Protein 1YKW (pdb70)

Sequence (826 aa):
EDVKGFFASRESLDMEQYLVLDYYLESVGDIETALAHFCSEQSTFRLVHAAKVIDYEVIEELEQLSYPVKHSETGKIHACRVTIAHPHCNFGPKIPNLLTAVCGEGTYFTPGVPVVKLMDIHFPDTYLADFEGPKFGIEGLRDILNAHGRPIFFGVVKPNIGLSPGEFAEIAYQSWLGGLDIAKDDEMLADVTWSSIEERAAHLGKARRKAEAETGEPKIYLANITDEVDSLMEKHDVAVRNGANALLINALPVGLSAVRMLSNYTQVPLIGHFPFIASFSRMEKYGIHSKVMTKLQRLAGLDAVIMPGFGDRVMTPEEEVLENVIECTKPMGRIKPCLPVPGGSDSALTLQTVYEKVGNVDFGFVPGRGVFGHPMGPKAGAKSIRQAWEAIEQGISIETWAETHPELQAMVDQEDVKGFFASRESLDMEQYLVLDYYLESVGDIETALAHFCSEQSTFRLVHAAKVIDYEVIEELEQLSYPVKHSETGKIHACRVTIAHPHCNFGPKIPNLLTAVCGEGTYFTPGVPVVKLMDIHHFPDTYLADFEGPKFGIEGLRDILNAHGRPIFFGVVKPNLSPGEFAEIAYQSWLGGLDIAKDDEMLADVTWSSIEERAAHLGKARRKAEAETGEPKIYLANITDEVDSLMEKHDVAVRNGANALLINALPVGLSAVRMLSNYTQVPLIGHFPFIASFSRMEKYGIHSKVMTKLQRLAGLDAVIMPGFGDRVMTPEEEVLENVIECTKPMGRRIKPCLPVPGGSDSALTLQTVYEKVGNVDFGFVPGRGVFGHPMGPKAGAKSIRQAWEAIEQGISIETWAETHPELQAMVDQ

Structure (mmCIF, N/CA/C/O backbone):
data_1YKW
#
_entry.id   1YKW
#
_cell.length_a   67.348
_cell.length_b   78.451
_cell.length_c   90.369
_cell.angle_alpha   90.00
_cell.angle_beta   99.95
_cell.angle_gamma   90.00
#
_symmetry.space_group_name_H-M   'P 1 21 1'
#
loop_
_entity.id
_entity.type
_entity.pdbx_description
1 polymer 'RuBisCO-like protein'
2 water water
#
loop_
_atom_site.group_PDB
_atom_site.id
_atom_site.type_symbol
_atom_site.label_atom_id
_atom_site.label_alt_id
_atom_site.label_comp_id
_atom_site.label_asym_id
_atom_site.label_entity_id
_atom_site.label_seq_id
_atom_site.pdbx_PDB_ins_code
_atom_site.Cartn_x
_atom_site.Cartn_y
_atom_site.Cartn_z
_atom_site.occupancy
_atom_site.B_iso_or_equiv
_atom_site.auth_seq_id
_atom_site.auth_comp_id
_atom_site.auth_asym_id
_atom_site.auth_atom_id
_atom_site.pdbx_PDB_model_num
ATOM 1 N N . GLU A 1 4 ? 26.304 40.892 55.497 1.00 45.33 4 GLU A N 1
ATOM 2 C CA . GLU A 1 4 ? 27.051 39.621 55.679 1.00 45.04 4 GLU A CA 1
ATOM 3 C C . GLU A 1 4 ? 28.374 39.849 56.389 1.00 44.90 4 GLU A C 1
ATOM 4 O O . GLU A 1 4 ? 29.203 40.646 55.932 1.00 44.76 4 GLU A O 1
ATOM 10 N N . ASP A 1 5 ? 28.557 39.155 57.511 1.00 43.94 5 ASP A N 1
ATOM 11 C CA . ASP A 1 5 ? 29.855 39.161 58.175 1.00 43.44 5 ASP A CA 1
ATOM 12 C C . ASP A 1 5 ? 30.551 37.805 58.324 1.00 41.89 5 ASP A C 1
ATOM 13 O O . ASP A 1 5 ? 31.005 37.395 59.400 1.00 41.62 5 ASP A O 1
ATOM 18 N N . VAL A 1 6 ? 30.594 37.135 57.180 1.00 40.12 6 VAL A N 1
ATOM 19 C CA . VAL A 1 6 ? 31.622 36.193 56.800 1.00 39.00 6 VAL A CA 1
ATOM 20 C C . VAL A 1 6 ? 32.991 36.645 57.323 1.00 38.24 6 VAL A C 1
ATOM 21 O O . VAL A 1 6 ? 33.728 35.846 57.908 1.00 37.18 6 VAL A O 1
ATOM 25 N N . LYS A 1 7 ? 33.324 37.925 57.138 1.00 37.20 7 LYS A N 1
ATOM 26 C CA . LYS A 1 7 ? 34.668 38.404 57.482 1.00 37.06 7 LYS A CA 1
ATOM 27 C C . LYS A 1 7 ? 34.956 38.532 58.982 1.00 36.37 7 LYS A C 1
ATOM 28 O O . LYS A 1 7 ? 36.119 38.604 59.376 1.00 36.88 7 LYS A O 1
ATOM 34 N N . GLY A 1 8 ? 33.919 38.495 59.815 1.00 35.34 8 GLY A N 1
ATOM 35 C CA . GLY A 1 8 ? 34.105 38.402 61.260 1.00 34.47 8 GLY A CA 1
ATOM 36 C C . GLY A 1 8 ? 34.678 37.080 61.740 1.00 33.66 8 GLY A C 1
ATOM 37 O O . GLY A 1 8 ? 35.008 36.932 62.921 1.00 34.65 8 GLY A O 1
ATOM 38 N N . PHE A 1 9 ? 34.779 36.099 60.845 1.00 32.34 9 PHE A N 1
ATOM 39 C CA . PHE A 1 9 ? 35.289 34.768 61.212 1.00 30.58 9 PHE A CA 1
ATOM 40 C C . PHE A 1 9 ? 36.674 34.509 60.605 1.00 29.70 9 PHE A C 1
ATOM 41 O O . PHE A 1 9 ? 37.140 33.364 60.528 1.00 29.15 9 PHE A O 1
ATOM 49 N N . PHE A 1 10 ? 37.308 35.600 60.182 1.00 28.34 10 PHE A N 1
ATOM 50 C CA . PHE A 1 10 ? 38.640 35.602 59.596 1.00 27.78 10 PHE A CA 1
ATOM 51 C C . PHE A 1 10 ? 39.539 36.517 60.391 1.00 27.55 10 PHE A C 1
ATOM 52 O O . PHE A 1 10 ? 39.186 37.671 60.630 1.00 27.71 10 PHE A O 1
ATOM 60 N N . ALA A 1 11 ? 40.687 35.987 60.807 1.00 26.97 11 ALA A N 1
ATOM 61 C CA . ALA A 1 11 ? 41.686 36.774 61.515 1.00 26.63 11 ALA A CA 1
ATOM 62 C C . ALA A 1 11 ? 43.112 36.394 61.115 1.00 26.69 11 ALA A C 1
ATOM 63 O O . ALA A 1 11 ? 43.405 35.242 60.789 1.00 26.56 11 ALA A O 1
ATOM 65 N N . SER A 1 12 ? 43.983 37.397 61.124 1.00 26.47 12 SER A N 1
ATOM 66 C CA . SER A 1 12 ? 45.422 37.204 61.114 1.00 26.51 12 SER A CA 1
ATOM 67 C C . SER A 1 12 ? 45.869 36.546 62.421 1.00 26.36 12 SER A C 1
ATOM 68 O O . SER A 1 12 ? 45.433 36.955 63.499 1.00 25.37 12 SER A O 1
ATOM 71 N N . ARG A 1 13 ? 46.741 35.543 62.326 1.00 26.97 13 ARG A N 1
ATOM 72 C CA . ARG A 1 13 ? 47.375 34.934 63.503 1.00 27.93 13 ARG A CA 1
ATOM 73 C C . ARG A 1 13 ? 48.029 36.001 64.425 1.00 28.17 13 ARG A C 1
ATOM 74 O O . ARG A 1 13 ? 47.966 35.913 65.656 1.00 27.33 13 ARG A O 1
ATOM 82 N N . GLU A 1 14 ? 48.619 37.025 63.814 1.00 28.54 14 GLU A N 1
ATOM 83 C CA . GLU A 1 14 ? 49.318 38.090 64.538 1.00 29.71 14 GLU A CA 1
ATOM 84 C C . GLU A 1 14 ? 48.398 39.061 65.283 1.00 29.30 14 GLU A C 1
ATOM 85 O O . GLU A 1 14 ? 48.860 39.796 66.154 1.00 29.65 14 GLU A O 1
ATOM 91 N N . SER A 1 15 ? 47.108 39.072 64.940 1.00 28.70 15 SER A N 1
ATOM 92 C CA . SER A 1 15 ? 46.127 39.934 65.610 1.00 27.77 15 SER A CA 1
ATOM 93 C C . SER A 1 15 ? 45.589 39.264 66.876 1.00 27.21 15 SER A C 1
ATOM 94 O O . SER A 1 15 ? 45.001 39.914 67.738 1.00 27.41 15 SER A O 1
ATOM 97 N N . LEU A 1 16 ? 45.814 37.962 66.995 1.00 26.06 16 LEU A N 1
ATOM 98 C CA . LEU A 1 16 ? 45.320 37.201 68.135 1.00 25.32 16 LEU A CA 1
ATOM 99 C C . LEU A 1 16 ? 46.383 36.932 69.185 1.00 24.75 16 LEU A C 1
ATOM 100 O O . LEU A 1 16 ? 47.581 36.849 68.887 1.00 23.45 16 LEU A O 1
ATOM 105 N N . ASP A 1 17 ? 45.922 36.792 70.426 1.00 24.66 17 ASP A N 1
ATOM 106 C CA . ASP A 1 17 ? 46.733 36.223 71.500 1.00 24.46 17 ASP A CA 1
ATOM 107 C C . ASP A 1 17 ? 46.673 34.693 71.403 1.00 24.06 17 ASP A C 1
ATOM 108 O O . ASP A 1 17 ? 45.766 34.054 71.945 1.00 22.97 17 ASP A O 1
ATOM 113 N N . MET A 1 18 ? 47.652 34.118 70.712 1.00 24.05 18 MET A N 1
ATOM 114 C CA . MET A 1 18 ? 47.612 32.709 70.322 1.00 24.00 18 MET A CA 1
ATOM 115 C C . MET A 1 18 ? 47.732 31.754 71.522 1.00 24.33 18 MET A C 1
ATOM 116 O O . MET A 1 18 ? 47.372 30.562 71.420 1.00 23.72 18 MET A O 1
ATOM 121 N N . GLU A 1 19 ? 48.140 32.288 72.675 1.00 23.44 19 GLU A N 1
ATOM 122 C CA . GLU A 1 19 ? 48.089 31.486 73.905 1.00 24.25 19 GLU A CA 1
ATOM 123 C C . GLU A 1 19 ? 46.659 31.055 74.313 1.00 24.28 19 GLU A C 1
ATOM 124 O O . GLU A 1 19 ? 46.493 30.119 75.083 1.00 23.77 19 GLU A O 1
ATOM 130 N N . GLN A 1 20 ? 45.650 31.720 73.741 1.00 24.03 20 GLN A N 1
ATOM 131 C CA . GLN A 1 20 ? 44.254 31.524 74.105 1.00 23.78 20 GLN A CA 1
ATOM 132 C C . GLN A 1 20 ? 43.501 30.633 73.111 1.00 22.78 20 GLN A C 1
ATOM 133 O O . GLN A 1 20 ? 42.307 30.385 73.289 1.00 21.95 20 GLN A O 1
ATOM 139 N N . TYR A 1 21 ? 44.200 30.192 72.071 1.00 21.52 21 TYR A N 1
ATOM 140 C CA . TYR A 1 21 ? 43.619 29.421 70.984 1.00 21.75 21 TYR A CA 1
ATOM 141 C C . TYR A 1 21 ? 44.301 28.069 70.816 1.00 21.79 21 TYR A C 1
ATOM 142 O O . TYR A 1 21 ? 45.521 28.008 70.910 1.00 22.22 21 TYR A O 1
ATOM 151 N N . LEU A 1 22 ? 43.533 27.015 70.528 1.00 20.52 22 LEU A N 1
ATOM 152 C CA . LEU A 1 22 ? 44.112 25.832 69.864 1.00 21.46 22 LEU A CA 1
ATOM 153 C C . LEU A 1 22 ? 44.199 26.112 68.356 1.00 21.65 22 LEU A C 1
ATOM 154 O O . LEU A 1 22 ? 43.432 26.935 67.827 1.00 22.07 22 LEU A O 1
ATOM 159 N N . VAL A 1 23 ? 45.146 25.479 67.670 1.00 21.02 23 VAL A N 1
ATOM 160 C CA . VAL A 1 23 ? 45.269 25.617 66.219 1.00 20.79 23 VAL A CA 1
ATOM 161 C C . VAL A 1 23 ? 44.942 24.276 65.594 1.00 21.93 23 VAL A C 1
ATOM 162 O O . VAL A 1 23 ? 45.623 23.262 65.834 1.00 20.67 23 VAL A O 1
ATOM 166 N N . LEU A 1 24 ? 43.886 24.283 64.792 1.00 21.44 24 LEU A N 1
ATOM 167 C CA . LEU A 1 24 ? 43.357 23.058 64.216 1.00 22.94 24 LEU A CA 1
ATOM 168 C C . LEU A 1 24 ? 43.585 23.097 62.718 1.00 22.85 24 LEU A C 1
ATOM 169 O O . LEU A 1 24 ? 43.435 24.156 62.109 1.00 23.23 24 LEU A O 1
ATOM 174 N N . ASP A 1 25 ? 43.969 21.956 62.140 1.00 23.14 25 ASP A N 1
ATOM 175 C CA . ASP A 1 25 ? 44.162 21.828 60.693 1.00 24.03 25 ASP A CA 1
ATOM 176 C C . ASP A 1 25 ? 43.075 20.865 60.213 1.00 23.10 25 ASP A C 1
ATOM 177 O O . ASP A 1 25 ? 42.945 19.749 60.786 1.00 22.70 25 ASP A O 1
ATOM 182 N N . TYR A 1 26 ? 42.282 21.306 59.223 1.00 21.54 26 TYR A N 1
ATOM 183 C CA . TYR A 1 26 ? 41.225 20.468 58.614 1.00 21.87 26 TYR A CA 1
ATOM 184 C C . TYR A 1 26 ? 41.455 20.367 57.120 1.00 21.67 26 TYR A C 1
ATOM 185 O O . TYR A 1 26 ? 41.904 21.327 56.496 1.00 21.84 26 TYR A O 1
ATOM 194 N N . TYR A 1 27 ? 41.142 19.200 56.564 1.00 21.40 27 TYR A N 1
ATOM 195 C CA . TYR A 1 27 ? 40.834 19.088 55.132 1.00 21.54 27 TYR A CA 1
ATOM 196 C C . TYR A 1 27 ? 39.312 19.086 55.042 1.00 22.58 27 TYR A C 1
ATOM 197 O O . TYR A 1 27 ? 38.647 18.502 55.927 1.00 22.34 27 TYR A O 1
ATOM 206 N N . LEU A 1 28 ? 38.759 19.746 54.018 1.00 22.06 28 LEU A N 1
ATOM 207 C CA . LEU A 1 28 ? 37.315 19.819 53.838 1.00 23.24 28 LEU A CA 1
ATOM 208 C C . LEU A 1 28 ? 36.917 20.038 52.383 1.00 22.99 28 LEU A C 1
ATOM 209 O O . LEU A 1 28 ? 37.741 20.450 51.556 1.00 23.34 28 LEU A O 1
ATOM 214 N N . GLU A 1 29 ? 35.672 19.705 52.067 1.00 22.92 29 GLU A N 1
ATOM 215 C CA . GLU A 1 29 ? 35.150 19.940 50.710 1.00 22.89 29 GLU A CA 1
ATOM 216 C C . GLU A 1 29 ? 33.937 20.824 50.887 1.00 23.33 29 GLU A C 1
ATOM 217 O O . GLU A 1 29 ? 32.980 20.472 51.590 1.00 23.03 29 GLU A O 1
ATOM 223 N N . SER A 1 30 ? 34.043 22.022 50.334 1.00 23.64 30 SER A N 1
ATOM 224 C CA . SER A 1 30 ? 33.020 23.054 50.483 1.00 24.64 30 SER A CA 1
ATOM 225 C C . SER A 1 30 ? 32.114 23.080 49.253 1.00 24.98 30 SER A C 1
ATOM 226 O O . SER A 1 30 ? 32.543 22.711 48.165 1.00 24.38 30 SER A O 1
ATOM 229 N N . VAL A 1 31 ? 30.861 23.497 49.430 1.00 25.94 31 VAL A N 1
ATOM 230 C CA . VAL A 1 31 ? 29.922 23.662 48.327 1.00 25.45 31 VAL A CA 1
ATOM 231 C C . VAL A 1 31 ? 29.421 25.113 48.321 1.00 26.59 31 VAL A C 1
ATOM 232 O O . VAL A 1 31 ? 28.934 25.630 49.339 1.00 26.76 31 VAL A O 1
ATOM 236 N N . GLY A 1 32 ? 29.547 25.783 47.181 1.00 25.98 32 GLY A N 1
ATOM 237 C CA . GLY A 1 32 ? 29.175 27.186 47.083 1.00 26.65 32 GLY A CA 1
ATOM 238 C C . GLY A 1 32 ? 30.364 28.063 47.404 1.00 26.74 32 GLY A C 1
ATOM 239 O O . GLY A 1 32 ? 31.508 27.607 47.353 1.00 27.30 32 GLY A O 1
ATOM 240 N N . ASP A 1 33 ? 30.090 29.320 47.733 1.00 26.98 33 ASP A N 1
ATOM 241 C CA . ASP A 1 33 ? 31.128 30.306 48.022 1.00 27.54 33 ASP A CA 1
ATOM 242 C C . ASP A 1 33 ? 32.020 29.825 49.168 1.00 27.65 33 ASP A C 1
ATOM 243 O O . ASP A 1 33 ? 31.519 29.504 50.254 1.00 27.28 33 ASP A O 1
ATOM 248 N N . ILE A 1 34 ? 33.328 29.769 48.902 1.00 27.49 34 ILE A N 1
ATOM 249 C CA . ILE A 1 34 ? 34.322 29.229 49.827 1.00 27.81 34 ILE A CA 1
ATOM 250 C C . ILE A 1 34 ? 34.347 29.907 51.201 1.00 27.50 34 ILE A C 1
ATOM 251 O O . ILE A 1 34 ? 34.166 29.234 52.223 1.00 26.66 34 ILE A O 1
ATOM 256 N N . GLU A 1 35 ? 34.565 31.222 51.222 1.00 27.19 35 GLU A N 1
ATOM 257 C CA . GLU A 1 35 ? 34.678 31.958 52.487 1.00 28.01 35 GLU A CA 1
ATOM 258 C C . GLU A 1 35 ? 33.396 31.943 53.316 1.00 26.91 35 GLU A C 1
ATOM 259 O O . GLU A 1 35 ? 33.461 32.007 54.543 1.00 27.58 35 GLU A O 1
ATOM 265 N N . THR A 1 36 ? 32.252 31.838 52.646 1.00 25.77 36 THR A N 1
ATOM 266 C CA . THR A 1 36 ? 30.961 31.695 53.306 1.00 25.01 36 THR A CA 1
ATOM 267 C C . THR A 1 36 ? 30.881 30.356 54.017 1.00 24.60 36 THR A C 1
ATOM 268 O O . THR A 1 36 ? 30.458 30.306 55.175 1.00 24.68 36 THR A O 1
ATOM 272 N N . ALA A 1 37 ? 31.269 29.287 53.318 1.00 23.63 37 ALA A N 1
ATOM 273 C CA . ALA A 1 37 ? 31.276 27.936 53.893 1.00 23.41 37 ALA A CA 1
ATOM 274 C C . ALA A 1 37 ? 32.199 27.881 55.112 1.00 23.11 37 ALA A C 1
ATOM 275 O O . ALA A 1 37 ? 31.845 27.294 56.139 1.00 23.04 37 ALA A O 1
ATOM 277 N N . LEU A 1 38 ? 33.360 28.527 55.009 1.00 23.09 38 LEU A N 1
ATOM 278 C CA . LEU A 1 38 ? 34.336 28.582 56.095 1.00 22.87 38 LEU A CA 1
ATOM 279 C C . LEU A 1 38 ? 33.851 29.311 57.340 1.00 22.91 38 LEU A C 1
ATOM 280 O O . LEU A 1 38 ? 34.098 28.838 58.455 1.00 23.63 38 LEU A O 1
ATOM 285 N N . ALA A 1 39 ? 33.181 30.448 57.161 1.00 23.26 39 ALA A N 1
ATOM 286 C CA . ALA A 1 39 ? 32.602 31.176 58.283 1.00 24.07 39 ALA A CA 1
ATOM 287 C C . ALA A 1 39 ? 31.475 30.381 58.976 1.00 24.80 39 ALA A C 1
ATOM 288 O O . ALA A 1 39 ? 31.411 30.327 60.216 1.00 24.00 39 ALA A O 1
ATOM 290 N N . HIS A 1 40 ? 30.600 29.771 58.171 1.00 25.74 40 HIS A N 1
ATOM 291 C CA . HIS A 1 40 ? 29.592 28.854 58.700 1.00 26.63 40 HIS A CA 1
ATOM 292 C C . HIS A 1 40 ? 30.227 27.716 59.504 1.00 26.87 40 HIS A C 1
ATOM 293 O O . HIS A 1 40 ? 29.730 27.394 60.582 1.00 25.86 40 HIS A O 1
ATOM 300 N N . PHE A 1 41 ? 31.299 27.116 58.972 1.00 25.85 41 PHE A N 1
ATOM 301 C CA . PHE A 1 41 ? 32.024 26.038 59.637 1.00 25.74 41 PHE A CA 1
ATOM 302 C C . PHE A 1 41 ? 32.515 26.521 61.001 1.00 25.83 41 PHE A C 1
ATOM 303 O O . PHE A 1 41 ? 32.256 25.883 62.019 1.00 25.88 41 PHE A O 1
ATOM 311 N N . CYS A 1 42 ? 33.187 27.675 61.018 1.00 26.30 42 CYS A N 1
ATOM 312 C CA . CYS A 1 42 ? 33.619 28.320 62.258 1.00 26.58 42 CYS A CA 1
ATOM 313 C C . CYS A 1 42 ? 32.499 28.581 63.256 1.00 26.22 42 CYS A C 1
ATOM 314 O O . CYS A 1 42 ? 32.653 28.344 64.451 1.00 27.50 42 CYS A O 1
ATOM 317 N N . SER A 1 43 ? 31.374 29.068 62.758 1.00 26.62 43 SER A N 1
ATOM 318 C CA . SER A 1 43 ? 30.245 29.453 63.587 1.00 26.75 43 SER A CA 1
ATOM 319 C C . SER A 1 43 ? 29.576 28.222 64.195 1.00 26.90 43 SER A C 1
ATOM 320 O O . SER A 1 43 ? 29.232 28.218 65.379 1.00 25.42 43 SER A O 1
ATOM 323 N N . GLU A 1 44 ? 29.410 27.170 63.399 1.00 26.58 44 GLU A N 1
ATOM 324 C CA . GLU A 1 44 ? 28.770 25.951 63.909 1.00 27.34 44 GLU A CA 1
ATOM 325 C C . GLU A 1 44 ? 29.573 25.257 65.021 1.00 27.06 44 GLU A C 1
ATOM 326 O O . GLU A 1 44 ? 29.010 24.590 65.897 1.00 26.38 44 GLU A O 1
ATOM 332 N N . GLN A 1 45 ? 30.894 25.422 64.982 1.00 27.62 45 GLN A N 1
ATOM 333 C CA . GLN A 1 45 ? 31.776 24.866 66.004 1.00 28.75 45 GLN A CA 1
ATOM 334 C C . GLN A 1 45 ? 31.970 25.734 67.259 1.00 29.02 45 GLN A C 1
ATOM 335 O O . GLN A 1 45 ? 32.637 25.326 68.203 1.00 30.74 45 GLN A O 1
ATOM 341 N N . SER A 1 46 ? 31.346 26.906 67.286 1.00 29.46 46 SER A N 1
ATOM 342 C CA . SER A 1 46 ? 31.545 27.887 68.351 1.00 28.98 46 SER A CA 1
ATOM 343 C C . SER A 1 46 ? 30.261 28.716 68.485 1.00 29.86 46 SER A C 1
ATOM 344 O O . SER A 1 46 ? 29.270 28.213 69.006 1.00 30.15 46 SER A O 1
ATOM 347 N N . THR A 1 47 ? 30.262 29.954 67.985 1.00 30.06 47 THR A N 1
ATOM 348 C CA . THR A 1 47 ? 29.092 30.831 68.004 1.00 31.08 47 THR A CA 1
ATOM 349 C C . THR A 1 47 ? 28.213 30.671 66.746 1.00 31.84 47 THR A C 1
ATOM 350 O O . THR A 1 47 ? 27.070 30.179 66.812 1.00 32.96 47 THR A O 1
ATOM 354 N N . PHE A 1 59 ? 29.128 36.245 65.987 1.00 49.91 59 PHE A N 1
ATOM 355 C CA . PHE A 1 59 ? 30.537 36.184 66.405 1.0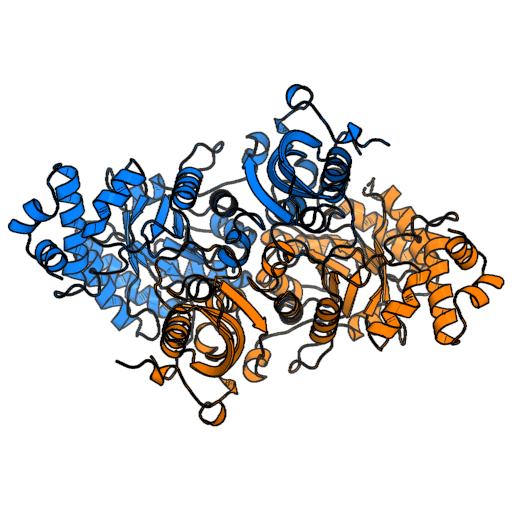0 49.66 59 PHE A CA 1
ATOM 356 C C . PHE A 1 59 ? 30.835 37.074 67.604 1.00 49.38 59 PHE A C 1
ATOM 357 O O . PHE A 1 59 ? 30.605 38.296 67.581 1.00 49.63 59 PHE A O 1
ATOM 365 N N . ARG A 1 60 ? 31.326 36.426 68.652 1.00 48.61 60 ARG A N 1
ATOM 366 C CA . ARG A 1 60 ? 31.859 37.103 69.820 1.00 48.21 60 ARG A CA 1
ATOM 367 C C . ARG A 1 60 ? 33.389 37.062 69.723 1.00 47.29 60 ARG A C 1
ATOM 368 O O . ARG A 1 60 ? 33.978 36.030 69.375 1.00 47.09 60 ARG A O 1
ATOM 376 N N . LEU A 1 61 ? 34.014 38.209 69.985 1.00 46.10 61 LEU A N 1
ATOM 377 C CA . LEU A 1 61 ? 35.470 38.358 69.948 1.00 44.80 61 LEU A CA 1
ATOM 378 C C . LEU A 1 61 ? 36.179 37.318 70.836 1.00 43.69 61 LEU A C 1
ATOM 379 O O . LEU A 1 61 ? 37.317 36.926 70.549 1.00 44.04 61 LEU A O 1
ATOM 384 N N . VAL A 1 62 ? 35.492 36.863 71.889 1.00 41.48 62 VAL A N 1
ATOM 385 C CA . VAL A 1 62 ? 36.025 35.894 72.866 1.00 39.59 62 VAL A CA 1
ATOM 386 C C . VAL A 1 62 ? 35.747 34.426 72.518 1.00 37.74 62 VAL A C 1
ATOM 387 O O . VAL A 1 62 ? 36.536 33.540 72.857 1.00 38.17 62 VAL A O 1
ATOM 391 N N . HIS A 1 63 ? 34.628 34.158 71.853 1.00 35.37 63 HIS A N 1
ATOM 392 C CA . HIS A 1 63 ? 34.130 32.788 71.757 1.00 33.02 63 HIS A CA 1
ATOM 393 C C . HIS A 1 63 ? 34.052 32.257 70.330 1.00 31.24 63 HIS A C 1
ATOM 394 O O . HIS A 1 63 ? 33.772 31.070 70.150 1.00 31.03 63 HIS A O 1
ATOM 401 N N . ALA A 1 64 ? 34.289 33.091 69.315 1.00 28.45 64 ALA A N 1
ATOM 402 C CA . ALA A 1 64 ? 34.302 32.557 67.954 1.00 26.92 64 ALA A CA 1
ATOM 403 C C . ALA A 1 64 ? 35.621 31.896 67.545 1.00 26.24 64 ALA A C 1
ATOM 404 O O . ALA A 1 64 ? 36.682 32.489 67.704 1.00 26.85 64 ALA A O 1
ATOM 406 N N . ALA A 1 65 ? 35.536 30.702 66.974 1.00 25.02 65 ALA A N 1
ATOM 407 C CA . ALA A 1 65 ? 36.616 30.143 66.159 1.00 25.47 65 ALA A CA 1
ATOM 408 C C . ALA A 1 65 ? 36.747 30.952 64.863 1.00 25.59 65 ALA A C 1
ATOM 409 O O . ALA A 1 65 ? 35.741 31.428 64.308 1.00 25.68 65 ALA A O 1
ATOM 411 N N . LYS A 1 66 ? 37.988 31.090 64.392 1.00 25.45 66 LYS A N 1
ATOM 412 C CA . LYS A 1 66 ? 38.339 31.983 63.292 1.00 25.43 66 LYS A CA 1
ATOM 413 C C . LYS A 1 66 ? 39.344 31.354 62.331 1.00 24.09 66 LYS A C 1
ATOM 414 O O . LYS A 1 66 ? 40.266 30.667 62.747 1.00 22.57 66 LYS A O 1
ATOM 420 N N . VAL A 1 67 ? 39.183 31.642 61.046 1.00 23.34 67 VAL A N 1
ATOM 421 C CA . 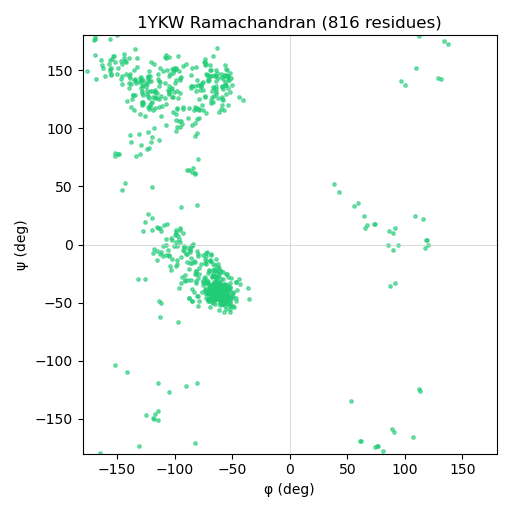VAL A 1 67 ? 40.091 31.157 60.018 1.00 21.55 67 VAL A CA 1
ATOM 422 C C . VAL A 1 67 ? 41.365 31.992 59.999 1.00 21.73 67 VAL A C 1
ATOM 423 O O . VAL A 1 67 ? 41.316 33.189 59.752 1.00 20.28 67 VAL A O 1
ATOM 427 N N . ILE A 1 68 ? 42.498 31.359 60.291 1.00 21.41 68 ILE A N 1
ATOM 428 C CA . ILE A 1 68 ? 43.776 32.074 60.225 1.00 22.30 68 ILE A CA 1
ATOM 429 C C . ILE A 1 68 ? 44.562 31.840 58.928 1.00 22.44 68 ILE A C 1
ATOM 430 O O . ILE A 1 68 ? 45.464 32.606 58.600 1.00 22.92 68 ILE A O 1
ATOM 435 N N . ASP A 1 69 ? 44.229 30.778 58.203 1.00 23.37 69 ASP A N 1
ATOM 436 C CA . ASP A 1 69 ? 44.785 30.521 56.868 1.00 24.63 69 ASP A CA 1
ATOM 437 C C . ASP A 1 69 ? 43.909 29.499 56.153 1.00 23.79 69 ASP A C 1
ATOM 438 O O . ASP A 1 69 ? 43.210 28.724 56.798 1.00 23.81 69 ASP A O 1
ATOM 443 N N . TYR A 1 70 ? 43.917 29.524 54.826 1.00 23.00 70 TYR A N 1
ATOM 444 C CA . TYR A 1 70 ? 43.310 28.459 54.042 1.00 22.30 70 TYR A CA 1
ATOM 445 C C . TYR A 1 70 ? 43.942 28.425 52.658 1.00 23.10 70 TYR A C 1
ATOM 446 O O . TYR A 1 70 ? 44.378 29.452 52.131 1.00 21.33 70 TYR A O 1
ATOM 455 N N . GLU A 1 71 ? 43.989 27.229 52.089 1.00 23.85 71 GLU A N 1
ATOM 456 C CA . GLU A 1 71 ? 44.549 27.002 50.771 1.00 25.71 71 GLU A CA 1
ATOM 457 C C . GLU A 1 71 ? 43.505 26.256 49.959 1.00 25.32 71 GLU A C 1
ATOM 458 O O . GLU A 1 71 ? 43.067 25.180 50.358 1.00 25.23 71 GLU A O 1
ATOM 464 N N . VAL A 1 72 ? 43.084 26.833 48.836 1.00 25.72 72 VAL A N 1
ATOM 465 C CA . VAL A 1 72 ? 42.171 26.133 47.942 1.00 25.69 72 VAL A CA 1
ATOM 466 C C . VAL A 1 72 ? 43.024 25.151 47.143 1.00 26.18 72 VAL A C 1
ATOM 467 O O . VAL A 1 72 ? 43.904 25.580 46.391 1.00 25.78 72 VAL A O 1
ATOM 471 N N . ILE A 1 73 ? 42.791 23.848 47.315 1.00 26.13 73 ILE A N 1
ATOM 472 C CA . ILE A 1 73 ? 43.616 22.844 46.622 1.00 26.68 73 ILE A CA 1
ATOM 473 C C . ILE A 1 73 ? 43.221 22.664 45.161 1.00 27.00 73 ILE A C 1
ATOM 474 O O . ILE A 1 73 ? 44.074 22.643 44.274 1.00 26.48 73 ILE A O 1
ATOM 479 N N . GLU A 1 74 ? 41.922 22.508 44.931 1.00 27.41 74 GLU A N 1
ATOM 480 C CA . GLU A 1 74 ? 41.390 22.328 43.588 1.00 27.92 74 GLU A CA 1
ATOM 481 C C . GLU A 1 74 ? 39.873 22.431 43.589 1.00 27.43 74 GLU A C 1
ATOM 482 O O . GLU A 1 74 ? 39.219 22.352 44.637 1.00 26.85 74 GLU A O 1
ATOM 488 N N . GLU A 1 75 ? 39.341 22.627 42.390 1.00 26.74 75 GLU A N 1
ATOM 489 C CA . GLU A 1 75 ? 37.936 22.424 42.125 1.00 26.77 75 GLU A CA 1
ATOM 490 C C . GLU A 1 75 ? 37.725 20.942 41.829 1.00 26.84 75 GLU A C 1
ATOM 491 O O . GLU A 1 75 ? 38.507 20.325 41.088 1.00 26.41 75 GLU A O 1
ATOM 497 N N . LEU A 1 76 ? 36.664 20.396 42.417 1.00 26.65 76 LEU A N 1
ATOM 498 C CA . LEU A 1 76 ? 36.241 19.020 42.195 1.00 26.85 76 LEU A CA 1
ATOM 499 C C . LEU A 1 76 ? 34.929 18.982 41.407 1.00 26.91 76 LEU A C 1
ATOM 500 O O . LEU A 1 76 ? 34.100 19.890 41.521 1.00 25.74 76 LEU A O 1
ATOM 505 N N . GLU A 1 77 ? 34.748 17.931 40.610 1.00 27.86 77 GLU A N 1
ATOM 506 C CA . GLU A 1 77 ? 33.497 17.730 39.877 1.00 29.05 77 GLU A CA 1
ATOM 507 C C . GLU A 1 77 ? 32.442 17.078 40.776 1.00 29.00 77 GLU A C 1
ATOM 508 O O . GLU A 1 77 ? 31.246 17.097 40.487 1.00 28.45 77 GLU A O 1
ATOM 514 N N . GLN A 1 78 ? 32.903 16.541 41.905 1.00 29.07 78 GLN A N 1
ATOM 515 C CA . GLN A 1 78 ? 32.114 15.628 42.709 1.00 29.29 78 GLN A CA 1
ATOM 516 C C . GLN A 1 78 ? 32.849 15.491 44.025 1.00 28.15 78 GLN A C 1
ATOM 517 O O . GLN A 1 78 ? 34.077 15.483 44.044 1.00 28.09 78 GLN A O 1
ATOM 523 N N . LEU A 1 79 ? 32.094 15.403 45.115 1.00 26.64 79 LEU A N 1
ATOM 524 C CA . LEU A 1 79 ? 32.646 15.124 46.434 1.00 26.04 79 LEU A CA 1
ATOM 525 C C . LEU A 1 79 ? 33.440 13.815 46.395 1.00 24.58 79 LEU A C 1
ATOM 526 O O . LEU A 1 79 ? 33.172 12.959 45.551 1.00 23.35 79 LEU A O 1
ATOM 531 N N . SER A 1 80 ? 34.405 13.663 47.300 1.00 23.52 80 SER A N 1
ATOM 532 C CA . SER A 1 80 ? 35.215 12.454 47.349 1.00 23.54 80 SER A CA 1
ATOM 533 C C . SER A 1 80 ? 34.431 11.197 47.731 1.00 24.03 80 SER A C 1
ATOM 534 O O . SER A 1 80 ? 34.805 10.094 47.316 1.00 23.63 80 SER A O 1
ATOM 537 N N . TYR A 1 81 ? 33.407 11.378 48.576 1.00 24.06 81 TYR A N 1
ATOM 538 C CA . TYR A 1 81 ? 32.462 10.341 49.000 1.00 24.12 81 TYR A CA 1
ATOM 539 C C . TYR A 1 81 ? 31.071 10.929 48.774 1.00 25.43 81 TYR A C 1
ATOM 540 O O . TYR A 1 81 ? 30.872 12.121 49.003 1.00 25.60 81 TYR A O 1
ATOM 549 N N . PRO A 1 82 ? 30.095 10.102 48.364 1.00 26.98 82 PRO A N 1
ATOM 550 C CA . PRO A 1 82 ? 28.735 10.584 48.039 1.00 27.90 82 PRO A CA 1
ATOM 551 C C . PRO A 1 82 ? 27.811 10.839 49.250 1.00 28.77 82 PRO A C 1
ATOM 552 O O . PRO A 1 82 ? 26.868 10.082 49.468 1.00 30.44 82 PRO A O 1
ATOM 556 N N . VAL A 1 83 ? 28.047 11.908 50.005 1.00 29.16 83 VAL A N 1
ATOM 557 C CA . VAL A 1 83 ? 27.229 12.258 51.182 1.00 28.59 83 VAL A CA 1
ATOM 558 C C . VAL A 1 83 ? 25.885 12.872 50.774 1.00 29.31 83 VAL A C 1
ATOM 559 O O . VAL A 1 83 ? 25.814 13.689 49.833 1.00 28.25 83 VAL A O 1
ATOM 563 N N . LYS A 1 84 ? 24.824 12.469 51.475 1.00 29.12 84 LYS A N 1
ATOM 564 C CA . LYS A 1 84 ? 23.512 13.087 51.313 1.00 30.74 84 LYS A CA 1
ATOM 565 C C . LYS A 1 84 ? 23.573 14.579 51.645 1.00 31.41 84 LYS A C 1
ATOM 566 O O . LYS A 1 84 ? 23.899 14.946 52.770 1.00 31.15 84 LYS A O 1
ATOM 572 N N . HIS A 1 85 ? 23.303 15.435 50.660 1.00 32.55 85 HIS A N 1
ATOM 573 C CA . HIS A 1 85 ? 23.305 16.886 50.886 1.00 33.93 85 HIS A CA 1
ATOM 574 C C . HIS A 1 85 ? 22.430 17.644 49.880 1.00 35.04 85 HIS A C 1
ATOM 575 O O . HIS A 1 85 ? 22.320 17.252 48.701 1.00 35.11 85 HIS A O 1
ATOM 582 N N . SER A 1 86 ? 21.808 18.722 50.354 1.00 35.86 86 SER A N 1
ATOM 583 C CA . SER A 1 86 ? 20.889 19.521 49.538 1.00 37.52 86 SER A CA 1
ATOM 584 C C . SER A 1 86 ? 21.614 20.653 48.818 1.00 37.95 86 SER A C 1
ATOM 585 O O . SER A 1 86 ? 21.170 21.092 47.751 1.00 38.23 86 SER A O 1
ATOM 588 N N . GLU A 1 87 ? 22.729 21.109 49.390 1.00 38.21 87 GLU A N 1
ATOM 589 C CA . GLU A 1 87 ? 23.452 22.274 48.863 1.00 38.54 87 GLU A CA 1
ATOM 590 C C . GLU A 1 87 ? 23.879 22.072 47.414 1.00 38.10 87 GLU A C 1
ATOM 591 O O . GLU A 1 87 ? 24.255 20.973 46.998 1.00 38.57 87 GLU A O 1
ATOM 597 N N . THR A 1 88 ? 23.796 23.150 46.647 1.00 36.94 88 THR A N 1
ATOM 598 C CA . THR A 1 88 ? 24.260 23.141 45.275 1.00 36.16 88 THR A CA 1
ATOM 599 C C . THR A 1 88 ? 25.353 24.203 45.090 1.00 34.90 88 THR A C 1
ATOM 600 O O . THR A 1 88 ? 25.488 25.144 45.886 1.00 34.60 88 THR A O 1
ATOM 604 N N . GLY A 1 89 ? 26.177 24.011 44.069 1.00 33.07 89 GLY A N 1
ATOM 605 C CA . GLY A 1 89 ? 27.253 24.952 43.799 1.00 31.69 89 GLY A CA 1
ATOM 606 C C . GLY A 1 89 ? 28.575 24.279 43.516 1.00 30.07 89 GLY A C 1
ATOM 607 O O . GLY A 1 89 ? 28.686 23.057 43.605 1.00 29.94 89 GLY A O 1
ATOM 608 N N . LYS A 1 90 ? 29.559 25.098 43.156 1.00 29.23 90 LYS A N 1
ATOM 609 C CA . LYS A 1 90 ? 30.948 24.676 42.950 1.00 27.82 90 LYS A CA 1
ATOM 610 C C . LYS A 1 90 ? 31.491 23.926 44.167 1.00 26.70 90 LYS A C 1
ATOM 611 O O . LYS A 1 90 ? 31.297 24.355 45.305 1.00 25.75 90 LYS A O 1
ATOM 617 N N . ILE A 1 91 ? 32.167 22.812 43.897 1.00 25.70 91 ILE A N 1
ATOM 618 C CA . ILE A 1 91 ? 32.814 21.992 44.909 1.00 24.72 91 ILE A CA 1
ATOM 619 C C . ILE A 1 91 ? 34.318 22.273 44.886 1.00 23.95 91 ILE A C 1
ATOM 620 O O . ILE A 1 91 ? 34.941 22.217 43.827 1.00 22.51 91 ILE A O 1
ATOM 625 N N . HIS A 1 92 ? 34.880 22.600 46.052 1.00 23.32 92 HIS A N 1
ATOM 626 C CA . HIS A 1 92 ? 36.334 22.819 46.212 1.00 23.21 92 HIS A CA 1
ATOM 627 C C . HIS A 1 92 ? 36.953 22.025 47.358 1.00 23.95 92 HIS A C 1
ATOM 628 O O . HIS A 1 92 ? 36.384 21.958 48.452 1.00 23.67 92 HIS A O 1
ATOM 635 N N . ALA A 1 93 ? 38.124 21.430 47.114 1.00 24.13 93 ALA A N 1
ATOM 636 C CA . ALA A 1 93 ? 38.909 20.864 48.196 1.00 24.32 93 ALA A CA 1
ATOM 637 C C . ALA A 1 93 ? 39.710 22.003 48.835 1.00 25.01 93 ALA A C 1
ATOM 638 O O . ALA A 1 93 ? 40.259 22.844 48.118 1.00 24.53 93 ALA A O 1
ATOM 640 N N . CYS A 1 94 ? 39.762 22.036 50.175 1.00 25.18 94 CYS A N 1
ATOM 641 C CA . CYS A 1 94 ? 40.530 23.054 50.892 1.00 25.93 94 CYS A CA 1
ATOM 642 C C . CYS A 1 94 ? 41.272 22.494 52.110 1.00 25.89 94 CYS A C 1
ATOM 643 O O . CYS A 1 94 ? 40.763 21.612 52.785 1.00 24.57 94 CYS A O 1
ATOM 646 N N . ARG A 1 95 ? 42.455 23.039 52.377 1.00 26.06 95 ARG A N 1
ATOM 647 C CA . ARG A 1 95 ? 43.122 22.892 53.656 1.00 27.62 95 ARG A CA 1
ATOM 648 C C . ARG A 1 95 ? 42.874 24.184 54.407 1.00 27.21 95 ARG A C 1
ATOM 649 O O . ARG A 1 95 ? 43.069 25.266 53.846 1.00 27.18 95 ARG A O 1
ATOM 657 N N . VAL A 1 96 ? 42.446 24.069 55.661 1.00 26.07 96 VAL A N 1
ATOM 658 C CA . VAL A 1 96 ? 42.060 25.232 56.460 1.00 25.92 96 VAL A CA 1
ATOM 659 C C . VAL A 1 96 ? 42.661 25.150 57.849 1.00 25.07 96 VAL A C 1
ATOM 660 O O . VAL A 1 96 ? 42.713 24.086 58.456 1.00 25.57 96 VAL A O 1
ATOM 664 N N . THR A 1 97 ? 43.063 26.304 58.356 1.00 24.21 97 THR A N 1
ATOM 665 C CA . THR A 1 97 ? 43.715 26.418 59.642 1.00 24.02 97 THR A CA 1
ATOM 666 C C . THR A 1 97 ? 42.819 27.313 60.478 1.00 24.04 97 THR A C 1
ATOM 667 O O . THR A 1 97 ? 42.542 28.468 60.120 1.00 24.35 97 THR A O 1
ATOM 671 N N . ILE A 1 98 ? 42.389 26.772 61.607 1.00 23.98 98 ILE A N 1
ATOM 672 C CA . ILE A 1 98 ? 41.433 27.456 62.449 1.00 24.32 98 ILE A CA 1
ATOM 673 C C . ILE A 1 98 ? 42.011 27.664 63.839 1.00 23.88 98 ILE A C 1
ATOM 674 O O . ILE A 1 98 ? 42.590 26.755 64.419 1.00 24.09 98 ILE A O 1
ATOM 679 N N . ALA A 1 99 ? 41.882 28.885 64.341 1.00 23.54 99 ALA A N 1
ATOM 680 C CA . ALA A 1 99 ? 42.206 29.217 65.730 1.00 22.94 99 ALA A CA 1
ATOM 681 C C . ALA A 1 99 ? 40.940 29.087 66.570 1.00 22.71 99 ALA A C 1
ATOM 682 O O . ALA A 1 99 ? 39.987 29.839 66.357 1.00 22.31 99 ALA A O 1
ATOM 684 N N . HIS A 1 100 ? 40.929 28.164 67.529 1.00 23.14 100 HIS A N 1
ATOM 685 C CA . HIS A 1 100 ? 39.724 27.879 68.294 1.00 23.89 100 HIS A CA 1
ATOM 686 C C . HIS A 1 100 ? 39.976 28.229 69.765 1.00 24.21 100 HIS A C 1
ATOM 687 O O . HIS A 1 100 ? 40.822 27.610 70.410 1.00 24.19 100 HIS A O 1
ATOM 694 N N . PRO A 1 101 ? 39.225 29.202 70.306 1.00 24.58 101 PRO A N 1
ATOM 695 C CA . PRO A 1 101 ? 39.527 29.673 71.650 1.00 24.81 101 PRO A CA 1
ATOM 696 C C . PRO A 1 101 ? 39.216 28.595 72.668 1.00 25.29 101 PRO A C 1
ATOM 697 O O . PRO A 1 101 ? 38.081 28.074 72.696 1.00 25.23 101 PRO A O 1
ATOM 701 N N . HIS A 1 102 ? 40.210 28.231 73.479 1.00 25.36 102 HIS A N 1
ATOM 702 C CA . HIS A 1 102 ? 40.028 27.083 74.381 1.00 25.99 102 HIS A CA 1
ATOM 703 C C . HIS A 1 102 ? 39.228 27.367 75.669 1.00 27.11 102 HIS A C 1
ATOM 704 O O . HIS A 1 102 ? 38.870 26.443 76.394 1.00 26.79 102 HIS A O 1
ATOM 711 N N . CYS A 1 103 ? 38.927 28.636 75.927 1.00 27.17 103 CYS A N 1
ATOM 712 C CA . CYS A 1 103 ? 37.980 29.043 76.976 1.00 28.35 103 CYS A CA 1
ATOM 713 C C . CYS A 1 103 ? 36.561 28.473 76.780 1.00 28.33 103 CYS A C 1
ATOM 714 O O . CYS A 1 103 ? 35.781 28.357 77.732 1.00 28.84 103 CYS A O 1
ATOM 717 N N . ASN A 1 104 ? 36.216 28.121 75.549 1.00 27.78 104 ASN A N 1
ATOM 718 C CA . ASN A 1 104 ? 34.943 27.482 75.252 1.00 27.61 104 ASN A CA 1
ATOM 719 C C . ASN A 1 104 ? 34.763 26.077 75.862 1.00 27.28 104 ASN A C 1
ATOM 720 O O . ASN A 1 104 ? 33.628 25.654 76.119 1.00 28.49 104 ASN A O 1
ATOM 725 N N . PHE A 1 105 ? 35.858 25.363 76.086 1.00 25.67 105 PHE A N 1
ATOM 726 C CA . PHE A 1 105 ? 35.785 23.987 76.564 1.00 26.16 105 PHE A CA 1
ATOM 727 C C . PHE A 1 105 ? 36.687 23.647 77.751 1.00 25.50 105 PHE A C 1
ATOM 728 O O . PHE A 1 105 ? 36.340 22.758 78.526 1.00 26.50 105 PHE A O 1
ATOM 736 N N . GLY A 1 106 ? 37.835 24.313 77.884 1.00 24.28 106 GLY A N 1
ATOM 737 C CA . GLY A 1 106 ? 38.705 24.116 79.047 1.00 23.91 106 GLY A CA 1
ATOM 738 C C . GLY A 1 106 ? 39.563 22.853 78.867 1.00 23.72 106 GLY A C 1
ATOM 739 O O . GLY A 1 106 ? 39.465 22.186 77.824 1.00 24.43 106 GLY A O 1
ATOM 740 N N . PRO A 1 107 ? 40.375 22.506 79.881 1.00 22.65 107 PRO A N 1
ATOM 741 C CA . PRO A 1 107 ? 41.304 21.379 79.843 1.00 22.34 107 PRO A CA 1
ATOM 742 C C . PRO A 1 107 ? 40.572 20.069 80.166 1.00 22.29 107 PRO A C 1
ATOM 743 O O . PRO A 1 107 ? 40.855 19.408 81.161 1.00 21.19 107 PRO A O 1
ATOM 747 N N . LYS A 1 108 ? 39.589 19.756 79.331 1.00 23.03 108 LYS A N 1
ATOM 748 C CA . LYS A 1 108 ? 38.653 18.652 79.581 1.00 22.86 108 LYS A CA 1
ATOM 749 C C . LYS A 1 108 ? 38.566 17.946 78.261 1.00 22.83 108 LYS A C 1
ATOM 750 O O . LYS A 1 108 ? 38.079 18.532 77.273 1.00 22.33 108 LYS A O 1
ATOM 756 N N . ILE A 1 109 ? 39.018 16.691 78.242 1.00 22.73 109 ILE A N 1
ATOM 757 C CA . ILE A 1 109 ? 39.047 15.925 76.993 1.00 23.71 109 ILE A CA 1
ATOM 758 C C . ILE A 1 109 ? 37.675 15.736 76.278 1.00 22.47 109 ILE A C 1
ATOM 759 O O . ILE A 1 109 ? 37.588 15.940 75.061 1.00 22.48 109 ILE A O 1
ATOM 764 N N . PRO A 1 110 ? 36.608 15.385 77.017 1.00 22.16 110 PRO A N 1
ATOM 765 C CA . PRO A 1 110 ? 35.302 15.276 76.321 1.00 21.41 110 PRO A CA 1
ATOM 766 C C . PRO A 1 110 ? 34.752 16.588 75.719 1.00 21.11 110 PRO A C 1
ATOM 767 O O . PRO A 1 110 ? 34.227 16.596 74.593 1.00 21.96 110 PRO A O 1
ATOM 771 N N . ASN A 1 111 ? 34.916 17.682 76.443 1.00 20.30 111 ASN A N 1
ATOM 772 C CA . ASN A 1 111 ? 34.600 19.017 75.949 1.00 21.69 111 ASN A CA 1
ATOM 773 C C . ASN A 1 111 ? 35.461 19.436 74.751 1.00 21.54 111 ASN A C 1
ATOM 774 O O . ASN A 1 111 ? 34.928 19.996 73.801 1.00 20.47 111 ASN A O 1
ATOM 779 N N . LEU A 1 112 ? 36.758 19.102 74.763 1.00 22.40 112 LEU A N 1
ATOM 780 C CA . LEU A 1 112 ? 37.601 19.286 73.577 1.00 23.96 112 LEU A CA 1
ATOM 781 C C . LEU A 1 112 ? 37.072 18.574 72.318 1.00 23.43 112 LEU A C 1
ATOM 782 O O . LEU A 1 112 ? 36.926 19.182 71.230 1.00 24.65 112 LEU A O 1
ATOM 787 N N . LEU A 1 113 ? 36.811 17.278 72.461 1.00 23.38 113 LEU A N 1
ATOM 788 C CA . LEU A 1 113 ? 36.297 16.458 71.375 1.00 24.06 113 LEU A CA 1
ATOM 789 C C . LEU A 1 113 ? 34.957 16.979 70.850 1.00 23.46 113 LEU A C 1
ATOM 790 O O . LEU A 1 113 ? 34.736 17.076 69.622 1.00 24.83 113 LEU A O 1
ATOM 795 N N . THR A 1 114 ? 34.075 17.376 71.766 1.00 22.12 114 THR A N 1
ATOM 796 C CA . THR A 1 114 ? 32.769 17.933 71.392 1.00 22.44 114 THR A CA 1
ATOM 797 C C . THR A 1 114 ? 32.918 19.154 70.470 1.00 24.31 114 THR A C 1
ATOM 798 O O . THR A 1 114 ? 32.081 19.352 69.571 1.00 23.94 114 THR A O 1
ATOM 802 N N . ALA A 1 115 ? 33.956 19.967 70.720 1.00 24.01 115 ALA A N 1
ATOM 803 C CA . ALA A 1 115 ? 34.129 21.251 70.006 1.00 25.76 115 ALA A CA 1
ATOM 804 C C . ALA A 1 115 ? 34.805 21.106 68.638 1.00 26.10 115 ALA A C 1
ATOM 805 O O . ALA A 1 115 ? 34.408 21.773 67.688 1.00 27.72 115 ALA A O 1
ATOM 807 N N . VAL A 1 116 ? 35.824 20.247 68.555 1.00 27.36 116 VAL A N 1
ATOM 808 C CA . VAL A 1 116 ? 36.654 20.142 67.348 1.00 28.19 116 VAL A CA 1
ATOM 809 C C . VAL A 1 116 ? 36.364 18.943 66.424 1.00 28.90 116 VAL A C 1
ATOM 810 O O . VAL A 1 116 ? 36.834 18.897 65.279 1.00 28.96 116 VAL A O 1
ATOM 814 N N . CYS A 1 117 ? 35.579 17.986 66.904 1.00 28.81 117 CYS A N 1
ATOM 815 C CA . CYS A 1 117 ? 35.097 16.916 66.044 1.00 29.80 117 CYS A CA 1
ATOM 816 C C . CYS A 1 117 ? 33.688 16.495 66.460 1.00 29.52 117 CYS A C 1
ATOM 817 O O . CYS A 1 117 ? 33.402 15.313 66.568 1.00 30.03 117 CYS A O 1
ATOM 820 N N . GLY A 1 118 ? 32.821 17.480 66.678 1.00 28.24 118 GLY A N 1
ATOM 821 C CA . GLY A 1 118 ? 31.467 17.240 67.141 1.00 29.31 118 GLY A CA 1
ATOM 822 C C . GLY A 1 118 ? 30.401 17.632 66.126 1.00 28.36 118 GLY A C 1
ATOM 823 O O . GLY A 1 118 ? 30.582 17.456 64.925 1.00 29.44 118 GLY A O 1
ATOM 824 N N . GLU A 1 119 ? 29.279 18.162 66.598 1.00 28.93 119 GLU A N 1
ATOM 825 C CA . GLU A 1 119 ? 28.109 18.346 65.739 1.00 29.04 119 GLU A CA 1
ATOM 826 C C . GLU A 1 119 ? 28.410 19.365 64.619 1.00 27.91 119 GLU A C 1
ATOM 827 O O . GLU A 1 119 ? 28.155 19.088 63.456 1.00 27.42 119 GLU A O 1
ATOM 833 N N . GLY A 1 120 ? 28.998 20.502 64.982 1.00 27.39 120 GLY A N 1
ATOM 834 C CA . GLY A 1 120 ? 29.368 21.548 64.036 1.00 26.88 120 GLY A CA 1
ATOM 835 C C . GLY A 1 120 ? 30.387 21.096 63.010 1.00 26.97 120 GLY A C 1
ATOM 836 O O . GLY A 1 120 ? 30.340 21.516 61.846 1.00 26.54 120 GLY A O 1
ATOM 837 N N . THR A 1 121 ? 31.322 20.247 63.456 1.00 26.04 121 THR A N 1
ATOM 838 C CA . THR A 1 121 ? 32.420 19.818 62.616 1.00 25.77 121 THR A CA 1
ATOM 839 C C . THR A 1 121 ? 31.897 19.037 61.404 1.00 25.26 121 THR A C 1
ATOM 840 O O . THR A 1 121 ? 32.408 19.231 60.306 1.00 24.26 121 THR A O 1
ATOM 844 N N . TYR A 1 122 ? 30.902 18.167 61.623 1.00 23.53 122 TYR A N 1
ATOM 845 C CA . TYR A 1 122 ? 30.446 17.242 60.588 1.00 24.22 122 TYR A CA 1
ATOM 846 C C . TYR A 1 122 ? 29.080 17.562 59.961 1.00 23.39 122 TYR A C 1
ATOM 847 O O . TYR A 1 122 ? 28.677 16.917 58.996 1.00 22.84 122 TYR A O 1
ATOM 856 N N . PHE A 1 123 ? 28.358 18.522 60.540 1.00 23.12 123 PHE A N 1
ATOM 857 C CA . PHE A 1 123 ? 27.027 18.858 60.079 1.00 23.92 123 PHE A CA 1
ATOM 858 C C . PHE A 1 123 ? 26.856 20.334 59.691 1.00 24.39 123 PHE A C 1
ATOM 859 O O . PHE A 1 123 ? 25.744 20.838 59.759 1.00 24.19 123 PHE A O 1
ATOM 867 N N . THR A 1 124 ? 27.930 21.026 59.292 1.00 24.74 124 THR A N 1
ATOM 868 C CA . THR A 1 124 ? 27.770 22.383 58.704 1.00 25.59 124 THR A CA 1
ATOM 869 C C . THR A 1 124 ? 27.212 22.259 57.280 1.00 26.20 124 THR A C 1
ATOM 870 O O . THR A 1 124 ? 27.776 21.538 56.451 1.00 26.45 124 THR A O 1
ATOM 874 N N . PRO A 1 125 ? 26.121 22.982 56.973 1.00 26.72 125 PRO A N 1
ATOM 875 C CA . PRO A 1 125 ? 25.569 22.947 55.625 1.00 27.07 125 PRO A CA 1
ATOM 876 C C . PRO A 1 125 ? 26.585 23.532 54.631 1.00 27.59 125 PRO A C 1
ATOM 877 O O . PRO A 1 125 ? 27.132 24.630 54.862 1.00 27.70 125 PRO A O 1
ATOM 881 N N . GLY A 1 126 ? 26.847 22.784 53.556 1.00 27.15 126 GLY A N 1
ATOM 882 C CA . GLY A 1 126 ? 27.802 23.218 52.538 1.00 26.73 126 GLY A CA 1
ATOM 883 C C . GLY A 1 126 ? 29.198 22.684 52.764 1.00 25.71 126 GLY A C 1
ATOM 884 O O . GLY A 1 126 ? 30.114 22.991 52.006 1.00 26.34 126 GLY A O 1
ATOM 885 N N . VAL A 1 127 ? 29.384 21.913 53.827 1.00 25.51 127 VAL A N 1
ATOM 886 C CA . VAL A 1 127 ? 30.679 21.280 54.093 1.00 24.45 127 VAL A CA 1
ATOM 887 C C . VAL A 1 127 ? 30.441 19.815 54.458 1.00 23.39 127 VAL A C 1
ATOM 888 O O . VAL A 1 127 ? 30.466 19.460 55.631 1.00 22.45 127 VAL A O 1
ATOM 892 N N . PRO A 1 128 ? 30.149 18.975 53.452 1.00 22.97 128 PRO A N 1
ATOM 893 C CA . PRO A 1 128 ? 29.775 17.579 53.725 1.00 23.75 128 PRO A CA 1
ATOM 894 C C . PRO A 1 128 ? 30.924 16.597 54.033 1.00 23.74 128 PRO A C 1
ATOM 895 O O . PRO A 1 128 ? 30.691 15.518 54.578 1.00 24.33 128 PRO A O 1
ATOM 899 N N . VAL A 1 129 ? 32.142 16.945 53.641 1.00 23.71 129 VAL A N 1
ATOM 900 C CA . VAL A 1 129 ? 33.293 16.059 53.792 1.00 23.42 129 VAL A CA 1
ATOM 901 C C . VAL A 1 129 ? 34.347 16.806 54.612 1.00 22.28 129 VAL A C 1
ATOM 902 O O . VAL A 1 129 ? 34.811 17.854 54.192 1.00 22.37 129 VAL A O 1
ATOM 906 N N . VAL A 1 130 ? 34.705 16.286 55.786 1.00 21.40 130 VAL A N 1
ATOM 907 C CA . VAL A 1 130 ? 35.699 16.950 56.648 1.00 20.45 130 VAL A CA 1
ATOM 908 C C . VAL A 1 130 ? 36.655 15.898 57.234 1.00 19.89 130 VAL A C 1
ATOM 909 O O . VAL A 1 130 ? 36.216 14.831 57.661 1.00 18.04 130 VAL A O 1
ATOM 913 N N . LYS A 1 131 ? 37.945 16.210 57.277 1.00 18.73 131 LYS A N 1
ATOM 914 C CA . LYS A 1 131 ? 38.892 15.442 58.083 1.00 19.03 131 LYS A CA 1
ATOM 915 C C . LYS A 1 131 ? 39.717 16.360 58.987 1.00 19.75 131 LYS A C 1
ATOM 916 O O . LYS A 1 131 ? 40.351 17.311 58.489 1.00 18.86 131 LYS A O 1
ATOM 922 N N . LEU A 1 132 ? 39.658 16.115 60.301 1.00 17.91 132 LEU A N 1
ATOM 923 C CA . LEU A 1 132 ? 40.542 16.825 61.227 1.00 18.96 132 LEU A CA 1
ATOM 924 C C . LEU A 1 132 ? 41.985 16.270 61.139 1.00 19.92 132 LEU A C 1
ATOM 925 O O . LEU A 1 132 ? 42.231 15.100 61.469 1.00 19.68 132 LEU A O 1
ATOM 930 N N . MET A 1 133 ? 42.926 17.107 60.696 1.00 20.18 133 MET A N 1
ATOM 931 C CA . MET A 1 133 ? 44.269 16.644 60.366 1.00 20.88 133 MET A CA 1
ATOM 932 C C . MET A 1 133 ? 45.314 16.799 61.463 1.00 21.14 133 MET A C 1
ATOM 933 O O . MET A 1 133 ? 46.190 15.953 61.584 1.00 20.89 133 MET A O 1
ATOM 938 N N . ASP A 1 134 ? 45.253 17.883 62.228 1.00 23.18 134 ASP A N 1
ATOM 939 C CA . ASP A 1 134 ? 46.181 18.100 63.342 1.00 23.63 134 ASP A CA 1
ATOM 940 C C . ASP A 1 134 ? 45.603 19.011 64.399 1.00 22.93 134 ASP A C 1
ATOM 941 O O . ASP A 1 134 ? 44.746 19.839 64.107 1.00 22.99 134 ASP A O 1
ATOM 946 N N . ILE A 1 135 ? 46.043 18.823 65.640 1.00 23.40 135 ILE A N 1
ATOM 947 C CA . ILE A 1 135 ? 45.790 19.785 66.719 1.00 23.91 135 ILE A CA 1
ATOM 948 C C . ILE A 1 135 ? 47.145 20.319 67.274 1.00 22.44 135 ILE A C 1
ATOM 949 O O . ILE A 1 135 ? 48.059 19.549 67.535 1.00 22.24 135 ILE A O 1
ATOM 954 N N . HIS A 1 136 ? 47.286 21.635 67.436 1.00 22.09 136 HIS A N 1
ATOM 955 C CA . HIS A 1 136 ? 48.431 22.229 68.133 1.00 21.95 136 HIS A CA 1
ATOM 956 C C . HIS A 1 136 ? 47.930 22.908 69.373 1.00 21.17 136 HIS A C 1
ATOM 957 O O . HIS A 1 136 ? 47.009 23.714 69.274 1.00 22.33 136 HIS A O 1
ATOM 964 N N . PHE A 1 137 ? 48.503 22.557 70.528 1.00 20.14 137 PHE A N 1
ATOM 965 C CA . PHE A 1 137 ? 48.107 23.130 71.802 1.00 20.91 137 PHE A CA 1
ATOM 966 C C . PHE A 1 137 ? 49.143 24.152 72.291 1.00 21.16 137 PHE A C 1
ATOM 967 O O . PHE A 1 137 ? 50.326 23.832 72.326 1.00 21.56 137 PHE A O 1
ATOM 975 N N . PRO A 1 138 ? 48.708 25.356 72.718 1.00 20.89 138 PRO A N 1
ATOM 976 C CA . PRO A 1 138 ? 49.706 26.249 73.305 1.00 21.23 138 PRO A CA 1
ATOM 977 C C . PRO A 1 138 ? 50.109 25.778 74.725 1.00 20.70 138 PRO A C 1
ATOM 978 O O . PRO A 1 138 ? 49.367 25.012 75.374 1.00 18.14 138 PRO A O 1
ATOM 982 N N . ASP A 1 139 ? 51.295 26.192 75.168 1.00 19.97 139 ASP A N 1
ATOM 983 C CA . ASP A 1 139 ? 51.775 25.870 76.517 1.00 21.05 139 ASP A CA 1
ATOM 984 C C . ASP A 1 139 ? 50.780 26.241 77.612 1.00 20.69 139 ASP A C 1
ATOM 985 O O . ASP A 1 139 ? 50.666 25.527 78.613 1.00 19.95 139 ASP A O 1
ATOM 990 N N . THR A 1 140 ? 50.104 27.384 77.459 1.00 20.78 140 THR A N 1
ATOM 991 C CA . THR A 1 140 ? 49.055 27.766 78.405 1.00 21.63 140 THR A CA 1
ATOM 992 C C . THR A 1 140 ? 48.014 26.656 78.618 1.00 21.04 140 THR A C 1
ATOM 993 O O . THR A 1 140 ? 47.695 26.317 79.755 1.00 21.82 140 THR A O 1
ATOM 997 N N . TYR A 1 141 ? 47.483 26.113 77.520 1.00 20.90 141 TYR A N 1
ATOM 998 C CA . TYR A 1 141 ? 46.519 25.021 77.566 1.00 20.20 141 TYR A CA 1
ATOM 999 C C . TYR A 1 141 ? 47.152 23.735 78.119 1.00 20.20 141 TYR A C 1
ATOM 1000 O O . TYR A 1 141 ? 46.575 23.111 79.012 1.00 21.36 141 TYR A O 1
ATOM 1009 N N . LEU A 1 142 ? 48.335 23.347 77.625 1.00 19.32 142 LEU A N 1
ATOM 1010 C CA . LEU A 1 142 ? 49.027 22.160 78.159 1.00 19.26 142 LEU A CA 1
ATOM 1011 C C . LEU A 1 142 ? 49.292 22.174 79.684 1.00 18.73 142 LEU A C 1
ATOM 1012 O O . LEU A 1 142 ? 49.448 21.123 80.284 1.00 17.92 142 LEU A O 1
ATOM 1017 N N . ALA A 1 143 ? 49.374 23.366 80.274 1.00 18.08 143 ALA A N 1
ATOM 1018 C CA . ALA A 1 143 ? 49.756 23.558 81.674 1.00 18.15 143 ALA A CA 1
ATOM 1019 C C . ALA A 1 143 ? 48.720 22.985 82.636 1.00 19.06 143 ALA A C 1
ATOM 1020 O O . ALA A 1 143 ? 49.008 22.748 83.821 1.00 18.94 143 ALA A O 1
ATOM 1022 N N . ASP A 1 144 ? 47.512 22.725 82.129 1.00 19.88 144 ASP A N 1
ATOM 1023 C CA . ASP A 1 144 ? 46.471 22.105 82.975 1.00 21.37 144 ASP A CA 1
ATOM 1024 C C . ASP A 1 144 ? 46.335 20.613 82.791 1.00 20.94 144 ASP A C 1
ATOM 1025 O O . ASP A 1 144 ? 45.398 20.013 83.327 1.00 22.67 144 ASP A O 1
ATOM 1030 N N . PHE A 1 145 ? 47.264 20.018 82.048 1.00 21.09 145 PHE A N 1
ATOM 1031 C CA . PHE A 1 145 ? 47.304 18.551 81.866 1.00 21.43 145 PHE A CA 1
ATOM 1032 C C . PHE A 1 145 ? 48.533 17.937 82.532 1.00 22.11 145 PHE A C 1
ATOM 1033 O O . PHE A 1 145 ? 49.572 18.557 82.601 1.00 22.52 145 PHE A O 1
ATOM 1041 N N . GLU A 1 146 ? 48.443 16.682 82.946 1.00 23.57 146 GLU A N 1
ATOM 1042 C CA . GLU A 1 146 ? 49.573 16.013 83.582 1.00 24.76 146 GLU A CA 1
ATOM 1043 C C . GLU A 1 146 ? 50.492 15.357 82.532 1.00 23.78 146 GLU A C 1
ATOM 1044 O O . GLU A 1 146 ? 51.744 15.497 82.528 1.00 24.01 146 GLU A O 1
ATOM 1050 N N . GLY A 1 147 ? 49.862 14.658 81.598 1.00 23.10 147 GLY A N 1
ATOM 1051 C CA . GLY A 1 147 ? 50.580 13.807 80.682 1.00 22.51 147 GLY A CA 1
ATOM 1052 C C . GLY A 1 147 ? 51.065 12.519 81.351 1.00 22.35 147 GLY A C 1
ATOM 1053 O O . GLY A 1 147 ? 50.771 12.256 82.534 1.00 24.46 147 GLY A O 1
ATOM 1054 N N . PRO A 1 148 ? 51.843 11.711 80.623 1.00 21.23 148 PRO A N 1
ATOM 1055 C CA . PRO A 1 148 ? 52.368 10.433 81.127 1.00 20.70 148 PRO A CA 1
ATOM 1056 C C . PRO A 1 148 ? 53.153 10.646 82.410 1.00 21.80 148 PRO A C 1
ATOM 1057 O O . PRO A 1 148 ? 53.930 11.608 82.526 1.00 23.34 148 PRO A O 1
ATOM 1061 N N . LYS A 1 149 ? 52.944 9.774 83.380 1.00 22.46 149 LYS A N 1
ATOM 1062 C CA . LYS A 1 149 ? 53.714 9.858 84.604 1.00 25.02 149 LYS A CA 1
ATOM 1063 C C . LYS A 1 149 ? 55.142 9.339 84.414 1.00 23.63 149 LYS A C 1
ATOM 1064 O O . LYS A 1 149 ? 56.043 9.740 85.130 1.00 25.24 149 LYS A O 1
ATOM 1070 N N . PHE A 1 150 ? 55.309 8.372 83.529 1.00 23.17 150 PHE A N 1
ATOM 1071 C CA . PHE A 1 150 ? 56.581 7.672 83.390 1.00 22.51 150 PHE A CA 1
ATOM 1072 C C . PHE A 1 150 ? 57.195 8.051 82.027 1.00 22.96 150 PHE A C 1
ATOM 1073 O O . PHE A 1 150 ? 58.366 8.409 81.951 1.00 23.68 150 PHE A O 1
ATOM 1081 N N . GLY A 1 151 ? 56.420 7.938 80.942 1.00 23.29 151 GLY A N 1
ATOM 1082 C CA . GLY A 1 151 ? 56.974 8.181 79.595 1.00 22.49 151 GLY A CA 1
ATOM 1083 C C . GLY A 1 151 ? 58.094 7.227 79.173 1.00 24.29 151 GLY A C 1
ATOM 1084 O O . GLY A 1 151 ? 58.353 6.225 79.853 1.00 24.32 151 GLY A O 1
ATOM 1085 N N . ILE A 1 152 ? 58.771 7.546 78.070 1.00 24.58 152 ILE A N 1
ATOM 1086 C CA . ILE A 1 152 ? 59.877 6.704 77.582 1.00 25.59 152 ILE A CA 1
ATOM 1087 C C . ILE A 1 152 ? 60.945 6.479 78.671 1.00 25.10 152 ILE A C 1
ATOM 1088 O O . ILE A 1 152 ? 61.362 5.359 78.917 1.00 25.10 152 ILE A O 1
ATOM 1093 N N . GLU A 1 153 ? 61.372 7.536 79.344 1.00 25.82 153 GLU A N 1
ATOM 1094 C CA . GLU A 1 153 ? 62.514 7.362 80.250 1.00 27.25 153 GLU A CA 1
ATOM 1095 C C . GLU A 1 153 ? 62.167 6.627 81.543 1.00 25.51 153 GLU A C 1
ATOM 1096 O O . GLU A 1 153 ? 63.004 5.921 82.100 1.00 23.67 153 GLU A O 1
ATOM 1102 N N . GLY A 1 154 ? 60.924 6.752 81.983 1.00 24.11 154 GLY A N 1
ATOM 1103 C CA . GLY A 1 154 ? 60.427 5.964 83.110 1.00 24.29 154 GLY A CA 1
ATOM 1104 C C . GLY A 1 154 ? 60.371 4.478 82.777 1.00 24.04 154 GLY A C 1
ATOM 1105 O O . GLY A 1 154 ? 60.698 3.653 83.630 1.00 24.09 154 GLY A O 1
ATOM 1106 N N . LEU A 1 155 ? 60.046 4.132 81.522 1.00 23.93 155 LEU A N 1
ATOM 1107 C CA . LEU A 1 155 ? 59.971 2.748 81.102 1.00 23.73 155 LEU A CA 1
ATOM 1108 C C . LEU A 1 155 ? 61.375 2.178 80.963 1.00 23.62 155 LEU A C 1
ATOM 1109 O O . LEU A 1 155 ? 61.590 1.023 81.266 1.00 23.54 155 LEU A O 1
ATOM 1114 N N . ARG A 1 156 ? 62.299 2.973 80.431 1.00 23.23 156 ARG A N 1
ATOM 1115 C CA . ARG A 1 156 ? 63.684 2.545 80.282 1.00 23.26 156 ARG A CA 1
ATOM 1116 C C . ARG A 1 156 ? 64.320 2.332 81.647 1.00 24.45 156 ARG A C 1
ATOM 1117 O O . ARG A 1 156 ? 65.105 1.398 81.824 1.00 25.35 156 ARG A O 1
ATOM 1125 N N . ASP A 1 157 ? 64.006 3.213 82.593 1.00 25.65 157 ASP A N 1
ATOM 1126 C CA . ASP A 1 157 ? 64.465 3.091 83.976 1.00 26.48 157 ASP A CA 1
ATOM 1127 C C . ASP A 1 157 ? 63.982 1.813 84.664 1.00 25.83 157 ASP A C 1
ATOM 1128 O O . ASP A 1 157 ? 64.778 1.145 85.319 1.00 25.98 157 ASP A O 1
ATOM 1133 N N . ILE A 1 158 ? 62.691 1.482 84.553 1.00 24.40 158 ILE A N 1
ATOM 1134 C CA . ILE A 1 158 ? 62.201 0.170 85.011 1.00 23.75 158 ILE A CA 1
ATOM 1135 C C . ILE A 1 158 ? 62.939 -1.040 84.380 1.00 22.90 158 ILE A C 1
ATOM 1136 O O . ILE A 1 158 ? 63.325 -1.976 85.084 1.00 22.95 158 ILE A O 1
ATOM 1141 N N . LEU A 1 159 ? 63.139 -1.022 83.068 1.00 20.87 159 LEU A N 1
ATOM 1142 C CA . LEU A 1 159 ? 63.760 -2.141 82.389 1.00 20.19 159 LEU A CA 1
ATOM 1143 C C . LEU A 1 159 ? 65.283 -2.105 82.358 1.00 20.77 159 LEU A C 1
ATOM 1144 O O . LEU A 1 159 ? 65.911 -3.064 81.895 1.00 21.35 159 LEU A O 1
ATOM 1149 N N . ASN A 1 160 ? 65.873 -1.024 82.870 1.00 22.04 160 ASN A N 1
ATOM 1150 C CA . ASN A 1 160 ? 67.283 -0.696 82.612 1.00 23.27 160 ASN A CA 1
ATOM 1151 C C . ASN A 1 160 ? 67.661 -1.014 81.171 1.00 23.48 160 ASN A C 1
ATOM 1152 O O . ASN A 1 160 ? 68.594 -1.770 80.896 1.00 23.08 160 ASN A O 1
ATOM 1157 N N . ALA A 1 161 ? 66.870 -0.501 80.246 1.00 23.66 161 ALA A N 1
ATOM 1158 C CA . ALA A 1 161 ? 67.098 -0.703 78.816 1.00 24.13 161 ALA A CA 1
ATOM 1159 C C . ALA A 1 161 ? 67.497 0.664 78.271 1.00 24.10 161 ALA A C 1
ATOM 1160 O O . ALA A 1 161 ? 66.656 1.550 78.211 1.00 23.50 161 ALA A O 1
ATOM 1162 N N . HIS A 1 162 ? 68.756 0.814 77.870 1.00 23.91 162 HIS A N 1
ATOM 1163 C CA . HIS A 1 162 ? 69.259 2.050 77.280 1.00 24.27 162 HIS A CA 1
ATOM 1164 C C . HIS A 1 162 ? 69.977 1.764 75.969 1.00 24.38 162 HIS A C 1
ATOM 1165 O O . HIS A 1 162 ? 70.649 0.757 75.830 1.00 23.97 162 HIS A O 1
ATOM 1172 N N . GLY A 1 163 ? 69.802 2.649 75.002 1.00 24.01 163 GLY A N 1
ATOM 1173 C CA . GLY A 1 163 ? 70.514 2.521 73.738 1.00 23.35 163 GLY A CA 1
ATOM 1174 C C . GLY A 1 163 ? 70.027 1.442 72.812 1.00 22.49 163 GLY A C 1
ATOM 1175 O O . GLY A 1 163 ? 70.753 1.074 71.899 1.00 23.31 163 GLY A O 1
ATOM 1176 N N . ARG A 1 164 ? 68.807 0.942 73.017 1.00 20.13 164 ARG A N 1
ATOM 1177 C CA . ARG A 1 164 ? 68.248 -0.132 72.218 1.00 19.40 164 ARG A CA 1
ATOM 1178 C C . ARG A 1 164 ? 66.708 0.047 72.224 1.00 19.33 164 ARG A C 1
ATOM 1179 O O . ARG A 1 164 ? 66.200 0.722 73.088 1.00 18.98 164 ARG A O 1
ATOM 1187 N N . PRO A 1 165 ? 65.988 -0.489 71.229 1.00 20.02 165 PRO A N 1
ATOM 1188 C CA . PRO A 1 165 ? 64.501 -0.542 71.336 1.00 20.60 165 PRO A CA 1
ATOM 1189 C C . PRO A 1 165 ? 64.042 -1.412 72.505 1.00 20.56 165 PRO A C 1
ATOM 1190 O O . PRO A 1 165 ? 64.853 -2.133 73.083 1.00 20.24 165 PRO A O 1
ATOM 1194 N N . ILE A 1 166 ? 62.755 -1.347 72.822 1.00 20.87 166 ILE A N 1
ATOM 1195 C CA . ILE A 1 166 ? 62.134 -2.144 73.889 1.00 21.95 166 ILE A CA 1
ATOM 1196 C C . ILE A 1 166 ? 61.411 -3.305 73.190 1.00 22.38 166 ILE A C 1
ATOM 1197 O O . ILE A 1 166 ? 60.584 -3.082 72.298 1.00 22.58 166 ILE A O 1
ATOM 1202 N N . PHE A 1 167 ? 61.695 -4.533 73.601 1.00 21.76 167 PHE A N 1
ATOM 1203 C CA . PHE A 1 167 ? 61.192 -5.684 72.897 1.00 23.00 167 PHE A CA 1
ATOM 1204 C C . PHE A 1 167 ? 59.938 -6.252 73.554 1.00 24.39 167 PHE A C 1
ATOM 1205 O O . PHE A 1 167 ? 59.975 -6.716 74.704 1.00 23.84 167 PHE A O 1
ATOM 1213 N N . PHE A 1 168 ? 58.834 -6.199 72.804 1.00 24.80 168 PHE A N 1
ATOM 1214 C CA . PHE A 1 168 ? 57.531 -6.696 73.254 1.00 26.73 168 PHE A CA 1
ATOM 1215 C C . PHE A 1 168 ? 57.276 -8.097 72.683 1.00 27.72 168 PHE A C 1
ATOM 1216 O O . PHE A 1 168 ? 57.729 -8.438 71.582 1.00 28.07 168 PHE A O 1
ATOM 1224 N N . GLY A 1 169 ? 56.509 -8.896 73.412 1.00 29.54 169 GLY A N 1
ATOM 1225 C CA . GLY A 1 169 ? 55.999 -10.158 72.864 1.00 32.95 169 GLY A CA 1
ATOM 1226 C C . GLY A 1 169 ? 54.576 -10.444 73.302 1.00 36.01 169 GLY A C 1
ATOM 1227 O O . GLY A 1 169 ? 54.274 -10.475 74.502 1.00 36.59 169 GLY A O 1
ATOM 1228 N N . VAL A 1 170 ? 53.689 -10.633 72.330 1.00 38.90 170 VAL A N 1
ATOM 1229 C CA . VAL A 1 170 ? 52.298 -10.911 72.633 1.00 41.68 170 VAL A CA 1
ATOM 1230 C C . VAL A 1 170 ? 52.192 -12.424 72.768 1.00 43.89 170 VAL A C 1
ATOM 1231 O O . VAL A 1 170 ? 52.342 -13.166 71.787 1.00 43.80 170 VAL A O 1
ATOM 1235 N N . VAL A 1 171 ? 52.006 -12.852 74.016 1.00 46.44 171 VAL A N 1
ATOM 1236 C CA . VAL A 1 171 ? 51.989 -14.260 74.398 1.00 48.78 171 VAL A CA 1
ATOM 1237 C C . VAL A 1 171 ? 50.878 -14.944 73.610 1.00 50.28 171 VAL A C 1
ATOM 1238 O O . VAL A 1 171 ? 49.734 -14.492 73.628 1.00 50.38 171 VAL A O 1
ATOM 1242 N N . LYS A 1 172 ? 51.216 -16.008 72.896 1.00 52.42 172 LYS A N 1
ATOM 1243 C CA . LYS A 1 172 ? 50.250 -16.645 72.005 1.00 54.84 172 LYS A CA 1
ATOM 1244 C C . LYS A 1 172 ? 50.472 -18.155 71.936 1.00 56.14 172 LYS A C 1
ATOM 1245 O O . LYS A 1 172 ? 51.630 -18.581 71.927 1.00 56.16 172 LYS A O 1
ATOM 1251 N N . PRO A 1 173 ? 49.382 -18.967 71.865 1.00 57.63 173 PRO A N 1
ATOM 1252 C CA . PRO A 1 173 ? 47.927 -18.720 71.646 1.00 58.75 173 PRO A CA 1
ATOM 1253 C C . PRO A 1 173 ? 47.184 -17.712 72.543 1.00 59.82 173 PRO A C 1
ATOM 1254 O O . PRO A 1 173 ? 47.075 -17.887 73.765 1.00 59.81 173 PRO A O 1
ATOM 1258 N N . ASN A 1 174 ? 46.640 -16.694 71.879 1.00 61.05 174 ASN A N 1
ATOM 1259 C CA . ASN A 1 174 ? 46.067 -15.477 72.478 1.00 61.97 174 ASN A CA 1
ATOM 1260 C C . ASN A 1 174 ? 45.015 -15.658 73.588 1.00 62.23 174 ASN A C 1
ATOM 1261 O O . ASN A 1 174 ? 45.210 -15.182 74.714 1.00 62.44 174 ASN A O 1
ATOM 1266 N N . ILE A 1 175 ? 43.924 -16.356 73.252 1.00 62.33 175 ILE A N 1
ATOM 1267 C CA . ILE A 1 175 ? 42.744 -16.539 74.107 1.00 62.06 175 ILE A CA 1
ATOM 1268 C C . ILE A 1 175 ? 42.461 -18.032 74.356 1.00 61.94 175 ILE A C 1
ATOM 1269 O O . ILE A 1 175 ? 42.744 -18.882 73.505 1.00 61.69 175 ILE A O 1
ATOM 1274 N N . GLY A 1 176 ? 41.896 -18.336 75.523 1.00 61.60 176 GLY A N 1
ATOM 1275 C CA . GLY A 1 176 ? 41.406 -19.677 75.836 1.00 60.80 176 GLY A CA 1
ATOM 1276 C C . GLY A 1 176 ? 42.404 -20.599 76.512 1.00 60.48 176 GLY A C 1
ATOM 1277 O O . GLY A 1 176 ? 42.191 -21.815 76.574 1.00 60.31 176 GLY A O 1
ATOM 1278 N N . LEU A 1 177 ? 43.494 -20.020 77.010 1.00 60.01 177 LEU A N 1
ATOM 1279 C CA . LEU A 1 177 ? 44.528 -20.773 77.718 1.00 59.58 177 LEU A CA 1
ATOM 1280 C C . LEU A 1 177 ? 44.340 -20.688 79.234 1.00 59.34 177 LEU A C 1
ATOM 1281 O O . LEU A 1 177 ? 43.619 -19.803 79.726 1.00 59.24 177 LEU A O 1
ATOM 1286 N N . SER A 1 178 ? 44.973 -21.618 79.956 1.00 58.56 178 SER A N 1
ATOM 1287 C CA . SER A 1 178 ? 45.136 -21.512 81.409 1.00 57.88 178 SER A CA 1
ATOM 1288 C C . SER A 1 178 ? 46.134 -20.406 81.725 1.00 56.95 178 SER A C 1
ATOM 1289 O O . SER A 1 178 ? 47.109 -20.236 80.990 1.00 56.54 178 SER A O 1
ATOM 1292 N N . PRO A 1 179 ? 45.885 -19.643 82.807 1.00 56.35 179 PRO A N 1
ATOM 1293 C CA . PRO A 1 179 ? 46.894 -18.764 83.414 1.00 55.79 179 PRO A CA 1
ATOM 1294 C C . PRO A 1 179 ? 48.244 -19.433 83.725 1.00 54.79 179 PRO A C 1
ATOM 1295 O O . PRO A 1 179 ? 49.269 -18.750 83.721 1.00 54.79 179 PRO A O 1
ATOM 1299 N N . GLY A 1 180 ? 48.243 -20.740 83.990 1.00 53.61 180 GLY A N 1
ATOM 1300 C CA . GLY A 1 180 ? 49.478 -21.503 84.212 1.00 51.74 180 GLY A CA 1
ATOM 1301 C C . GLY A 1 180 ? 50.167 -21.907 82.919 1.00 50.69 180 GLY A C 1
ATOM 1302 O O . GLY A 1 180 ? 51.397 -22.006 82.862 1.00 50.31 180 GLY A O 1
ATOM 1303 N N . GLU A 1 181 ? 49.364 -22.157 81.887 1.00 49.62 181 GLU A N 1
ATOM 1304 C CA . GLU A 1 181 ? 49.860 -22.412 80.535 1.00 48.83 181 GLU A CA 1
ATOM 1305 C C . GLU A 1 181 ? 50.492 -21.153 79.945 1.00 47.93 181 GLU A C 1
ATOM 1306 O O . GLU A 1 181 ? 51.603 -21.196 79.422 1.00 47.93 181 GLU A O 1
ATOM 1312 N N . PHE A 1 182 ? 49.759 -20.043 80.044 1.00 46.77 182 PHE A N 1
ATOM 1313 C CA . PHE A 1 182 ? 50.210 -18.706 79.666 1.00 45.84 182 PHE A CA 1
ATOM 1314 C C . PHE A 1 182 ? 51.581 -18.444 80.282 1.00 43.87 182 PHE A C 1
ATOM 1315 O O . PHE A 1 182 ? 52.535 -18.136 79.580 1.00 43.99 182 PHE A O 1
ATOM 1323 N N . ALA A 1 183 ? 51.670 -18.626 81.596 1.00 41.52 183 ALA A N 1
ATOM 1324 C CA . ALA A 1 183 ? 52.864 -18.328 82.373 1.00 39.83 183 ALA A CA 1
ATOM 1325 C C . ALA A 1 183 ? 54.163 -18.988 81.892 1.00 38.70 183 ALA A C 1
ATOM 1326 O O . ALA A 1 183 ? 55.205 -18.338 81.881 1.00 37.88 183 ALA A O 1
ATOM 1328 N N . GLU A 1 184 ? 54.115 -20.264 81.498 1.00 37.82 184 GLU A N 1
ATOM 1329 C CA . GLU A 1 184 ? 55.325 -20.958 81.023 1.00 37.13 184 GLU A CA 1
ATOM 1330 C C . GLU A 1 184 ? 55.908 -20.383 79.731 1.00 35.85 184 GLU A C 1
ATOM 1331 O O . GLU A 1 184 ? 57.130 -20.279 79.582 1.00 34.99 184 GLU A O 1
ATOM 1337 N N . ILE A 1 185 ? 55.024 -20.037 78.801 1.00 35.18 185 ILE A N 1
ATOM 1338 C CA . ILE A 1 185 ? 55.419 -19.437 77.524 1.00 34.65 185 ILE A CA 1
ATOM 1339 C C . ILE A 1 185 ? 56.033 -18.045 77.727 1.00 33.39 185 ILE A C 1
ATOM 1340 O O . ILE A 1 185 ? 57.085 -17.731 77.137 1.00 33.21 185 ILE A O 1
ATOM 1345 N N . ALA A 1 186 ? 55.409 -17.240 78.591 1.00 30.86 186 ALA A N 1
ATOM 1346 C CA . ALA A 1 186 ? 55.892 -15.886 78.855 1.00 29.30 186 ALA A CA 1
ATOM 1347 C C . ALA A 1 186 ? 57.271 -15.977 79.508 1.00 28.66 186 ALA A C 1
ATOM 1348 O O . ALA A 1 186 ? 58.207 -15.272 79.112 1.00 27.52 186 ALA A O 1
ATOM 1350 N N . TYR A 1 187 ? 57.403 -16.921 80.444 1.00 28.20 187 TYR A N 1
ATOM 1351 C CA . TYR A 1 187 ? 58.650 -17.141 81.178 1.00 27.69 187 TYR A CA 1
ATOM 1352 C C . TYR A 1 187 ? 59.857 -17.509 80.303 1.00 27.72 187 TYR A C 1
ATOM 1353 O O . TYR A 1 187 ? 60.955 -16.988 80.533 1.00 27.49 187 TYR A O 1
ATOM 1362 N N . GLN A 1 188 ? 59.649 -18.386 79.318 1.00 27.52 188 GLN A N 1
ATOM 1363 C CA . GLN A 1 188 ? 60.684 -18.751 78.346 1.00 27.47 188 GLN A CA 1
ATOM 1364 C C . GLN A 1 188 ? 61.098 -17.521 77.545 1.00 27.05 188 GLN A C 1
ATOM 1365 O O . GLN A 1 188 ? 62.285 -17.292 77.306 1.00 27.30 188 GLN A O 1
ATOM 1371 N N . SER A 1 189 ? 60.101 -16.744 77.134 1.00 26.14 189 SER A N 1
ATOM 1372 C CA . SER A 1 189 ? 60.319 -15.553 76.303 1.00 25.48 189 SER A CA 1
ATOM 1373 C C . SER A 1 189 ? 61.127 -14.461 77.015 1.00 23.94 189 SER A C 1
ATOM 1374 O O . SER A 1 189 ? 62.034 -13.898 76.418 1.00 23.49 189 SER A O 1
ATOM 1377 N N . TRP A 1 190 ? 60.871 -14.241 78.306 1.00 22.79 190 TRP A N 1
ATOM 1378 C CA . TRP A 1 190 ? 61.703 -13.360 79.120 1.00 22.80 190 TRP A CA 1
ATOM 1379 C C . TRP A 1 190 ? 63.134 -13.864 79.314 1.00 22.89 190 TRP A C 1
ATOM 1380 O O . TRP A 1 190 ? 64.080 -13.081 79.189 1.00 22.25 190 TRP A O 1
ATOM 1391 N N . LEU A 1 191 ? 63.298 -15.158 79.618 1.00 24.31 191 LEU A N 1
ATOM 1392 C CA . LEU A 1 191 ? 64.612 -15.820 79.628 1.00 25.33 191 LEU A CA 1
ATOM 1393 C C . LEU A 1 191 ? 65.352 -15.623 78.316 1.00 25.39 191 LEU A C 1
ATOM 1394 O O . LEU A 1 191 ? 66.564 -15.489 78.318 1.00 26.20 191 LEU A O 1
ATOM 1399 N N . GLY A 1 192 ? 64.622 -15.601 77.203 1.00 25.84 192 GLY A N 1
ATOM 1400 C CA . GLY A 1 192 ? 65.224 -15.401 75.883 1.00 26.00 192 GLY A CA 1
ATOM 1401 C C . GLY A 1 192 ? 65.685 -13.980 75.573 1.00 26.37 192 GLY A C 1
ATOM 1402 O O . GLY A 1 192 ? 66.393 -13.756 74.596 1.00 26.40 192 GLY A O 1
ATOM 1403 N N . GLY A 1 193 ? 65.284 -13.013 76.391 1.00 25.89 193 GLY A N 1
ATOM 1404 C CA . GLY A 1 193 ? 65.719 -11.634 76.193 1.00 26.39 193 GLY A CA 1
ATOM 1405 C C . GLY A 1 193 ? 64.608 -10.633 75.915 1.00 26.52 193 GLY A C 1
ATOM 1406 O O . GLY A 1 193 ? 64.883 -9.457 75.659 1.00 25.85 193 GLY A O 1
ATOM 1407 N N . LEU A 1 194 ? 63.348 -11.072 75.958 1.00 27.33 194 LEU A N 1
ATOM 1408 C CA . LEU A 1 194 ? 62.250 -10.113 75.835 1.00 27.72 194 LEU A CA 1
ATOM 1409 C C . LEU A 1 194 ? 62.110 -9.286 77.099 1.00 26.89 194 LEU A C 1
ATOM 1410 O O . LEU A 1 194 ? 62.328 -9.794 78.203 1.00 26.98 194 LEU A O 1
ATOM 1415 N N . ASP A 1 195 ? 61.708 -8.028 76.914 1.00 25.31 195 ASP A N 1
ATOM 1416 C CA . ASP A 1 195 ? 61.484 -7.091 78.008 1.00 24.38 195 ASP A CA 1
ATOM 1417 C C . ASP A 1 195 ? 60.052 -7.242 78.594 1.00 22.80 195 ASP A C 1
ATOM 1418 O O . ASP A 1 195 ? 59.840 -7.317 79.810 1.00 20.88 195 ASP A O 1
ATOM 1423 N N . ILE A 1 196 ? 59.082 -7.258 77.695 1.00 22.02 196 ILE A N 1
ATOM 1424 C CA . ILE A 1 196 ? 57.666 -7.090 78.050 1.00 21.73 196 ILE A CA 1
ATOM 1425 C C . ILE A 1 196 ? 56.824 -8.211 77.454 1.00 22.61 196 ILE A C 1
ATOM 1426 O O . ILE A 1 196 ? 56.758 -8.386 76.231 1.00 23.54 196 ILE A O 1
ATOM 1431 N N . ALA A 1 197 ? 56.166 -8.953 78.331 1.00 22.81 197 ALA A N 1
ATOM 1432 C CA . ALA A 1 197 ? 55.233 -10.012 77.899 1.00 23.66 197 ALA A CA 1
ATOM 1433 C C . ALA A 1 197 ? 53.850 -9.472 78.194 1.00 24.80 197 ALA A C 1
ATOM 1434 O O . ALA A 1 197 ? 53.571 -9.096 79.326 1.00 23.41 197 ALA A O 1
ATOM 1436 N N . LYS A 1 198 ? 53.035 -9.365 77.146 1.00 27.15 198 LYS A N 1
ATOM 1437 C CA . LYS A 1 198 ? 51.723 -8.735 77.212 1.00 31.21 198 LYS A CA 1
ATOM 1438 C C . LYS A 1 198 ? 50.543 -9.676 76.993 1.00 32.75 198 LYS A C 1
ATOM 1439 O O . LYS A 1 198 ? 50.603 -10.603 76.182 1.00 32.40 198 LYS A O 1
ATOM 1445 N N . ASP A 1 199 ? 49.496 -9.428 77.774 1.00 35.14 199 ASP A N 1
ATOM 1446 C CA . ASP A 1 199 ? 48.130 -9.879 77.472 1.00 37.80 199 ASP A CA 1
ATOM 1447 C C . ASP A 1 199 ? 47.694 -9.474 76.056 1.00 39.12 199 ASP A C 1
ATOM 1448 O O . ASP A 1 199 ? 48.108 -8.416 75.555 1.00 38.53 199 ASP A O 1
ATOM 1453 N N . ASP A 1 200 ? 46.865 -10.318 75.434 1.00 41.27 200 ASP A N 1
ATOM 1454 C CA . ASP A 1 200 ? 46.108 -9.940 74.238 1.00 43.76 200 ASP A CA 1
ATOM 1455 C C . ASP A 1 200 ? 45.101 -8.822 74.558 1.00 44.69 200 ASP A C 1
ATOM 1456 O O . ASP A 1 200 ? 44.477 -8.823 75.625 1.00 44.34 200 ASP A O 1
ATOM 1461 N N . GLU A 1 201 ? 44.942 -7.868 73.637 1.00 46.25 201 GLU A N 1
ATOM 1462 C CA . GLU A 1 201 ? 43.995 -6.754 73.844 1.00 47.51 201 GLU A CA 1
ATOM 1463 C C . GLU A 1 201 ? 42.518 -7.177 73.928 1.00 47.64 201 GLU A C 1
ATOM 1464 O O . GLU A 1 201 ? 41.671 -6.384 74.348 1.00 46.44 201 GLU A O 1
ATOM 1470 N N . MET A 1 202 ? 42.246 -8.432 73.557 1.00 48.45 202 MET A N 1
ATOM 1471 C CA . MET A 1 202 ? 40.926 -9.053 73.682 1.00 49.67 202 MET A CA 1
ATOM 1472 C C . MET A 1 202 ? 40.806 -10.033 74.868 1.00 49.66 202 MET A C 1
ATOM 1473 O O . MET A 1 202 ? 39.787 -10.727 75.022 1.00 49.66 202 MET A O 1
ATOM 1478 N N . LEU A 1 203 ? 41.845 -10.115 75.696 1.00 49.84 203 LEU A N 1
ATOM 1479 C CA . LEU A 1 203 ? 41.770 -10.956 76.890 1.00 50.03 203 LEU A CA 1
ATOM 1480 C C . LEU A 1 203 ? 41.961 -10.129 78.155 1.00 49.60 203 LEU A C 1
ATOM 1481 O O . LEU A 1 203 ? 43.096 -9.934 78.590 1.00 50.14 203 LEU A O 1
ATOM 1486 N N . ALA A 1 204 ? 40.860 -9.655 78.741 1.00 49.00 204 ALA A N 1
ATOM 1487 C CA . ALA A 1 204 ? 40.925 -8.943 80.015 1.00 48.61 204 ALA A CA 1
ATOM 1488 C C . ALA A 1 204 ? 40.433 -9.816 81.177 1.00 48.87 204 ALA A C 1
ATOM 1489 O O . ALA A 1 204 ? 40.925 -10.933 81.373 1.00 48.41 204 ALA A O 1
ATOM 1491 N N . ASP A 1 205 ? 39.477 -9.308 81.949 1.00 49.05 205 ASP A N 1
ATOM 1492 C CA . ASP A 1 205 ? 38.952 -10.055 83.083 1.00 49.88 205 ASP A CA 1
ATOM 1493 C C . ASP A 1 205 ? 37.711 -10.859 82.689 1.00 50.01 205 ASP A C 1
ATOM 1494 O O . ASP A 1 205 ? 36.621 -10.294 82.525 1.00 50.40 205 ASP A O 1
ATOM 1499 N N . VAL A 1 206 ? 37.900 -12.166 82.518 1.00 49.71 206 VAL A N 1
ATOM 1500 C CA . VAL A 1 206 ? 36.827 -13.075 82.112 1.00 49.91 206 VAL A CA 1
ATOM 1501 C C . VAL A 1 206 ? 36.845 -14.337 82.981 1.00 50.23 206 VAL A C 1
ATOM 1502 O O . VAL A 1 206 ? 37.807 -14.597 83.697 1.00 49.72 206 VAL A O 1
ATOM 1506 N N . THR A 1 207 ? 35.787 -15.133 82.879 1.00 50.87 207 THR A N 1
ATOM 1507 C CA . THR A 1 207 ? 35.512 -16.219 83.829 1.00 51.31 207 THR A CA 1
ATOM 1508 C C . THR A 1 207 ? 36.476 -17.415 83.881 1.00 51.33 207 THR A C 1
ATOM 1509 O O . THR A 1 207 ? 36.721 -17.941 84.969 1.00 51.37 207 THR A O 1
ATOM 1513 N N . TRP A 1 208 ? 36.997 -17.864 82.735 1.00 51.36 208 TRP A N 1
ATOM 1514 C CA . TRP A 1 208 ? 37.992 -18.956 82.703 1.00 51.04 208 TRP A CA 1
ATOM 1515 C C . TRP A 1 208 ? 39.436 -18.442 82.879 1.00 50.30 208 TRP A C 1
ATOM 1516 O O . TRP A 1 208 ? 40.386 -19.235 82.961 1.00 50.44 208 TRP A O 1
ATOM 1527 N N . SER A 1 209 ? 39.590 -17.117 82.900 1.00 48.97 209 SER A N 1
ATOM 1528 C CA . SER A 1 209 ? 40.889 -16.454 83.044 1.00 47.69 209 SER A CA 1
ATOM 1529 C C . SER A 1 209 ? 40.696 -15.092 83.721 1.00 46.64 209 SER A C 1
ATOM 1530 O O . SER A 1 209 ? 40.666 -14.050 83.062 1.00 46.66 209 SER A O 1
ATOM 1533 N N . SER A 1 210 ? 40.533 -15.113 85.041 1.00 45.39 210 SER A N 1
ATOM 1534 C CA . SER A 1 210 ? 40.315 -13.894 85.817 1.00 43.97 210 SER A CA 1
ATOM 1535 C C . SER A 1 210 ? 41.593 -13.071 85.957 1.00 43.59 210 SER A C 1
ATOM 1536 O O . SER A 1 210 ? 42.710 -13.604 85.866 1.00 42.52 210 SER A O 1
ATOM 1539 N N . ILE A 1 211 ? 41.432 -11.775 86.217 1.00 43.08 211 ILE A N 1
ATOM 1540 C CA . ILE A 1 211 ? 42.611 -10.919 86.391 1.00 42.94 211 ILE A CA 1
ATOM 1541 C C . ILE A 1 211 ? 43.469 -11.381 87.593 1.00 42.47 211 ILE A C 1
ATOM 1542 O O . ILE A 1 211 ? 44.701 -11.373 87.521 1.00 41.62 211 ILE A O 1
ATOM 1547 N N . GLU A 1 212 ? 42.809 -11.849 88.652 1.00 42.21 212 GLU A N 1
ATOM 1548 C CA . GLU A 1 212 ? 43.489 -12.281 89.875 1.00 42.15 212 GLU A CA 1
ATOM 1549 C C . GLU A 1 212 ? 44.305 -13.578 89.715 1.00 41.76 212 GLU A C 1
ATOM 1550 O O . GLU A 1 212 ? 45.376 -13.718 90.334 1.00 41.20 212 GLU A O 1
ATOM 1556 N N . GLU A 1 213 ? 43.816 -14.519 88.900 1.00 41.13 213 GLU A N 1
ATOM 1557 C CA . GLU A 1 213 ? 44.569 -15.766 88.649 1.00 40.43 213 GLU A CA 1
ATOM 1558 C C . GLU A 1 213 ? 45.702 -15.588 87.615 1.00 38.93 213 GLU A C 1
ATOM 1559 O O . GLU A 1 213 ? 46.817 -16.051 87.826 1.00 38.69 213 GLU A O 1
ATOM 1565 N N . ARG A 1 214 ? 45.433 -14.898 86.511 1.00 37.18 214 ARG A N 1
ATOM 1566 C CA . ARG A 1 214 ? 46.507 -14.583 85.569 1.00 36.06 214 ARG A CA 1
ATOM 1567 C C . ARG A 1 214 ? 47.637 -13.847 86.279 1.00 33.97 214 ARG A C 1
ATOM 1568 O O . ARG A 1 214 ? 48.771 -14.302 86.253 1.00 34.11 214 ARG A O 1
ATOM 1576 N N . ALA A 1 215 ? 47.311 -12.739 86.935 1.00 31.40 215 ALA A N 1
ATOM 1577 C CA . ALA A 1 215 ? 48.335 -11.866 87.507 1.00 29.58 215 ALA A CA 1
ATOM 1578 C C . ALA A 1 215 ? 49.208 -12.616 88.526 1.00 27.97 215 ALA A C 1
ATOM 1579 O O . ALA A 1 215 ? 50.435 -12.454 88.533 1.00 27.22 215 ALA A O 1
ATOM 1581 N N . ALA A 1 216 ? 48.596 -13.462 89.353 1.00 26.61 216 ALA A N 1
ATOM 1582 C CA . ALA A 1 216 ? 49.375 -14.210 90.347 1.00 25.68 216 ALA A CA 1
ATOM 1583 C C . ALA A 1 216 ? 50.408 -15.126 89.691 1.00 25.15 216 ALA A C 1
ATOM 1584 O O . ALA A 1 216 ? 51.559 -15.166 90.111 1.00 24.62 216 ALA A O 1
ATOM 1586 N N . HIS A 1 217 ? 49.998 -15.845 88.649 1.00 24.84 217 HIS A N 1
ATOM 1587 C CA . HIS A 1 217 ? 50.886 -16.770 87.939 1.00 23.31 217 HIS A CA 1
ATOM 1588 C C . HIS A 1 217 ? 51.947 -16.043 87.119 1.00 21.81 217 HIS A C 1
ATOM 1589 O O . HIS A 1 217 ? 53.130 -16.374 87.169 1.00 19.78 217 HIS A O 1
ATOM 1596 N N . LEU A 1 218 ? 51.513 -15.049 86.354 1.00 20.38 218 LEU A N 1
ATOM 1597 C CA . LEU A 1 218 ? 52.442 -14.266 85.570 1.00 21.06 218 LEU A CA 1
ATOM 1598 C C . LEU A 1 218 ? 53.435 -13.482 86.409 1.00 20.37 218 LEU A C 1
ATOM 1599 O O . LEU A 1 218 ? 54.614 -13.356 86.035 1.00 18.89 218 LEU A O 1
ATOM 1604 N N . GLY A 1 219 ? 52.962 -12.970 87.543 1.00 20.13 219 GLY A N 1
ATOM 1605 C CA . GLY A 1 219 ? 53.823 -12.224 88.452 1.00 20.17 219 GLY A CA 1
ATOM 1606 C C . GLY A 1 219 ? 54.951 -13.070 89.014 1.00 19.80 219 GLY A C 1
ATOM 1607 O O . GLY A 1 219 ? 56.091 -12.625 89.121 1.00 20.13 219 GLY A O 1
ATOM 1608 N N . LYS A 1 220 ? 54.631 -14.296 89.415 1.00 19.25 220 LYS A N 1
ATOM 1609 C CA . LYS A 1 220 ? 55.617 -15.233 89.923 1.00 18.27 220 LYS A CA 1
ATOM 1610 C C . LYS A 1 220 ? 56.663 -15.637 88.873 1.00 17.75 220 LYS A C 1
ATOM 1611 O O . LYS A 1 220 ? 57.851 -15.772 89.168 1.00 16.41 220 LYS A O 1
ATOM 1617 N N . ALA A 1 221 ? 56.220 -15.811 87.632 1.00 18.19 221 ALA A N 1
ATOM 1618 C CA . ALA A 1 221 ? 57.129 -16.121 86.534 1.00 17.11 221 ALA A CA 1
ATOM 1619 C C . ALA A 1 221 ? 58.040 -14.933 86.173 1.00 16.58 221 ALA A C 1
ATOM 1620 O O . ALA A 1 221 ? 59.210 -15.105 85.826 1.00 15.09 221 ALA A O 1
ATOM 1622 N N . ARG A 1 222 ? 57.500 -13.724 86.252 1.00 14.21 222 ARG A N 1
ATOM 1623 C CA . ARG A 1 222 ? 58.281 -12.540 85.949 1.00 15.24 222 ARG A CA 1
ATOM 1624 C C . ARG A 1 222 ? 59.395 -12.378 86.974 1.00 14.70 222 ARG A C 1
ATOM 1625 O O . ARG A 1 222 ? 60.544 -12.088 86.613 1.00 14.42 222 ARG A O 1
ATOM 1633 N N . ARG A 1 223 ? 59.065 -12.581 88.251 1.00 13.72 223 ARG A N 1
ATOM 1634 C CA . ARG A 1 223 ? 60.057 -12.385 89.275 1.00 14.14 223 ARG A CA 1
ATOM 1635 C C . ARG A 1 223 ? 61.163 -13.436 89.231 1.00 16.29 223 ARG A C 1
ATOM 1636 O O . ARG A 1 223 ? 62.321 -13.115 89.526 1.00 16.47 223 ARG A O 1
ATOM 1644 N N . LYS A 1 224 ? 60.796 -14.679 88.867 1.00 16.73 224 LYS A N 1
ATOM 1645 C CA . LYS A 1 224 ? 61.742 -15.778 88.593 1.00 18.46 224 LYS A CA 1
ATOM 1646 C C . LYS A 1 224 ? 62.664 -15.517 87.396 1.00 19.25 224 LYS A C 1
ATOM 1647 O O . LYS A 1 224 ? 63.863 -15.792 87.452 1.00 20.36 224 LYS A O 1
ATOM 1653 N N . ALA A 1 225 ? 62.085 -15.020 86.313 1.00 20.56 225 ALA A N 1
ATOM 1654 C CA . ALA A 1 225 ? 62.821 -14.647 85.103 1.00 22.10 225 ALA A CA 1
ATOM 1655 C C . ALA A 1 225 ? 63.796 -13.501 85.368 1.00 23.11 225 ALA A C 1
ATOM 1656 O O . ALA A 1 225 ? 64.894 -13.507 84.838 1.00 24.21 225 ALA A O 1
ATOM 1658 N N . GLU A 1 226 ? 63.403 -12.538 86.186 1.00 23.68 226 GLU A N 1
ATOM 1659 C CA . GLU A 1 226 ? 64.312 -11.512 86.707 1.00 25.65 226 GLU A CA 1
ATOM 1660 C C . GLU A 1 226 ? 65.496 -12.096 87.513 1.00 25.89 226 GLU A C 1
ATOM 1661 O O . GLU A 1 226 ? 66.642 -11.655 87.336 1.00 25.10 226 GLU A O 1
ATOM 1667 N N . ALA A 1 227 ? 65.210 -13.058 88.395 1.00 26.00 227 ALA A N 1
ATOM 1668 C CA . ALA A 1 227 ? 66.246 -13.804 89.123 1.00 27.42 227 ALA A CA 1
ATOM 1669 C C . ALA A 1 227 ? 67.132 -14.679 88.224 1.00 27.73 227 ALA A C 1
ATOM 1670 O O . ALA A 1 227 ? 68.349 -14.681 88.376 1.00 28.00 227 ALA A O 1
ATOM 1672 N N . GLU A 1 228 ? 66.528 -15.417 87.298 1.00 28.09 228 GLU A N 1
ATOM 1673 C CA . GLU A 1 228 ? 67.299 -16.228 86.363 1.00 28.90 228 GLU A CA 1
ATOM 1674 C C . GLU A 1 228 ? 68.182 -15.409 85.402 1.00 28.71 228 GLU A C 1
ATOM 1675 O O . GLU A 1 228 ? 69.302 -15.814 85.112 1.00 28.71 228 GLU A O 1
ATOM 1681 N N . THR A 1 229 ? 67.689 -14.287 84.874 1.00 27.69 229 THR A N 1
ATOM 1682 C CA . THR A 1 229 ? 68.471 -13.483 83.917 1.00 27.12 229 THR A CA 1
ATOM 1683 C C . THR A 1 229 ? 69.269 -12.329 84.539 1.00 27.57 229 THR A C 1
ATOM 1684 O O . THR A 1 229 ? 70.048 -11.684 83.836 1.00 28.30 229 THR A O 1
ATOM 1688 N N . GLY A 1 230 ? 69.027 -12.009 85.805 1.00 26.78 230 GLY A N 1
ATOM 1689 C CA . GLY A 1 230 ? 69.590 -10.804 86.392 1.00 26.79 230 GLY A CA 1
ATOM 1690 C C . GLY A 1 230 ? 69.127 -9.456 85.845 1.00 27.28 230 GLY A C 1
ATOM 1691 O O . GLY A 1 230 ? 69.750 -8.442 86.170 1.00 28.48 230 GLY A O 1
ATOM 1692 N N . GLU A 1 231 ? 68.031 -9.421 85.072 1.00 26.34 231 GLU A N 1
ATOM 1693 C CA . GLU A 1 231 ? 67.558 -8.239 84.352 1.00 26.10 231 GLU A CA 1
ATOM 1694 C C . GLU A 1 231 ? 66.066 -8.004 84.655 1.00 24.96 231 GLU A C 1
ATOM 1695 O O . GLU A 1 231 ? 65.304 -8.975 84.710 1.00 24.38 231 GLU A O 1
ATOM 1701 N N . PRO A 1 232 ? 65.644 -6.734 84.818 1.00 23.27 232 PRO A N 1
ATOM 1702 C CA . PRO A 1 232 ? 64.211 -6.465 85.070 1.00 22.42 232 PRO A CA 1
ATOM 1703 C C . PRO A 1 232 ? 63.347 -6.908 83.886 1.00 21.09 232 PRO A C 1
ATOM 1704 O O . PRO A 1 232 ? 63.824 -6.874 82.734 1.00 21.63 232 PRO A O 1
ATOM 1708 N N . LYS A 1 233 ? 62.116 -7.346 84.175 1.00 19.58 233 LYS A N 1
ATOM 1709 C CA . LYS A 1 233 ? 61.156 -7.807 83.180 1.00 18.37 233 LYS A CA 1
ATOM 1710 C C . LYS A 1 233 ? 59.768 -7.197 83.483 1.00 18.47 233 LYS A C 1
ATOM 1711 O O . LYS A 1 233 ? 59.422 -6.882 84.636 1.00 17.09 233 LYS A O 1
ATOM 1717 N N . ILE A 1 234 ? 58.979 -6.995 82.442 1.00 18.54 234 ILE A N 1
ATOM 1718 C CA . ILE A 1 234 ? 57.642 -6.400 82.645 1.00 18.55 234 ILE A CA 1
ATOM 1719 C C . ILE A 1 234 ? 56.561 -7.413 82.219 1.00 19.47 234 ILE A C 1
ATOM 1720 O O . ILE A 1 234 ? 56.614 -7.982 81.105 1.00 18.45 234 ILE A O 1
ATOM 1725 N N . TYR A 1 235 ? 55.580 -7.584 83.104 1.00 19.76 235 TYR A N 1
ATOM 1726 C CA . TYR A 1 235 ? 54.328 -8.267 82.792 1.00 20.39 235 TYR A CA 1
ATOM 1727 C C . TYR A 1 235 ? 53.297 -7.141 82.580 1.00 19.58 235 TYR A C 1
ATOM 1728 O O . TYR A 1 235 ? 52.986 -6.386 83.507 1.00 17.98 235 TYR A O 1
ATOM 1737 N N . LEU A 1 236 ? 52.824 -7.042 81.337 1.00 19.57 236 LEU A N 1
ATOM 1738 C CA . LEU A 1 236 ? 51.835 -6.075 80.881 1.00 21.14 236 LEU A CA 1
ATOM 1739 C C . LEU A 1 236 ? 50.412 -6.659 80.835 1.00 21.59 236 LEU A C 1
ATOM 1740 O O . LEU A 1 236 ? 50.046 -7.387 79.898 1.00 22.89 236 LEU A O 1
ATOM 1745 N N . ALA A 1 237 ? 49.612 -6.325 81.855 1.00 20.80 237 ALA A N 1
ATOM 1746 C CA . ALA A 1 237 ? 48.294 -6.923 82.089 1.00 21.01 237 ALA A CA 1
ATOM 1747 C C . ALA A 1 237 ? 47.201 -6.044 81.480 1.00 21.49 237 ALA A C 1
ATOM 1748 O O . ALA A 1 237 ? 47.183 -4.826 81.698 1.00 20.10 237 ALA A O 1
ATOM 1750 N N . ASN A 1 238 ? 46.311 -6.653 80.701 1.00 21.20 238 ASN A N 1
ATOM 1751 C CA . ASN A 1 238 ? 45.191 -5.924 80.100 1.00 22.90 238 ASN A CA 1
ATOM 1752 C C . ASN A 1 238 ? 44.070 -5.786 81.111 1.00 22.37 238 ASN A C 1
ATOM 1753 O O . ASN A 1 238 ? 43.507 -6.787 81.558 1.00 23.26 238 ASN A O 1
ATOM 1758 N N . ILE A 1 239 ? 43.765 -4.540 81.482 1.00 21.14 239 ILE A N 1
ATOM 1759 C CA . ILE A 1 239 ? 42.732 -4.295 82.449 1.00 21.59 239 ILE A CA 1
ATOM 1760 C C . ILE A 1 239 ? 41.508 -3.558 81.887 1.00 21.56 239 ILE A C 1
ATOM 1761 O O . ILE A 1 239 ? 40.698 -3.064 82.664 1.00 21.44 239 ILE A O 1
ATOM 1766 N N . THR A 1 240 ? 41.395 -3.481 80.557 1.00 20.35 240 THR A N 1
ATOM 1767 C CA . THR A 1 240 ? 40.185 -2.952 79.914 1.00 19.85 240 THR A CA 1
ATOM 1768 C C . THR A 1 240 ? 38.920 -3.504 80.563 1.00 19.47 240 THR A C 1
ATOM 1769 O O . THR A 1 240 ? 38.772 -4.704 80.712 1.00 17.41 240 THR A O 1
ATOM 1773 N N . ASP A 1 241 ? 38.030 -2.601 80.974 1.00 20.08 241 ASP A N 1
ATOM 1774 C CA . ASP A 1 241 ? 36.841 -2.957 81.737 1.00 21.34 241 ASP A CA 1
ATOM 1775 C C . ASP A 1 241 ? 35.958 -1.711 81.777 1.00 21.07 241 ASP A C 1
ATOM 1776 O O . ASP A 1 241 ? 36.379 -0.668 81.283 1.00 22.12 241 ASP A O 1
ATOM 1781 N N . GLU A 1 242 ? 34.782 -1.799 82.399 1.00 21.09 242 GLU A N 1
ATOM 1782 C CA . GLU A 1 242 ? 33.961 -0.609 82.643 1.00 21.94 242 GLU A CA 1
ATOM 1783 C C . GLU A 1 242 ? 34.732 0.416 83.473 1.00 22.37 242 GLU A C 1
ATOM 1784 O O . GLU A 1 242 ? 35.531 0.042 84.340 1.00 21.71 242 GLU A O 1
ATOM 1790 N N . VAL A 1 243 ? 34.514 1.701 83.186 1.00 22.73 243 VAL A N 1
ATOM 1791 C CA . VAL A 1 243 ? 35.243 2.789 83.834 1.00 25.04 243 VAL A CA 1
ATOM 1792 C C . VAL A 1 243 ? 35.267 2.663 85.372 1.00 24.91 243 VAL A C 1
ATOM 1793 O O . VAL A 1 243 ? 36.293 2.926 86.030 1.00 25.37 243 VAL A O 1
ATOM 1797 N N . ASP A 1 244 ? 34.130 2.269 85.926 1.00 25.07 244 ASP A N 1
ATOM 1798 C CA . ASP A 1 244 ? 33.965 2.188 87.382 1.00 26.81 244 ASP A CA 1
ATOM 1799 C C . ASP A 1 244 ? 34.717 1.007 88.015 1.00 26.02 244 ASP A C 1
ATOM 1800 O O . ASP A 1 244 ? 34.764 0.908 89.242 1.00 27.23 244 ASP A O 1
ATOM 1805 N N . SER A 1 245 ? 35.295 0.124 87.192 1.00 23.44 245 SER A N 1
ATOM 1806 C CA . SER A 1 245 ? 36.105 -0.991 87.668 1.00 23.02 245 SER A CA 1
ATOM 1807 C C . SER A 1 245 ? 37.610 -0.853 87.468 1.00 22.57 245 SER A C 1
ATOM 1808 O O . SER A 1 245 ? 38.352 -1.754 87.870 1.00 21.69 245 SER A O 1
ATOM 1811 N N . LEU A 1 246 ? 38.058 0.208 86.805 1.00 21.39 246 LEU A N 1
ATOM 1812 C CA . LEU A 1 246 ? 39.463 0.257 86.361 1.00 22.45 246 LEU A CA 1
ATOM 1813 C C . LEU A 1 246 ? 40.441 0.357 87.532 1.00 22.91 246 LEU A C 1
ATOM 1814 O O . LEU A 1 246 ? 41.485 -0.297 87.523 1.00 21.45 246 LEU A O 1
ATOM 1819 N N . MET A 1 247 ? 40.143 1.213 88.497 1.00 24.04 247 MET A N 1
ATOM 1820 C CA . MET A 1 247 ? 41.019 1.321 89.677 1.00 27.53 247 MET A CA 1
ATOM 1821 C C . MET A 1 247 ? 41.154 0.025 90.476 1.00 25.83 247 MET A C 1
ATOM 1822 O O . MET A 1 247 ? 42.235 -0.338 90.896 1.00 24.89 247 MET A O 1
ATOM 1827 N N . GLU A 1 248 ? 40.051 -0.673 90.685 1.00 25.54 248 GLU A N 1
ATOM 1828 C CA . GLU A 1 248 ? 40.086 -1.953 91.357 1.00 25.63 248 GLU A CA 1
ATOM 1829 C C . GLU A 1 248 ? 40.871 -3.021 90.561 1.00 24.93 248 GLU A C 1
ATOM 1830 O O . GLU A 1 248 ? 41.536 -3.844 91.158 1.00 24.38 248 GLU A O 1
ATOM 1836 N N . LYS A 1 249 ? 40.782 -3.010 89.229 1.00 24.10 249 LYS A N 1
ATOM 1837 C CA . LYS A 1 249 ? 41.569 -3.902 88.381 1.00 23.51 249 LYS A CA 1
ATOM 1838 C C . LYS A 1 249 ? 43.057 -3.548 88.384 1.00 22.96 249 LYS A C 1
ATOM 1839 O O . LYS A 1 249 ? 43.877 -4.465 88.394 1.00 20.26 249 LYS A O 1
ATOM 1845 N N . HIS A 1 250 ? 43.390 -2.246 88.389 1.00 20.53 250 HIS A N 1
ATOM 1846 C CA . HIS A 1 250 ? 44.752 -1.779 88.665 1.00 20.59 250 HIS A CA 1
ATOM 1847 C C . HIS A 1 250 ? 45.241 -2.391 89.963 1.00 20.92 250 HIS A C 1
ATOM 1848 O O . HIS A 1 250 ? 46.305 -3.016 89.987 1.00 21.70 250 HIS A O 1
ATOM 1855 N N . ASP A 1 251 ? 44.468 -2.249 91.044 1.00 20.66 251 ASP A N 1
ATOM 1856 C CA . ASP A 1 251 ? 44.965 -2.711 92.353 1.00 21.26 251 ASP A CA 1
ATOM 1857 C C . ASP A 1 251 ? 45.160 -4.221 92.398 1.00 21.24 251 ASP A C 1
ATOM 1858 O O . ASP A 1 251 ? 46.135 -4.673 92.996 1.00 21.08 251 ASP A O 1
ATOM 1863 N N . VAL A 1 252 ? 44.266 -4.982 91.764 1.00 20.28 252 VAL A N 1
ATOM 1864 C CA . VAL A 1 252 ? 44.416 -6.456 91.716 1.00 20.91 252 VAL A CA 1
ATOM 1865 C C . VAL A 1 252 ? 45.648 -6.849 90.895 1.00 20.30 252 VAL A C 1
ATOM 1866 O O . VAL A 1 252 ? 46.432 -7.722 91.304 1.00 20.91 252 VAL A O 1
ATOM 1870 N N . ALA A 1 253 ? 45.803 -6.259 89.706 1.00 20.20 253 ALA A N 1
ATOM 1871 C CA . ALA A 1 253 ? 46.902 -6.665 88.842 1.00 19.22 253 ALA A CA 1
ATOM 1872 C C . ALA A 1 253 ? 48.253 -6.289 89.486 1.00 20.14 253 ALA A C 1
ATOM 1873 O O . ALA A 1 253 ? 49.211 -7.085 89.523 1.00 18.42 253 ALA A O 1
ATOM 1875 N N . VAL A 1 254 ? 48.335 -5.066 89.991 1.00 21.42 254 VAL A N 1
ATOM 1876 C CA . VAL A 1 254 ? 49.580 -4.577 90.565 1.00 22.26 254 VAL A CA 1
ATOM 1877 C C . VAL A 1 254 ? 50.001 -5.351 91.822 1.00 22.68 254 VAL A C 1
ATOM 1878 O O . VAL A 1 254 ? 51.166 -5.693 91.970 1.00 22.92 254 VAL A O 1
ATOM 1882 N N . ARG A 1 255 ? 49.055 -5.665 92.694 1.00 23.25 255 ARG A N 1
ATOM 1883 C CA . ARG A 1 255 ? 49.372 -6.420 93.903 1.00 26.15 255 ARG A CA 1
ATOM 1884 C C . ARG A 1 255 ? 49.811 -7.847 93.547 1.00 25.95 255 ARG A C 1
ATOM 1885 O O . ARG A 1 255 ? 50.609 -8.450 94.258 1.00 25.98 255 ARG A O 1
ATOM 1893 N N . ASN A 1 256 ? 49.389 -8.345 92.391 1.00 26.30 256 ASN A N 1
ATOM 1894 C CA . ASN A 1 256 ? 49.837 -9.674 91.968 1.00 26.61 256 ASN A CA 1
ATOM 1895 C C . ASN A 1 256 ? 51.129 -9.739 91.129 1.00 26.37 256 ASN A C 1
ATOM 1896 O O . ASN A 1 256 ? 51.654 -10.820 90.926 1.00 27.38 256 ASN A O 1
ATOM 1901 N N . GLY A 1 257 ? 51.686 -8.611 90.698 1.00 25.97 257 GLY A N 1
ATOM 1902 C CA . GLY A 1 257 ? 52.961 -8.641 89.977 1.00 24.52 257 GLY A CA 1
ATOM 1903 C C . GLY A 1 257 ? 52.930 -8.076 88.557 1.00 24.25 257 GLY A C 1
ATOM 1904 O O . GLY A 1 257 ? 53.958 -8.049 87.886 1.00 23.74 257 GLY A O 1
ATOM 1905 N N . ALA A 1 258 ? 51.779 -7.619 88.073 1.00 23.04 258 ALA A N 1
ATOM 1906 C CA . ALA A 1 258 ? 51.805 -6.807 86.855 1.00 22.26 258 ALA A CA 1
ATOM 1907 C C . ALA A 1 258 ? 52.539 -5.534 87.233 1.00 22.13 258 ALA A C 1
ATOM 1908 O O . ALA A 1 258 ? 52.168 -4.896 88.207 1.00 23.39 258 ALA A O 1
ATOM 1910 N N . ASN A 1 259 ? 53.556 -5.165 86.477 1.00 20.64 259 ASN A N 1
ATOM 1911 C CA . ASN A 1 259 ? 54.240 -3.903 86.701 1.00 20.64 259 ASN A CA 1
ATOM 1912 C C . ASN A 1 259 ? 54.049 -2.900 85.563 1.00 19.50 259 ASN A C 1
ATOM 1913 O O . ASN A 1 259 ? 54.783 -1.928 85.483 1.00 21.05 259 ASN A O 1
ATOM 1918 N N . ALA A 1 260 ? 53.083 -3.167 84.691 1.00 19.93 260 ALA A N 1
ATOM 1919 C CA . ALA A 1 260 ? 52.565 -2.192 83.689 1.00 19.85 260 ALA A CA 1
ATOM 1920 C C . ALA A 1 260 ? 51.166 -2.655 83.327 1.00 19.37 260 ALA A C 1
ATOM 1921 O O . ALA A 1 260 ? 50.873 -3.859 83.469 1.00 19.76 260 ALA A O 1
ATOM 1923 N N . LEU A 1 261 ? 50.309 -1.730 82.866 1.00 19.15 261 LEU A N 1
ATOM 1924 C CA . LEU A 1 261 ? 48.908 -2.049 82.585 1.00 18.77 261 LEU A CA 1
ATOM 1925 C C . LEU A 1 261 ? 48.609 -1.657 81.143 1.00 20.04 261 LEU A C 1
ATOM 1926 O O . LEU A 1 261 ? 49.109 -0.650 80.654 1.00 20.45 261 LEU A O 1
ATOM 1931 N N . LEU A 1 262 ? 47.863 -2.505 80.456 1.00 19.02 262 LEU A N 1
ATOM 1932 C CA . LEU A 1 262 ? 47.376 -2.231 79.102 1.00 21.44 262 LEU A CA 1
ATOM 1933 C C . LEU A 1 262 ? 45.881 -1.829 79.141 1.00 21.58 262 LEU A C 1
ATOM 1934 O O . LEU A 1 262 ? 45.081 -2.489 79.807 1.00 21.41 262 LEU A O 1
ATOM 1939 N N . ILE A 1 263 ? 45.535 -0.753 78.418 1.00 23.78 263 ILE A N 1
ATOM 1940 C CA . ILE A 1 263 ? 44.175 -0.255 78.293 1.00 24.82 263 ILE A CA 1
ATOM 1941 C C . ILE A 1 263 ? 43.824 -0.047 76.800 1.00 25.62 263 ILE A C 1
ATOM 1942 O O . ILE A 1 263 ? 44.640 0.471 76.025 1.00 25.63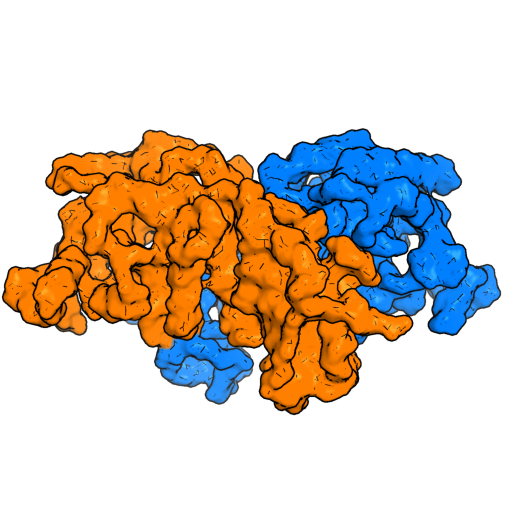 263 ILE A O 1
ATOM 1947 N N . ASN A 1 264 ? 42.637 -0.482 76.364 1.00 24.70 264 ASN A N 1
ATOM 1948 C CA . ASN A 1 264 ? 42.188 -0.066 75.039 1.00 24.96 264 ASN A CA 1
ATOM 1949 C C . ASN A 1 264 ? 41.559 1.333 75.100 1.00 23.06 264 ASN A C 1
ATOM 1950 O O . ASN A 1 264 ? 40.416 1.516 75.522 1.00 22.77 264 ASN A O 1
ATOM 1955 N N . ALA A 1 265 ? 42.321 2.301 74.618 1.00 22.83 265 ALA A N 1
ATOM 1956 C CA . ALA A 1 265 ? 42.085 3.697 74.906 1.00 22.83 265 ALA A CA 1
ATOM 1957 C C . ALA A 1 265 ? 40.726 4.217 74.445 1.00 23.22 265 ALA A C 1
ATOM 1958 O O . ALA A 1 265 ? 40.023 4.833 75.225 1.00 23.44 265 ALA A O 1
ATOM 1960 N N . LEU A 1 266 ? 40.368 4.007 73.175 1.00 22.32 266 LEU A N 1
ATOM 1961 C CA . LEU A 1 266 ? 39.093 4.501 72.683 1.00 23.60 266 LEU A CA 1
ATOM 1962 C C . LEU A 1 266 ? 37.877 3.779 73.236 1.00 23.35 266 LEU A C 1
ATOM 1963 O O . LEU A 1 266 ? 36.924 4.465 73.650 1.00 23.70 266 LEU A O 1
ATOM 1968 N N . PRO A 1 267 ? 37.887 2.416 73.240 1.00 22.11 267 PRO A N 1
ATOM 1969 C CA . PRO A 1 267 ? 36.790 1.712 73.902 1.00 22.52 267 PRO A CA 1
ATOM 1970 C C . PRO A 1 267 ? 36.507 2.168 75.335 1.00 21.09 267 PRO A C 1
ATOM 1971 O O . PRO A 1 267 ? 35.329 2.256 75.660 1.00 20.07 267 PRO A O 1
ATOM 1975 N N . VAL A 1 268 ? 37.524 2.421 76.176 1.00 20.37 268 VAL A N 1
ATOM 1976 C CA . VAL A 1 268 ? 37.227 2.902 77.542 1.00 21.13 268 VAL A CA 1
ATOM 1977 C C . VAL A 1 268 ? 36.965 4.431 77.542 1.00 21.56 268 VAL A C 1
ATOM 1978 O O . VAL A 1 268 ? 36.263 4.936 78.414 1.00 20.95 268 VAL A O 1
ATOM 1982 N N . GLY A 1 269 ? 37.509 5.148 76.562 1.00 20.73 269 GLY A N 1
ATOM 1983 C CA . GLY A 1 269 ? 37.346 6.602 76.473 1.00 21.57 269 GLY A CA 1
ATOM 1984 C C . GLY A 1 269 ? 38.597 7.297 77.002 1.00 22.45 269 GLY A C 1
ATOM 1985 O O . GLY A 1 269 ? 39.112 6.915 78.086 1.00 23.08 269 GLY A O 1
ATOM 1986 N N . LEU A 1 270 ? 39.036 8.332 76.286 1.00 20.71 270 LEU A N 1
ATOM 1987 C CA . LEU A 1 270 ? 40.252 9.116 76.651 1.00 21.92 270 LEU A CA 1
ATOM 1988 C C . LEU A 1 270 ? 40.207 9.765 78.044 1.00 20.86 270 LEU A C 1
ATOM 1989 O O . LEU A 1 270 ? 41.216 9.830 78.711 1.00 20.37 270 LEU A O 1
ATOM 1994 N N . SER A 1 271 ? 39.030 10.205 78.470 1.00 21.03 271 SER A N 1
ATOM 1995 C CA . SER A 1 271 ? 38.794 10.738 79.821 1.00 20.74 271 SER A CA 1
ATOM 1996 C C . SER A 1 271 ? 38.981 9.724 80.940 1.00 20.37 271 SER A C 1
ATOM 1997 O O . SER A 1 271 ? 39.543 10.062 81.978 1.00 21.18 271 SER A O 1
ATOM 2000 N N . ALA A 1 272 ? 38.493 8.487 80.756 1.00 20.17 272 ALA A N 1
ATOM 2001 C CA . ALA A 1 272 ? 38.804 7.396 81.690 1.00 19.56 272 ALA A CA 1
ATOM 2002 C C . ALA A 1 272 ? 40.305 7.050 81.727 1.00 18.71 272 ALA A C 1
ATOM 2003 O O . ALA A 1 272 ? 40.792 6.720 82.789 1.00 19.30 272 ALA A O 1
ATOM 2005 N N . VAL A 1 273 ? 41.005 7.070 80.595 1.00 18.18 273 VAL A N 1
ATOM 2006 C CA . VAL A 1 273 ? 42.475 6.936 80.568 1.00 20.91 273 VAL A CA 1
ATOM 2007 C C . VAL A 1 273 ? 43.179 7.989 81.462 1.00 19.67 273 VAL A C 1
ATOM 2008 O O . VAL A 1 273 ? 44.077 7.691 82.235 1.00 19.95 273 VAL A O 1
ATOM 2012 N N . ARG A 1 274 ? 42.742 9.236 81.322 1.00 20.89 274 ARG A N 1
ATOM 2013 C CA . ARG A 1 274 ? 43.249 10.331 82.151 1.00 20.13 274 ARG A CA 1
ATOM 2014 C C . ARG A 1 274 ? 43.056 10.082 83.637 1.00 20.29 274 ARG A C 1
ATOM 2015 O O . ARG A 1 274 ? 43.948 10.348 84.439 1.00 21.32 274 ARG A O 1
ATOM 2023 N N . MET A 1 275 ? 41.873 9.634 84.018 1.00 19.62 275 MET A N 1
ATOM 2024 C CA . MET A 1 275 ? 41.580 9.225 85.391 1.00 24.46 275 MET A CA 1
ATOM 2025 C C . MET A 1 275 ? 42.486 8.074 85.903 1.00 22.47 275 MET A C 1
ATOM 2026 O O . MET A 1 275 ? 43.020 8.102 87.024 1.00 21.67 275 MET A O 1
ATOM 2031 N N . LEU A 1 276 ? 42.630 7.027 85.102 1.00 22.17 276 LEU A N 1
ATOM 2032 C CA . LEU A 1 276 ? 43.519 5.934 85.516 1.00 22.31 276 LEU A CA 1
ATOM 2033 C C . LEU A 1 276 ? 44.979 6.417 85.530 1.00 23.32 276 LEU A C 1
ATOM 2034 O O . LEU A 1 276 ? 45.737 6.028 86.381 1.00 23.18 276 LEU A O 1
ATOM 2039 N N . SER A 1 277 ? 45.354 7.304 84.615 1.00 22.90 277 SER A N 1
ATOM 2040 C CA . SER A 1 277 ? 46.745 7.768 84.593 1.00 24.71 277 SER A CA 1
ATOM 2041 C C . SER A 1 277 ? 47.096 8.569 85.857 1.00 25.02 277 SER A C 1
ATOM 2042 O O . SER A 1 277 ? 48.228 8.519 86.315 1.00 24.68 277 SER A O 1
ATOM 2045 N N . ASN A 1 278 ? 46.139 9.292 86.417 1.00 26.00 278 ASN A N 1
ATOM 2046 C CA . ASN A 1 278 ? 46.337 9.974 87.708 1.00 28.56 278 ASN A CA 1
ATOM 2047 C C . ASN A 1 278 ? 46.402 9.063 88.921 1.00 27.53 278 ASN A C 1
ATOM 2048 O O . ASN A 1 278 ? 46.993 9.414 89.936 1.00 29.20 278 ASN A O 1
ATOM 2053 N N . TYR A 1 279 ? 45.801 7.883 88.815 1.00 26.53 279 TYR A N 1
ATOM 2054 C CA . TYR A 1 279 ? 45.732 6.956 89.937 1.00 25.03 279 TYR A CA 1
ATOM 2055 C C . TYR A 1 279 ? 46.928 6.012 89.911 1.00 24.53 279 TYR A C 1
ATOM 2056 O O . TYR A 1 279 ? 47.370 5.516 90.946 1.00 23.24 279 TYR A O 1
ATOM 2065 N N . THR A 1 280 ? 47.420 5.733 88.710 1.00 22.56 280 THR A N 1
ATOM 2066 C CA . THR A 1 280 ? 48.220 4.539 88.516 1.00 23.23 280 THR A CA 1
ATOM 2067 C C . THR A 1 280 ? 49.588 4.571 89.191 1.00 23.16 280 THR A C 1
ATOM 2068 O O . THR A 1 280 ? 50.260 5.611 89.199 1.00 21.29 280 THR A O 1
ATOM 2072 N N . GLN A 1 281 ? 50.018 3.405 89.675 1.00 23.65 281 GLN A N 1
ATOM 2073 C CA . GLN A 1 281 ? 51.335 3.244 90.293 1.00 23.73 281 GLN A CA 1
ATOM 2074 C C . GLN A 1 281 ? 52.335 2.670 89.303 1.00 22.73 281 GLN A C 1
ATOM 2075 O O . GLN A 1 281 ? 53.528 2.523 89.626 1.00 22.46 281 GLN A O 1
ATOM 2081 N N . VAL A 1 282 ? 51.864 2.391 88.080 1.00 20.63 282 VAL A N 1
ATOM 2082 C CA . VAL A 1 282 ? 52.670 1.669 87.121 1.00 19.67 282 VAL A CA 1
ATOM 2083 C C . VAL A 1 282 ? 52.419 2.262 85.738 1.00 19.76 282 VAL A C 1
ATOM 2084 O O . VAL A 1 282 ? 51.410 2.929 85.506 1.00 20.16 282 VAL A O 1
ATOM 2088 N N . PRO A 1 283 ? 53.365 2.077 84.832 1.00 20.28 283 PRO A N 1
ATOM 2089 C CA . PRO A 1 283 ? 53.174 2.536 83.438 1.00 20.44 283 PRO A CA 1
ATOM 2090 C C . PRO A 1 283 ? 51.889 2.053 82.778 1.00 21.69 283 PRO A C 1
ATOM 2091 O O . PRO A 1 283 ? 51.487 0.886 82.959 1.00 21.60 283 PRO A O 1
ATOM 2095 N N . LEU A 1 284 ? 51.263 2.918 81.979 1.00 22.38 284 LEU A N 1
ATOM 2096 C CA . LEU A 1 284 ? 50.036 2.545 81.237 1.00 23.56 284 LEU A CA 1
ATOM 2097 C C . LEU A 1 284 ? 50.325 2.540 79.754 1.00 23.16 284 LEU A C 1
ATOM 2098 O O . LEU A 1 284 ? 50.969 3.446 79.256 1.00 23.69 284 LEU A O 1
ATOM 2103 N N . ILE A 1 285 ? 49.851 1.528 79.037 1.00 22.23 285 ILE A N 1
ATOM 2104 C CA . ILE A 1 285 ? 50.179 1.444 77.618 1.00 22.69 285 ILE A CA 1
ATOM 2105 C C . ILE A 1 285 ? 48.830 1.357 76.871 1.00 23.05 285 ILE A C 1
ATOM 2106 O O . ILE A 1 285 ? 47.934 0.625 77.291 1.00 23.98 285 ILE A O 1
ATOM 2111 N N . GLY A 1 286 ? 48.675 2.113 75.787 1.00 23.25 286 GLY A N 1
ATOM 2112 C CA . GLY A 1 286 ? 47.409 2.169 75.075 1.00 23.84 286 GLY A CA 1
ATOM 2113 C C . GLY A 1 286 ? 47.471 1.272 73.859 1.00 24.85 286 GLY A C 1
ATOM 2114 O O . GLY A 1 286 ? 48.479 1.223 73.173 1.00 24.92 286 GLY A O 1
ATOM 2115 N N . HIS A 1 287 ? 46.390 0.554 73.596 1.00 24.78 287 HIS A N 1
ATOM 2116 C CA . HIS A 1 287 ? 46.265 -0.217 72.365 1.00 24.59 287 HIS A CA 1
ATOM 2117 C C . HIS A 1 287 ? 45.257 0.490 71.462 1.00 24.56 287 HIS A C 1
ATOM 2118 O O . HIS A 1 287 ? 44.456 1.298 71.953 1.00 24.35 287 HIS A O 1
ATOM 2125 N N . PHE A 1 288 ? 45.257 0.154 70.166 1.00 24.43 288 PHE A N 1
ATOM 2126 C CA . PHE A 1 288 ? 44.510 0.924 69.165 1.00 24.96 288 PHE A CA 1
ATOM 2127 C C . PHE A 1 288 ? 43.107 0.494 68.645 1.00 25.00 288 PHE A C 1
ATOM 2128 O O . PHE A 1 288 ? 42.647 1.073 67.652 1.00 25.63 288 PHE A O 1
ATOM 2136 N N . PRO A 1 289 ? 42.411 -0.472 69.284 1.00 25.19 289 PRO A N 1
ATOM 2137 C CA . PRO A 1 289 ? 41.084 -0.824 68.737 1.00 25.61 289 PRO A CA 1
ATOM 2138 C C . PRO A 1 289 ? 40.155 0.382 68.573 1.00 24.75 289 PRO A C 1
ATOM 2139 O O . PRO A 1 289 ? 40.186 1.319 69.400 1.00 26.00 289 PRO A O 1
ATOM 2143 N N . PHE A 1 290 ? 39.367 0.345 67.511 1.00 23.51 290 PHE A N 1
ATOM 2144 C CA . PHE A 1 290 ? 38.280 1.301 67.235 1.00 22.72 290 PHE A CA 1
ATOM 2145 C C . PHE A 1 290 ? 38.761 2.493 66.382 1.00 21.82 290 PHE A C 1
ATOM 2146 O O . PHE A 1 290 ? 37.977 2.985 65.595 1.00 21.77 290 PHE A O 1
ATOM 2154 N N . ILE A 1 291 ? 40.022 2.922 66.550 1.00 21.23 291 ILE A N 1
ATOM 2155 C CA . ILE A 1 291 ? 40.554 4.156 65.958 1.00 21.07 291 ILE A CA 1
ATOM 2156 C C . ILE A 1 291 ? 40.337 4.113 64.430 1.00 20.66 291 ILE A C 1
ATOM 2157 O O . ILE A 1 291 ? 39.982 5.125 63.836 1.00 18.74 291 ILE A O 1
ATOM 2162 N N . ALA A 1 292 ? 40.478 2.934 63.824 1.00 20.20 292 ALA A N 1
ATOM 2163 C CA . ALA A 1 292 ? 40.365 2.812 62.352 1.00 20.02 292 ALA A CA 1
ATOM 2164 C C . ALA A 1 292 ? 39.001 3.148 61.807 1.00 19.48 292 ALA A C 1
ATOM 2165 O O . ALA A 1 292 ? 38.861 3.450 60.621 1.00 19.49 292 ALA A O 1
ATOM 2167 N N . SER A 1 293 ? 37.972 3.068 62.647 1.00 19.14 293 SER A N 1
ATOM 2168 C CA . SER A 1 293 ? 36.621 3.297 62.120 1.00 19.21 293 SER A CA 1
ATOM 2169 C C . SER A 1 293 ? 36.478 4.759 61.667 1.00 19.42 293 SER A C 1
ATOM 2170 O O . SER A 1 293 ? 35.685 5.041 60.782 1.00 19.14 293 SER A O 1
ATOM 2173 N N . PHE A 1 294 ? 37.251 5.671 62.262 1.00 19.64 294 PHE A N 1
ATOM 2174 C CA . PHE A 1 294 ? 37.155 7.093 61.876 1.00 20.79 294 PHE A CA 1
ATOM 2175 C C . PHE A 1 294 ? 38.391 7.687 61.172 1.00 21.28 294 PHE A C 1
ATOM 2176 O O . PHE A 1 294 ? 38.343 8.819 60.690 1.00 20.67 294 PHE A O 1
ATOM 2184 N N . SER A 1 295 ? 39.486 6.926 61.127 1.00 20.93 295 SER A N 1
ATOM 2185 C CA . SER A 1 295 ? 40.767 7.424 60.629 1.00 21.62 295 SER A CA 1
ATOM 2186 C C . SER A 1 295 ? 41.255 6.805 59.302 1.00 21.75 295 SER A C 1
ATOM 2187 O O . SER A 1 295 ? 42.272 7.266 58.757 1.00 21.97 295 SER A O 1
ATOM 2190 N N . ARG A 1 296 ? 40.551 5.789 58.791 1.00 20.34 296 ARG A N 1
ATOM 2191 C CA . ARG A 1 296 ? 40.978 5.130 57.541 1.00 20.32 296 ARG A CA 1
ATOM 2192 C C . ARG A 1 296 ? 40.717 5.909 56.240 1.00 20.33 296 ARG A C 1
ATOM 2193 O O . ARG A 1 296 ? 41.483 5.768 55.285 1.00 20.33 296 ARG A O 1
ATOM 2201 N N . MET A 1 297 ? 39.617 6.657 56.156 1.00 19.99 297 MET A N 1
ATOM 2202 C CA . MET A 1 297 ? 39.310 7.386 54.932 1.00 20.85 297 MET A CA 1
ATOM 2203 C C . MET A 1 297 ? 40.370 8.470 54.770 1.00 20.91 297 MET A C 1
ATOM 2204 O O . MET A 1 297 ? 40.737 9.157 55.738 1.00 20.12 297 MET A O 1
ATOM 2209 N N . GLU A 1 298 ? 40.927 8.571 53.576 1.00 20.91 298 GLU A N 1
ATOM 2210 C CA . GLU A 1 298 ? 42.036 9.496 53.361 1.00 22.03 298 GLU A CA 1
ATOM 2211 C C . GLU A 1 298 ? 41.575 10.962 53.513 1.00 20.94 298 GLU A C 1
ATOM 2212 O O . GLU A 1 298 ? 42.357 11.822 53.935 1.00 21.34 298 GLU A O 1
ATOM 2218 N N . LYS A 1 299 ? 40.292 11.211 53.241 1.00 19.25 299 LYS A N 1
ATOM 2219 C CA . LYS A 1 299 ? 39.726 12.564 53.249 1.00 18.34 299 LYS A CA 1
ATOM 2220 C C . LYS A 1 299 ? 38.481 12.783 54.134 1.00 17.64 299 LYS A C 1
ATOM 2221 O O . LYS A 1 299 ? 37.741 13.756 53.939 1.00 16.82 299 LYS A O 1
ATOM 2227 N N . TYR A 1 300 ? 38.251 11.889 55.091 1.00 17.03 300 TYR A N 1
ATOM 2228 C CA . TYR A 1 300 ? 37.132 12.027 56.007 1.00 16.26 300 TYR A CA 1
ATOM 2229 C C . TYR A 1 300 ? 37.468 11.501 57.421 1.00 16.59 300 TYR A C 1
ATOM 2230 O O . TYR A 1 300 ? 38.108 10.452 57.562 1.00 16.87 300 TYR A O 1
ATOM 2239 N N . GLY A 1 301 ? 37.046 12.225 58.461 1.00 16.76 301 GLY A N 1
ATOM 2240 C CA . GLY A 1 301 ? 37.073 11.716 59.843 1.00 16.22 301 GLY A CA 1
ATOM 2241 C C . GLY A 1 301 ? 38.082 12.452 60.713 1.00 17.22 301 GLY A C 1
ATOM 2242 O O . GLY A 1 301 ? 38.027 13.678 60.827 1.00 16.91 301 GLY A O 1
ATOM 2243 N N . ILE A 1 302 ? 38.997 11.702 61.329 1.00 16.92 302 ILE A N 1
ATOM 2244 C CA . ILE A 1 302 ? 40.071 12.237 62.164 1.00 17.58 302 ILE A CA 1
ATOM 2245 C C . ILE A 1 302 ? 41.354 11.505 61.818 1.00 17.71 302 ILE A C 1
ATOM 2246 O O . ILE A 1 302 ? 41.383 10.262 61.800 1.00 17.80 302 ILE A O 1
ATOM 2251 N N . HIS A 1 303 ? 42.416 12.247 61.538 1.00 16.67 303 HIS A N 1
ATOM 2252 C CA . HIS A 1 303 ? 43.734 11.624 61.337 1.00 17.94 303 HIS A CA 1
ATOM 2253 C C . HIS A 1 303 ? 44.201 10.836 62.563 1.00 18.31 303 HIS A C 1
ATOM 2254 O O . HIS A 1 303 ? 44.053 11.302 63.697 1.00 17.78 303 HIS A O 1
ATOM 2261 N N . SER A 1 304 ? 44.753 9.629 62.358 1.00 18.82 304 SER A N 1
ATOM 2262 C CA . SER A 1 304 ? 45.186 8.805 63.505 1.00 19.69 304 SER A CA 1
ATOM 2263 C C . SER A 1 304 ? 46.219 9.517 64.373 1.00 18.87 304 SER A C 1
ATOM 2264 O O . SER A 1 304 ? 46.267 9.309 65.582 1.00 19.27 304 SER A O 1
ATOM 2267 N N . LYS A 1 305 ? 47.022 10.397 63.791 1.00 19.41 305 LYS A N 1
ATOM 2268 C CA . LYS A 1 305 ? 48.004 11.103 64.620 1.00 20.90 305 LYS A CA 1
ATOM 2269 C C . LYS A 1 305 ? 47.420 11.996 65.733 1.00 21.58 305 LYS A C 1
ATOM 2270 O O . LYS A 1 305 ? 48.063 12.194 66.783 1.00 21.26 305 LYS A O 1
ATOM 2276 N N . VAL A 1 306 ? 46.208 12.508 65.503 1.00 21.60 306 VAL A N 1
ATOM 2277 C CA . VAL A 1 306 ? 45.472 13.258 66.510 1.00 21.55 306 VAL A CA 1
ATOM 2278 C C . VAL A 1 306 ? 45.175 12.386 67.714 1.00 22.10 306 VAL A C 1
ATOM 2279 O O . VAL A 1 306 ? 45.367 12.820 68.836 1.00 22.27 306 VAL A O 1
ATOM 2283 N N . MET A 1 307 ? 44.703 11.161 67.478 1.00 22.85 307 MET A N 1
ATOM 2284 C CA . MET A 1 307 ? 44.398 10.256 68.580 1.00 23.77 307 MET A CA 1
ATOM 2285 C C . MET A 1 307 ? 45.664 9.871 69.348 1.00 23.31 307 MET A C 1
ATOM 2286 O O . MET A 1 307 ? 45.616 9.710 70.572 1.00 24.13 307 MET A O 1
ATOM 2291 N N . THR A 1 308 ? 46.773 9.665 68.635 1.00 22.17 308 THR A N 1
ATOM 2292 C CA . THR A 1 308 ? 48.065 9.387 69.300 1.00 23.02 308 THR A CA 1
ATOM 2293 C C . THR A 1 308 ? 48.464 10.534 70.241 1.00 21.41 308 THR A C 1
ATOM 2294 O O . THR A 1 308 ? 48.766 10.307 71.399 1.00 22.43 308 THR A O 1
ATOM 2298 N N . LYS A 1 309 ? 48.374 11.759 69.744 1.00 21.82 309 LYS A N 1
ATOM 2299 C CA . LYS A 1 309 ? 48.621 12.994 70.502 1.00 22.70 309 LYS A CA 1
ATOM 2300 C C . LYS A 1 309 ? 47.702 13.058 71.722 1.00 21.27 309 LYS A C 1
ATOM 2301 O O . LYS A 1 309 ? 48.140 13.316 72.861 1.00 19.55 309 LYS A O 1
ATOM 2307 N N . LEU A 1 310 ? 46.407 12.790 71.493 1.00 21.43 310 LEU A N 1
ATOM 2308 C CA . LEU A 1 310 ? 45.470 12.761 72.614 1.00 21.00 310 LEU A CA 1
ATOM 2309 C C . LEU A 1 310 ? 45.712 11.683 73.659 1.00 21.15 310 LEU A C 1
ATOM 2310 O O . LEU A 1 310 ? 45.576 11.953 74.867 1.00 21.48 310 LEU A O 1
ATOM 2315 N N . GLN A 1 311 ? 46.058 10.462 73.226 1.00 20.40 311 GLN A N 1
ATOM 2316 C CA . GLN A 1 311 ? 46.476 9.420 74.141 1.00 20.70 311 GLN A CA 1
ATOM 2317 C C . GLN A 1 311 ? 47.665 9.813 75.036 1.00 20.50 311 GLN A C 1
ATOM 2318 O O . GLN A 1 311 ? 47.656 9.579 76.261 1.00 19.83 311 GLN A O 1
ATOM 2324 N N . ARG A 1 312 ? 48.705 10.334 74.395 1.00 19.90 312 ARG A N 1
ATOM 2325 C CA . ARG A 1 312 ? 49.830 10.952 75.103 1.00 20.32 312 ARG A CA 1
ATOM 2326 C C . ARG A 1 312 ? 49.372 12.031 76.117 1.00 21.76 312 ARG A C 1
ATOM 2327 O O . ARG A 1 312 ? 49.773 11.989 77.296 1.00 21.07 312 ARG A O 1
ATOM 2335 N N . LEU A 1 313 ? 48.558 12.994 75.667 1.00 21.67 313 LEU A N 1
ATOM 2336 C CA . LEU A 1 313 ? 48.042 14.020 76.556 1.00 22.75 313 LEU A CA 1
ATOM 2337 C C . LEU A 1 313 ? 47.266 13.431 77.733 1.00 22.60 313 LEU A C 1
ATOM 2338 O O . LEU A 1 313 ? 47.403 13.926 78.858 1.00 22.19 313 LEU A O 1
ATOM 2343 N N . ALA A 1 314 ? 46.417 12.432 77.463 1.00 22.28 314 ALA A N 1
ATOM 2344 C CA . ALA A 1 314 ? 45.679 11.719 78.516 1.00 23.21 314 ALA A CA 1
ATOM 2345 C C . ALA A 1 314 ? 46.572 10.975 79.539 1.00 23.78 314 ALA A C 1
ATOM 2346 O O . ALA A 1 314 ? 46.126 10.668 80.643 1.00 25.27 314 ALA A O 1
ATOM 2348 N N . GLY A 1 315 ? 47.815 10.704 79.170 1.00 23.20 315 GLY A N 1
ATOM 2349 C CA . GLY A 1 315 ? 48.806 10.113 80.041 1.00 23.96 315 GLY A CA 1
ATOM 2350 C C . GLY A 1 315 ? 49.240 8.678 79.808 1.00 23.71 315 GLY A C 1
ATOM 2351 O O . GLY A 1 315 ? 49.732 8.027 80.751 1.00 26.18 315 GLY A O 1
ATOM 2352 N N . LEU A 1 316 ? 49.104 8.163 78.588 1.00 22.37 316 LEU A N 1
ATOM 2353 C CA . LEU A 1 316 ? 49.662 6.836 78.254 1.00 22.66 316 LEU A CA 1
ATOM 2354 C C . LEU A 1 316 ? 51.163 6.952 78.059 1.00 21.62 316 LEU A C 1
ATOM 2355 O O . LEU A 1 316 ? 51.620 7.928 77.473 1.00 21.05 316 LEU A O 1
ATOM 2360 N N . ASP A 1 317 ? 51.891 5.988 78.618 1.00 21.78 317 ASP A N 1
ATOM 2361 C CA . ASP A 1 317 ? 53.369 6.006 78.626 1.00 21.91 317 ASP A CA 1
ATOM 2362 C C . ASP A 1 317 ? 53.968 5.400 77.387 1.00 20.19 317 ASP A C 1
ATOM 2363 O O . ASP A 1 317 ? 55.179 5.551 77.139 1.00 20.95 317 ASP A O 1
ATOM 2368 N N . ALA A 1 318 ? 53.116 4.666 76.668 1.00 19.40 318 ALA A N 1
ATOM 2369 C CA . ALA A 1 318 ? 53.401 4.010 75.393 1.00 21.02 318 ALA A CA 1
ATOM 2370 C C . ALA A 1 318 ? 52.125 3.811 74.606 1.00 20.95 318 ALA A C 1
ATOM 2371 O O . ALA A 1 318 ? 51.023 3.629 75.164 1.00 21.63 318 ALA A O 1
ATOM 2373 N N . VAL A 1 319 ? 52.262 3.886 73.292 1.00 22.97 319 VAL A N 1
ATOM 2374 C CA . VAL A 1 319 ? 51.108 3.776 72.405 1.00 21.63 319 VAL A CA 1
ATOM 2375 C C . VAL A 1 319 ? 51.422 2.755 71.341 1.00 22.36 319 VAL A C 1
ATOM 2376 O O . VAL A 1 319 ? 52.330 2.945 70.513 1.00 20.16 319 VAL A O 1
ATOM 2380 N N . ILE A 1 320 ? 50.703 1.631 71.418 1.00 21.19 320 ILE A N 1
ATOM 2381 C CA . ILE A 1 320 ? 50.781 0.635 70.370 1.00 21.14 320 ILE A CA 1
ATOM 2382 C C . ILE A 1 320 ? 49.952 1.140 69.208 1.00 22.21 320 ILE A C 1
ATOM 2383 O O . ILE A 1 320 ? 48.845 1.647 69.441 1.00 23.95 320 ILE A O 1
ATOM 2388 N N . MET A 1 321 ? 50.492 0.995 67.996 1.00 22.04 321 MET A N 1
ATOM 2389 C CA . MET A 1 321 ? 49.946 1.551 66.748 1.00 23.44 321 MET A CA 1
ATOM 2390 C C . MET A 1 321 ? 50.230 0.639 65.563 1.00 22.59 321 MET A C 1
ATOM 2391 O O . MET A 1 321 ? 51.182 -0.162 65.616 1.00 22.41 321 MET A O 1
ATOM 2396 N N . PRO A 1 322 ? 49.430 0.756 64.479 1.00 22.84 322 PRO A N 1
ATOM 2397 C CA . PRO A 1 322 ? 49.867 0.078 63.261 1.00 23.03 322 PRO A CA 1
ATOM 2398 C C . PRO A 1 322 ? 51.312 0.443 62.936 1.00 23.82 322 PRO A C 1
ATOM 2399 O O . PRO A 1 322 ? 51.721 1.564 63.194 1.00 25.01 322 PRO A O 1
ATOM 2403 N N . GLY A 1 323 ? 52.094 -0.500 62.428 1.00 24.19 323 GLY A N 1
ATOM 2404 C CA . GLY A 1 323 ? 53.471 -0.195 62.058 1.00 25.08 323 GLY A CA 1
ATOM 2405 C C . GLY A 1 323 ? 53.794 -0.350 60.578 1.00 25.79 323 GLY A C 1
ATOM 2406 O O . GLY A 1 323 ? 52.950 -0.098 59.701 1.00 24.17 323 GLY A O 1
ATOM 2407 N N . PHE A 1 324 ? 55.032 -0.769 60.321 1.00 26.76 324 PHE A N 1
ATOM 2408 C CA . PHE A 1 324 ? 55.584 -0.836 58.963 1.00 28.02 324 PHE A CA 1
ATOM 2409 C C . PHE A 1 324 ? 55.410 -2.202 58.299 1.00 29.01 324 PHE A C 1
ATOM 2410 O O . PHE A 1 324 ? 55.326 -3.232 58.967 1.00 28.43 324 PHE A O 1
ATOM 2418 N N . GLY A 1 325 ? 55.376 -2.214 56.971 1.00 31.27 325 GLY A N 1
ATOM 2419 C CA . GLY A 1 325 ? 55.187 -3.470 56.237 1.00 33.78 325 GLY A CA 1
ATOM 2420 C C . GLY A 1 325 ? 54.071 -3.394 55.223 1.00 36.12 325 GLY A C 1
ATOM 2421 O O . GLY A 1 325 ? 53.043 -2.760 55.469 1.00 36.23 325 GLY A O 1
ATOM 2422 N N . ASP A 1 326 ? 54.264 -4.051 54.081 1.00 38.06 326 ASP A N 1
ATOM 2423 C CA . ASP A 1 326 ? 53.297 -3.980 52.981 1.00 39.63 326 ASP A CA 1
ATOM 2424 C C . ASP A 1 326 ? 51.866 -4.388 53.352 1.00 40.33 326 ASP A C 1
ATOM 2425 O O . ASP A 1 326 ? 50.899 -3.749 52.915 1.00 40.70 326 ASP A O 1
ATOM 2430 N N . ARG A 1 327 ? 51.741 -5.419 54.188 1.00 41.02 327 ARG A N 1
ATOM 2431 C CA . ARG A 1 327 ? 50.437 -5.939 54.626 1.00 41.72 327 ARG A CA 1
ATOM 2432 C C . ARG A 1 327 ? 49.692 -5.099 55.670 1.00 40.49 327 ARG A C 1
ATOM 2433 O O . ARG A 1 327 ? 48.529 -5.385 55.986 1.00 40.50 327 ARG A O 1
ATOM 2441 N N . VAL A 1 328 ? 50.358 -4.087 56.226 1.00 39.05 328 VAL A N 1
ATOM 2442 C CA . VAL A 1 328 ? 49.717 -3.185 57.173 1.00 37.65 328 VAL A CA 1
ATOM 2443 C C . VAL A 1 328 ? 48.870 -2.174 56.395 1.00 37.04 328 VAL A C 1
ATOM 2444 O O . VAL A 1 328 ? 49.373 -1.479 55.515 1.00 36.24 328 VAL A O 1
ATOM 2448 N N . MET A 1 329 ? 47.589 -2.087 56.738 1.00 36.44 329 MET A N 1
ATOM 2449 C CA . MET A 1 329 ? 46.657 -1.202 56.034 1.00 36.69 329 MET A CA 1
ATOM 2450 C C . MET A 1 329 ? 46.720 0.274 56.456 1.00 35.29 329 MET A C 1
ATOM 2451 O O . MET A 1 329 ? 45.704 0.974 56.468 1.00 36.19 329 MET A O 1
ATOM 2456 N N . THR A 1 330 ? 47.916 0.740 56.802 1.00 33.76 330 THR A N 1
ATOM 2457 C CA . THR A 1 330 ? 48.159 2.153 57.085 1.00 32.37 330 THR A CA 1
ATOM 2458 C C . THR A 1 330 ? 49.361 2.581 56.230 1.00 31.62 330 THR A C 1
ATOM 2459 O O . THR A 1 330 ? 50.349 1.856 56.172 1.00 31.40 330 THR A O 1
ATOM 2463 N N . PRO A 1 331 ? 49.265 3.726 55.521 1.00 30.49 331 PRO A N 1
ATOM 2464 C CA . PRO A 1 331 ? 50.450 4.151 54.767 1.00 30.10 331 PRO A CA 1
ATOM 2465 C C . PRO A 1 331 ? 51.632 4.433 55.688 1.00 29.46 331 PRO A C 1
ATOM 2466 O O . PRO A 1 331 ? 51.456 4.950 56.792 1.00 29.21 331 PRO A O 1
ATOM 2470 N N . GLU A 1 332 ? 52.818 4.075 55.212 1.00 29.04 332 GLU A N 1
ATOM 2471 C CA . GLU A 1 332 ? 54.082 4.290 55.887 1.00 29.08 332 GLU A CA 1
ATOM 2472 C C . GLU A 1 332 ? 54.263 5.725 56.395 1.00 28.31 332 GLU A C 1
ATOM 2473 O O . GLU A 1 332 ? 54.682 5.910 57.542 1.00 24.98 332 GLU A O 1
ATOM 2479 N N . GLU A 1 333 ? 53.945 6.722 55.558 1.00 27.51 333 GLU A N 1
ATOM 2480 C CA . GLU A 1 333 ? 54.061 8.128 55.989 1.00 28.74 333 GLU A CA 1
ATOM 2481 C C . GLU A 1 333 ? 53.171 8.464 57.189 1.00 26.72 333 GLU A C 1
ATOM 2482 O O . GLU A 1 333 ? 53.575 9.210 58.080 1.00 25.62 333 GLU A O 1
ATOM 2488 N N . GLU A 1 334 ? 51.975 7.880 57.233 1.00 24.93 334 GLU A N 1
ATOM 2489 C CA . GLU A 1 334 ? 51.109 8.051 58.379 1.00 24.14 334 GLU A CA 1
ATOM 2490 C C . GLU A 1 334 ? 51.676 7.397 59.650 1.00 23.19 334 GLU A C 1
ATOM 2491 O O . GLU A 1 334 ? 51.596 7.979 60.723 1.00 22.13 334 GLU A O 1
ATOM 2497 N N . VAL A 1 335 ? 52.192 6.173 59.534 1.00 22.37 335 VAL A N 1
ATOM 2498 C CA . VAL A 1 335 ? 52.894 5.540 60.646 1.00 23.15 335 VAL A CA 1
ATOM 2499 C C . VAL A 1 335 ? 54.000 6.467 61.213 1.00 23.26 335 VAL A C 1
ATOM 2500 O O . VAL A 1 335 ? 54.108 6.659 62.419 1.00 21.19 335 VAL A O 1
ATOM 2504 N N . LEU A 1 336 ? 54.796 7.086 60.346 1.00 23.03 336 LEU A N 1
ATOM 2505 C CA . LEU A 1 336 ? 55.938 7.893 60.850 1.00 23.98 336 LEU A CA 1
ATOM 2506 C C . LEU A 1 336 ? 55.487 9.197 61.523 1.00 23.42 336 LEU A C 1
ATOM 2507 O O . LEU A 1 336 ? 56.130 9.655 62.488 1.00 22.38 336 LEU A O 1
ATOM 2512 N N . GLU A 1 337 ? 54.382 9.772 61.027 1.00 22.37 337 GLU A N 1
ATOM 2513 C CA . GLU A 1 337 ? 53.759 10.915 61.680 1.00 22.67 337 GLU A CA 1
ATOM 2514 C C . GLU A 1 337 ? 53.298 10.542 63.097 1.00 22.08 337 GLU A C 1
ATOM 2515 O O . GLU A 1 337 ? 53.405 11.376 63.995 1.00 21.10 337 GLU A O 1
ATOM 2521 N N . ASN A 1 338 ? 52.760 9.326 63.259 1.00 21.03 338 ASN A N 1
ATOM 2522 C CA . ASN A 1 338 ? 52.269 8.875 64.572 1.00 22.18 338 ASN A CA 1
ATOM 2523 C C . ASN A 1 338 ? 53.469 8.700 65.495 1.00 21.19 338 ASN A C 1
ATOM 2524 O O . ASN A 1 338 ? 53.426 9.108 66.644 1.00 22.67 338 ASN A O 1
ATOM 2529 N N . VAL A 1 339 ? 54.552 8.101 64.987 1.00 22.11 339 VAL A N 1
ATOM 2530 C CA . VAL A 1 339 ? 55.812 7.941 65.759 1.00 21.99 339 VAL A CA 1
ATOM 2531 C C . VAL A 1 339 ? 56.351 9.271 66.344 1.00 22.61 339 VAL A C 1
ATOM 2532 O O . VAL A 1 339 ? 56.656 9.401 67.548 1.00 23.18 339 VAL A O 1
ATOM 2536 N N . ILE A 1 340 ? 56.379 10.295 65.509 1.00 23.35 340 ILE A N 1
ATOM 2537 C CA . ILE A 1 340 ? 56.806 11.612 65.951 1.00 23.95 340 ILE A CA 1
ATOM 2538 C C . ILE A 1 340 ? 55.886 12.292 66.965 1.00 22.92 340 ILE A C 1
ATOM 2539 O O . ILE A 1 340 ? 56.399 13.005 67.853 1.00 22.47 340 ILE A O 1
ATOM 2544 N N . GLU A 1 341 ? 54.563 12.070 66.872 1.00 22.63 341 GLU A N 1
ATOM 2545 C CA . GLU A 1 341 ? 53.627 12.640 67.867 1.00 21.99 341 GLU A CA 1
ATOM 2546 C C . GLU A 1 341 ? 53.925 12.156 69.297 1.00 22.24 341 GLU A C 1
ATOM 2547 O O . GLU A 1 341 ? 53.712 12.883 70.292 1.00 21.79 341 GLU A O 1
ATOM 2553 N N . CYS A 1 342 ? 54.352 10.901 69.414 1.00 21.83 342 CYS A N 1
ATOM 2554 C CA . CYS A 1 342 ? 54.771 10.351 70.690 1.00 22.22 342 CYS A CA 1
ATOM 2555 C C . CYS A 1 342 ? 56.000 11.033 71.268 1.00 22.30 342 CYS A C 1
ATOM 2556 O O . CYS A 1 342 ? 56.117 11.186 72.480 1.00 21.46 342 CYS A O 1
ATOM 2559 N N . THR A 1 343 ? 56.965 11.353 70.406 1.00 22.53 343 THR A N 1
ATOM 2560 C CA . THR A 1 343 ? 58.301 11.682 70.902 1.00 22.96 343 THR A CA 1
ATOM 2561 C C . THR A 1 343 ? 58.604 13.192 70.879 1.00 23.51 343 THR A C 1
ATOM 2562 O O . THR A 1 343 ? 59.499 13.642 71.584 1.00 23.46 343 THR A O 1
ATOM 2566 N N . LYS A 1 344 ? 57.854 13.978 70.105 1.00 23.82 344 LYS A N 1
ATOM 2567 C CA . LYS A 1 344 ? 58.176 15.390 69.926 1.00 24.37 344 LYS A CA 1
ATOM 2568 C C . LYS A 1 344 ? 57.869 16.238 71.166 1.00 25.75 344 LYS A C 1
ATOM 2569 O O . LYS A 1 344 ? 56.982 15.882 71.952 1.00 26.88 344 LYS A O 1
ATOM 2575 N N . PRO A 1 345 ? 58.568 17.390 71.314 1.00 26.93 345 PRO A N 1
ATOM 2576 C CA . PRO A 1 345 ? 58.305 18.384 72.348 1.00 27.80 345 PRO A CA 1
ATOM 2577 C C . PRO A 1 345 ? 56.849 18.784 72.354 1.00 27.73 345 PRO A C 1
ATOM 2578 O O . PRO A 1 345 ? 56.293 19.070 71.289 1.00 28.63 345 PRO A O 1
ATOM 2582 N N . MET A 1 346 ? 56.241 18.774 73.531 1.00 27.68 346 MET A N 1
ATOM 2583 C CA . MET A 1 346 ? 54.821 19.127 73.699 1.00 28.61 346 MET A CA 1
ATOM 2584 C C . MET A 1 346 ? 54.706 19.769 75.076 1.00 26.35 346 MET A C 1
ATOM 2585 O O . MET A 1 346 ? 54.306 19.103 76.033 1.00 26.51 346 MET A O 1
ATOM 2590 N N . GLY A 1 347 ? 55.112 21.036 75.195 1.00 25.47 347 GLY A N 1
ATOM 2591 C CA . GLY A 1 347 ? 55.144 21.706 76.498 1.00 24.76 347 GLY A CA 1
ATOM 2592 C C . GLY A 1 347 ? 55.930 20.875 77.502 1.00 24.54 347 GLY A C 1
ATOM 2593 O O . GLY A 1 347 ? 56.994 20.366 77.166 1.00 24.62 347 GLY A O 1
ATOM 2594 N N . ARG A 1 348 ? 55.416 20.706 78.718 1.00 24.12 348 ARG A N 1
ATOM 2595 C CA . ARG A 1 348 ? 56.066 19.826 79.705 1.00 25.35 348 ARG A CA 1
ATOM 2596 C C . ARG A 1 348 ? 55.529 18.378 79.687 1.00 24.36 348 ARG A C 1
ATOM 2597 O O . ARG A 1 348 ? 55.854 17.577 80.571 1.00 24.79 348 ARG A O 1
ATOM 2605 N N . ILE A 1 349 ? 54.718 18.032 78.690 1.00 22.40 349 ILE A N 1
ATOM 2606 C CA . ILE A 1 349 ? 54.196 16.654 78.574 1.00 21.00 349 ILE A CA 1
ATOM 2607 C C . ILE A 1 349 ? 55.320 15.632 78.227 1.00 21.10 349 ILE A C 1
ATOM 2608 O O . ILE A 1 349 ? 55.975 15.756 77.188 1.00 21.32 349 ILE A O 1
ATOM 2613 N N . LYS A 1 350 ? 55.531 14.612 79.059 1.00 21.11 350 LYS A N 1
ATOM 2614 C CA . LYS A 1 350 ? 56.556 13.572 78.744 1.00 20.88 350 LYS A CA 1
ATOM 2615 C C . LYS A 1 350 ? 56.335 12.888 77.401 1.00 20.54 350 LYS A C 1
ATOM 2616 O O . LYS A 1 350 ? 55.198 12.703 76.977 1.00 20.39 350 LYS A O 1
ATOM 2622 N N . PRO A 1 351 ? 57.425 12.522 76.726 1.00 20.93 351 PRO A N 1
ATOM 2623 C CA . PRO A 1 351 ? 57.245 11.725 75.527 1.00 22.11 351 PRO A CA 1
ATOM 2624 C C . PRO A 1 351 ? 56.803 10.339 75.925 1.00 23.04 351 PRO A C 1
ATOM 2625 O O . PRO A 1 351 ? 57.132 9.859 77.038 1.00 24.81 351 PRO A O 1
ATOM 2629 N N . CYS A 1 352 ? 55.965 9.749 75.091 1.00 21.58 352 CYS A N 1
ATOM 2630 C CA . CYS A 1 352 ? 55.625 8.354 75.287 1.00 23.58 352 CYS A CA 1
ATOM 2631 C C . CYS A 1 352 ? 56.297 7.481 74.220 1.00 22.46 352 CYS A C 1
ATOM 2632 O O . CYS A 1 352 ? 56.776 7.981 73.209 1.00 23.87 352 CYS A O 1
ATOM 2635 N N . LEU A 1 353 ? 56.408 6.188 74.513 1.00 22.42 353 LEU A N 1
ATOM 2636 C CA . LEU A 1 353 ? 57.080 5.236 73.662 1.00 20.63 353 LEU A CA 1
ATOM 2637 C C . LEU A 1 353 ? 56.162 4.807 72.520 1.00 20.24 353 LEU A C 1
ATOM 2638 O O . LEU A 1 353 ? 55.115 4.179 72.762 1.00 21.18 353 LEU A O 1
ATOM 2643 N N . PRO A 1 354 ? 56.558 5.101 71.258 1.00 18.91 354 PRO A N 1
ATOM 2644 C CA . PRO A 1 354 ? 55.709 4.607 70.174 1.00 17.45 354 PRO A CA 1
ATOM 2645 C C . PRO A 1 354 ? 56.031 3.137 69.940 1.00 17.44 354 PRO A C 1
ATOM 2646 O O . PRO A 1 354 ? 57.214 2.720 69.997 1.00 17.39 354 PRO A O 1
ATOM 2650 N N . VAL A 1 355 ? 54.995 2.323 69.741 1.00 17.20 355 VAL A N 1
ATOM 2651 C CA . VAL A 1 355 ? 55.188 0.914 69.473 1.00 15.78 355 VAL A CA 1
ATOM 2652 C C . VAL A 1 355 ? 54.553 0.524 68.155 1.00 16.93 355 VAL A C 1
ATOM 2653 O O . VAL A 1 355 ? 53.404 0.044 68.130 1.00 18.22 355 VAL A O 1
ATOM 2657 N N . PRO A 1 356 ? 55.261 0.748 67.031 1.00 18.81 356 PRO A N 1
ATOM 2658 C CA . PRO A 1 356 ? 54.632 0.415 65.744 1.00 19.50 356 PRO A CA 1
ATOM 2659 C C . PRO A 1 356 ? 54.688 -1.081 65.433 1.00 22.24 356 PRO A C 1
ATOM 2660 O O . PRO A 1 356 ? 55.755 -1.614 65.079 1.00 22.17 356 PRO A O 1
ATOM 2664 N N . GLY A 1 357 ? 53.529 -1.726 65.506 1.00 23.69 357 GLY A N 1
ATOM 2665 C CA . GLY A 1 357 ? 53.427 -3.173 65.398 1.00 26.31 357 GLY A CA 1
ATOM 2666 C C . GLY A 1 357 ? 53.021 -3.578 63.991 1.00 28.09 357 GLY A C 1
ATOM 2667 O O . GLY A 1 357 ? 51.876 -3.385 63.603 1.00 28.51 357 GLY A O 1
ATOM 2668 N N . GLY A 1 358 ? 53.967 -4.124 63.231 1.00 29.43 358 GLY A N 1
ATOM 2669 C CA . GLY A 1 358 ? 53.704 -4.512 61.849 1.00 31.09 358 GLY A CA 1
ATOM 2670 C C . GLY A 1 358 ? 53.893 -5.998 61.603 1.00 32.79 358 GLY A C 1
ATOM 2671 O O . GLY A 1 358 ? 53.679 -6.832 62.487 1.00 32.75 358 GLY A O 1
ATOM 2672 N N . SER A 1 359 ? 54.295 -6.322 60.383 1.00 33.59 359 SER A N 1
ATOM 2673 C CA . SER A 1 359 ? 54.628 -7.677 60.010 1.00 35.11 359 SER A CA 1
ATOM 2674 C C . SER A 1 359 ? 56.069 -7.951 60.420 1.00 34.46 359 SER A C 1
ATOM 2675 O O . SER A 1 359 ? 56.932 -8.174 59.576 1.00 34.89 359 SER A O 1
ATOM 2678 N N . ASP A 1 360 ? 56.317 -7.963 61.723 1.00 33.59 360 ASP A N 1
ATOM 2679 C CA . ASP A 1 360 ? 57.682 -7.876 62.210 1.00 33.08 360 ASP A CA 1
ATOM 2680 C C . ASP A 1 360 ? 58.281 -9.184 62.705 1.00 32.07 360 ASP A C 1
ATOM 2681 O O . ASP A 1 360 ? 57.576 -10.029 63.264 1.00 32.04 360 ASP A O 1
ATOM 2686 N N . SER A 1 361 ? 59.592 -9.309 62.498 1.00 30.18 361 SER A N 1
ATOM 2687 C CA . SER A 1 361 ? 60.412 -10.398 63.041 1.00 28.94 361 SER A CA 1
ATOM 2688 C C . SER A 1 361 ? 61.839 -9.888 63.259 1.00 28.28 361 SER A C 1
ATOM 2689 O O . SER A 1 361 ? 62.145 -8.745 62.926 1.00 27.98 361 SER A O 1
ATOM 2692 N N . ALA A 1 362 ? 62.725 -10.756 63.753 1.00 27.73 362 ALA A N 1
ATOM 2693 C CA . ALA A 1 362 ? 64.164 -10.481 63.758 1.00 26.61 362 ALA A CA 1
ATOM 2694 C C . ALA A 1 362 ? 64.663 -9.955 62.410 1.00 25.96 362 ALA A C 1
ATOM 2695 O O . ALA A 1 362 ? 65.599 -9.167 62.374 1.00 25.10 362 ALA A O 1
ATOM 2697 N N . LEU A 1 363 ? 64.044 -10.401 61.314 1.00 25.38 363 LEU A N 1
ATOM 2698 C CA . LEU A 1 363 ? 64.443 -10.016 59.947 1.00 25.30 363 LEU A CA 1
ATOM 2699 C C . LEU A 1 363 ? 63.993 -8.606 59.531 1.00 24.20 363 LEU A C 1
ATOM 2700 O O . LEU A 1 363 ? 64.498 -8.055 58.558 1.00 25.00 363 LEU A O 1
ATOM 2705 N N . THR A 1 364 ? 63.044 -8.020 60.250 1.00 24.22 364 THR A N 1
ATOM 2706 C CA . THR A 1 364 ? 62.583 -6.680 59.909 1.00 23.65 364 THR A CA 1
ATOM 2707 C C . THR A 1 364 ? 63.041 -5.596 60.875 1.00 22.91 364 THR A C 1
ATOM 2708 O O . THR A 1 364 ? 62.726 -4.420 60.683 1.00 22.95 364 THR A O 1
ATOM 2712 N N . LEU A 1 365 ? 63.790 -5.978 61.907 1.00 22.27 365 LEU A N 1
ATOM 2713 C CA . LEU A 1 365 ? 64.191 -5.013 62.937 1.00 21.59 365 LEU A CA 1
ATOM 2714 C C . LEU A 1 365 ? 65.070 -3.887 62.388 1.00 21.57 365 LEU A C 1
ATOM 2715 O O . LEU A 1 365 ? 64.876 -2.718 62.729 1.00 20.74 365 LEU A O 1
ATOM 2720 N N . GLN A 1 366 ? 65.966 -4.221 61.466 1.00 21.30 366 GLN A N 1
ATOM 2721 C CA . GLN A 1 366 ? 66.880 -3.223 60.905 1.00 22.31 366 GLN A CA 1
ATOM 2722 C C . GLN A 1 366 ? 66.159 -2.106 60.143 1.00 22.04 366 GLN A C 1
ATOM 2723 O O . GLN A 1 366 ? 66.468 -0.929 60.316 1.00 19.80 366 GLN A O 1
ATOM 2729 N N . THR A 1 367 ? 65.211 -2.509 59.300 1.00 22.42 367 THR A N 1
ATOM 2730 C CA . THR A 1 367 ? 64.264 -1.619 58.617 1.00 23.70 367 THR A CA 1
ATOM 2731 C C . THR A 1 367 ? 63.494 -0.646 59.486 1.00 23.48 367 THR A C 1
ATOM 2732 O O . THR A 1 367 ? 63.401 0.550 59.164 1.00 22.95 367 THR A O 1
ATOM 2736 N N . VAL A 1 368 ? 62.911 -1.160 60.566 1.00 23.17 368 VAL A N 1
ATOM 2737 C CA . VAL A 1 368 ? 62.176 -0.306 61.468 1.00 23.80 368 VAL A CA 1
ATOM 2738 C C . VAL A 1 368 ? 63.122 0.714 62.130 1.00 23.05 368 VAL A C 1
ATOM 2739 O O . VAL A 1 368 ? 62.817 1.900 62.164 1.00 23.13 368 VAL A O 1
ATOM 2743 N N . TYR A 1 369 ? 64.267 0.259 62.634 1.00 22.34 369 TYR A N 1
ATOM 2744 C CA . TYR A 1 369 ? 65.299 1.165 63.192 1.00 22.40 369 TYR A CA 1
ATOM 2745 C C . TYR A 1 369 ? 65.676 2.235 62.168 1.00 21.81 369 TYR A C 1
ATOM 2746 O O . TYR A 1 369 ? 65.751 3.410 62.485 1.00 21.42 369 TYR A O 1
ATOM 2755 N N . GLU A 1 370 ? 65.910 1.811 60.933 1.00 21.07 370 GLU A N 1
ATOM 2756 C CA . GLU A 1 370 ? 66.229 2.760 59.870 1.00 21.96 370 GLU A CA 1
ATOM 2757 C C . GLU A 1 370 ? 65.135 3.785 59.585 1.00 21.88 370 GLU A C 1
ATOM 2758 O O . GLU A 1 370 ? 65.447 4.961 59.422 1.00 22.87 370 GLU A O 1
ATOM 2764 N N . LYS A 1 371 ? 63.871 3.358 59.587 1.00 21.90 371 LYS A N 1
ATOM 2765 C CA . LYS A 1 371 ? 62.713 4.237 59.347 1.00 22.05 371 LYS A CA 1
ATOM 2766 C C . LYS A 1 371 ? 62.459 5.209 60.485 1.00 21.80 371 LYS A C 1
ATOM 2767 O O . LYS A 1 371 ? 62.150 6.377 60.278 1.00 22.80 371 LYS A O 1
ATOM 2773 N N . VAL A 1 372 ? 62.581 4.716 61.700 1.00 21.65 372 VAL A N 1
ATOM 2774 C CA . VAL A 1 372 ? 62.401 5.549 62.884 1.00 21.72 372 VAL A CA 1
ATOM 2775 C C . VAL A 1 372 ? 63.570 6.537 63.025 1.00 21.87 372 VAL A C 1
ATOM 2776 O O . VAL A 1 372 ? 63.341 7.714 63.285 1.00 23.65 372 VAL A O 1
ATOM 2780 N N . GLY A 1 373 ? 64.814 6.074 62.870 1.00 20.92 373 GLY A N 1
ATOM 2781 C CA . GLY A 1 373 ? 65.978 6.946 62.947 1.00 19.92 373 GLY A CA 1
ATOM 2782 C C . GLY A 1 373 ? 66.605 7.132 64.319 1.00 20.45 373 GLY A C 1
ATOM 2783 O O . GLY A 1 373 ? 67.458 7.986 64.468 1.00 21.97 373 GLY A O 1
ATOM 2784 N N . ASN A 1 374 ? 66.176 6.344 65.306 1.00 19.61 374 ASN A N 1
ATOM 2785 C CA . ASN A 1 374 ? 66.712 6.338 66.670 1.00 19.50 374 ASN A CA 1
ATOM 2786 C C . ASN A 1 374 ? 66.218 5.052 67.349 1.00 19.81 374 ASN A C 1
ATOM 2787 O O . ASN A 1 374 ? 65.445 4.291 66.748 1.00 18.20 374 ASN A O 1
ATOM 2792 N N . VAL A 1 375 ? 66.568 4.838 68.621 1.00 19.40 375 VAL A N 1
ATOM 2793 C CA . VAL A 1 375 ? 66.210 3.578 69.271 1.00 20.81 375 VAL A CA 1
ATOM 2794 C C . VAL A 1 375 ? 64.963 3.722 70.162 1.00 21.05 375 VAL A C 1
ATOM 2795 O O . VAL A 1 375 ? 64.657 2.807 70.907 1.00 21.57 375 VAL A O 1
ATOM 2799 N N . ASP A 1 376 ? 64.269 4.855 70.122 1.00 20.85 376 ASP A N 1
ATOM 2800 C CA . ASP A 1 376 ? 63.146 5.100 71.031 1.00 21.32 376 ASP A CA 1
ATOM 2801 C C . ASP A 1 376 ? 61.816 4.556 70.461 1.00 20.30 376 ASP A C 1
ATOM 2802 O O . ASP A 1 376 ? 60.891 5.299 70.156 1.00 20.42 376 ASP A O 1
ATOM 2807 N N . PHE A 1 377 ? 61.733 3.243 70.295 1.00 18.73 377 PHE A N 1
ATOM 2808 C CA . PHE A 1 377 ? 60.503 2.619 69.857 1.00 19.69 377 PHE A CA 1
ATOM 2809 C C . PHE A 1 377 ? 60.383 1.271 70.579 1.00 20.02 377 PHE A C 1
ATOM 2810 O O . PHE A 1 377 ? 61.392 0.747 71.068 1.00 19.62 377 PHE A O 1
ATOM 2818 N N . GLY A 1 378 ? 59.161 0.729 70.632 1.00 19.29 378 GLY A N 1
ATOM 2819 C CA . GLY A 1 378 ? 58.930 -0.662 70.972 1.00 18.21 378 GLY A CA 1
ATOM 2820 C C . GLY A 1 378 ? 58.819 -1.477 69.693 1.00 20.62 378 GLY A C 1
ATOM 2821 O O . GLY A 1 378 ? 58.243 -1.020 68.701 1.00 18.83 378 GLY A O 1
ATOM 2822 N N . PHE A 1 379 ? 59.354 -2.696 6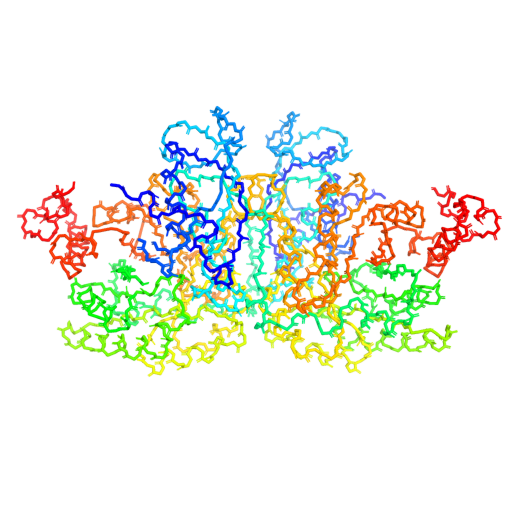9.739 1.00 21.14 379 PHE A N 1
ATOM 2823 C CA . PHE A 1 379 ? 59.331 -3.634 68.620 1.00 22.48 379 PHE A CA 1
ATOM 2824 C C . PHE A 1 379 ? 58.430 -4.812 68.975 1.00 24.94 379 PHE A C 1
ATOM 2825 O O . PHE A 1 379 ? 58.582 -5.393 70.060 1.00 23.93 379 PHE A O 1
ATOM 2833 N N . VAL A 1 380 ? 57.472 -5.137 68.097 1.00 28.19 380 VAL A N 1
ATOM 2834 C CA . VAL A 1 380 ? 56.562 -6.267 68.335 1.00 32.00 380 VAL A CA 1
ATOM 2835 C C . VAL A 1 380 ? 56.611 -7.286 67.203 1.00 34.39 380 VAL A C 1
ATOM 2836 O O . VAL A 1 380 ? 55.989 -7.098 66.160 1.00 36.01 380 VAL A O 1
ATOM 2840 N N . PRO A 1 381 ? 57.406 -8.347 67.375 1.00 36.61 381 PRO A N 1
ATOM 2841 C CA . PRO A 1 381 ? 57.360 -9.429 66.408 1.00 38.49 381 PRO A CA 1
ATOM 2842 C C . PRO A 1 381 ? 55.948 -10.019 66.303 1.00 40.94 381 PRO A C 1
ATOM 2843 O O . PRO A 1 381 ? 55.281 -10.230 67.316 1.00 41.67 381 PRO A O 1
ATOM 2847 N N . GLY A 1 382 ? 55.485 -10.223 65.077 1.00 43.22 382 GLY A N 1
ATOM 2848 C CA . GLY A 1 382 ? 54.243 -10.936 64.830 1.00 46.01 382 GLY A CA 1
ATOM 2849 C C . GLY A 1 382 ? 54.527 -12.405 64.583 1.00 47.35 382 GLY A C 1
ATOM 2850 O O . GLY A 1 382 ? 53.684 -13.259 64.865 1.00 47.57 382 GLY A O 1
ATOM 2851 N N . ARG A 1 383 ? 55.723 -12.687 64.062 1.00 49.08 383 ARG A N 1
ATOM 2852 C CA . ARG A 1 383 ? 56.169 -14.049 63.740 1.00 50.20 383 ARG A CA 1
ATOM 2853 C C . ARG A 1 383 ? 57.578 -14.335 64.257 1.00 50.54 383 ARG A C 1
ATOM 2854 O O . ARG A 1 383 ? 58.353 -13.416 64.519 1.00 50.65 383 ARG A O 1
ATOM 2862 N N . GLY A 1 384 ? 57.895 -15.623 64.379 1.00 51.04 384 GLY A N 1
ATOM 2863 C CA . GLY A 1 384 ? 59.247 -16.082 64.674 1.00 51.53 384 GLY A CA 1
ATOM 2864 C C . GLY A 1 384 ? 59.781 -15.880 66.082 1.00 51.89 384 GLY A C 1
ATOM 2865 O O . GLY A 1 384 ? 60.992 -15.930 66.291 1.00 51.88 384 GLY A O 1
ATOM 2866 N N . VAL A 1 385 ? 58.892 -15.642 67.043 1.00 52.26 385 VAL A N 1
ATOM 2867 C CA . VAL A 1 385 ? 59.269 -15.623 68.456 1.00 52.49 385 VAL A CA 1
ATOM 2868 C C . VAL A 1 385 ? 58.620 -16.809 69.164 1.00 52.44 385 VAL A C 1
ATOM 2869 O O . VAL A 1 385 ? 59.303 -17.696 69.677 1.00 52.16 385 VAL A O 1
ATOM 2873 N N . PHE A 1 386 ? 57.292 -16.815 69.172 1.00 52.55 386 PHE A N 1
ATOM 2874 C CA . PHE A 1 386 ? 56.534 -17.867 69.824 1.00 52.77 386 PHE A CA 1
ATOM 2875 C C . PHE A 1 386 ? 56.340 -19.038 68.875 1.00 52.65 386 PHE A C 1
ATOM 2876 O O . PHE A 1 386 ? 56.283 -20.186 69.313 1.00 53.15 386 PHE A O 1
ATOM 2884 N N . GLY A 1 387 ? 56.271 -18.740 67.578 1.00 52.44 387 GLY A N 1
ATOM 2885 C CA . GLY A 1 387 ? 56.244 -19.758 66.530 1.00 51.80 387 GLY A CA 1
ATOM 2886 C C . GLY A 1 387 ? 57.607 -20.076 65.930 1.00 51.42 387 GLY A C 1
ATOM 2887 O O . GLY A 1 387 ? 57.688 -20.702 64.868 1.00 51.63 387 GLY A O 1
ATOM 2888 N N . HIS A 1 388 ? 58.677 -19.643 66.600 1.00 50.62 388 HIS A N 1
ATOM 2889 C CA . HIS A 1 388 ? 60.050 -20.004 66.223 1.00 49.46 388 HIS A CA 1
ATOM 2890 C C . HIS A 1 388 ? 60.258 -21.510 66.374 1.00 48.87 388 HIS A C 1
ATOM 2891 O O . HIS A 1 388 ? 59.886 -22.063 67.409 1.00 48.83 388 HIS A O 1
ATOM 2898 N N . PRO A 1 389 ? 60.869 -22.170 65.364 1.00 48.13 389 PRO A N 1
ATOM 2899 C CA . PRO A 1 389 ? 61.044 -23.633 65.338 1.00 47.61 389 PRO A CA 1
ATOM 2900 C C . PRO A 1 389 ? 61.570 -24.238 66.640 1.00 46.83 389 PRO A C 1
ATOM 2901 O O . PRO A 1 389 ? 61.208 -25.368 66.974 1.00 46.68 389 PRO A O 1
ATOM 2905 N N . MET A 1 390 ? 62.403 -23.488 67.358 1.00 45.68 390 MET A N 1
ATOM 2906 C CA . MET A 1 390 ? 62.996 -23.962 68.603 1.00 44.74 390 MET A CA 1
ATOM 2907 C C . MET A 1 390 ? 62.235 -23.476 69.846 1.00 43.67 390 MET A C 1
ATOM 2908 O O . MET A 1 390 ? 62.694 -23.678 70.973 1.00 43.58 390 MET A O 1
ATOM 2913 N N . GLY A 1 391 ? 61.080 -22.843 69.653 1.00 42.36 391 GLY A N 1
ATOM 2914 C CA . GLY A 1 391 ? 60.245 -22.420 70.783 1.00 41.10 391 GLY A CA 1
ATOM 2915 C C . GLY A 1 391 ? 60.228 -20.923 71.056 1.00 40.14 391 GLY A C 1
ATOM 2916 O O . GLY A 1 391 ? 60.641 -20.138 70.206 1.00 40.33 391 GLY A O 1
ATOM 2917 N N . PRO A 1 392 ? 59.735 -20.512 72.240 1.00 38.96 392 PRO A N 1
ATOM 2918 C CA . PRO A 1 392 ? 59.647 -19.086 72.598 1.00 37.77 392 PRO A CA 1
ATOM 2919 C C . PRO A 1 392 ? 60.955 -18.472 73.123 1.00 36.65 392 PRO A C 1
ATOM 2920 O O . PRO A 1 392 ? 61.217 -17.284 72.908 1.00 36.34 392 PRO A O 1
ATOM 2924 N N . LYS A 1 393 ? 61.776 -19.273 73.795 1.00 34.84 393 LYS A N 1
ATOM 2925 C CA . LYS A 1 393 ? 63.051 -18.779 74.286 1.00 33.51 393 LYS A CA 1
ATOM 2926 C C . LYS A 1 393 ? 64.020 -18.480 73.132 1.00 32.78 393 LYS A C 1
ATOM 2927 O O . LYS A 1 393 ? 64.718 -17.457 73.159 1.00 33.13 393 LYS A O 1
ATOM 2933 N N . ALA A 1 394 ? 64.026 -19.345 72.122 1.00 30.62 394 ALA A N 1
ATOM 2934 C CA . ALA A 1 394 ? 64.880 -19.187 70.941 1.00 29.61 394 ALA A CA 1
ATOM 2935 C C . ALA A 1 394 ? 64.389 -18.086 70.001 1.00 28.38 394 ALA A C 1
ATOM 2936 O O . ALA A 1 394 ? 65.178 -17.470 69.283 1.00 27.75 394 ALA A O 1
ATOM 2938 N N . GLY A 1 395 ? 63.084 -17.843 70.011 1.00 28.23 395 GLY A N 1
ATOM 2939 C CA . GLY A 1 395 ? 62.499 -16.771 69.221 1.00 27.41 395 GLY A CA 1
ATOM 2940 C C . GLY A 1 395 ? 62.868 -15.421 69.788 1.00 27.14 395 GLY A C 1
ATOM 2941 O O . GLY A 1 395 ? 63.144 -14.486 69.033 1.00 28.33 395 GLY A O 1
ATOM 2942 N N . ALA A 1 396 ? 62.871 -15.309 71.114 1.00 26.28 396 ALA A N 1
ATOM 2943 C CA . ALA A 1 396 ? 63.243 -14.057 71.757 1.00 24.52 396 ALA A CA 1
ATOM 2944 C C . ALA A 1 396 ? 64.738 -13.826 71.565 1.00 24.24 396 ALA A C 1
ATOM 2945 O O . ALA A 1 396 ? 65.171 -12.697 71.304 1.00 23.07 396 ALA A O 1
ATOM 2947 N N . LYS A 1 397 ? 65.516 -14.901 71.683 1.00 22.93 397 LYS A N 1
ATOM 2948 C CA . LYS A 1 397 ? 66.965 -14.872 71.433 1.00 23.48 397 LYS A CA 1
ATOM 2949 C C . LYS A 1 397 ? 67.374 -14.364 70.050 1.00 22.68 397 LYS A C 1
ATOM 2950 O O . LYS A 1 397 ? 68.333 -13.590 69.937 1.00 22.58 397 LYS A O 1
ATOM 2956 N N . SER A 1 398 ? 66.663 -14.804 69.018 1.00 22.28 398 SER A N 1
ATOM 2957 C CA . SER A 1 398 ? 66.904 -14.343 67.642 1.00 22.36 398 SER A CA 1
ATOM 2958 C C . SER A 1 398 ? 66.646 -12.832 67.482 1.00 22.02 398 SER A C 1
ATOM 2959 O O . SER A 1 398 ? 67.300 -12.185 66.651 1.00 21.25 398 SER A O 1
ATOM 2962 N N . ILE A 1 399 ? 65.700 -12.286 68.253 1.00 20.90 399 ILE A N 1
ATOM 2963 C CA . ILE A 1 399 ? 65.455 -10.834 68.220 1.00 20.82 399 ILE A CA 1
ATOM 2964 C C . ILE A 1 399 ? 66.677 -10.107 68.778 1.00 20.42 399 ILE A C 1
ATOM 2965 O O . ILE A 1 399 ? 67.197 -9.177 68.152 1.00 19.72 399 ILE A O 1
ATOM 2970 N N . ARG A 1 400 ? 67.125 -10.547 69.956 1.00 19.03 400 ARG A N 1
ATOM 2971 C CA . ARG A 1 400 ? 68.320 -9.977 70.563 1.00 19.59 400 ARG A CA 1
ATOM 2972 C C . ARG A 1 400 ? 69.583 -10.121 69.714 1.00 19.44 400 ARG A C 1
ATOM 2973 O O . ARG A 1 400 ? 70.383 -9.193 69.695 1.00 19.86 400 ARG A O 1
ATOM 2981 N N . GLN A 1 401 ? 69.734 -11.231 68.979 1.00 19.35 401 GLN A N 1
ATOM 2982 C CA . GLN A 1 401 ? 70.886 -11.427 68.097 1.00 19.48 401 GLN A CA 1
ATOM 2983 C C . GLN A 1 401 ? 70.850 -10.491 66.891 1.00 19.03 401 GLN A C 1
ATOM 2984 O O . GLN A 1 401 ? 71.866 -9.967 66.469 1.00 18.98 401 GLN A O 1
ATOM 2990 N N . ALA A 1 402 ? 69.664 -10.294 66.337 1.00 19.13 402 ALA A N 1
ATOM 2991 C CA . ALA A 1 402 ? 69.452 -9.326 65.270 1.00 19.14 402 ALA A CA 1
ATOM 2992 C C . ALA A 1 402 ? 69.787 -7.884 65.718 1.00 18.98 402 ALA A C 1
ATOM 2993 O O . ALA A 1 402 ? 70.446 -7.143 64.989 1.00 18.24 402 ALA A O 1
ATOM 2995 N N . TRP A 1 403 ? 69.373 -7.513 66.928 1.00 17.88 403 TRP A N 1
ATOM 2996 C CA . TRP A 1 403 ? 69.736 -6.217 67.495 1.00 18.80 403 TRP A CA 1
ATOM 2997 C C . TRP A 1 403 ? 71.280 -6.062 67.590 1.00 19.46 403 TRP A C 1
ATOM 2998 O O . TRP A 1 403 ? 71.814 -5.034 67.176 1.00 17.53 403 TRP A O 1
ATOM 3009 N N . GLU A 1 404 ? 71.961 -7.101 68.083 1.00 19.96 404 GLU A N 1
ATOM 3010 C CA . GLU A 1 404 ? 73.433 -7.113 68.208 1.00 22.38 404 GLU A CA 1
ATOM 3011 C C . GLU A 1 404 ? 74.178 -6.996 66.902 1.00 21.19 404 GLU A C 1
ATOM 3012 O O . GLU A 1 404 ? 75.198 -6.329 66.854 1.00 22.57 404 GLU A O 1
ATOM 3018 N N . ALA A 1 405 ? 73.688 -7.662 65.868 1.00 20.77 405 ALA A N 1
ATOM 3019 C CA . ALA A 1 405 ? 74.194 -7.483 64.510 1.00 20.48 405 ALA A CA 1
ATOM 3020 C C . ALA A 1 405 ? 74.038 -6.034 64.029 1.00 21.20 405 ALA A C 1
ATOM 3021 O O . ALA A 1 405 ? 74.993 -5.479 63.507 1.00 20.53 405 ALA A O 1
ATOM 3023 N N . ILE A 1 406 ? 72.851 -5.436 64.194 1.00 21.38 406 ILE A N 1
ATOM 3024 C CA . ILE A 1 406 ? 72.645 -3.993 63.912 1.00 22.59 406 ILE A CA 1
ATOM 3025 C C . ILE A 1 406 ? 73.651 -3.044 64.619 1.00 23.57 406 ILE A C 1
ATOM 3026 O O . ILE A 1 406 ? 74.239 -2.153 63.974 1.00 23.80 406 ILE A O 1
ATOM 3031 N N . GLU A 1 407 ? 73.873 -3.274 65.915 1.00 23.61 407 GLU A N 1
ATOM 3032 C CA . GLU A 1 407 ? 74.864 -2.537 66.696 1.00 25.41 407 GLU A CA 1
ATOM 3033 C C . GLU A 1 407 ? 76.312 -2.632 66.160 1.00 26.31 407 GLU A C 1
ATOM 3034 O O . GLU A 1 407 ? 77.057 -1.652 66.192 1.00 26.21 407 GLU A O 1
ATOM 3040 N N . GLN A 1 408 ? 76.697 -3.806 65.670 1.00 25.93 408 GLN A N 1
ATOM 3041 C CA . GLN A 1 408 ? 78.029 -4.031 65.120 1.00 26.18 408 GLN A CA 1
ATOM 3042 C C . GLN A 1 408 ? 78.132 -3.513 63.686 1.00 26.82 408 GLN A C 1
ATOM 3043 O O . GLN A 1 408 ? 79.210 -3.520 63.096 1.00 26.36 408 GLN A O 1
ATOM 3049 N N . GLY A 1 409 ? 77.010 -3.063 63.126 1.00 26.65 409 GLY A N 1
ATOM 3050 C CA . GLY A 1 409 ? 76.922 -2.765 61.698 1.00 27.34 409 GLY A CA 1
ATOM 3051 C C . GLY A 1 409 ? 77.230 -3.994 60.859 1.00 27.80 409 GLY A C 1
ATOM 3052 O O . GLY A 1 409 ? 77.877 -3.904 59.818 1.00 27.44 409 GLY A O 1
ATOM 3053 N N . ILE A 1 410 ? 76.820 -5.159 61.349 1.00 27.57 410 ILE A N 1
ATOM 3054 C CA . ILE A 1 410 ? 76.950 -6.394 60.581 1.00 27.28 410 ILE A CA 1
ATOM 3055 C C . ILE A 1 410 ? 75.560 -6.772 60.053 1.00 26.53 410 ILE A C 1
ATOM 3056 O O . ILE A 1 410 ? 74.536 -6.494 60.716 1.00 25.55 410 ILE A O 1
ATOM 3061 N N . SER A 1 411 ? 75.522 -7.350 58.855 1.00 25.55 411 SER A N 1
ATOM 3062 C CA . SER A 1 411 ? 74.251 -7.834 58.298 1.00 25.93 411 SER A CA 1
ATOM 3063 C C . SER A 1 411 ? 73.732 -9.029 59.083 1.00 25.54 411 SER A C 1
ATOM 3064 O O . SER A 1 411 ? 74.521 -9.806 59.636 1.00 25.13 411 SER A O 1
ATOM 3067 N N . ILE A 1 412 ? 72.407 -9.151 59.099 1.00 26.10 412 ILE A N 1
ATOM 3068 C CA . ILE A 1 412 ? 71.685 -10.281 59.676 1.00 27.58 412 ILE A CA 1
ATOM 3069 C C . ILE A 1 412 ? 72.270 -11.638 59.264 1.00 27.51 412 ILE A C 1
ATOM 3070 O O . ILE A 1 412 ? 72.524 -12.494 60.116 1.00 26.92 412 ILE A O 1
ATOM 3075 N N . GLU A 1 413 ? 72.510 -11.835 57.971 1.00 28.35 413 GLU A N 1
ATOM 3076 C CA . GLU A 1 413 ? 72.950 -13.153 57.499 1.00 29.47 413 GLU A CA 1
ATOM 3077 C C . GLU A 1 413 ? 74.395 -13.500 57.867 1.00 29.33 413 GLU A C 1
ATOM 3078 O O . GLU A 1 413 ? 74.713 -14.670 58.083 1.00 28.99 413 GLU A O 1
ATOM 3084 N N . THR A 1 414 ? 75.262 -12.487 57.929 1.00 29.31 414 THR A N 1
ATOM 3085 C CA . THR A 1 414 ? 76.635 -12.692 58.390 1.00 28.72 414 THR A CA 1
ATOM 3086 C C . THR A 1 414 ? 76.577 -13.056 59.867 1.00 27.57 414 THR A C 1
ATOM 3087 O O . THR A 1 414 ? 77.205 -14.022 60.283 1.00 27.79 414 THR A O 1
ATOM 3091 N N . TRP A 1 415 ? 75.782 -12.321 60.642 1.00 27.24 415 TRP A N 1
ATOM 3092 C CA . TRP A 1 415 ? 75.647 -12.610 62.060 1.00 26.11 415 TRP A CA 1
ATOM 3093 C C . TRP A 1 415 ? 75.095 -14.007 62.311 1.00 26.48 415 TRP A C 1
ATOM 3094 O O . TRP A 1 415 ? 75.619 -14.730 63.157 1.00 26.35 415 TRP A O 1
ATOM 3105 N N . ALA A 1 416 ? 74.066 -14.384 61.549 1.00 27.31 416 ALA A N 1
ATOM 3106 C CA . ALA A 1 416 ? 73.431 -15.711 61.631 1.00 27.86 416 ALA A CA 1
ATOM 3107 C C . ALA A 1 416 ? 74.379 -16.905 61.466 1.00 28.49 416 ALA A C 1
ATOM 3108 O O . ALA A 1 416 ? 74.175 -17.951 62.085 1.00 28.32 416 ALA A O 1
ATOM 3110 N N . GLU A 1 417 ? 75.398 -16.752 60.622 1.00 29.20 417 GLU A N 1
ATOM 3111 C CA . GLU A 1 417 ? 76.422 -17.779 60.447 1.00 30.50 417 GLU A CA 1
ATOM 3112 C C . GLU A 1 417 ? 76.929 -18.346 61.773 1.00 30.20 417 GLU A C 1
ATOM 3113 O O . GLU A 1 417 ? 77.194 -19.548 61.868 1.00 30.66 417 GLU A O 1
ATOM 3119 N N . THR A 1 418 ? 77.083 -17.488 62.780 1.00 29.54 418 THR A N 1
ATOM 3120 C CA . THR A 1 418 ? 77.572 -17.928 64.083 1.00 28.96 418 THR A CA 1
ATOM 3121 C C . THR A 1 418 ? 76.485 -17.960 65.164 1.00 29.13 418 THR A C 1
ATOM 3122 O O . THR A 1 418 ?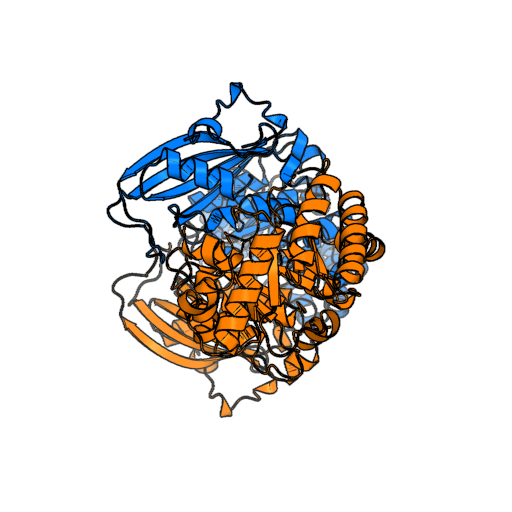 76.772 -18.227 66.330 1.00 29.18 418 THR A O 1
ATOM 3126 N N . HIS A 1 419 ? 75.234 -17.693 64.792 1.00 28.81 419 HIS A N 1
ATOM 3127 C CA . HIS A 1 419 ? 74.162 -17.623 65.789 1.00 28.37 419 HIS A CA 1
ATOM 3128 C C . HIS A 1 419 ? 72.941 -18.448 65.401 1.00 28.35 419 HIS A C 1
ATOM 3129 O O . HIS A 1 419 ? 72.079 -17.947 64.680 1.00 28.17 419 HIS A O 1
ATOM 3136 N N . PRO A 1 420 ? 72.858 -19.706 65.897 1.00 28.47 420 PRO A N 1
ATOM 3137 C CA . PRO A 1 420 ? 71.886 -20.690 65.416 1.00 28.82 420 PRO A CA 1
ATOM 3138 C C . PRO A 1 420 ? 70.413 -20.260 65.473 1.00 29.05 420 PRO A C 1
ATOM 3139 O O . PRO A 1 420 ? 69.662 -20.522 64.526 1.00 29.06 420 PRO A O 1
ATOM 3143 N N . GLU A 1 421 ? 70.015 -19.582 66.551 1.00 29.59 421 GLU A N 1
ATOM 3144 C CA . GLU A 1 421 ? 68.634 -19.154 66.733 1.00 29.36 421 GLU A CA 1
ATOM 3145 C C . GLU A 1 421 ? 68.203 -18.180 65.636 1.00 29.20 421 GLU A C 1
ATOM 3146 O O . GLU A 1 421 ? 67.060 -18.247 65.175 1.00 28.90 421 GLU A O 1
ATOM 3152 N N . LEU A 1 422 ? 69.118 -17.295 65.226 1.00 29.09 422 LEU A N 1
ATOM 3153 C CA . LEU A 1 422 ? 68.875 -16.315 64.158 1.00 29.19 422 LEU A CA 1
ATOM 3154 C C . LEU A 1 422 ? 68.859 -17.010 62.794 1.00 30.01 422 LEU A C 1
ATOM 3155 O O . LEU A 1 422 ? 68.065 -16.667 61.919 1.00 30.00 422 LEU A O 1
ATOM 3160 N N . GLN A 1 423 ? 69.736 -17.991 62.627 1.00 31.01 423 GLN A N 1
ATOM 3161 C CA . GLN A 1 423 ? 69.837 -18.743 61.374 1.00 32.06 423 GLN A CA 1
ATOM 3162 C C . GLN A 1 423 ? 68.545 -19.494 61.005 1.00 32.55 423 GLN A C 1
ATOM 3163 O O . GLN A 1 423 ? 68.184 -19.576 59.822 1.00 32.28 423 GLN A O 1
ATOM 3169 N N . ALA A 1 424 ? 67.855 -20.028 62.012 1.00 33.72 424 ALA A N 1
ATOM 3170 C CA . ALA A 1 424 ? 66.567 -20.698 61.797 1.00 35.26 424 ALA A CA 1
ATOM 3171 C C . ALA A 1 424 ? 65.541 -19.752 61.175 1.00 36.24 424 ALA A C 1
ATOM 3172 O O . ALA A 1 424 ? 64.772 -20.149 60.295 1.00 36.46 424 ALA A O 1
ATOM 3174 N N . MET A 1 425 ? 65.547 -18.497 61.622 1.00 37.15 425 MET A N 1
ATOM 3175 C CA . MET A 1 425 ? 64.611 -17.506 61.112 1.00 38.24 425 MET A CA 1
ATOM 3176 C C . MET A 1 425 ? 64.952 -17.127 59.678 1.00 38.08 425 MET A C 1
ATOM 3177 O O . MET A 1 425 ? 64.056 -16.957 58.851 1.00 37.82 425 MET A O 1
ATOM 3182 N N . VAL A 1 426 ? 66.246 -16.989 59.396 1.00 38.62 426 VAL A N 1
ATOM 3183 C CA . VAL A 1 426 ? 66.733 -16.800 58.028 1.00 39.50 426 VAL A CA 1
ATOM 3184 C C . VAL A 1 426 ? 66.370 -18.016 57.162 1.00 40.70 426 VAL A C 1
ATOM 3185 O O . VAL A 1 426 ? 66.124 -17.876 55.957 1.00 41.11 426 VAL A O 1
ATOM 3189 N N . ASP A 1 427 ? 66.329 -19.206 57.761 1.00 41.34 427 ASP A N 1
ATOM 3190 C CA . ASP A 1 427 ? 65.974 -20.409 56.998 1.00 41.81 427 ASP A CA 1
ATOM 3191 C C . ASP A 1 427 ? 64.502 -20.423 56.561 1.00 42.33 427 ASP A C 1
ATOM 3192 O O . ASP A 1 427 ? 64.221 -20.549 55.370 1.00 42.41 427 ASP A O 1
ATOM 3197 N N . GLN A 1 428 ? 63.577 -20.253 57.507 1.00 42.99 428 GLN A N 1
ATOM 3198 C CA . GLN A 1 428 ? 62.137 -20.252 57.206 1.00 43.46 428 GLN A CA 1
ATOM 3199 C C . GLN A 1 428 ? 61.758 -19.465 55.947 1.00 43.45 428 GLN A C 1
ATOM 3200 O O . GLN A 1 428 ? 61.770 -18.234 55.931 1.00 43.40 428 GLN A O 1
ATOM 3206 N N . GLU B 1 4 ? 44.128 -27.867 57.784 1.00 40.92 4 GLU B N 1
ATOM 3207 C CA . GLU B 1 4 ? 43.903 -26.605 57.023 1.00 40.84 4 GLU B CA 1
ATOM 3208 C C . GLU B 1 4 ? 42.402 -26.329 56.897 1.00 40.72 4 GLU B C 1
ATOM 3209 O O . GLU B 1 4 ? 41.750 -26.795 55.955 1.00 40.23 4 GLU B O 1
ATOM 3215 N N . ASP B 1 5 ? 41.859 -25.556 57.840 1.00 40.15 5 ASP B N 1
ATOM 3216 C CA . ASP B 1 5 ? 40.411 -25.516 58.002 1.00 39.75 5 ASP B CA 1
ATOM 3217 C C . ASP B 1 5 ? 39.704 -24.168 58.245 1.00 38.96 5 ASP B C 1
ATOM 3218 O O . ASP B 1 5 ? 39.459 -23.730 59.373 1.00 38.90 5 ASP B O 1
ATOM 3223 N N . VAL B 1 6 ? 39.376 -23.553 57.115 1.00 38.00 6 VAL B N 1
ATOM 3224 C CA . VAL B 1 6 ? 38.404 -22.494 56.960 1.00 37.02 6 VAL B CA 1
ATOM 3225 C C . VAL B 1 6 ? 37.021 -22.924 57.474 1.00 37.12 6 VAL B C 1
ATOM 3226 O O . VAL B 1 6 ? 36.331 -22.124 58.103 1.00 36.11 6 VAL B O 1
ATOM 3230 N N . LYS B 1 7 ? 36.619 -24.173 57.231 1.00 36.87 7 LYS B N 1
ATOM 3231 C CA . LYS B 1 7 ? 35.251 -24.607 57.554 1.00 37.00 7 LYS B CA 1
ATOM 3232 C C . LYS B 1 7 ? 34.934 -24.715 59.056 1.00 36.37 7 LYS B C 1
ATOM 3233 O O . LYS B 1 7 ? 33.766 -24.784 59.444 1.00 36.82 7 LYS B O 1
ATOM 3239 N N . GLY B 1 8 ? 35.961 -24.688 59.900 1.00 35.24 8 GLY B N 1
ATOM 3240 C CA . GLY B 1 8 ? 35.751 -24.568 61.348 1.00 34.41 8 GLY B CA 1
ATOM 3241 C C . GLY B 1 8 ? 35.200 -23.226 61.831 1.00 33.63 8 GLY B C 1
ATOM 3242 O O . GLY B 1 8 ? 34.874 -23.072 63.017 1.00 34.44 8 GLY B O 1
ATOM 3243 N N . PHE B 1 9 ? 35.121 -22.236 60.942 1.00 32.11 9 PHE B N 1
ATOM 3244 C CA . PHE B 1 9 ? 34.574 -20.919 61.292 1.00 30.47 9 PHE B CA 1
ATOM 3245 C C . PHE B 1 9 ? 33.187 -20.681 60.705 1.00 29.66 9 PHE B C 1
ATOM 3246 O O . PHE B 1 9 ? 32.698 -19.542 60.652 1.00 29.29 9 PHE B O 1
ATOM 3254 N N . PHE B 1 10 ? 32.558 -21.780 60.304 1.00 28.23 10 PHE B N 1
ATOM 3255 C CA . PHE B 1 10 ? 31.230 -21.784 59.713 1.00 27.65 10 PHE B CA 1
ATOM 3256 C C . PHE B 1 10 ? 30.339 -22.708 60.515 1.00 27.51 10 PHE B C 1
ATOM 3257 O O . PHE B 1 10 ? 30.712 -23.856 60.777 1.00 27.64 10 PHE B O 1
ATOM 3265 N N . ALA B 1 11 ? 29.168 -22.196 60.895 1.00 26.95 11 ALA B N 1
ATOM 3266 C CA . ALA B 1 11 ? 28.178 -22.965 61.643 1.00 26.68 11 ALA B CA 1
ATOM 3267 C C . ALA B 1 11 ? 26.763 -22.571 61.245 1.00 26.54 11 ALA B C 1
ATOM 3268 O O . ALA B 1 11 ? 26.492 -21.397 60.961 1.00 26.71 11 ALA B O 1
ATOM 3270 N N . SER B 1 12 ? 25.859 -23.547 61.246 1.00 26.45 12 SER B N 1
ATOM 3271 C CA . SER B 1 12 ? 24.429 -23.254 61.205 1.00 26.49 12 SER B CA 1
ATOM 3272 C C . SER B 1 12 ? 23.992 -22.660 62.548 1.00 26.33 12 SER B C 1
ATOM 3273 O O . SER B 1 12 ? 24.428 -23.104 63.604 1.00 25.51 12 SER B O 1
ATOM 3276 N N . ARG B 1 13 ? 23.113 -21.669 62.488 1.00 26.93 13 ARG B N 1
ATOM 3277 C CA . ARG B 1 13 ? 22.507 -21.066 63.674 1.00 28.19 13 ARG B CA 1
ATOM 3278 C C . ARG B 1 13 ? 21.871 -22.134 64.591 1.00 28.18 13 ARG B C 1
ATOM 3279 O O . ARG B 1 13 ? 21.936 -22.051 65.820 1.00 27.44 13 ARG B O 1
ATOM 3287 N N . GLU B 1 14 ? 21.266 -23.135 63.965 1.00 28.48 14 GLU B N 1
ATOM 3288 C CA . GLU B 1 14 ? 20.582 -24.240 64.639 1.00 29.71 14 GLU B CA 1
ATOM 3289 C C . GLU B 1 14 ? 21.504 -25.149 65.446 1.00 29.37 14 GLU B C 1
ATOM 3290 O O . GLU B 1 14 ? 21.036 -25.855 66.347 1.00 29.81 14 GLU B O 1
ATOM 3296 N N . SER B 1 15 ? 22.798 -25.136 65.124 1.00 28.56 15 SER B N 1
ATOM 3297 C CA . SER B 1 15 ? 23.757 -26.027 65.768 1.00 27.73 15 SER B CA 1
ATOM 3298 C C . SER B 1 15 ? 24.317 -25.364 67.015 1.00 27.29 15 SER B C 1
ATOM 3299 O O . SER B 1 15 ? 24.920 -26.024 67.861 1.00 27.48 15 SER B O 1
ATOM 3302 N N . LEU B 1 16 ? 24.116 -24.056 67.128 1.00 26.24 16 LEU B N 1
ATOM 3303 C CA . LEU B 1 16 ? 24.648 -23.307 68.261 1.00 25.73 16 LEU B CA 1
ATOM 3304 C C . LEU B 1 16 ? 23.577 -23.032 69.315 1.00 24.83 16 LEU B C 1
ATOM 3305 O O . LEU B 1 16 ? 22.369 -22.946 69.022 1.00 23.74 16 LEU B O 1
ATOM 3310 N N . ASP B 1 17 ? 24.038 -22.939 70.554 1.00 24.60 17 ASP B N 1
ATOM 3311 C CA . ASP B 1 17 ? 23.216 -22.393 71.616 1.00 24.51 17 ASP B CA 1
ATOM 3312 C C . ASP B 1 17 ? 23.273 -20.852 71.534 1.00 24.12 17 ASP B C 1
ATOM 3313 O O . ASP B 1 17 ? 24.190 -20.215 72.061 1.00 22.88 17 ASP B O 1
ATOM 3318 N N . MET B 1 18 ? 22.277 -20.269 70.865 1.00 24.15 18 MET B N 1
ATOM 3319 C CA . MET B 1 18 ? 22.320 -18.849 70.486 1.00 24.35 18 MET B CA 1
ATOM 3320 C C . MET B 1 18 ? 22.206 -17.874 71.661 1.00 24.31 18 MET B C 1
ATOM 3321 O O . MET B 1 18 ? 22.524 -16.667 71.520 1.00 24.05 18 MET B O 1
ATOM 3326 N N . GLU B 1 19 ? 21.796 -18.383 72.821 1.00 23.67 19 GLU B N 1
ATOM 3327 C CA . GLU B 1 19 ? 21.816 -17.579 74.051 1.00 24.64 19 GLU B CA 1
ATOM 3328 C C . GLU B 1 19 ? 23.249 -17.133 74.439 1.00 24.08 19 GLU B C 1
ATOM 3329 O O . GLU B 1 19 ? 23.419 -16.162 75.178 1.00 24.47 19 GLU B O 1
ATOM 3335 N N . GLN B 1 20 ? 24.254 -17.829 73.897 1.00 24.05 20 GLN B N 1
ATOM 3336 C CA . GLN B 1 20 ? 25.676 -17.667 74.244 1.00 24.05 20 GLN B CA 1
ATOM 3337 C C . GLN B 1 20 ? 26.444 -16.793 73.253 1.00 22.63 20 GLN B C 1
ATOM 3338 O O . GLN B 1 20 ? 27.651 -16.620 73.372 1.00 21.94 20 GLN B O 1
ATOM 3344 N N . TYR B 1 21 ? 25.732 -16.277 72.266 1.00 21.88 21 TYR B N 1
ATOM 3345 C CA . TYR B 1 21 ? 26.321 -15.544 71.169 1.00 21.65 21 TYR B CA 1
ATOM 3346 C C . TYR B 1 21 ? 25.601 -14.222 70.946 1.00 21.84 21 TYR B C 1
ATOM 3347 O O . TYR B 1 21 ? 24.373 -14.181 71.030 1.00 22.17 21 TYR B O 1
ATOM 3356 N N . LEU B 1 22 ? 26.355 -13.181 70.592 1.00 20.58 22 LEU B N 1
ATOM 3357 C CA . LEU B 1 22 ? 25.787 -11.995 69.971 1.00 21.58 22 LEU B CA 1
ATOM 3358 C C . LEU B 1 22 ? 25.697 -12.271 68.473 1.00 21.92 22 LEU B C 1
ATOM 3359 O O . LEU B 1 22 ? 26.499 -13.061 67.936 1.00 22.47 22 LEU B O 1
ATOM 3364 N N . VAL B 1 23 ? 24.743 -11.641 67.798 1.00 21.30 23 VAL B N 1
ATOM 3365 C CA . VAL B 1 23 ? 24.640 -11.759 66.334 1.00 21.37 23 VAL B CA 1
ATOM 3366 C C . VAL B 1 23 ? 24.994 -10.429 65.698 1.00 22.25 23 VAL B C 1
ATOM 3367 O O . VAL B 1 23 ? 24.372 -9.413 65.983 1.00 21.62 23 VAL B O 1
ATOM 3371 N N . LEU B 1 24 ? 26.036 -10.436 64.876 1.00 21.38 24 LEU B N 1
ATOM 3372 C CA . LEU B 1 24 ? 26.563 -9.209 64.325 1.00 22.69 24 LEU B CA 1
ATOM 3373 C C . LEU B 1 24 ? 26.327 -9.261 62.823 1.00 22.83 24 LEU B C 1
ATOM 3374 O O . LEU B 1 24 ? 26.408 -10.330 62.223 1.00 23.30 24 LEU B O 1
ATOM 3379 N N . ASP B 1 25 ? 25.994 -8.117 62.236 1.00 23.29 25 ASP B N 1
ATOM 3380 C CA . ASP B 1 25 ? 25.867 -8.001 60.791 1.00 23.89 25 ASP B CA 1
ATOM 3381 C C . ASP B 1 25 ? 26.859 -7.002 60.251 1.00 23.01 25 ASP B C 1
ATOM 3382 O O . ASP B 1 25 ? 26.928 -5.863 60.769 1.00 22.39 25 ASP B O 1
ATOM 3387 N N . TYR B 1 26 ? 27.635 -7.454 59.257 1.00 21.33 26 TYR B N 1
ATOM 3388 C CA . TYR B 1 26 ? 28.707 -6.648 58.645 1.00 21.59 26 TYR B CA 1
ATOM 3389 C C . TYR B 1 26 ? 28.451 -6.544 57.148 1.00 21.31 26 TYR B C 1
ATOM 3390 O O . TYR B 1 26 ? 27.991 -7.490 56.516 1.00 21.19 26 TYR B O 1
ATOM 3399 N N . TYR B 1 27 ? 28.747 -5.370 56.611 1.00 21.45 27 TYR B N 1
ATOM 3400 C CA . TYR B 1 27 ? 29.086 -5.224 55.204 1.00 21.49 27 TYR B CA 1
ATOM 3401 C C . TYR B 1 27 ? 30.618 -5.253 55.141 1.00 22.07 27 TYR B C 1
ATOM 3402 O O . TYR B 1 27 ? 31.309 -4.729 56.042 1.00 21.88 27 TYR B O 1
ATOM 3411 N N . LEU B 1 28 ? 31.151 -5.894 54.109 1.00 22.22 28 LEU B N 1
ATOM 3412 C CA . LEU B 1 28 ? 32.596 -5.957 53.875 1.00 23.33 28 LEU B CA 1
ATOM 3413 C C . LEU B 1 28 ? 32.922 -6.210 52.410 1.00 23.23 28 LEU B C 1
ATOM 3414 O O . LEU B 1 28 ? 32.082 -6.683 51.624 1.00 23.88 28 LEU B O 1
ATOM 3419 N N . GLU B 1 29 ? 34.147 -5.856 52.051 1.00 23.52 29 GLU B N 1
ATOM 3420 C CA . GLU B 1 29 ? 34.665 -6.132 50.716 1.00 23.39 29 GLU B CA 1
ATOM 3421 C C . GLU B 1 29 ? 35.894 -6.968 50.941 1.00 23.69 29 GLU B C 1
ATOM 3422 O O . GLU B 1 29 ? 36.823 -6.565 51.671 1.00 23.46 29 GLU B O 1
ATOM 3428 N N . SER B 1 30 ? 35.839 -8.168 50.378 1.00 23.25 30 SER B N 1
ATOM 3429 C CA . SER B 1 30 ? 36.887 -9.170 50.522 1.00 24.63 30 SER B CA 1
ATOM 3430 C C . SER B 1 30 ? 37.747 -9.205 49.259 1.00 24.83 30 SER B C 1
ATOM 3431 O O . SER B 1 30 ? 37.272 -8.871 48.178 1.00 24.09 30 SER B O 1
ATOM 3434 N N . VAL B 1 31 ? 39.016 -9.578 49.411 1.00 25.84 31 VAL B N 1
ATOM 3435 C CA . VAL B 1 31 ? 39.919 -9.828 48.291 1.00 25.71 31 VAL B CA 1
ATOM 3436 C C . VAL B 1 31 ? 40.342 -11.307 48.320 1.00 26.62 31 VAL B C 1
ATOM 3437 O O . VAL B 1 31 ? 40.735 -11.847 49.365 1.00 26.65 31 VAL B O 1
ATOM 3441 N N . GLY B 1 32 ? 40.239 -11.962 47.170 1.00 25.78 32 GLY B N 1
ATOM 3442 C CA . GLY B 1 32 ? 40.606 -13.375 47.065 1.00 26.71 32 GLY B CA 1
ATOM 3443 C C . GLY B 1 32 ? 39.432 -14.272 47.387 1.00 26.84 32 GLY B C 1
ATOM 3444 O O . GLY B 1 32 ? 38.285 -13.834 47.316 1.00 27.32 32 GLY B O 1
ATOM 3445 N N . ASP B 1 33 ? 39.712 -15.521 47.748 1.00 27.26 33 ASP B N 1
ATOM 3446 C CA . ASP B 1 33 ? 38.660 -16.494 48.034 1.00 27.76 33 ASP B CA 1
ATOM 3447 C C . ASP B 1 33 ? 37.771 -16.004 49.174 1.00 27.72 33 ASP B C 1
ATOM 3448 O O . ASP B 1 33 ? 38.257 -15.625 50.246 1.00 27.65 33 ASP B O 1
ATOM 3453 N N . ILE B 1 34 ? 36.464 -15.978 48.922 1.00 27.55 34 ILE B N 1
ATOM 3454 C CA . ILE B 1 34 ? 35.519 -15.394 49.867 1.00 27.87 34 ILE B CA 1
ATOM 3455 C C . ILE B 1 34 ? 35.500 -16.088 51.236 1.00 27.61 34 ILE B C 1
ATOM 3456 O O . ILE B 1 34 ? 35.720 -15.439 52.257 1.00 26.33 34 ILE B O 1
ATOM 3461 N N . GLU B 1 35 ? 35.256 -17.399 51.248 1.00 27.50 35 GLU B N 1
ATOM 3462 C CA . GLU B 1 35 ? 35.154 -18.145 52.505 1.00 28.23 35 GLU B CA 1
ATOM 3463 C C . GLU B 1 35 ? 36.425 -18.109 53.361 1.00 27.03 35 GLU B C 1
ATOM 3464 O O . GLU B 1 35 ? 36.349 -18.082 54.592 1.00 27.73 35 GLU B O 1
ATOM 3470 N N . THR B 1 36 ? 37.576 -18.062 52.696 1.00 26.03 36 THR B N 1
ATOM 3471 C CA . THR B 1 36 ? 38.878 -17.921 53.344 1.00 25.41 36 THR B CA 1
ATOM 3472 C C . THR B 1 36 ? 38.983 -16.575 54.029 1.00 24.80 36 THR B C 1
ATOM 3473 O O . THR B 1 36 ? 39.410 -16.501 55.184 1.00 24.58 36 THR B O 1
ATOM 3477 N N . ALA B 1 37 ? 38.565 -15.519 53.331 1.00 23.96 37 ALA B N 1
ATOM 3478 C CA . ALA B 1 37 ? 38.615 -14.185 53.912 1.00 23.27 37 ALA B CA 1
ATOM 3479 C C . ALA B 1 37 ? 37.693 -14.106 55.144 1.00 23.21 37 ALA B C 1
ATOM 3480 O O . ALA B 1 37 ? 38.035 -13.483 56.149 1.00 22.91 37 ALA B O 1
ATOM 3482 N N . LEU B 1 38 ? 36.538 -14.762 55.067 1.00 23.22 38 LEU B N 1
ATOM 3483 C CA . LEU B 1 38 ? 35.545 -14.722 56.141 1.00 23.16 38 LEU B CA 1
ATOM 3484 C C . LEU B 1 38 ? 36.010 -15.464 57.393 1.00 22.91 38 LEU B C 1
ATOM 3485 O O . LEU B 1 38 ? 35.774 -14.990 58.505 1.00 24.10 38 LEU B O 1
ATOM 3490 N N . ALA B 1 39 ? 36.705 -16.588 57.211 1.00 23.62 39 ALA B N 1
ATOM 3491 C CA . ALA B 1 39 ? 37.287 -17.337 58.324 1.00 24.20 39 ALA B CA 1
ATOM 3492 C C . ALA B 1 39 ? 38.401 -16.540 59.035 1.00 24.81 39 ALA B C 1
ATOM 3493 O O . ALA B 1 39 ? 38.418 -16.443 60.270 1.00 24.07 39 ALA B O 1
ATOM 3495 N N . HIS B 1 40 ? 39.309 -15.967 58.243 1.00 25.74 40 HIS B N 1
ATOM 3496 C CA . HIS B 1 40 ? 40.303 -15.005 58.726 1.00 26.77 40 HIS B CA 1
ATOM 3497 C C . HIS B 1 40 ? 39.693 -13.873 59.537 1.00 26.83 40 HIS B C 1
ATOM 3498 O O . HIS B 1 40 ? 40.197 -13.530 60.608 1.00 26.18 40 HIS B O 1
ATOM 3505 N N . PHE B 1 41 ? 38.616 -13.289 59.011 1.00 26.68 41 PHE B N 1
ATOM 3506 C CA . PHE B 1 41 ? 37.874 -12.227 59.697 1.00 26.24 41 PHE B CA 1
ATOM 3507 C C . PHE B 1 41 ? 37.396 -12.714 61.074 1.00 26.43 41 PHE B C 1
ATOM 3508 O O . PHE B 1 41 ? 37.586 -12.026 62.087 1.00 26.91 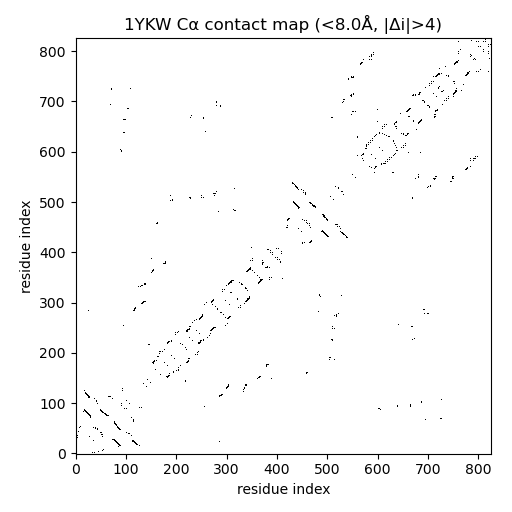41 PHE B O 1
ATOM 3516 N N . CYS B 1 42 ? 36.838 -13.924 61.111 1.00 25.90 42 CYS B N 1
ATOM 3517 C CA . CYS B 1 42 ? 36.353 -14.552 62.338 1.00 26.10 42 CYS B CA 1
ATOM 3518 C C . CYS B 1 42 ? 37.448 -14.816 63.345 1.00 25.84 42 CYS B C 1
ATOM 3519 O O . CYS B 1 42 ? 37.290 -14.551 64.543 1.00 26.08 42 CYS B O 1
ATOM 3522 N N . SER B 1 43 ? 38.570 -15.293 62.825 1.00 26.64 43 SER B N 1
ATOM 3523 C CA . SER B 1 43 ? 39.719 -15.686 63.614 1.00 26.77 43 SER B CA 1
ATOM 3524 C C . SER B 1 43 ? 40.323 -14.422 64.209 1.00 26.80 43 SER B C 1
ATOM 3525 O O . SER B 1 43 ? 40.585 -14.360 65.411 1.00 27.46 43 SER B O 1
ATOM 3528 N N . GLU B 1 44 ? 40.505 -13.400 63.381 1.00 27.18 44 GLU B N 1
ATOM 3529 C CA . GLU B 1 44 ? 41.115 -12.156 63.852 1.00 28.74 44 GLU B CA 1
ATOM 3530 C C . GLU B 1 44 ? 40.290 -11.431 64.923 1.00 28.72 44 GLU B C 1
ATOM 3531 O O . GLU B 1 44 ? 40.828 -10.648 65.704 1.00 28.50 44 GLU B O 1
ATOM 3537 N N . GLN B 1 45 ? 38.988 -11.689 64.965 1.00 29.26 45 GLN B N 1
ATOM 3538 C CA . GLN B 1 45 ? 38.139 -11.073 65.986 1.00 30.67 45 GLN B CA 1
ATOM 3539 C C . GLN B 1 45 ? 37.983 -11.926 67.255 1.00 30.18 45 GLN B C 1
ATOM 3540 O O . GLN B 1 45 ? 37.425 -11.481 68.258 1.00 29.71 45 GLN B O 1
ATOM 3546 N N . SER B 1 46 ? 38.531 -13.135 67.223 1.00 29.58 46 SER B N 1
ATOM 3547 C CA . SER B 1 46 ? 38.377 -14.072 68.327 1.00 28.69 46 SER B CA 1
ATOM 3548 C C . SER B 1 46 ? 39.691 -14.830 68.547 1.00 29.07 46 SER B C 1
ATOM 3549 O O . SER B 1 46 ? 40.677 -14.253 68.988 1.00 29.53 46 SER B O 1
ATOM 3552 N N . THR B 1 47 ? 39.698 -16.118 68.226 1.00 29.07 47 THR B N 1
ATOM 3553 C CA . THR B 1 47 ? 40.873 -16.981 68.348 1.00 29.73 47 THR B CA 1
ATOM 3554 C C . THR B 1 47 ? 41.851 -16.822 67.163 1.00 30.36 47 THR B C 1
ATOM 3555 O O . THR B 1 47 ? 41.735 -17.502 66.126 1.00 30.66 47 THR B O 1
ATOM 3559 N N . PHE B 1 59 ? 40.688 -22.775 66.170 1.00 52.05 59 PHE B N 1
ATOM 3560 C CA . PHE B 1 59 ? 39.298 -22.396 66.433 1.00 51.76 59 PHE B CA 1
ATOM 3561 C C . PHE B 1 59 ? 38.673 -23.145 67.606 1.00 51.36 59 PHE B C 1
ATOM 3562 O O . PHE B 1 59 ? 38.065 -24.208 67.424 1.00 51.95 59 PHE B O 1
ATOM 3570 N N . ARG B 1 60 ? 38.843 -22.584 68.803 1.00 50.47 60 ARG B N 1
ATOM 3571 C CA . ARG B 1 60 ? 38.153 -23.054 70.006 1.00 49.73 60 ARG B CA 1
ATOM 3572 C C . ARG B 1 60 ? 36.634 -23.050 69.765 1.00 48.81 60 ARG B C 1
ATOM 3573 O O . ARG B 1 60 ? 36.056 -22.059 69.292 1.00 48.38 60 ARG B O 1
ATOM 3581 N N . LEU B 1 61 ? 36.009 -24.185 70.077 1.00 47.19 61 LEU B N 1
ATOM 3582 C CA . LEU B 1 61 ? 34.568 -24.385 69.927 1.00 45.42 61 LEU B CA 1
ATOM 3583 C C . LEU B 1 61 ? 33.776 -23.370 70.770 1.00 43.97 61 LEU B C 1
ATOM 3584 O O . LEU B 1 61 ? 32.741 -22.852 70.335 1.00 43.91 61 LEU B O 1
ATOM 3589 N N . VAL B 1 62 ? 34.300 -23.076 71.960 1.00 41.84 62 VAL B N 1
ATOM 3590 C CA . VAL B 1 62 ? 33.742 -22.097 72.907 1.00 39.77 62 VAL B CA 1
ATOM 3591 C C . VAL B 1 62 ? 34.069 -20.618 72.596 1.00 37.66 62 VAL B C 1
ATOM 3592 O O . VAL B 1 62 ? 33.276 -19.727 72.919 1.00 37.92 62 VAL B O 1
ATOM 3596 N N . HIS B 1 63 ? 35.209 -20.359 71.952 1.00 34.59 63 HIS B N 1
ATOM 3597 C CA . HIS B 1 63 ? 35.760 -19.000 71.852 1.00 31.51 63 HIS B CA 1
ATOM 3598 C C . HIS B 1 63 ? 35.817 -18.427 70.446 1.00 29.80 63 HIS B C 1
ATOM 3599 O O . HIS B 1 63 ? 36.036 -17.220 70.300 1.00 28.86 63 HIS B O 1
ATOM 3606 N N . ALA B 1 64 ? 35.632 -19.257 69.418 1.00 26.68 64 ALA B N 1
ATOM 3607 C CA . ALA B 1 64 ? 35.589 -18.710 68.064 1.00 25.32 64 ALA B CA 1
ATOM 3608 C C . ALA B 1 64 ? 34.257 -18.045 67.698 1.00 24.56 64 ALA B C 1
ATOM 3609 O O . ALA B 1 64 ? 33.190 -18.609 67.932 1.00 23.57 64 ALA B O 1
ATOM 3611 N N . ALA B 1 65 ? 34.352 -16.844 67.125 1.00 23.26 65 ALA B N 1
ATOM 3612 C CA . ALA B 1 65 ? 33.290 -16.269 66.321 1.00 23.89 65 ALA B CA 1
ATOM 3613 C C . ALA B 1 65 ? 33.094 -17.142 65.074 1.00 24.03 65 ALA B C 1
ATOM 3614 O O . ALA B 1 65 ? 34.076 -17.683 64.514 1.00 25.09 65 ALA B O 1
ATOM 3616 N N . LYS B 1 66 ? 31.839 -17.262 64.636 1.00 23.69 66 LYS B N 1
ATOM 3617 C CA . LYS B 1 66 ? 31.445 -18.154 63.536 1.00 23.80 66 LYS B CA 1
ATOM 3618 C C . LYS B 1 66 ? 30.518 -17.505 62.496 1.00 23.09 66 LYS B C 1
ATOM 3619 O O . LYS B 1 66 ? 29.605 -16.765 62.854 1.00 24.06 66 LYS B O 1
ATOM 3625 N N . VAL B 1 67 ? 30.733 -17.777 61.214 1.00 23.32 67 VAL B N 1
ATOM 3626 C CA . VAL B 1 67 ? 29.826 -17.294 60.161 1.00 21.96 67 VAL B CA 1
ATOM 3627 C C . VAL B 1 67 ? 28.554 -18.156 60.162 1.00 21.99 67 VAL B C 1
ATOM 3628 O O . VAL B 1 67 ? 28.628 -19.377 59.996 1.00 20.56 67 VAL B O 1
ATOM 3632 N N . ILE B 1 68 ? 27.398 -17.529 60.383 1.00 21.84 68 ILE B N 1
ATOM 3633 C CA . ILE B 1 68 ? 26.108 -18.245 60.345 1.00 22.63 68 ILE B CA 1
ATOM 3634 C C . ILE B 1 68 ? 25.288 -17.980 59.081 1.00 23.48 68 ILE B C 1
ATOM 3635 O O . ILE B 1 68 ? 24.272 -18.656 58.831 1.00 23.44 68 ILE B O 1
ATOM 3640 N N . ASP B 1 69 ? 25.724 -17.003 58.288 1.00 24.01 69 ASP B N 1
ATOM 3641 C CA . ASP B 1 69 ? 25.166 -16.783 56.961 1.00 25.63 69 ASP B CA 1
ATOM 3642 C C . ASP B 1 69 ? 25.927 -15.669 56.277 1.00 24.96 69 ASP B C 1
ATOM 3643 O O . ASP B 1 69 ? 26.437 -14.770 56.939 1.00 24.45 69 ASP B O 1
ATOM 3648 N N . TYR B 1 70 ? 26.023 -15.742 54.953 1.00 24.30 70 TYR B N 1
ATOM 3649 C CA . TYR B 1 70 ? 26.551 -14.629 54.179 1.00 23.85 70 TYR B CA 1
ATOM 3650 C C . TYR B 1 70 ? 25.863 -14.504 52.825 1.00 24.12 70 TYR B C 1
ATOM 3651 O O . TYR B 1 70 ? 25.327 -15.484 52.306 1.00 23.31 70 TYR B O 1
ATOM 3660 N N . GLU B 1 71 ? 25.884 -13.298 52.268 1.00 24.05 71 GLU B N 1
ATOM 3661 C CA . GLU B 1 71 ? 25.347 -13.021 50.934 1.00 25.92 71 GLU B CA 1
ATOM 3662 C C . GLU B 1 71 ? 26.431 -12.321 50.118 1.00 25.33 71 GLU B C 1
ATOM 3663 O O . GLU B 1 71 ? 27.045 -11.369 50.587 1.00 26.13 71 GLU B O 1
ATOM 3669 N N . VAL B 1 72 ? 26.721 -12.825 48.924 1.00 25.74 72 VAL B N 1
ATOM 3670 C CA . VAL B 1 72 ? 27.621 -12.116 48.014 1.00 25.51 72 VAL B CA 1
ATOM 3671 C C . VAL B 1 72 ? 26.749 -11.158 47.204 1.00 25.64 72 VAL B C 1
ATOM 3672 O O . VAL B 1 72 ? 25.841 -11.597 46.507 1.00 25.72 72 VAL B O 1
ATOM 3676 N N . ILE B 1 73 ? 26.984 -9.854 47.336 1.00 25.75 73 ILE B N 1
ATOM 3677 C CA . ILE B 1 73 ? 26.164 -8.859 46.632 1.00 26.34 73 ILE B CA 1
ATOM 3678 C C . ILE B 1 73 ? 26.568 -8.694 45.162 1.00 27.03 73 ILE B C 1
ATOM 3679 O O . ILE B 1 73 ? 25.727 -8.775 44.265 1.00 26.97 73 ILE B O 1
ATOM 3684 N N . GLU B 1 74 ? 27.855 -8.447 44.931 1.00 27.92 74 GLU B N 1
ATOM 3685 C CA . GLU B 1 74 ? 28.390 -8.272 43.578 1.00 29.17 74 GLU B CA 1
ATOM 3686 C C . GLU B 1 74 ? 29.916 -8.393 43.561 1.00 29.04 74 GLU B C 1
ATOM 3687 O O . GLU B 1 74 ? 30.594 -8.216 44.588 1.00 29.17 74 GLU B O 1
ATOM 3693 N N . GLU B 1 75 ? 30.453 -8.680 42.383 1.00 28.56 75 GLU B N 1
ATOM 3694 C CA . GLU B 1 75 ? 31.870 -8.498 42.168 1.00 29.21 75 GLU B CA 1
ATOM 3695 C C . GLU B 1 75 ? 32.099 -7.012 41.889 1.00 29.07 75 GLU B C 1
ATOM 3696 O O . GLU B 1 75 ? 31.273 -6.348 41.244 1.00 28.58 75 GLU B O 1
ATOM 3702 N N . LEU B 1 76 ? 33.204 -6.504 42.424 1.00 29.31 76 LEU B N 1
ATOM 3703 C CA . LEU B 1 76 ? 33.633 -5.120 42.239 1.00 29.01 76 LEU B CA 1
ATOM 3704 C C . LEU B 1 76 ? 34.930 -5.110 41.454 1.00 29.20 76 LEU B C 1
ATOM 3705 O O . LEU B 1 76 ? 35.751 -6.022 41.595 1.00 28.33 76 LEU B O 1
ATOM 3710 N N . GLU B 1 77 ? 35.115 -4.075 40.636 1.00 30.22 77 GLU B N 1
ATOM 3711 C CA . GLU B 1 77 ? 36.379 -3.911 39.918 1.00 31.40 77 GLU B CA 1
ATOM 3712 C C . GLU B 1 77 ? 37.422 -3.236 40.798 1.00 31.11 77 GLU B C 1
ATOM 3713 O O . GLU B 1 77 ? 38.609 -3.287 40.495 1.00 31.05 77 GLU B O 1
ATOM 3719 N N . GLN B 1 78 ? 36.965 -2.652 41.905 1.00 30.83 78 GLN B N 1
ATOM 3720 C CA . GLN B 1 78 ? 37.777 -1.776 42.746 1.00 31.18 78 GLN B CA 1
ATOM 3721 C C . GLN B 1 78 ? 37.119 -1.690 44.142 1.00 29.86 78 GLN B C 1
ATOM 3722 O O . GLN B 1 78 ? 35.895 -1.763 44.241 1.00 29.44 78 GLN B O 1
ATOM 3728 N N . LEU B 1 79 ? 37.909 -1.587 45.214 1.00 28.74 79 LEU B N 1
ATOM 3729 C CA . LEU B 1 79 ? 37.379 -1.267 46.552 1.00 27.99 79 LEU B CA 1
ATOM 3730 C C . LEU B 1 79 ? 36.585 0.026 46.469 1.00 27.42 79 LEU B C 1
ATOM 3731 O O . LEU B 1 79 ? 36.912 0.891 45.650 1.00 27.09 79 LEU B O 1
ATOM 3736 N N . SER B 1 80 ? 35.580 0.167 47.331 1.00 26.58 80 SER B N 1
ATOM 3737 C CA . SER B 1 80 ? 34.801 1.397 47.397 1.00 26.37 80 SER B CA 1
ATOM 3738 C C . SER B 1 80 ? 35.625 2.610 47.809 1.00 26.61 80 SER B C 1
ATOM 3739 O O . SER B 1 80 ? 35.342 3.719 47.363 1.00 26.76 80 SER B O 1
ATOM 3742 N N . TYR B 1 81 ? 36.622 2.386 48.665 1.00 26.96 81 TYR B N 1
ATOM 3743 C CA . TYR B 1 81 ? 37.532 3.434 49.146 1.00 27.14 81 TYR B CA 1
ATOM 3744 C C . TYR B 1 81 ? 38.961 2.970 48.907 1.00 27.65 81 TYR B C 1
ATOM 3745 O O . TYR B 1 81 ? 39.242 1.785 49.056 1.00 27.39 81 TYR B O 1
ATOM 3754 N N . PRO B 1 82 ? 39.871 3.879 48.517 1.00 29.12 82 PRO B N 1
ATOM 3755 C CA . PRO B 1 82 ? 41.236 3.380 48.396 1.00 30.83 82 PRO B CA 1
ATOM 3756 C C . PRO B 1 82 ? 41.786 3.020 49.771 1.00 32.51 82 PRO B C 1
ATOM 3757 O O . PRO B 1 82 ? 41.668 3.799 50.738 1.00 33.85 82 PRO B O 1
ATOM 3761 N N . VAL B 1 83 ? 42.277 1.794 49.897 1.00 33.23 83 VAL B N 1
ATOM 3762 C CA . VAL B 1 83 ? 42.853 1.340 51.162 1.00 33.46 83 VAL B CA 1
ATOM 3763 C C . VAL B 1 83 ? 44.148 0.661 50.732 1.00 34.48 83 VAL B C 1
ATOM 3764 O O . VAL B 1 83 ? 44.140 -0.168 49.812 1.00 34.01 83 VAL B O 1
ATOM 3768 N N . LYS B 1 84 ? 45.251 1.055 51.366 1.00 35.51 84 LYS B N 1
ATOM 3769 C CA . LYS B 1 84 ? 46.528 0.380 51.194 1.00 37.14 84 LYS B CA 1
ATOM 3770 C C . LYS B 1 84 ? 46.368 -1.093 51.562 1.00 37.93 84 LYS B C 1
ATOM 3771 O O . LYS B 1 84 ? 46.054 -1.421 52.697 1.00 38.17 84 LYS B O 1
ATOM 3777 N N . HIS B 1 85 ? 46.545 -1.972 50.582 1.00 38.95 85 HIS B N 1
ATOM 3778 C CA . HIS B 1 85 ? 46.571 -3.408 50.838 1.00 40.00 85 HIS B CA 1
ATOM 3779 C C . HIS B 1 85 ? 47.492 -4.050 49.812 1.00 40.45 85 HIS B C 1
ATOM 3780 O O . HIS B 1 85 ? 47.656 -3.530 48.700 1.00 40.38 85 HIS B O 1
ATOM 3787 N N . SER B 1 86 ? 48.104 -5.167 50.186 1.00 41.25 86 SER B N 1
ATOM 3788 C CA . SER B 1 86 ? 48.944 -5.902 49.249 1.00 41.90 86 SER B CA 1
ATOM 3789 C C . SER B 1 86 ? 48.204 -7.121 48.711 1.00 42.13 86 SER B C 1
ATOM 3790 O O . SER B 1 86 ? 48.763 -7.904 47.949 1.00 42.53 86 SER B O 1
ATOM 3793 N N . GLU B 1 87 ? 46.940 -7.270 49.098 1.00 42.62 87 GLU B N 1
ATOM 3794 C CA . GLU B 1 87 ? 46.156 -8.437 48.726 1.00 42.34 87 GLU B CA 1
ATOM 3795 C C . GLU B 1 87 ? 45.931 -8.540 47.227 1.00 41.91 87 GLU B C 1
ATOM 3796 O O . GLU B 1 87 ? 45.648 -7.543 46.550 1.00 41.92 87 GLU B O 1
ATOM 3802 N N . THR B 1 88 ? 46.099 -9.766 46.735 1.00 40.73 88 THR B N 1
ATOM 3803 C CA . THR B 1 88 ? 45.867 -10.157 45.342 1.00 39.83 88 THR B CA 1
ATOM 3804 C C . THR B 1 88 ? 44.555 -10.963 45.227 1.00 38.37 88 THR B C 1
ATOM 3805 O O . THR B 1 88 ? 44.250 -11.814 46.076 1.00 38.52 88 THR B O 1
ATOM 3809 N N . GLY B 1 89 ? 43.760 -10.649 44.207 1.00 36.25 89 GLY B N 1
ATOM 3810 C CA . GLY B 1 89 ? 42.549 -11.411 43.923 1.00 33.81 89 GLY B CA 1
ATOM 3811 C C . GLY B 1 89 ? 41.318 -10.604 43.561 1.00 31.88 89 GLY B C 1
ATOM 3812 O O . GLY B 1 89 ? 41.324 -9.371 43.643 1.00 31.61 89 GLY B O 1
ATOM 3813 N N . LYS B 1 90 ? 40.274 -11.327 43.148 1.00 29.81 90 LYS B N 1
ATOM 3814 C CA . LYS B 1 90 ? 38.921 -10.800 42.931 1.00 28.09 90 LYS B CA 1
ATOM 3815 C C . LYS B 1 90 ? 38.341 -10.122 44.182 1.00 26.85 90 LYS B C 1
ATOM 3816 O O . LYS B 1 90 ? 38.529 -10.591 45.309 1.00 26.39 90 LYS B O 1
ATOM 3822 N N . ILE B 1 91 ? 37.660 -9.003 43.952 1.00 25.55 91 ILE B N 1
ATOM 3823 C CA . ILE B 1 91 ? 37.041 -8.201 44.991 1.00 24.67 91 ILE B CA 1
ATOM 3824 C C . ILE B 1 91 ? 35.536 -8.452 44.939 1.00 24.16 91 ILE B C 1
ATOM 3825 O O . ILE B 1 91 ? 34.934 -8.389 43.865 1.00 23.20 91 ILE B O 1
ATOM 3830 N N . HIS B 1 92 ? 34.946 -8.759 46.090 1.00 23.38 92 HIS B N 1
ATOM 3831 C CA . HIS B 1 92 ? 33.495 -8.946 46.215 1.00 23.45 92 HIS B CA 1
ATOM 3832 C C . HIS B 1 92 ? 32.920 -8.145 47.368 1.00 24.15 92 HIS B C 1
ATOM 3833 O O . HIS B 1 92 ? 33.527 -8.088 48.442 1.00 23.92 92 HIS B O 1
ATOM 3840 N N . ALA B 1 93 ? 31.740 -7.556 47.162 1.00 24.55 93 ALA B N 1
ATOM 3841 C CA . ALA B 1 93 ? 30.976 -6.993 48.281 1.00 24.42 93 ALA B CA 1
ATOM 3842 C C . ALA B 1 93 ? 30.134 -8.099 48.923 1.00 25.07 93 ALA B C 1
ATOM 3843 O O . ALA B 1 93 ? 29.499 -8.893 48.217 1.00 24.26 93 ALA B O 1
ATOM 3845 N N . CYS B 1 94 ? 30.121 -8.132 50.260 1.00 24.82 94 CYS B N 1
ATOM 3846 C CA . CYS B 1 94 ? 29.361 -9.135 50.988 1.00 26.00 94 CYS B CA 1
ATOM 3847 C C . CYS B 1 94 ? 28.648 -8.555 52.197 1.00 25.69 94 CYS B C 1
ATOM 3848 O O . CYS B 1 94 ? 29.170 -7.643 52.849 1.00 24.23 94 CYS B O 1
ATOM 3851 N N . ARG B 1 95 ? 27.477 -9.127 52.486 1.00 26.09 95 ARG B N 1
ATOM 3852 C CA . ARG B 1 95 ? 26.776 -8.960 53.757 1.00 27.68 95 ARG B CA 1
ATOM 3853 C C . ARG B 1 95 ? 26.981 -10.277 54.507 1.00 27.14 95 ARG B C 1
ATOM 3854 O O . ARG B 1 95 ? 26.775 -11.356 53.934 1.00 27.55 95 ARG B O 1
ATOM 3862 N N . VAL B 1 96 ? 27.398 -10.185 55.766 1.00 25.79 96 VAL B N 1
ATOM 3863 C CA . VAL B 1 96 ? 27.804 -11.354 56.542 1.00 25.63 96 VAL B CA 1
ATOM 3864 C C . VAL B 1 96 ? 27.211 -11.290 57.932 1.00 25.06 96 VAL B C 1
ATOM 3865 O O . VAL B 1 96 ? 27.170 -10.219 58.549 1.00 25.00 96 VAL B O 1
ATOM 3869 N N . THR B 1 97 ? 26.799 -12.457 58.417 1.00 23.98 97 THR B N 1
ATOM 3870 C CA . THR B 1 97 ? 26.230 -12.585 59.742 1.00 24.33 97 THR B CA 1
ATOM 3871 C C . THR B 1 97 ? 27.127 -13.484 60.568 1.00 24.14 97 THR B C 1
ATOM 3872 O O . THR B 1 97 ? 27.418 -14.632 60.182 1.00 23.84 97 THR B O 1
ATOM 3876 N N . ILE B 1 98 ? 27.534 -12.970 61.726 1.00 23.75 98 ILE B N 1
ATOM 3877 C CA . ILE B 1 98 ? 28.484 -13.657 62.571 1.00 23.75 98 ILE B CA 1
ATOM 3878 C C . ILE B 1 98 ? 27.915 -13.865 63.962 1.00 24.00 98 ILE B C 1
ATOM 3879 O O . ILE B 1 98 ? 27.344 -12.953 64.554 1.00 23.99 98 ILE B O 1
ATOM 3884 N N . ALA B 1 99 ? 28.051 -15.090 64.453 1.00 23.52 99 ALA B N 1
ATOM 3885 C CA . ALA B 1 99 ? 27.721 -15.425 65.834 1.00 22.94 99 ALA B CA 1
ATOM 3886 C C . ALA B 1 99 ? 28.991 -15.293 66.650 1.00 22.91 99 ALA B C 1
ATOM 3887 O O . ALA B 1 99 ? 29.971 -16.029 66.415 1.00 22.28 99 ALA B O 1
ATOM 3889 N N . HIS B 1 100 ? 28.969 -14.392 67.628 1.00 22.77 100 HIS B N 1
ATOM 3890 C CA . HIS B 1 100 ? 30.148 -14.067 68.404 1.00 23.69 100 HIS B CA 1
ATOM 3891 C C . HIS B 1 100 ? 29.897 -14.399 69.870 1.00 24.40 100 HIS B C 1
ATOM 3892 O O . HIS B 1 100 ? 29.012 -13.813 70.483 1.00 23.86 100 HIS B O 1
ATOM 3899 N N . PRO B 1 101 ? 30.654 -15.364 70.430 1.00 24.70 101 PRO B N 1
ATOM 3900 C CA . PRO B 1 101 ? 30.403 -15.800 71.799 1.00 24.85 101 PRO B CA 1
ATOM 3901 C C . PRO B 1 101 ? 30.696 -14.714 72.817 1.00 25.48 101 PRO B C 1
ATOM 3902 O O . PRO B 1 101 ? 31.834 -14.212 72.865 1.00 25.23 101 PRO B O 1
ATOM 3906 N N . HIS B 1 102 ? 29.686 -14.364 73.615 1.00 25.43 102 HIS B N 1
ATOM 3907 C CA . HIS B 1 102 ? 29.826 -13.206 74.507 1.00 25.84 102 HIS B CA 1
ATOM 3908 C C . HIS B 1 102 ? 30.620 -13.520 75.780 1.00 26.98 102 HIS B C 1
ATOM 3909 O O . HIS B 1 102 ? 31.028 -12.623 76.489 1.00 26.85 102 HIS B O 1
ATOM 3916 N N . CYS B 1 103 ? 30.906 -14.794 76.031 1.00 27.53 103 CYS B N 1
ATOM 3917 C CA . CYS B 1 103 ? 31.866 -15.175 77.075 1.00 28.53 103 CYS B CA 1
ATOM 3918 C C . CYS B 1 103 ? 33.270 -14.565 76.880 1.00 28.46 103 CYS B C 1
ATOM 3919 O O . CYS B 1 103 ? 34.046 -14.463 77.831 1.00 29.24 103 CYS B O 1
ATOM 3922 N N . ASN B 1 104 ? 33.611 -14.207 75.651 1.00 27.83 104 ASN B N 1
ATOM 3923 C CA . ASN B 1 104 ? 34.904 -13.592 75.355 1.00 27.78 104 ASN B CA 1
ATOM 3924 C C . ASN B 1 104 ? 35.086 -12.173 75.941 1.00 27.30 104 ASN B C 1
ATOM 3925 O O . ASN B 1 104 ? 36.208 -11.743 76.237 1.00 28.26 104 ASN B O 1
ATOM 3930 N N . PHE B 1 105 ? 33.990 -11.450 76.113 1.00 26.14 105 PHE B N 1
ATOM 3931 C CA . PHE B 1 105 ? 34.068 -10.076 76.633 1.00 26.01 105 PHE B CA 1
ATOM 3932 C C . PHE B 1 105 ? 33.201 -9.766 77.865 1.00 25.42 105 PHE B C 1
ATOM 3933 O O . PHE B 1 105 ? 33.572 -8.889 78.662 1.00 25.97 105 PHE B O 1
ATOM 3941 N N . GLY B 1 106 ? 32.067 -10.451 78.003 1.00 24.03 106 GLY B N 1
ATOM 3942 C CA . GLY B 1 106 ? 31.142 -10.251 79.140 1.00 23.65 106 GLY B CA 1
ATOM 3943 C C . GLY B 1 106 ? 30.307 -8.963 79.008 1.00 23.21 106 GLY B C 1
ATOM 3944 O O . GLY B 1 106 ? 30.360 -8.293 77.966 1.00 24.28 106 GLY B O 1
ATOM 3945 N N . PRO B 1 107 ? 29.521 -8.606 80.049 1.00 22.85 107 PRO B N 1
ATOM 3946 C CA . PRO B 1 107 ? 28.573 -7.499 79.979 1.00 22.22 107 PRO B CA 1
ATOM 3947 C C . PRO B 1 107 ? 29.276 -6.177 80.282 1.00 22.29 107 PRO B C 1
ATOM 3948 O O . PRO B 1 107 ? 28.992 -5.510 81.288 1.00 21.76 107 PRO B O 1
ATOM 3952 N N . LYS B 1 108 ? 30.236 -5.850 79.427 1.00 23.44 108 LYS B N 1
ATOM 3953 C CA . LYS B 1 108 ? 31.181 -4.736 79.658 1.00 23.17 108 LYS B CA 1
ATOM 3954 C C . LYS B 1 108 ? 31.297 -4.051 78.349 1.00 22.68 108 LYS B C 1
ATOM 3955 O O . LYS B 1 108 ? 31.729 -4.667 77.362 1.00 22.66 108 LYS B O 1
ATOM 3961 N N . ILE B 1 109 ? 30.894 -2.778 78.320 1.00 22.77 109 ILE B N 1
ATOM 3962 C CA . ILE B 1 109 ? 30.804 -2.059 77.037 1.00 23.41 109 ILE B CA 1
ATOM 3963 C C . ILE B 1 109 ? 32.158 -1.884 76.286 1.00 22.30 109 ILE B C 1
ATOM 3964 O O . ILE B 1 109 ? 32.211 -2.098 75.072 1.00 22.48 109 ILE B O 1
ATOM 3969 N N . PRO B 1 110 ? 33.244 -1.550 77.007 1.00 21.99 110 PRO B N 1
ATOM 3970 C CA . PRO B 1 110 ? 34.564 -1.388 76.355 1.00 21.06 110 PRO B CA 1
ATOM 3971 C C . PRO B 1 110 ? 35.120 -2.690 75.758 1.00 21.28 110 PRO B C 1
ATOM 3972 O O . PRO B 1 110 ? 35.663 -2.700 74.648 1.00 21.66 110 PRO B O 1
ATOM 3976 N N . ASN B 1 111 ? 34.941 -3.780 76.479 1.00 20.80 111 ASN B N 1
ATOM 3977 C CA . ASN B 1 111 ? 35.273 -5.107 75.976 1.00 21.80 111 ASN B CA 1
ATOM 3978 C C . ASN B 1 111 ? 34.447 -5.521 74.770 1.00 21.29 111 ASN B C 1
ATOM 3979 O O . ASN B 1 111 ? 34.992 -6.093 73.834 1.00 20.85 111 ASN B O 1
ATOM 3984 N N . LEU B 1 112 ? 33.152 -5.202 74.776 1.00 22.78 112 LEU B N 1
ATOM 3985 C CA . LEU B 1 112 ? 32.305 -5.433 73.595 1.00 23.92 112 LEU B CA 1
ATOM 3986 C C . LEU B 1 112 ? 32.806 -4.691 72.348 1.00 23.15 112 LEU B C 1
ATOM 3987 O O . LEU B 1 112 ? 32.935 -5.275 71.256 1.00 24.47 112 LEU B O 1
ATOM 3992 N N . LEU B 1 113 ? 33.048 -3.392 72.500 1.00 23.59 113 LEU B N 1
ATOM 3993 C CA . LEU B 1 113 ? 33.591 -2.564 71.436 1.00 23.87 113 LEU B CA 1
ATOM 3994 C C . LEU B 1 113 ? 34.918 -3.115 70.925 1.00 24.02 113 LEU B C 1
ATOM 3995 O O . LEU B 1 113 ? 35.144 -3.187 69.696 1.00 24.52 113 LEU B O 1
ATOM 4000 N N . THR B 1 114 ? 35.801 -3.494 71.850 1.00 21.96 114 THR B N 1
ATOM 4001 C CA . THR B 1 114 ? 37.092 -4.054 71.460 1.00 22.23 114 THR B CA 1
ATOM 4002 C C . THR B 1 114 ? 36.945 -5.257 70.523 1.00 24.10 114 THR B C 1
ATOM 4003 O O . THR B 1 114 ? 37.759 -5.432 69.614 1.00 24.08 114 THR B O 1
ATOM 4007 N N . ALA B 1 115 ? 35.937 -6.094 70.768 1.00 24.11 115 ALA B N 1
ATOM 4008 C CA . ALA B 1 115 ? 35.805 -7.363 70.039 1.00 25.93 115 ALA B CA 1
ATOM 4009 C C . ALA B 1 115 ? 35.088 -7.228 68.690 1.00 26.62 115 ALA B C 1
ATOM 4010 O O . ALA B 1 115 ? 35.515 -7.862 67.704 1.00 27.37 115 ALA B O 1
ATOM 4012 N N . VAL B 1 116 ? 34.060 -6.377 68.643 1.00 27.00 116 VAL B N 1
ATOM 4013 C CA . VAL B 1 116 ? 33.201 -6.270 67.460 1.00 28.10 116 VAL B CA 1
ATOM 4014 C C . VAL B 1 116 ? 33.533 -5.122 66.487 1.00 28.75 116 VAL B C 1
ATOM 4015 O O . VAL B 1 116 ? 33.084 -5.129 65.346 1.00 28.73 116 VAL B O 1
ATOM 4019 N N . CYS B 1 117 ? 34.304 -4.136 66.941 1.00 29.00 117 CYS B N 1
ATOM 4020 C CA . CYS B 1 117 ? 34.788 -3.069 66.073 1.00 29.89 117 CYS B CA 1
ATOM 4021 C C . CYS B 1 117 ? 36.206 -2.668 66.472 1.00 29.73 117 CYS B C 1
ATOM 4022 O O . CYS B 1 117 ? 36.479 -1.501 66.705 1.00 30.43 117 CYS B O 1
ATOM 4025 N N . GLY B 1 118 ? 37.107 -3.649 66.551 1.00 28.28 118 GLY B N 1
ATOM 4026 C CA . GLY B 1 118 ? 38.407 -3.423 67.168 1.00 29.33 118 GLY B CA 1
ATOM 4027 C C . GLY B 1 118 ? 39.491 -3.803 66.179 1.00 28.34 118 GLY B C 1
ATOM 4028 O O . GLY B 1 118 ? 39.298 -3.627 64.980 1.00 29.60 118 GLY B O 1
ATOM 4029 N N . GLU B 1 119 ? 40.625 -4.317 66.635 1.00 28.64 119 GLU B N 1
ATOM 4030 C CA . GLU B 1 119 ? 41.754 -4.468 65.700 1.00 28.91 119 GLU B CA 1
ATOM 4031 C C . GLU B 1 119 ? 41.493 -5.530 64.613 1.00 27.95 119 GLU B C 1
ATOM 4032 O O . GLU B 1 119 ? 41.774 -5.306 63.432 1.00 27.63 119 GLU B O 1
ATOM 4038 N N . GLY B 1 120 ? 40.901 -6.656 65.007 1.00 27.34 120 GLY B N 1
ATOM 4039 C CA . GLY B 1 120 ? 40.497 -7.694 64.059 1.00 26.85 120 GLY B CA 1
ATOM 4040 C C . GLY B 1 120 ? 39.483 -7.239 63.020 1.00 26.80 120 GLY B C 1
ATOM 4041 O O . GLY B 1 120 ? 39.543 -7.653 61.847 1.00 26.58 120 GLY B O 1
ATOM 4042 N N . THR B 1 121 ? 38.555 -6.377 63.444 1.00 26.25 121 THR B N 1
ATOM 4043 C CA . THR B 1 121 ? 37.471 -5.960 62.589 1.00 25.91 121 THR B CA 1
ATOM 4044 C C . THR B 1 121 ? 38.015 -5.200 61.386 1.00 25.35 121 THR B C 1
ATOM 4045 O O . THR B 1 121 ? 37.527 -5.388 60.281 1.00 24.57 121 THR B O 1
ATOM 4049 N N . TYR B 1 122 ? 39.010 -4.342 61.607 1.00 23.77 122 TYR B N 1
ATOM 4050 C CA . TYR B 1 122 ? 39.442 -3.401 60.573 1.00 23.97 122 TYR B CA 1
ATOM 4051 C C . TYR B 1 122 ? 40.819 -3.725 59.990 1.00 23.26 122 TYR B C 1
ATOM 4052 O O . TYR B 1 122 ? 41.215 -3.140 58.980 1.00 23.14 122 TYR B O 1
ATOM 4061 N N . PHE B 1 123 ? 41.536 -4.661 60.602 1.00 22.96 123 PHE B N 1
ATOM 4062 C CA . PHE B 1 123 ? 42.883 -5.002 60.120 1.00 23.50 123 PHE B CA 1
ATOM 4063 C C . PHE B 1 123 ? 43.051 -6.472 59.671 1.00 24.18 123 PHE B C 1
ATOM 4064 O O . PHE B 1 123 ? 44.172 -6.987 59.620 1.00 24.39 123 PHE B O 1
ATOM 4072 N N . THR B 1 124 ? 41.965 -7.148 59.305 1.00 24.61 124 THR B N 1
ATOM 4073 C CA . THR B 1 124 ? 42.100 -8.501 58.743 1.00 25.44 124 THR B CA 1
ATOM 4074 C C . THR B 1 124 ? 42.648 -8.395 57.315 1.00 26.04 124 THR B C 1
ATOM 4075 O O . THR B 1 124 ? 42.084 -7.655 56.498 1.00 25.99 124 THR B O 1
ATOM 4079 N N . PRO B 1 125 ? 43.747 -9.126 57.012 1.00 26.49 125 PRO B N 1
ATOM 4080 C CA . PRO B 1 125 ? 44.327 -9.098 55.666 1.00 26.96 125 PRO B CA 1
ATOM 4081 C C . PRO B 1 125 ? 43.320 -9.674 54.676 1.00 27.24 125 PRO B C 1
ATOM 4082 O O . PRO B 1 125 ? 42.758 -10.739 54.936 1.00 27.53 125 PRO B O 1
ATOM 4086 N N . GLY B 1 126 ? 43.083 -8.966 53.571 1.00 26.99 126 GLY B N 1
ATOM 4087 C CA . GLY B 1 126 ? 42.059 -9.365 52.602 1.00 26.50 126 GLY B CA 1
ATOM 4088 C C . GLY B 1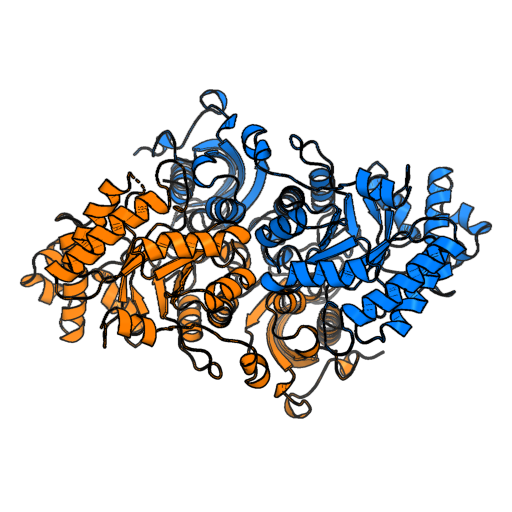 126 ? 40.655 -8.822 52.822 1.00 25.55 126 GLY B C 1
ATOM 4089 O O . GLY B 1 126 ? 39.763 -9.075 52.019 1.00 25.93 126 GLY B O 1
ATOM 4090 N N . VAL B 1 127 ? 40.448 -8.105 53.926 1.00 25.36 127 VAL B N 1
ATOM 4091 C CA . VAL B 1 127 ? 39.176 -7.439 54.213 1.00 23.77 127 VAL B CA 1
ATOM 4092 C C . VAL B 1 127 ? 39.472 -5.987 54.586 1.00 23.12 127 VAL B C 1
ATOM 4093 O O . VAL B 1 127 ? 39.513 -5.638 55.784 1.00 22.32 127 VAL B O 1
ATOM 4097 N N . PRO B 1 128 ? 39.735 -5.149 53.570 1.00 22.47 128 PRO B N 1
ATOM 4098 C CA . PRO B 1 128 ? 40.122 -3.754 53.814 1.00 23.42 128 PRO B CA 1
ATOM 4099 C C . PRO B 1 128 ? 38.981 -2.779 54.101 1.00 23.56 128 PRO B C 1
ATOM 4100 O O . PRO B 1 128 ? 39.236 -1.724 54.665 1.00 24.46 128 PRO B O 1
ATOM 4104 N N . VAL B 1 129 ? 37.762 -3.111 53.673 1.00 23.74 129 VAL B N 1
ATOM 4105 C CA . VAL B 1 129 ? 36.591 -2.226 53.816 1.00 23.06 129 VAL B CA 1
ATOM 4106 C C . VAL B 1 129 ? 35.531 -2.967 54.637 1.00 21.95 129 VAL B C 1
ATOM 4107 O O . VAL B 1 129 ? 35.086 -4.020 54.201 1.00 22.52 129 VAL B O 1
ATOM 4111 N N . VAL B 1 130 ? 35.154 -2.437 55.809 1.00 21.42 130 VAL B N 1
ATOM 4112 C CA . VAL B 1 130 ? 34.193 -3.078 56.735 1.00 20.24 130 VAL B CA 1
ATOM 4113 C C . VAL B 1 130 ? 33.234 -2.058 57.364 1.00 19.74 130 VAL B C 1
ATOM 4114 O O . VAL B 1 130 ? 33.669 -0.999 57.825 1.00 17.77 130 VAL B O 1
ATOM 4118 N N . LYS B 1 131 ? 31.946 -2.378 57.406 1.00 18.98 131 LYS B N 1
ATOM 4119 C CA . LYS B 1 131 ? 31.004 -1.581 58.201 1.00 19.09 131 LYS B CA 1
ATOM 4120 C C . LYS B 1 131 ? 30.196 -2.472 59.132 1.00 19.51 131 LYS B C 1
ATOM 4121 O O . LYS B 1 131 ? 29.533 -3.383 58.637 1.00 18.93 131 LYS B O 1
ATOM 4127 N N . LEU B 1 132 ? 30.264 -2.222 60.454 1.00 18.61 132 LEU B N 1
ATOM 4128 C CA . LEU B 1 132 ? 29.384 -2.925 61.417 1.00 19.10 132 LEU B CA 1
ATOM 4129 C C . LEU B 1 132 ? 27.938 -2.366 61.273 1.00 19.83 132 LEU B C 1
ATOM 4130 O O . LEU B 1 132 ? 27.697 -1.194 61.586 1.00 20.31 132 LEU B O 1
ATOM 4135 N N . MET B 1 133 ? 26.998 -3.181 60.797 1.00 20.40 133 MET B N 1
ATOM 4136 C CA . MET B 1 133 ? 25.635 -2.746 60.438 1.00 20.98 133 MET B CA 1
ATOM 4137 C C . MET B 1 133 ? 24.595 -2.924 61.558 1.00 21.33 133 MET B C 1
ATOM 4138 O O . MET B 1 133 ? 23.650 -2.134 61.667 1.00 20.51 133 MET B O 1
ATOM 4143 N N . ASP B 1 134 ? 24.756 -3.955 62.379 1.00 22.82 134 ASP B N 1
ATOM 4144 C CA . ASP B 1 134 ? 23.773 -4.213 63.453 1.00 23.95 134 ASP B CA 1
ATOM 4145 C C . ASP B 1 134 ? 24.340 -5.129 64.500 1.00 22.92 134 ASP B C 1
ATOM 4146 O O . ASP B 1 134 ? 25.220 -5.906 64.217 1.00 22.64 134 ASP B O 1
ATOM 4151 N N . ILE B 1 135 ? 23.853 -4.979 65.721 1.00 22.80 135 ILE B N 1
ATOM 4152 C CA . ILE B 1 135 ? 24.096 -5.958 66.771 1.00 23.87 135 ILE B CA 1
ATOM 4153 C C . ILE B 1 135 ? 22.739 -6.446 67.361 1.00 21.96 135 ILE B C 1
ATOM 4154 O O . ILE B 1 135 ? 21.857 -5.647 67.666 1.00 21.51 135 ILE B O 1
ATOM 4159 N N A HIS B 1 136 ? 22.578 -7.759 67.516 0.60 21.87 136 HIS B N 1
ATOM 4160 N N B HIS B 1 136 ? 22.597 -7.768 67.472 0.40 21.48 136 HIS B N 1
ATOM 4161 C CA A HIS B 1 136 ? 21.426 -8.307 68.230 0.60 20.70 136 HIS B CA 1
ATOM 4162 C CA B HIS B 1 136 ? 21.506 -8.400 68.214 0.40 20.23 136 HIS B CA 1
ATOM 4163 C C A HIS B 1 136 ? 21.922 -9.081 69.441 0.60 20.06 136 HIS B C 1
ATOM 4164 C C B HIS B 1 136 ? 22.059 -8.985 69.498 0.40 19.94 136 HIS B C 1
ATOM 4165 O O A HIS B 1 136 ? 22.813 -9.938 69.332 0.60 19.58 136 HIS B O 1
ATOM 4166 O O B HIS B 1 136 ? 23.097 -9.656 69.489 0.40 19.45 136 HIS B O 1
ATOM 4179 N N . PHE B 1 137 ? 21.351 -8.748 70.599 1.00 20.17 137 PHE B N 1
ATOM 4180 C CA . PHE B 1 137 ? 21.755 -9.272 71.892 1.00 20.26 137 PHE B CA 1
ATOM 4181 C C . PHE B 1 137 ? 20.706 -10.277 72.396 1.00 21.03 137 PHE B C 1
ATOM 4182 O O . PHE B 1 137 ? 19.527 -9.946 72.437 1.00 20.28 137 PHE B O 1
ATOM 4190 N N . PRO B 1 138 ? 21.135 -11.475 72.838 1.00 20.86 138 PRO B N 1
ATOM 4191 C CA . PRO B 1 138 ? 20.153 -12.356 73.439 1.00 21.00 138 PRO B CA 1
ATOM 4192 C C . PRO B 1 138 ? 19.749 -11.880 74.850 1.00 20.72 138 PRO B C 1
ATOM 4193 O O . PRO B 1 138 ? 20.470 -11.110 75.492 1.00 17.42 138 PRO B O 1
ATOM 4197 N N . ASP B 1 139 ? 18.593 -12.347 75.304 1.00 19.45 139 ASP B N 1
ATOM 4198 C CA . ASP B 1 139 ? 18.091 -12.021 76.627 1.00 21.01 139 ASP B CA 1
ATOM 4199 C C . ASP B 1 139 ? 19.093 -12.346 77.723 1.00 20.46 139 ASP B C 1
ATOM 4200 O O . ASP B 1 139 ? 19.162 -11.646 78.715 1.00 20.15 139 ASP B O 1
ATOM 4205 N N . THR B 1 140 ? 19.806 -13.466 77.574 1.00 21.18 140 THR B N 1
ATOM 4206 C CA . THR B 1 140 ? 20.850 -13.844 78.529 1.00 21.79 140 THR B CA 1
ATOM 4207 C C . THR B 1 140 ? 21.910 -12.750 78.736 1.00 21.07 140 THR B C 1
ATOM 4208 O O . THR B 1 140 ? 22.255 -12.437 79.887 1.00 21.13 140 THR B O 1
ATOM 4212 N N . TYR B 1 141 ? 22.420 -12.204 77.631 1.00 20.26 141 TYR B N 1
ATOM 4213 C CA . TYR B 1 141 ? 23.370 -11.101 77.668 1.00 20.42 141 TYR B CA 1
ATOM 4214 C C . TYR B 1 141 ? 22.720 -9.822 78.252 1.00 20.41 141 TYR B C 1
ATOM 4215 O O . TYR B 1 141 ? 23.249 -9.224 79.197 1.00 22.30 141 TYR B O 1
ATOM 4224 N N . LEU B 1 142 ? 21.561 -9.414 77.737 1.00 19.57 142 LEU B N 1
ATOM 4225 C CA . LEU B 1 142 ? 20.826 -8.263 78.318 1.00 18.95 142 LEU B CA 1
ATOM 4226 C C . LEU B 1 142 ? 20.509 -8.323 79.833 1.00 18.78 142 LEU B C 1
ATOM 4227 O O . LEU B 1 142 ? 20.338 -7.299 80.485 1.00 17.54 142 LEU B O 1
ATOM 4232 N N . ALA B 1 143 ? 20.432 -9.530 80.393 1.00 18.48 143 ALA B N 1
ATOM 4233 C CA . ALA B 1 143 ? 20.065 -9.708 81.808 1.00 18.12 143 ALA B CA 1
ATOM 4234 C C . ALA B 1 143 ? 21.110 -9.114 82.770 1.00 19.33 143 ALA B C 1
ATOM 4235 O O . ALA B 1 143 ? 20.820 -8.871 83.963 1.00 18.48 143 ALA B O 1
ATOM 4237 N N . ASP B 1 144 ? 22.316 -8.866 82.253 1.00 19.69 144 ASP B N 1
ATOM 4238 C CA . ASP B 1 144 ? 23.393 -8.228 83.022 1.00 20.81 144 ASP B CA 1
ATOM 4239 C C . ASP B 1 144 ? 23.483 -6.713 82.918 1.00 20.97 144 ASP B C 1
ATOM 4240 O O . ASP B 1 144 ? 24.315 -6.089 83.606 1.00 21.99 144 ASP B O 1
ATOM 4245 N N . PHE B 1 145 ? 22.607 -6.123 82.103 1.00 21.03 145 PHE B N 1
ATOM 4246 C CA . PHE B 1 145 ? 22.522 -4.656 81.939 1.00 21.43 145 PHE B CA 1
ATOM 4247 C C . PHE B 1 145 ? 21.300 -4.028 82.615 1.00 22.35 145 PHE B C 1
ATOM 4248 O O . PHE B 1 145 ? 20.265 -4.643 82.738 1.00 23.24 145 PHE B O 1
ATOM 4256 N N . GLU B 1 146 ? 21.409 -2.791 83.053 1.00 23.95 146 GLU B N 1
ATOM 4257 C CA . GLU B 1 146 ? 20.284 -2.132 83.707 1.00 24.93 146 GLU B CA 1
ATOM 4258 C C . GLU B 1 146 ? 19.370 -1.451 82.676 1.00 23.72 146 GLU B C 1
ATOM 4259 O O . GLU B 1 146 ? 18.138 -1.565 82.717 1.00 23.95 146 GLU B O 1
ATOM 4265 N N . GLY B 1 147 ? 19.993 -0.737 81.749 1.00 23.22 147 GLY B N 1
ATOM 4266 C CA . GLY B 1 147 ? 19.276 0.070 80.774 1.00 22.86 147 GLY B CA 1
ATOM 4267 C C . GLY B 1 147 ? 18.763 1.369 81.392 1.00 21.99 147 GLY B C 1
ATOM 4268 O O . GLY B 1 147 ? 19.031 1.671 82.554 1.00 23.61 147 GLY B O 1
ATOM 4269 N N . PRO B 1 148 ? 17.962 2.131 80.634 1.00 21.40 148 PRO B N 1
ATOM 4270 C CA . PRO B 1 148 ? 17.442 3.424 81.128 1.00 20.97 148 PRO B CA 1
ATOM 4271 C C . PRO B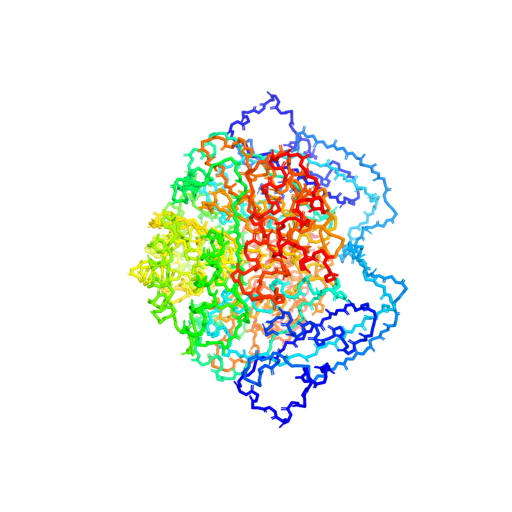 1 148 ? 16.696 3.257 82.451 1.00 22.17 148 PRO B C 1
ATOM 4272 O O . PRO B 1 148 ? 15.945 2.284 82.644 1.00 22.88 148 PRO B O 1
ATOM 4276 N N . LYS B 1 149 ? 16.927 4.172 83.379 1.00 22.13 149 LYS B N 1
ATOM 4277 C CA . LYS B 1 149 ? 16.198 4.104 84.654 1.00 24.29 149 LYS B CA 1
ATOM 4278 C C . LYS B 1 149 ? 14.757 4.562 84.488 1.00 23.65 149 LYS B C 1
ATOM 4279 O O . LYS B 1 149 ? 13.874 4.093 85.209 1.00 24.84 149 LYS B O 1
ATOM 4285 N N . PHE B 1 150 ? 14.559 5.510 83.571 1.00 23.67 150 PHE B N 1
ATOM 4286 C CA . PHE B 1 150 ? 13.304 6.247 83.413 1.00 22.97 150 PHE B CA 1
ATOM 4287 C C . PHE B 1 150 ? 12.650 5.905 82.073 1.00 23.20 150 PHE B C 1
ATOM 4288 O O . PHE B 1 150 ? 11.468 5.559 82.026 1.00 23.84 150 PHE B O 1
ATOM 4296 N N . GLY B 1 151 ? 13.417 5.945 80.984 1.00 23.34 151 GLY B N 1
ATOM 4297 C CA . GLY B 1 151 ? 12.833 5.732 79.660 1.00 22.67 151 GLY B CA 1
ATOM 4298 C C . GLY B 1 151 ? 11.765 6.719 79.218 1.00 24.59 151 GLY B C 1
ATOM 4299 O O . GLY B 1 151 ? 11.551 7.771 79.848 1.00 24.49 151 GLY B O 1
ATOM 4300 N N . ILE B 1 152 ? 11.090 6.383 78.123 1.00 25.53 152 ILE B N 1
ATOM 4301 C CA . ILE B 1 152 ? 9.967 7.197 77.619 1.00 25.70 152 ILE B CA 1
ATOM 4302 C C . ILE B 1 152 ? 8.910 7.410 78.721 1.00 25.43 152 ILE B C 1
ATOM 4303 O O . ILE B 1 152 ? 8.526 8.540 79.017 1.00 25.70 152 ILE B O 1
ATOM 4308 N N . GLU B 1 153 ? 8.451 6.355 79.362 1.00 25.89 153 GLU B N 1
ATOM 4309 C CA . GLU B 1 153 ? 7.333 6.526 80.295 1.00 26.85 153 GLU B CA 1
ATOM 4310 C C . GLU B 1 153 ? 7.705 7.241 81.605 1.00 25.42 153 GLU B C 1
ATOM 4311 O O . GLU B 1 153 ? 6.885 7.946 82.160 1.00 23.48 153 GLU B O 1
ATOM 4317 N N . GLY B 1 154 ? 8.944 7.090 82.059 1.00 24.09 154 GLY B N 1
ATOM 4318 C CA . GLY B 1 154 ? 9.478 7.910 83.164 1.00 24.09 154 GLY B CA 1
ATOM 4319 C C . GLY B 1 154 ? 9.475 9.395 82.826 1.00 23.64 154 GLY B C 1
ATOM 4320 O O . GLY B 1 154 ? 9.052 10.201 83.645 1.00 22.96 154 GLY B O 1
ATOM 4321 N N . LEU B 1 155 ? 9.848 9.753 81.592 1.00 23.96 155 LEU B N 1
ATOM 4322 C CA . LEU B 1 155 ? 9.886 11.146 81.152 1.00 23.94 155 LEU B CA 1
ATOM 4323 C C . LEU B 1 155 ? 8.486 11.683 81.054 1.00 23.37 155 LEU B C 1
ATOM 4324 O O . LEU B 1 155 ? 8.223 12.820 81.417 1.00 22.58 155 LEU B O 1
ATOM 4329 N N . ARG B 1 156 ? 7.585 10.867 80.529 1.00 23.08 156 ARG B N 1
ATOM 4330 C CA . ARG B 1 156 ? 6.195 11.314 80.385 1.00 23.22 156 ARG B CA 1
ATOM 4331 C C . ARG B 1 156 ? 5.552 11.522 81.750 1.00 24.47 156 ARG B C 1
ATOM 4332 O O . ARG B 1 156 ? 4.788 12.477 81.934 1.00 25.17 156 ARG B O 1
ATOM 4340 N N . ASP B 1 157 ? 5.821 10.612 82.684 1.00 25.52 157 ASP B N 1
ATOM 4341 C CA . ASP B 1 157 ? 5.373 10.772 84.070 1.00 26.66 157 ASP B CA 1
ATOM 4342 C C . ASP B 1 157 ? 5.870 12.076 84.683 1.00 25.98 157 ASP B C 1
ATOM 4343 O O . ASP B 1 157 ? 5.077 12.774 85.321 1.00 25.74 157 ASP B O 1
ATOM 4348 N N . ILE B 1 158 ? 7.153 12.420 84.491 1.00 24.28 158 ILE B N 1
ATOM 4349 C CA . ILE B 1 158 ? 7.670 13.715 84.963 1.00 23.67 158 ILE B CA 1
ATOM 4350 C C . ILE B 1 158 ? 6.955 14.932 84.362 1.00 22.94 158 ILE B C 1
ATOM 4351 O O . ILE B 1 158 ? 6.604 15.897 85.066 1.00 22.10 158 ILE B O 1
ATOM 4356 N N . LEU B 1 159 ? 6.732 14.896 83.052 1.00 21.17 159 LEU B N 1
ATOM 4357 C CA . LEU B 1 159 ? 6.107 16.024 82.384 1.00 19.97 159 LEU B CA 1
ATOM 4358 C C . LEU B 1 159 ? 4.586 15.992 82.399 1.00 20.62 159 LEU B C 1
ATOM 4359 O O . LEU B 1 159 ? 3.975 16.947 81.933 1.00 21.06 159 LEU B O 1
ATOM 4364 N N . ASN B 1 160 ? 3.982 14.923 82.912 1.00 21.31 160 ASN B N 1
ATOM 4365 C CA . ASN B 1 160 ? 2.550 14.645 82.709 1.00 23.44 160 ASN B CA 1
ATOM 4366 C C . ASN B 1 160 ? 2.196 14.919 81.255 1.00 23.49 160 ASN B C 1
ATOM 4367 O O . ASN B 1 160 ? 1.234 15.634 80.974 1.00 24.25 160 ASN B O 1
ATOM 4372 N N . ALA B 1 161 ? 3.028 14.449 80.346 1.00 24.02 161 ALA B N 1
ATOM 4373 C CA . ALA B 1 161 ? 2.836 14.646 78.895 1.00 24.43 161 ALA B CA 1
ATOM 4374 C C . ALA B 1 161 ? 2.422 13.300 78.313 1.00 23.80 161 ALA B C 1
ATOM 4375 O O . ALA B 1 161 ? 3.256 12.406 78.166 1.00 22.63 161 ALA B O 1
ATOM 4377 N N . HIS B 1 162 ? 1.137 13.138 78.019 1.00 23.52 162 HIS B N 1
ATOM 4378 C CA . HIS B 1 162 ? 0.639 11.885 77.454 1.00 24.11 162 HIS B CA 1
ATOM 4379 C C . HIS B 1 162 ? -0.079 12.088 76.125 1.00 23.83 162 HIS B C 1
ATOM 4380 O O . HIS B 1 162 ? -0.719 13.102 75.908 1.00 24.83 162 HIS B O 1
ATOM 4387 N N . GLY B 1 163 ? 0.065 11.126 75.222 1.00 24.05 163 GLY B N 1
ATOM 4388 C CA . GLY B 1 163 ? -0.544 11.215 73.893 1.00 22.49 163 GLY B CA 1
ATOM 4389 C C . GLY B 1 163 ? -0.073 12.306 72.951 1.00 22.38 163 GLY B C 1
ATOM 4390 O O . GLY B 1 163 ? -0.816 12.689 72.051 1.00 21.97 163 GLY B O 1
ATOM 4391 N N . ARG B 1 164 ? 1.156 12.811 73.120 1.00 19.39 164 ARG B N 1
ATOM 4392 C CA . ARG B 1 164 ? 1.647 13.868 72.264 1.00 19.03 164 ARG B CA 1
ATOM 4393 C C . ARG B 1 164 ? 3.178 13.719 72.266 1.00 17.72 164 ARG B C 1
ATOM 4394 O O . ARG B 1 164 ? 3.714 13.113 73.178 1.00 18.30 164 ARG B O 1
ATOM 4402 N N . PRO B 1 165 ? 3.865 14.315 71.292 1.00 18.31 165 PRO B N 1
ATOM 4403 C CA . PRO B 1 165 ? 5.346 14.371 71.284 1.00 19.00 165 PRO B CA 1
ATOM 4404 C C . PRO B 1 165 ? 5.828 15.251 72.437 1.00 19.36 165 PRO B C 1
ATOM 4405 O O . PRO B 1 165 ? 5.041 16.015 73.007 1.00 19.13 165 PRO B O 1
ATOM 4409 N N . ILE B 1 166 ? 7.098 15.116 72.801 1.00 20.87 166 ILE B N 1
ATOM 4410 C CA . ILE B 1 166 ? 7.736 15.944 73.823 1.00 21.76 166 ILE B CA 1
ATOM 4411 C C . ILE B 1 166 ? 8.489 17.092 73.129 1.00 22.49 166 ILE B C 1
ATOM 4412 O O . ILE B 1 166 ? 9.314 16.852 72.223 1.00 22.08 166 ILE B O 1
ATOM 4417 N N . PHE B 1 167 ? 8.203 18.331 73.536 1.00 21.51 167 PHE B N 1
ATOM 4418 C CA . PHE B 1 167 ? 8.737 19.508 72.851 1.00 21.70 167 PHE B CA 1
ATOM 4419 C C . PHE B 1 167 ? 9.971 20.081 73.533 1.00 23.26 167 PHE B C 1
ATOM 4420 O O . PHE B 1 167 ? 9.915 20.485 74.716 1.00 22.07 167 PHE B O 1
ATOM 4428 N N . PHE B 1 168 ? 11.086 20.051 72.792 1.00 24.56 168 PHE B N 1
ATOM 4429 C CA . PHE B 1 168 ? 12.387 20.543 73.263 1.00 26.78 168 PHE B CA 1
ATOM 4430 C C . PHE B 1 168 ? 12.670 21.944 72.694 1.00 28.49 168 PHE B C 1
ATOM 4431 O O . PHE B 1 168 ? 12.231 22.291 71.597 1.00 28.81 168 PHE B O 1
ATOM 4439 N N . GLY B 1 169 ? 13.413 22.757 73.434 1.00 30.34 169 GLY B N 1
ATOM 4440 C CA . GLY B 1 169 ? 13.845 24.058 72.919 1.00 32.82 169 GLY B CA 1
ATOM 4441 C C . GLY B 1 169 ? 15.298 24.256 73.300 1.00 35.28 169 GLY B C 1
ATOM 4442 O O . GLY B 1 169 ? 15.682 24.155 74.483 1.00 34.49 169 GLY B O 1
ATOM 4443 N N . VAL B 1 170 ? 16.123 24.521 72.298 1.00 37.45 170 VAL B N 1
ATOM 4444 C CA . VAL B 1 170 ? 17.519 24.792 72.578 1.00 40.16 170 VAL B CA 1
ATOM 4445 C C . VAL B 1 170 ? 17.613 26.303 72.679 1.00 42.14 170 VAL B C 1
ATOM 4446 O O . VAL B 1 170 ? 17.468 27.016 71.679 1.00 42.02 170 VAL B O 1
ATOM 4450 N N . VAL B 1 171 ? 17.772 26.765 73.921 1.00 44.60 171 VAL B N 1
ATOM 4451 C CA . VAL B 1 171 ? 17.812 28.191 74.261 1.00 46.60 171 VAL B CA 1
ATOM 4452 C C . VAL B 1 171 ? 18.958 28.862 73.513 1.00 47.95 171 VAL B C 1
ATOM 4453 O O . VAL B 1 171 ? 20.120 28.479 73.662 1.00 48.36 171 VAL B O 1
ATOM 4457 N N . LYS B 1 172 ? 18.629 29.845 72.691 1.00 49.78 172 LYS B N 1
ATOM 4458 C CA . LYS B 1 172 ? 19.653 30.604 71.981 1.00 51.78 172 LYS B CA 1
ATOM 4459 C C . LYS B 1 172 ? 19.511 32.079 72.371 1.00 52.91 172 LYS B C 1
ATOM 4460 O O . LYS B 1 172 ? 18.384 32.529 72.609 1.00 53.11 172 LYS B O 1
ATOM 4466 N N . PRO B 1 173 ? 20.636 32.829 72.466 1.00 54.07 173 PRO B N 1
ATOM 4467 C CA . PRO B 1 173 ? 22.050 32.436 72.288 1.00 54.93 173 PRO B CA 1
ATOM 4468 C C . PRO B 1 173 ? 22.717 31.779 73.516 1.00 55.77 173 PRO B C 1
ATOM 4469 O O . PRO B 1 173 ? 22.031 31.444 74.488 1.00 55.96 173 PRO B O 1
ATOM 4473 N N . ASN B 1 174 ? 24.039 31.589 73.444 1.00 56.70 174 ASN B N 1
ATOM 4474 C CA . ASN B 1 174 ? 24.859 30.999 74.524 1.00 57.44 174 ASN B CA 1
ATOM 4475 C C . ASN B 1 174 ? 26.088 31.839 74.883 1.00 57.75 174 ASN B C 1
ATOM 4476 O O . ASN B 1 174 ? 27.229 31.460 74.589 1.00 57.99 174 ASN B O 1
ATOM 4481 N N . LEU B 1 177 ? 26.142 34.149 76.847 1.00 51.30 177 LEU B N 1
ATOM 4482 C CA . LEU B 1 177 ? 25.115 34.693 77.728 1.00 51.40 177 LEU B CA 1
ATOM 4483 C C . LEU B 1 177 ? 25.390 34.402 79.208 1.00 51.68 177 LEU B C 1
ATOM 4484 O O . LEU B 1 177 ? 26.039 33.396 79.548 1.00 51.71 177 LEU B O 1
ATOM 4489 N N . SER B 1 178 ? 24.888 35.291 80.071 1.00 51.50 178 SER B N 1
ATOM 4490 C CA . SER B 1 178 ? 24.940 35.108 81.525 1.00 51.47 178 SER B CA 1
ATOM 4491 C C . SER B 1 178 ? 23.749 34.277 81.996 1.00 51.29 178 SER B C 1
ATOM 4492 O O . SER B 1 178 ? 22.667 34.375 81.414 1.00 51.17 178 SER B O 1
ATOM 4495 N N . PRO B 1 179 ? 23.948 33.440 83.034 1.00 51.25 179 PRO B N 1
ATOM 4496 C CA . PRO B 1 179 ? 22.873 32.667 83.667 1.00 51.13 179 PRO B CA 1
ATOM 4497 C C . PRO B 1 179 ? 21.493 33.341 83.782 1.00 50.63 179 PRO B C 1
ATOM 4498 O O . PRO B 1 179 ? 20.479 32.655 83.624 1.00 50.54 179 PRO B O 1
ATOM 4502 N N . GLY B 1 180 ? 21.455 34.650 84.046 1.00 49.79 180 GLY B N 1
ATOM 4503 C CA . GLY B 1 180 ? 20.197 35.395 84.162 1.00 48.78 180 GLY B CA 1
ATOM 4504 C C . GLY B 1 180 ? 19.553 35.826 82.850 1.00 48.28 180 GLY B C 1
ATOM 4505 O O . GLY B 1 180 ? 18.342 36.082 82.791 1.00 47.77 180 GLY B O 1
ATOM 4506 N N . GLU B 1 181 ? 20.359 35.919 81.796 1.00 47.73 181 GLU B N 1
ATOM 4507 C CA . GLU B 1 181 ? 19.854 36.276 80.465 1.00 47.59 181 GLU B CA 1
ATOM 4508 C C . GLU B 1 181 ? 19.242 35.054 79.780 1.00 46.73 181 GLU B C 1
ATOM 4509 O O . GLU B 1 181 ? 18.164 35.127 79.186 1.00 46.63 181 GLU B O 1
ATOM 4515 N N . PHE B 1 182 ? 19.966 33.940 79.883 1.00 46.11 182 PHE B N 1
ATOM 4516 C CA . PHE B 1 182 ? 19.514 32.605 79.525 1.00 45.15 182 PHE B CA 1
ATOM 4517 C C . PHE B 1 182 ? 18.182 32.347 80.235 1.00 43.71 182 PHE B C 1
ATOM 4518 O O . PHE B 1 182 ? 17.175 32.082 79.583 1.00 43.46 182 PHE B O 1
ATOM 4526 N N . ALA B 1 183 ? 18.175 32.483 81.562 1.00 42.11 183 ALA B N 1
ATOM 4527 C CA . ALA B 1 183 ? 16.994 32.218 82.400 1.00 40.54 183 ALA B CA 1
ATOM 4528 C C . ALA B 1 183 ? 15.668 32.825 81.927 1.00 39.41 183 ALA B C 1
ATOM 4529 O O . ALA B 1 183 ? 14.647 32.142 81.924 1.00 38.77 183 ALA B O 1
ATOM 4531 N N . GLU B 1 184 ? 15.662 34.098 81.540 1.00 38.69 184 GLU B N 1
ATOM 4532 C CA . GLU B 1 184 ? 14.406 34.720 81.103 1.00 37.80 184 GLU B CA 1
ATOM 4533 C C . GLU B 1 184 ? 13.910 34.275 79.731 1.00 36.51 184 GLU B C 1
ATOM 4534 O O . GLU B 1 184 ? 12.703 34.191 79.508 1.00 35.45 184 GLU B O 1
ATOM 4540 N N . ILE B 1 185 ? 14.836 33.977 78.824 1.00 36.04 185 ILE B N 1
ATOM 4541 C CA . ILE B 1 185 ? 14.475 33.327 77.554 1.00 35.20 185 ILE B CA 1
ATOM 4542 C C . ILE B 1 185 ? 13.817 31.953 77.802 1.00 33.55 185 ILE B C 1
ATOM 4543 O O . ILE B 1 185 ? 12.736 31.661 77.270 1.00 33.26 185 ILE B O 1
ATOM 4548 N N . ALA B 1 186 ? 14.458 31.122 78.624 1.00 31.64 186 ALA B N 1
ATOM 4549 C CA . ALA B 1 186 ? 13.939 29.788 78.932 1.00 29.37 186 ALA B CA 1
ATOM 4550 C C . ALA B 1 186 ? 12.534 29.862 79.546 1.00 28.16 186 ALA B C 1
ATOM 4551 O O . ALA B 1 186 ? 11.624 29.138 79.130 1.00 26.65 186 ALA B O 1
ATOM 4553 N N . TYR B 1 187 ? 12.367 30.794 80.488 1.00 27.31 187 TYR B N 1
ATOM 4554 C CA . TYR B 1 187 ? 11.105 31.035 81.177 1.00 26.85 187 TYR B CA 1
ATOM 4555 C C . TYR B 1 187 ? 9.954 31.382 80.231 1.00 26.29 187 TYR B C 1
ATOM 4556 O O . TYR B 1 187 ? 8.821 30.943 80.436 1.00 25.53 187 TYR B O 1
ATOM 4565 N N . GLN B 1 188 ? 10.241 32.175 79.203 1.00 25.86 188 GLN B N 1
ATOM 4566 C CA . GLN B 1 188 ? 9.210 32.522 78.225 1.00 25.16 188 GLN B CA 1
ATOM 4567 C C . GLN B 1 188 ? 8.812 31.295 77.426 1.00 24.12 188 GLN B C 1
ATOM 4568 O O . GLN B 1 188 ? 7.627 31.034 77.282 1.00 24.33 188 GLN B O 1
ATOM 4574 N N . SER B 1 189 ? 9.791 30.551 76.921 1.00 23.51 189 SER B N 1
ATOM 4575 C CA . SER B 1 189 ? 9.505 29.300 76.178 1.00 23.07 189 SER B CA 1
ATOM 4576 C C . SER B 1 189 ? 8.668 28.286 76.949 1.00 21.95 189 SER B C 1
ATOM 4577 O O . SER B 1 189 ? 7.762 27.715 76.384 1.00 21.92 189 SER B O 1
ATOM 4580 N N . TRP B 1 190 ? 8.915 28.122 78.249 1.00 21.13 190 TRP B N 1
ATOM 4581 C CA . TRP B 1 190 ? 8.112 27.241 79.091 1.00 21.12 190 TRP B CA 1
ATOM 4582 C C . TRP B 1 190 ? 6.667 27.698 79.307 1.00 21.67 190 TRP B C 1
ATOM 4583 O O . TRP B 1 190 ? 5.753 26.867 79.288 1.00 21.79 190 TRP B O 1
ATOM 4594 N N . LEU B 1 191 ? 6.477 29.005 79.520 1.00 22.58 191 LEU B N 1
ATOM 4595 C CA . LEU B 1 191 ? 5.166 29.667 79.564 1.00 23.33 191 LEU B CA 1
ATOM 4596 C C . LEU B 1 191 ? 4.321 29.459 78.306 1.00 23.70 191 LEU B C 1
ATOM 4597 O O . LEU B 1 191 ? 3.112 29.263 78.397 1.00 24.41 191 LEU B O 1
ATOM 4602 N N . GLY B 1 192 ? 4.947 29.500 77.137 1.00 23.79 192 GLY B N 1
ATOM 4603 C CA . GLY B 1 192 ? 4.212 29.258 75.901 1.00 24.04 192 GLY B CA 1
ATOM 4604 C C . GLY B 1 192 ? 4.052 27.799 75.537 1.00 24.18 192 GLY B C 1
ATOM 4605 O O . GLY B 1 192 ? 3.499 27.475 74.498 1.00 25.14 192 GLY B O 1
ATOM 4606 N N . GLY B 1 193 ? 4.577 26.898 76.356 1.00 23.56 193 GLY B N 1
ATOM 4607 C CA . GLY B 1 193 ? 4.194 25.510 76.202 1.00 22.93 193 GLY B CA 1
ATOM 4608 C C . GLY B 1 193 ? 5.272 24.496 75.874 1.00 22.03 193 GLY B C 1
ATOM 4609 O O . GLY B 1 193 ? 4.951 23.329 75.667 1.00 23.22 193 GLY B O 1
ATOM 4610 N N . LEU B 1 194 ? 6.533 24.910 75.823 1.00 21.97 194 LEU B N 1
ATOM 4611 C CA . LEU B 1 194 ? 7.650 23.981 75.716 1.00 22.62 194 LEU B CA 1
ATOM 4612 C C . LEU B 1 194 ? 7.752 23.117 76.969 1.00 22.57 194 LEU B C 1
ATOM 4613 O O . LEU B 1 194 ? 7.476 23.614 78.070 1.00 22.59 194 LEU B O 1
ATOM 4618 N N . ASP B 1 195 ? 8.146 21.852 76.803 1.00 21.79 195 ASP B N 1
ATOM 4619 C CA . ASP B 1 195 ? 8.364 20.921 77.922 1.00 21.86 195 ASP B CA 1
ATOM 4620 C C . ASP B 1 195 ? 9.788 21.083 78.503 1.00 21.67 195 ASP B C 1
ATOM 4621 O O . ASP B 1 195 ? 9.990 21.202 79.727 1.00 19.73 195 ASP B O 1
ATOM 4626 N N . ILE B 1 196 ? 10.767 21.081 77.602 1.00 20.65 196 ILE B N 1
ATOM 4627 C CA . ILE B 1 196 ? 12.173 20.974 78.022 1.00 21.20 196 ILE B CA 1
ATOM 4628 C C . ILE B 1 196 ? 13.001 22.103 77.419 1.00 21.18 196 ILE B C 1
ATOM 4629 O O . ILE B 1 196 ? 13.017 22.282 76.202 1.00 21.47 196 ILE B O 1
ATOM 4634 N N . ALA B 1 197 ? 13.652 22.877 78.274 1.00 21.26 197 ALA B N 1
ATOM 4635 C CA . ALA B 1 197 ? 14.606 23.876 77.782 1.00 23.36 197 ALA B CA 1
ATOM 4636 C C . ALA B 1 197 ? 15.989 23.361 78.137 1.00 25.18 197 ALA B C 1
ATOM 4637 O O . ALA B 1 197 ? 16.246 22.999 79.293 1.00 24.19 197 ALA B O 1
ATOM 4639 N N . LYS B 1 198 ? 16.847 23.280 77.120 1.00 27.67 198 LYS B N 1
ATOM 4640 C CA . LYS B 1 198 ? 18.193 22.746 77.294 1.00 31.72 198 LYS B CA 1
ATOM 4641 C C . LYS B 1 198 ? 19.352 23.708 77.010 1.00 33.06 198 LYS B C 1
ATOM 4642 O O . LYS B 1 198 ? 19.209 24.692 76.299 1.00 33.05 198 LYS B O 1
ATOM 4648 N N . ASP B 1 199 ? 20.487 23.404 77.632 1.00 35.68 199 ASP B N 1
ATOM 4649 C CA . ASP B 1 199 ? 21.819 23.881 77.230 1.00 37.87 199 ASP B CA 1
ATOM 4650 C C . ASP B 1 199 ? 22.264 23.330 75.861 1.00 39.36 199 ASP B C 1
ATOM 4651 O O . ASP B 1 199 ? 21.924 22.192 75.520 1.00 39.00 199 ASP B O 1
ATOM 4656 N N . ASP B 1 200 ? 23.012 24.129 75.085 1.00 41.74 200 ASP B N 1
ATOM 4657 C CA . ASP B 1 200 ? 23.713 23.610 73.893 1.00 44.12 200 ASP B CA 1
ATOM 4658 C C . ASP B 1 200 ? 24.774 22.589 74.319 1.00 45.04 200 ASP B C 1
ATOM 4659 O O . ASP B 1 200 ? 25.330 22.681 75.425 1.00 44.90 200 ASP B O 1
ATOM 4664 N N . GLU B 1 201 ? 25.055 21.610 73.460 1.00 46.38 201 GLU B N 1
ATOM 4665 C CA . GLU B 1 201 ? 25.965 20.533 73.860 1.00 47.88 201 GLU B CA 1
ATOM 4666 C C . GLU B 1 201 ? 27.413 21.001 73.934 1.00 47.71 201 GLU B C 1
ATOM 4667 O O . GLU B 1 201 ? 28.273 20.283 74.443 1.00 47.15 201 GLU B O 1
ATOM 4673 N N . MET B 1 202 ? 27.658 22.212 73.434 1.00 48.19 202 MET B N 1
ATOM 4674 C CA . MET B 1 202 ? 28.964 22.850 73.539 1.00 49.43 202 MET B CA 1
ATOM 4675 C C . MET B 1 202 ? 29.086 23.806 74.740 1.00 49.45 202 MET B C 1
ATOM 4676 O O . MET B 1 202 ? 30.126 24.443 74.925 1.00 49.29 202 MET B O 1
ATOM 4681 N N . LEU B 1 203 ? 28.020 23.895 75.537 1.00 49.84 203 LEU B N 1
ATOM 4682 C CA . LEU B 1 203 ? 27.943 24.783 76.700 1.00 50.43 203 LEU B CA 1
ATOM 4683 C C . LEU B 1 203 ? 27.867 24.007 78.016 1.00 50.21 203 LEU B C 1
ATOM 4684 O O . LEU B 1 203 ? 26.770 23.705 78.483 1.00 50.27 203 LEU B O 1
ATOM 4689 N N . ALA B 1 204 ? 29.010 23.703 78.631 1.00 50.43 204 ALA B N 1
ATOM 4690 C CA . ALA B 1 204 ? 28.992 22.973 79.907 1.00 50.50 204 ALA B CA 1
ATOM 4691 C C . ALA B 1 204 ? 29.517 23.803 81.086 1.00 50.82 204 ALA B C 1
ATOM 4692 O O . ALA B 1 204 ? 28.948 24.855 81.395 1.00 50.80 204 ALA B O 1
ATOM 4694 N N . ASP B 1 205 ? 30.589 23.353 81.732 1.00 51.16 205 ASP B N 1
ATOM 4695 C CA . ASP B 1 205 ? 31.134 24.056 82.899 1.00 52.12 205 ASP B CA 1
ATOM 4696 C C . ASP B 1 205 ? 32.336 24.951 82.552 1.00 52.59 205 ASP B C 1
ATOM 4697 O O . ASP B 1 205 ? 33.470 24.467 82.457 1.00 52.82 205 ASP B O 1
ATOM 4702 N N . VAL B 1 206 ? 32.078 26.247 82.366 1.00 52.82 206 VAL B N 1
ATOM 4703 C CA . VAL B 1 206 ? 33.110 27.221 81.974 1.00 53.33 206 VAL B CA 1
ATOM 4704 C C . VAL B 1 206 ? 33.096 28.472 82.865 1.00 53.76 206 VAL B C 1
ATOM 4705 O O . VAL B 1 206 ? 32.356 28.529 83.850 1.00 53.62 206 VAL B O 1
ATOM 4709 N N . THR B 1 207 ? 33.900 29.472 82.503 1.00 54.30 207 THR B N 1
ATOM 4710 C CA . THR B 1 207 ? 34.180 30.632 83.364 1.00 54.78 207 THR B CA 1
ATOM 4711 C C . THR B 1 207 ? 33.062 31.679 83.460 1.00 54.84 207 THR B C 1
ATOM 4712 O O . THR B 1 207 ? 32.818 32.222 84.543 1.00 55.22 207 THR B O 1
ATOM 4716 N N . TRP B 1 208 ? 32.414 31.982 82.333 1.00 54.65 208 TRP B N 1
ATOM 4717 C CA . TRP B 1 208 ? 31.311 32.956 82.286 1.00 54.23 208 TRP B CA 1
ATOM 4718 C C . TRP B 1 208 ? 29.948 32.333 82.632 1.00 53.36 208 TRP B C 1
ATOM 4719 O O . TRP B 1 208 ? 28.960 33.044 82.854 1.00 53.17 208 TRP B O 1
ATOM 4730 N N . SER B 1 209 ? 29.920 31.002 82.687 1.00 52.18 209 SER B N 1
ATOM 4731 C CA . SER B 1 209 ? 28.690 30.227 82.849 1.00 50.93 209 SER B CA 1
ATOM 4732 C C . SER B 1 209 ? 28.986 28.895 83.562 1.00 50.10 209 SER B C 1
ATOM 4733 O O . SER B 1 209 ? 29.035 27.836 82.927 1.00 50.18 209 SER B O 1
ATOM 4736 N N . SER B 1 210 ? 29.199 28.951 84.877 1.00 48.96 210 SER B N 1
ATOM 4737 C CA . SER B 1 210 ? 29.464 27.749 85.676 1.00 47.70 210 SER B CA 1
ATOM 4738 C C . SER B 1 210 ? 28.181 26.949 85.862 1.00 47.24 210 SER B C 1
ATOM 4739 O O . SER B 1 210 ? 27.087 27.510 85.795 1.00 46.34 210 SER B O 1
ATOM 4742 N N . ILE B 1 211 ? 28.300 25.642 86.090 1.00 47.04 211 ILE B N 1
ATOM 4743 C CA . ILE B 1 211 ? 27.091 24.820 86.264 1.00 46.86 211 ILE B CA 1
ATOM 4744 C C . ILE B 1 211 ? 26.309 25.246 87.518 1.00 46.61 211 ILE B C 1
ATOM 4745 O O . ILE B 1 211 ? 25.078 25.215 87.535 1.00 46.25 211 ILE B O 1
ATOM 4750 N N . GLU B 1 212 ? 27.037 25.697 88.536 1.00 45.99 212 GLU B N 1
ATOM 4751 C CA . GLU B 1 212 ? 26.431 26.197 89.764 1.00 45.64 212 GLU B CA 1
ATOM 4752 C C . GLU B 1 212 ? 25.565 27.448 89.555 1.00 44.53 212 GLU B C 1
ATOM 4753 O O . GLU B 1 212 ? 24.443 27.520 90.080 1.00 44.42 212 GLU B O 1
ATOM 4759 N N . GLU B 1 213 ? 26.093 28.413 88.797 1.00 43.43 213 GLU B N 1
ATOM 4760 C CA . GLU B 1 213 ? 25.422 29.699 88.497 1.00 42.12 213 GLU B CA 1
ATOM 4761 C C . GLU B 1 213 ? 24.215 29.507 87.565 1.00 40.43 213 GLU B C 1
ATOM 4762 O O . GLU B 1 213 ? 23.131 30.046 87.790 1.00 40.17 213 GLU B O 1
ATOM 4768 N N . ARG B 1 214 ? 24.430 28.761 86.486 1.00 38.76 214 ARG B N 1
ATOM 4769 C CA . ARG B 1 214 ? 23.372 28.512 85.517 1.00 37.07 214 ARG B CA 1
ATOM 4770 C C . ARG B 1 214 ? 22.229 27.747 86.172 1.00 34.96 214 ARG B C 1
ATOM 4771 O O . ARG B 1 214 ? 21.072 28.133 86.035 1.00 35.61 214 ARG B O 1
ATOM 4779 N N . ALA B 1 215 ? 22.554 26.691 86.911 1.00 31.88 215 ALA B N 1
ATOM 4780 C CA . ALA B 1 215 ? 21.523 25.812 87.464 1.00 29.69 215 ALA B CA 1
ATOM 4781 C C . ALA B 1 215 ? 20.643 26.535 88.496 1.00 27.86 215 ALA B C 1
ATOM 4782 O O . ALA B 1 215 ? 19.422 26.368 88.503 1.00 26.82 215 ALA B O 1
ATOM 4784 N N . ALA B 1 216 ? 21.244 27.373 89.333 1.00 26.81 216 ALA B N 1
ATOM 4785 C CA . ALA B 1 216 ? 20.445 28.169 90.273 1.00 24.87 216 ALA B CA 1
ATOM 4786 C C . ALA B 1 216 ? 19.363 29.032 89.597 1.00 23.96 216 ALA B C 1
ATOM 4787 O O . ALA B 1 216 ? 18.197 28.977 89.977 1.00 22.36 216 ALA B O 1
ATOM 4789 N N . HIS B 1 217 ? 19.759 29.800 88.585 1.00 22.87 217 HIS B N 1
ATOM 4790 C CA . HIS B 1 217 ? 18.858 30.694 87.877 1.00 22.61 217 HIS B CA 1
ATOM 4791 C C . HIS B 1 217 ? 17.789 29.972 87.074 1.00 21.69 217 HIS B C 1
ATOM 4792 O O . HIS B 1 217 ? 16.599 30.317 87.107 1.00 20.30 217 HIS B O 1
ATOM 4799 N N . LEU B 1 218 ? 18.228 28.949 86.356 1.00 21.64 218 LEU B N 1
ATOM 4800 C CA . LEU B 1 218 ? 17.325 28.158 85.554 1.00 22.19 218 LEU B CA 1
ATOM 4801 C C . LEU B 1 218 ? 16.347 27.360 86.375 1.00 21.42 218 LEU B C 1
ATOM 4802 O O . LEU B 1 218 ? 15.190 27.224 85.980 1.00 21.56 218 LEU B O 1
ATOM 4807 N N . GLY B 1 219 ? 16.813 26.829 87.500 1.00 21.11 219 GLY B N 1
ATOM 4808 C CA . GLY B 1 219 ? 15.937 26.104 88.428 1.00 19.76 219 GLY B CA 1
ATOM 4809 C C . GLY B 1 219 ? 14.826 26.957 89.018 1.00 17.91 219 GLY B C 1
ATOM 4810 O O . GLY B 1 219 ? 13.729 26.475 89.291 1.00 16.51 219 GLY B O 1
ATOM 4811 N N . LYS B 1 220 ? 15.130 28.230 89.267 1.00 16.96 220 LYS B N 1
ATOM 4812 C CA . LYS B 1 220 ? 14.173 29.177 89.792 1.00 16.64 220 LYS B CA 1
ATOM 4813 C C . LYS B 1 220 ? 13.116 29.558 88.741 1.00 16.83 220 LYS B C 1
ATOM 4814 O O . LYS B 1 220 ? 11.921 29.701 89.044 1.00 17.07 220 LYS B O 1
ATOM 4820 N N . ALA B 1 221 ? 13.572 29.756 87.507 1.00 16.82 221 ALA B N 1
ATOM 4821 C CA . ALA B 1 221 ? 12.700 30.066 86.378 1.00 16.58 221 ALA B CA 1
ATOM 4822 C C . ALA B 1 221 ? 11.819 28.852 86.076 1.00 16.14 221 ALA B C 1
ATOM 4823 O O . ALA B 1 221 ? 10.661 29.004 85.691 1.00 16.18 221 ALA B O 1
ATOM 4825 N N . ARG B 1 222 ? 12.375 27.652 86.232 1.00 15.02 222 ARG B N 1
ATOM 4826 C CA . ARG B 1 222 ? 11.613 26.440 85.972 1.00 15.82 222 ARG B CA 1
ATOM 4827 C C . ARG B 1 222 ? 10.455 26.266 86.980 1.00 14.95 222 ARG B C 1
ATOM 4828 O O . ARG B 1 222 ? 9.335 25.933 86.584 1.00 13.75 222 ARG B O 1
ATOM 4836 N N . ARG B 1 223 ? 10.727 26.456 88.268 1.00 14.17 223 ARG B N 1
ATOM 4837 C CA . ARG B 1 223 ? 9.701 26.263 89.262 1.00 15.83 223 ARG B CA 1
ATOM 4838 C C . ARG B 1 223 ? 8.626 27.348 89.217 1.00 17.54 223 ARG B C 1
ATOM 4839 O O . ARG B 1 223 ? 7.456 27.071 89.508 1.00 17.53 223 ARG B O 1
ATOM 4847 N N . LYS B 1 224 ? 9.037 28.577 88.871 1.00 18.23 224 LYS B N 1
ATOM 4848 C CA . LYS B 1 224 ? 8.128 29.695 88.602 1.00 19.45 224 LYS B CA 1
ATOM 4849 C C . LYS B 1 224 ? 7.187 29.369 87.437 1.00 19.48 224 LYS B C 1
ATOM 4850 O O . LYS B 1 224 ? 5.970 29.533 87.565 1.00 19.17 224 LYS B O 1
ATOM 4856 N N . ALA B 1 225 ? 7.739 28.863 86.339 1.00 20.46 225 ALA B N 1
ATOM 4857 C CA . ALA B 1 225 ? 6.962 28.512 85.147 1.00 22.04 225 ALA B CA 1
ATOM 4858 C C . ALA B 1 225 ? 5.970 27.376 85.420 1.00 23.19 225 ALA B C 1
ATOM 4859 O O . ALA B 1 225 ? 4.861 27.390 84.894 1.00 24.01 225 ALA B O 1
ATOM 4861 N N . GLU B 1 226 ? 6.382 26.386 86.210 1.00 23.95 226 GLU B N 1
ATOM 4862 C CA . GLU B 1 226 ? 5.477 25.332 86.701 1.00 25.34 226 GLU B CA 1
ATOM 4863 C C . GLU B 1 226 ? 4.297 25.901 87.509 1.00 25.84 226 GLU B C 1
ATOM 4864 O O . GLU B 1 226 ? 3.167 25.445 87.343 1.00 25.20 226 GLU B O 1
ATOM 4870 N N . ALA B 1 227 ? 4.562 26.878 88.382 1.00 26.10 227 ALA B N 1
ATOM 4871 C CA . ALA B 1 227 ? 3.501 27.582 89.112 1.00 27.66 227 ALA B CA 1
ATOM 4872 C C . ALA B 1 227 ? 2.630 28.516 88.240 1.00 27.93 227 ALA B C 1
ATOM 4873 O O . ALA B 1 227 ? 1.419 28.560 88.420 1.00 28.26 227 ALA B O 1
ATOM 4875 N N . GLU B 1 228 ? 3.225 29.239 87.295 1.00 28.19 228 GLU B N 1
ATOM 4876 C CA . GLU B 1 228 ? 2.441 30.064 86.393 1.00 28.76 228 GLU B CA 1
ATOM 4877 C C . GLU B 1 228 ? 1.594 29.268 85.375 1.00 28.74 228 GLU B C 1
ATOM 4878 O O . GLU B 1 228 ? 0.500 29.715 85.025 1.00 28.91 228 GLU B O 1
ATOM 4884 N N . THR B 1 229 ? 2.070 28.114 84.901 1.00 27.57 229 THR B N 1
ATOM 4885 C CA . THR B 1 229 ? 1.324 27.279 83.937 1.00 27.14 229 THR B CA 1
ATOM 4886 C C . THR B 1 229 ? 0.533 26.111 84.548 1.00 27.40 229 THR B C 1
ATOM 4887 O O . THR B 1 229 ? -0.262 25.483 83.853 1.00 28.43 229 THR B O 1
ATOM 4891 N N . GLY B 1 230 ? 0.786 25.772 85.808 1.00 26.53 230 GLY B N 1
ATOM 4892 C CA . GLY B 1 230 ? 0.221 24.571 86.402 1.00 26.49 230 GLY B CA 1
ATOM 4893 C C . GLY B 1 230 ? 0.698 23.229 85.859 1.00 27.16 230 GLY B C 1
ATOM 4894 O O . GLY B 1 230 ? 0.069 22.200 86.126 1.00 28.27 230 GLY B O 1
ATOM 4895 N N . GLU B 1 231 ? 1.819 23.204 85.130 1.00 26.43 231 GLU B N 1
ATOM 4896 C CA . GLU B 1 231 ? 2.272 22.011 84.413 1.00 25.47 231 GLU B CA 1
ATOM 4897 C C . GLU B 1 231 ? 3.764 21.801 84.679 1.00 24.67 231 GLU B C 1
ATOM 4898 O O . GLU B 1 231 ? 4.523 22.773 84.723 1.00 23.97 231 GLU B O 1
ATOM 4904 N N . PRO B 1 232 ? 4.193 20.541 84.863 1.00 23.33 232 PRO B N 1
ATOM 4905 C CA . PRO B 1 232 ? 5.638 20.295 85.052 1.00 22.44 232 PRO B CA 1
ATOM 4906 C C . PRO B 1 232 ? 6.490 20.762 83.878 1.00 21.05 232 PRO B C 1
ATOM 4907 O O . PRO B 1 232 ? 6.031 20.731 82.731 1.00 21.63 232 PRO B O 1
ATOM 4911 N N . LYS B 1 233 ? 7.707 21.220 84.176 1.00 19.62 233 LYS B N 1
ATOM 4912 C CA . LYS B 1 233 ? 8.663 21.630 83.148 1.00 18.44 233 LYS B CA 1
ATOM 4913 C C . LYS B 1 233 ? 10.034 21.018 83.442 1.00 18.36 233 LYS B C 1
ATOM 4914 O O . LYS B 1 233 ? 10.385 20.751 84.597 1.00 17.06 233 LYS B O 1
ATOM 4920 N N . ILE B 1 234 ? 10.818 20.816 82.394 1.00 18.39 234 ILE B N 1
ATOM 4921 C CA . ILE B 1 234 ? 12.165 20.282 82.600 1.00 18.47 234 ILE B CA 1
ATOM 4922 C C . ILE B 1 234 ? 13.219 21.312 82.188 1.00 19.27 234 ILE B C 1
ATOM 4923 O O . ILE B 1 234 ? 13.161 21.860 81.079 1.00 18.26 234 ILE B O 1
ATOM 4928 N N . TYR B 1 235 ? 14.180 21.520 83.094 1.00 19.83 235 TYR B N 1
ATOM 4929 C CA . TYR B 1 235 ? 15.465 22.130 82.783 1.00 20.41 235 TYR B CA 1
ATOM 4930 C C . TYR B 1 235 ? 16.509 21.001 82.602 1.00 19.68 235 TYR B C 1
ATOM 4931 O O . TYR B 1 235 ? 16.832 20.300 83.550 1.00 18.98 235 TYR B O 1
ATOM 4940 N N . LEU B 1 236 ? 16.975 20.857 81.364 1.00 18.92 236 LEU B N 1
ATOM 4941 C CA . LEU B 1 236 ? 17.990 19.936 80.890 1.00 21.37 236 LEU B CA 1
ATOM 4942 C C . LEU B 1 236 ? 19.409 20.530 80.831 1.00 21.27 236 LEU B C 1
ATOM 4943 O O . LEU B 1 236 ? 19.720 21.305 79.950 1.00 22.28 236 LEU B O 1
ATOM 4948 N N . ALA B 1 237 ? 20.227 20.207 81.837 1.00 21.04 237 ALA B N 1
ATOM 4949 C CA . ALA B 1 237 ? 21.538 20.821 82.052 1.00 20.74 237 ALA B CA 1
ATOM 4950 C C . ALA B 1 237 ? 22.606 19.901 81.467 1.00 21.26 237 ALA B C 1
ATOM 4951 O O . ALA B 1 237 ? 22.589 18.680 81.700 1.00 19.32 237 ALA B O 1
ATOM 4953 N N . ASN B 1 238 ? 23.507 20.490 80.687 1.00 21.11 238 ASN B N 1
ATOM 4954 C CA . ASN B 1 238 ? 24.606 19.753 80.068 1.00 22.79 238 ASN B CA 1
ATOM 4955 C C . ASN B 1 238 ? 25.726 19.635 81.074 1.00 22.24 238 ASN B C 1
ATOM 4956 O O . ASN B 1 238 ? 26.302 20.631 81.479 1.00 23.03 238 ASN B O 1
ATOM 4961 N N . ILE B 1 239 ? 26.023 18.399 81.474 1.00 21.93 239 ILE B N 1
ATOM 4962 C CA . ILE B 1 239 ? 27.088 18.169 82.431 1.00 22.36 239 ILE B CA 1
ATOM 4963 C C . ILE B 1 239 ? 28.313 17.445 81.849 1.00 21.73 239 ILE B C 1
ATOM 4964 O O . ILE B 1 239 ? 29.147 16.982 82.604 1.00 21.65 239 ILE B O 1
ATOM 4969 N N . THR B 1 240 ? 28.392 17.325 80.526 1.00 20.84 240 THR B N 1
ATOM 4970 C CA . THR B 1 240 ? 29.591 16.829 79.858 1.00 19.75 240 THR B CA 1
ATOM 4971 C C . THR B 1 240 ? 30.858 17.384 80.501 1.00 19.11 240 THR B C 1
ATOM 4972 O O . THR B 1 240 ? 31.030 18.602 80.611 1.00 16.77 240 THR B O 1
ATOM 4976 N N . ASP B 1 241 ? 31.739 16.477 80.917 1.00 19.61 241 ASP B N 1
ATOM 4977 C CA . ASP B 1 241 ? 32.945 16.830 81.669 1.00 21.33 241 ASP B CA 1
ATOM 4978 C C . ASP B 1 241 ? 33.823 15.586 81.728 1.00 21.15 241 ASP B C 1
ATOM 4979 O O . ASP B 1 241 ? 33.385 14.544 81.279 1.00 21.81 241 ASP B O 1
ATOM 4984 N N . GLU B 1 242 ? 35.007 15.701 82.323 1.00 21.37 242 GLU B N 1
ATOM 4985 C CA . GLU B 1 242 ? 35.847 14.541 82.647 1.00 22.63 242 GLU B CA 1
ATOM 4986 C C . GLU B 1 242 ? 35.070 13.511 83.463 1.00 22.47 242 GLU B C 1
ATOM 4987 O O . GLU B 1 242 ? 34.241 13.871 84.291 1.00 22.18 242 GLU B O 1
ATOM 4993 N N . VAL B 1 243 ? 35.296 12.228 83.181 1.00 23.07 243 VAL B N 1
ATOM 4994 C CA . VAL B 1 243 ? 34.588 11.129 83.818 1.00 24.99 243 VAL B CA 1
ATOM 4995 C C . VAL B 1 243 ? 34.565 11.236 85.359 1.00 24.77 243 VAL B C 1
ATOM 4996 O O . VAL B 1 243 ? 33.549 10.984 86.020 1.00 25.60 243 VAL B O 1
ATOM 5000 N N . ASP B 1 244 ? 35.696 11.612 85.926 1.00 25.31 244 ASP B N 1
ATOM 5001 C CA . ASP B 1 244 ? 35.826 11.705 87.377 1.00 26.81 244 ASP B CA 1
ATOM 5002 C C . ASP B 1 244 ? 35.071 12.889 87.991 1.00 26.10 244 ASP B C 1
ATOM 5003 O O . ASP B 1 244 ? 35.045 13.039 89.217 1.00 27.33 244 ASP B O 1
ATOM 5008 N N . SER B 1 245 ? 34.503 13.754 87.142 1.00 23.96 245 SER B N 1
ATOM 5009 C CA . SER B 1 245 ? 33.729 14.907 87.610 1.00 23.25 245 SER B CA 1
ATOM 5010 C C . SER B 1 245 ? 32.215 14.762 87.465 1.00 22.43 245 SER B C 1
ATOM 5011 O O . SER B 1 245 ? 31.467 15.622 87.940 1.00 21.58 245 SER B O 1
ATOM 5014 N N . LEU B 1 246 ? 31.768 13.718 86.779 1.00 21.95 246 LEU B N 1
ATOM 5015 C CA . LEU B 1 246 ? 30.348 13.620 86.397 1.00 22.27 246 LEU B CA 1
ATOM 5016 C C . LEU B 1 246 ? 29.369 13.503 87.567 1.00 22.97 246 LEU B C 1
ATOM 5017 O O . LEU B 1 246 ? 28.300 14.146 87.567 1.00 21.48 246 LEU B O 1
ATOM 5022 N N . MET B 1 247 ? 29.716 12.689 88.556 1.00 24.06 247 MET B N 1
ATOM 5023 C CA . MET B 1 247 ? 28.848 12.570 89.742 1.00 27.47 247 MET B CA 1
ATOM 5024 C C . MET B 1 247 ? 28.669 13.890 90.503 1.00 25.75 247 MET B C 1
ATOM 5025 O O . MET B 1 247 ? 27.565 14.240 90.883 1.00 24.69 247 MET B O 1
ATOM 5030 N N . GLU B 1 248 ? 29.766 14.606 90.723 1.00 25.38 248 GLU B N 1
ATOM 5031 C CA . GLU B 1 248 ? 29.727 15.912 91.344 1.00 25.53 248 GLU B CA 1
ATOM 5032 C C . GLU B 1 248 ? 28.922 16.935 90.517 1.00 24.77 248 GLU B C 1
ATOM 5033 O O . GLU B 1 248 ? 28.241 17.755 91.078 1.00 24.60 248 GLU B O 1
ATOM 5039 N N . LYS B 1 249 ? 29.039 16.904 89.188 1.00 23.88 249 LYS B N 1
ATOM 5040 C CA . LYS B 1 249 ? 28.232 17.742 88.311 1.00 23.63 249 LYS B CA 1
ATOM 5041 C C . LYS B 1 249 ? 26.736 17.429 88.380 1.00 22.77 249 LYS B C 1
ATOM 5042 O O . LYS B 1 249 ? 25.917 18.357 88.405 1.00 20.81 249 LYS B O 1
ATOM 5048 N N . HIS B 1 250 ? 26.399 16.138 88.411 1.00 20.51 250 HIS B N 1
ATOM 5049 C CA . HIS B 1 250 ? 25.034 15.683 88.627 1.00 20.24 250 HIS B CA 1
ATOM 5050 C C . HIS B 1 250 ? 24.517 16.297 89.930 1.00 20.68 250 HIS B C 1
ATOM 5051 O O . HIS B 1 250 ? 23.430 16.880 89.958 1.00 21.27 250 HIS B O 1
ATOM 5058 N N . ASP B 1 251 ? 25.291 16.160 90.999 1.00 20.13 251 ASP B N 1
ATOM 5059 C CA . ASP B 1 251 ? 24.841 16.636 92.311 1.00 21.22 251 ASP B CA 1
ATOM 5060 C C . ASP B 1 251 ? 24.659 18.131 92.399 1.00 21.00 251 ASP B C 1
ATOM 5061 O O . ASP B 1 251 ? 23.707 18.576 93.037 1.00 21.40 251 ASP B O 1
ATOM 5066 N N . VAL B 1 252 ? 25.552 18.902 91.780 1.00 20.27 252 VAL B N 1
ATOM 5067 C CA . VAL B 1 252 ? 25.379 20.364 91.728 1.00 20.54 252 VAL B CA 1
ATOM 5068 C C . VAL B 1 252 ? 24.165 20.739 90.905 1.00 20.46 252 VAL B C 1
ATOM 5069 O O . VAL B 1 252 ? 23.378 21.614 91.293 1.00 20.82 252 VAL B O 1
ATOM 5073 N N . ALA B 1 253 ? 24.012 20.097 89.746 1.00 20.56 253 ALA B N 1
ATOM 5074 C CA . ALA B 1 253 ? 22.945 20.502 88.860 1.00 19.60 253 ALA B CA 1
ATOM 5075 C C . ALA B 1 253 ? 21.575 20.146 89.472 1.00 20.32 253 ALA B C 1
ATOM 5076 O O . ALA B 1 253 ? 20.661 20.972 89.504 1.00 18.97 253 ALA B O 1
ATOM 5078 N N . VAL B 1 254 ? 21.437 18.922 89.974 1.00 21.53 254 VAL B N 1
ATOM 5079 C CA . VAL B 1 254 ? 20.180 18.506 90.583 1.00 22.71 254 VAL B CA 1
ATOM 5080 C C . VAL B 1 254 ? 19.798 19.315 91.816 1.00 22.92 254 VAL B C 1
ATOM 5081 O O . VAL B 1 254 ? 18.653 19.740 91.908 1.00 23.19 254 VAL B O 1
ATOM 5085 N N . ARG B 1 255 ? 20.748 19.541 92.723 1.00 23.75 255 ARG B N 1
ATOM 5086 C CA . ARG B 1 255 ? 20.551 20.367 93.916 1.00 26.37 255 ARG B CA 1
ATOM 5087 C C . ARG B 1 255 ? 19.982 21.736 93.526 1.00 26.09 255 ARG B C 1
ATOM 5088 O O . ARG B 1 255 ? 19.158 22.305 94.245 1.00 25.82 255 ARG B O 1
ATOM 5096 N N . ASN B 1 256 ? 20.371 22.237 92.358 1.00 26.44 256 ASN B N 1
ATOM 5097 C CA . ASN B 1 256 ? 19.913 23.568 91.935 1.00 26.73 256 ASN B CA 1
ATOM 5098 C C . ASN B 1 256 ? 18.633 23.607 91.066 1.00 26.64 256 ASN B C 1
ATOM 5099 O O . ASN B 1 256 ? 18.127 24.679 90.766 1.00 27.29 256 ASN B O 1
ATOM 5104 N N . GLY B 1 257 ? 18.082 22.463 90.673 1.00 25.81 257 GLY B N 1
ATOM 5105 C CA . GLY B 1 257 ? 16.811 22.485 89.954 1.00 24.28 257 GLY B CA 1
ATOM 5106 C C . GLY B 1 257 ? 16.820 21.944 88.532 1.00 24.11 257 GLY B C 1
ATOM 5107 O O . GLY B 1 257 ? 15.772 21.899 87.898 1.00 23.43 257 GLY B O 1
ATOM 5108 N N . ALA B 1 258 ? 17.980 21.543 88.014 1.00 23.00 258 ALA B N 1
ATOM 5109 C CA . ALA B 1 258 ? 17.983 20.705 86.816 1.00 22.22 258 ALA B CA 1
ATOM 5110 C C . ALA B 1 258 ? 17.274 19.406 87.172 1.00 22.21 258 ALA B C 1
ATOM 5111 O O . ALA B 1 258 ? 17.640 18.765 88.145 1.00 22.88 258 ALA B O 1
ATOM 5113 N N . ASN B 1 259 ? 16.257 19.030 86.409 1.00 20.67 259 ASN B N 1
ATOM 5114 C CA . ASN B 1 259 ? 15.560 17.749 86.649 1.00 20.71 259 ASN B CA 1
ATOM 5115 C C . ASN B 1 259 ? 15.732 16.762 85.477 1.00 19.40 259 ASN B C 1
ATOM 5116 O O . ASN B 1 259 ? 15.005 15.791 85.333 1.00 20.75 259 ASN B O 1
ATOM 5121 N N . ALA B 1 260 ? 16.695 17.066 84.618 1.00 19.87 260 ALA B N 1
ATOM 5122 C CA . ALA B 1 260 ? 17.211 16.147 83.594 1.00 19.32 260 ALA B CA 1
ATOM 5123 C C . ALA B 1 260 ? 18.635 16.584 83.238 1.00 18.87 260 ALA B C 1
ATOM 5124 O O . ALA B 1 260 ? 18.957 17.767 83.391 1.00 19.77 260 ALA B O 1
ATOM 5126 N N . LEU B 1 261 ? 19.487 15.638 82.818 1.00 18.37 261 LEU B N 1
ATOM 5127 C CA . LEU B 1 261 ? 20.900 15.930 82.556 1.00 18.52 261 LEU B CA 1
ATOM 5128 C C . LEU B 1 261 ? 21.224 15.514 81.119 1.00 19.75 261 LEU B C 1
ATOM 5129 O O . LEU B 1 261 ? 20.775 14.471 80.667 1.00 19.85 261 LEU B O 1
ATOM 5134 N N . LEU B 1 262 ? 21.992 16.345 80.440 1.00 18.97 262 LEU B N 1
ATOM 5135 C CA . LEU B 1 262 ? 22.465 16.058 79.089 1.00 21.43 262 LEU B CA 1
ATOM 5136 C C . LEU B 1 262 ? 23.941 15.693 79.118 1.00 21.41 262 LEU B C 1
ATOM 5137 O O . LEU B 1 262 ? 24.740 16.376 79.757 1.00 21.13 262 LEU B O 1
ATOM 5142 N N . ILE B 1 263 ? 24.284 14.599 78.414 1.00 23.79 263 ILE B N 1
ATOM 5143 C CA . ILE B 1 263 ? 25.653 14.106 78.264 1.00 24.52 263 ILE B CA 1
ATOM 5144 C C . ILE B 1 263 ? 26.036 13.885 76.789 1.00 24.94 263 ILE B C 1
ATOM 5145 O O . ILE B 1 263 ? 25.223 13.410 76.018 1.00 25.08 263 ILE B O 1
ATOM 5150 N N . ASN B 1 264 ? 27.243 14.273 76.359 1.00 24.49 264 ASN B N 1
ATOM 5151 C CA . ASN B 1 264 ? 27.694 13.905 75.008 1.00 24.75 264 ASN B CA 1
ATOM 5152 C C . ASN B 1 264 ? 28.296 12.506 75.100 1.00 23.50 264 ASN B C 1
ATOM 5153 O O . ASN B 1 264 ? 29.444 12.325 75.548 1.00 23.28 264 ASN B O 1
ATOM 5158 N N . ALA B 1 265 ? 27.511 11.537 74.641 1.00 22.24 265 ALA B N 1
ATOM 5159 C CA . ALA B 1 265 ? 27.744 10.135 74.933 1.00 23.01 265 ALA B CA 1
ATOM 5160 C C . ALA B 1 265 ? 29.102 9.648 74.460 1.00 23.54 265 ALA B C 1
ATOM 5161 O O . ALA B 1 265 ? 29.842 9.079 75.242 1.00 23.76 265 ALA B O 1
ATOM 5163 N N . LEU B 1 266 ? 29.455 9.884 73.192 1.00 22.52 266 LEU B N 1
ATOM 5164 C CA . LEU B 1 266 ? 30.724 9.368 72.702 1.00 23.67 266 LEU B CA 1
ATOM 5165 C C . LEU B 1 266 ? 31.952 10.103 73.248 1.00 23.35 266 LEU B C 1
ATOM 5166 O O . LEU B 1 266 ? 32.924 9.442 73.616 1.00 23.31 266 LEU B O 1
ATOM 5171 N N . PRO B 1 267 ? 31.935 11.458 73.254 1.00 21.65 267 PRO B N 1
ATOM 5172 C CA . PRO B 1 267 ? 33.059 12.144 73.906 1.00 22.31 267 PRO B CA 1
ATOM 5173 C C . PRO B 1 267 ? 33.317 11.713 75.371 1.00 20.88 267 PRO B C 1
ATOM 5174 O O . PRO B 1 267 ? 34.473 11.599 75.755 1.00 20.42 267 PRO B O 1
ATOM 5178 N N . VAL B 1 268 ? 32.292 11.458 76.181 1.00 20.60 268 VAL B N 1
ATOM 5179 C CA . VAL B 1 268 ? 32.576 10.968 77.551 1.00 21.73 268 VAL B CA 1
ATOM 5180 C C . VAL B 1 268 ? 32.848 9.441 77.524 1.00 21.91 268 VAL B C 1
ATOM 5181 O O . VAL B 1 268 ? 33.562 8.924 78.370 1.00 20.47 268 VAL B O 1
ATOM 5185 N N . GLY B 1 269 ? 32.314 8.741 76.515 1.00 21.36 269 GLY B N 1
ATOM 5186 C CA . GLY B 1 269 ? 32.427 7.292 76.424 1.00 21.52 269 GLY B CA 1
ATOM 5187 C C . GLY B 1 269 ? 31.203 6.578 76.975 1.00 21.98 269 GLY B C 1
ATOM 5188 O O . GLY B 1 269 ? 30.667 6.963 78.025 1.00 23.80 269 GLY B O 1
ATOM 5189 N N . LEU B 1 270 ? 30.790 5.511 76.305 1.00 21.33 270 LEU B N 1
ATOM 5190 C CA . LEU B 1 270 ? 29.568 4.757 76.683 1.00 22.15 270 LEU B CA 1
ATOM 5191 C C . LEU B 1 270 ? 29.631 4.102 78.078 1.00 21.17 270 LEU B C 1
ATOM 5192 O O . LEU B 1 270 ? 28.656 4.068 78.811 1.00 20.73 270 LEU B O 1
ATOM 5197 N N . SER B 1 271 ? 30.808 3.647 78.467 1.00 21.10 271 SER B N 1
ATOM 5198 C CA . SER B 1 271 ? 31.037 3.144 79.837 1.00 21.01 271 SER B CA 1
ATOM 5199 C C . SER B 1 271 ? 30.823 4.161 80.938 1.00 20.91 271 SER B C 1
ATOM 5200 O O . SER B 1 271 ? 30.242 3.850 81.997 1.00 21.67 271 SER B O 1
ATOM 5203 N N . ALA B 1 272 ? 31.301 5.390 80.718 1.00 20.31 272 ALA B N 1
ATOM 5204 C CA . ALA B 1 272 ? 31.009 6.497 81.605 1.00 19.70 272 ALA B CA 1
ATOM 5205 C C . ALA B 1 272 ? 29.508 6.805 81.684 1.00 18.47 272 ALA B C 1
ATOM 5206 O O . ALA B 1 272 ? 29.021 7.096 82.759 1.00 18.64 272 ALA B O 1
ATOM 5208 N N . VAL B 1 273 ? 28.787 6.794 80.556 1.00 17.85 273 VAL B N 1
ATOM 5209 C CA . VAL B 1 273 ? 27.327 6.943 80.554 1.00 20.19 273 VAL B CA 1
ATOM 5210 C C . VAL B 1 273 ? 26.628 5.896 81.447 1.00 18.96 273 VAL B C 1
ATOM 5211 O O . VAL B 1 273 ? 25.723 6.197 82.224 1.00 20.55 273 VAL B O 1
ATOM 5215 N N . ARG B 1 274 ? 27.070 4.648 81.329 1.00 20.21 274 ARG B N 1
ATOM 5216 C CA . ARG B 1 274 ? 26.551 3.553 82.155 1.00 19.64 274 ARG B CA 1
ATOM 5217 C C . ARG B 1 274 ? 26.757 3.812 83.646 1.00 20.00 274 ARG B C 1
ATOM 5218 O O . ARG B 1 274 ? 25.852 3.572 84.457 1.00 20.83 274 ARG B O 1
ATOM 5226 N N . MET B 1 275 ? 27.928 4.291 84.018 1.00 19.19 275 MET B N 1
ATOM 5227 C CA . MET B 1 275 ? 28.188 4.634 85.442 1.00 24.17 275 MET B CA 1
ATOM 5228 C C . MET B 1 275 ? 27.309 5.810 85.950 1.00 22.07 275 MET B C 1
ATOM 5229 O O . MET B 1 275 ? 26.774 5.777 87.067 1.00 22.38 275 MET B O 1
ATOM 5234 N N . LEU B 1 276 ? 27.156 6.855 85.141 1.00 21.82 276 LEU B N 1
ATOM 5235 C CA . LEU B 1 276 ? 26.298 7.979 85.508 1.00 22.16 276 LEU B CA 1
ATOM 5236 C C . LEU B 1 276 ? 24.826 7.521 85.573 1.00 23.53 276 LEU B C 1
ATOM 5237 O O . LEU B 1 276 ? 24.108 7.877 86.486 1.00 23.20 276 LEU B O 1
ATOM 5242 N N . SER B 1 277 ? 24.404 6.699 84.618 1.00 23.10 277 SER B N 1
ATOM 5243 C CA . SER B 1 277 ? 23.066 6.133 84.655 1.00 24.91 277 SER B CA 1
ATOM 5244 C C . SER B 1 277 ? 22.718 5.345 85.929 1.00 25.14 277 SER B C 1
ATOM 5245 O O . SER B 1 277 ? 21.575 5.377 86.365 1.00 24.64 277 SER B O 1
ATOM 5248 N N . ASN B 1 278 ? 23.660 4.572 86.447 1.00 25.93 278 ASN B N 1
ATOM 5249 C CA . ASN B 1 278 ? 23.493 3.848 87.695 1.00 27.89 278 ASN B CA 1
ATOM 5250 C C . ASN B 1 278 ? 23.411 4.802 88.895 1.00 27.32 278 ASN B C 1
ATOM 5251 O O . ASN B 1 278 ? 22.785 4.502 89.901 1.00 28.76 278 ASN B O 1
ATOM 5256 N N . TYR B 1 279 ? 24.021 5.973 88.778 1.00 26.37 279 TYR B N 1
ATOM 5257 C CA . TYR B 1 279 ? 24.058 6.938 89.865 1.00 24.65 279 TYR B CA 1
ATOM 5258 C C . TYR B 1 279 ? 22.868 7.893 89.871 1.00 24.22 279 TYR B C 1
ATOM 5259 O O . TYR B 1 279 ? 22.506 8.458 90.907 1.00 22.70 279 TYR B O 1
ATOM 5268 N N . THR B 1 280 ? 22.342 8.177 88.686 1.00 22.91 280 THR B N 1
ATOM 5269 C CA . THR B 1 280 ? 21.564 9.400 88.509 1.00 22.83 280 THR B CA 1
ATOM 5270 C C . THR B 1 280 ? 20.210 9.358 89.236 1.00 23.09 280 THR B C 1
ATOM 5271 O O . THR B 1 280 ? 19.535 8.333 89.275 1.00 21.09 280 THR B O 1
ATOM 5275 N N . GLN B 1 281 ? 19.822 10.500 89.804 1.00 24.07 281 GLN B N 1
ATOM 5276 C CA . GLN B 1 281 ? 18.491 10.661 90.363 1.00 24.11 281 GLN B CA 1
ATOM 5277 C C . GLN B 1 281 ? 17.521 11.232 89.345 1.00 22.53 281 GLN B C 1
ATOM 5278 O O . GLN B 1 281 ? 16.339 11.378 89.637 1.00 22.98 281 GLN B O 1
ATOM 5284 N N . VAL B 1 282 ? 17.988 11.535 88.133 1.00 21.03 282 VAL B N 1
ATOM 5285 C CA . VAL B 1 282 ? 17.144 12.202 87.144 1.00 19.43 282 VAL B CA 1
ATOM 5286 C C . VAL B 1 282 ? 17.402 11.592 85.754 1.00 19.92 282 VAL B C 1
ATOM 5287 O O . VAL B 1 282 ? 18.421 10.961 85.542 1.00 20.16 282 VAL B O 1
ATOM 5291 N N . PRO B 1 283 ? 16.478 11.766 84.809 1.00 20.81 283 PRO B N 1
ATOM 5292 C CA . PRO B 1 283 ? 16.702 11.297 83.424 1.00 20.73 283 PRO B CA 1
ATOM 5293 C C . PRO B 1 283 ? 17.992 11.807 82.794 1.00 21.83 283 PRO B C 1
ATOM 5294 O O . PRO B 1 283 ? 18.405 12.944 83.089 1.00 21.53 283 PRO B O 1
ATOM 5298 N N . LEU B 1 284 ? 18.625 10.972 81.956 1.00 22.16 284 LEU B N 1
ATOM 5299 C CA . LEU B 1 284 ? 19.842 11.349 81.233 1.00 23.13 284 LEU B CA 1
ATOM 5300 C C . LEU B 1 284 ? 19.551 11.323 79.755 1.00 22.59 284 LEU B C 1
ATOM 5301 O O . LEU B 1 284 ? 18.935 10.394 79.275 1.00 23.31 284 LEU B O 1
ATOM 5306 N N . ILE B 1 285 ? 19.953 12.361 79.043 1.00 21.65 285 ILE B N 1
ATOM 5307 C CA . ILE B 1 285 ? 19.682 12.409 77.605 1.00 22.80 285 ILE B CA 1
ATOM 5308 C C . ILE B 1 285 ? 21.024 12.500 76.880 1.00 22.64 285 ILE B C 1
ATOM 5309 O O . ILE B 1 285 ? 21.924 13.188 77.338 1.00 24.10 285 ILE B O 1
ATOM 5314 N N . GLY B 1 286 ? 21.184 11.806 75.758 1.00 23.43 286 GLY B N 1
ATOM 5315 C CA . GLY B 1 286 ? 22.495 11.747 75.115 1.00 23.85 286 GLY B CA 1
ATOM 5316 C C . GLY B 1 286 ? 22.438 12.576 73.857 1.00 24.48 286 GLY B C 1
ATOM 5317 O O . GLY B 1 286 ? 21.460 12.558 73.133 1.00 24.92 286 GLY B O 1
ATOM 5318 N N . HIS B 1 287 ? 23.493 13.328 73.607 1.00 25.04 287 HIS B N 1
ATOM 5319 C CA . HIS B 1 287 ? 23.624 14.050 72.371 1.00 24.90 287 HIS B CA 1
ATOM 5320 C C . HIS B 1 287 ? 24.644 13.308 71.503 1.00 24.85 287 HIS B C 1
ATOM 5321 O O . HIS B 1 287 ? 25.472 12.535 72.028 1.00 24.07 287 HIS B O 1
ATOM 5328 N N . PHE B 1 288 ? 24.610 13.600 70.197 1.00 24.71 288 PHE B N 1
ATOM 5329 C CA . PHE B 1 288 ? 25.385 12.886 69.160 1.00 24.87 288 PHE B CA 1
ATOM 5330 C C . PHE B 1 288 ? 26.773 13.357 68.626 1.00 24.90 288 PHE B C 1
ATOM 5331 O O . PHE B 1 288 ? 27.228 12.817 67.605 1.00 25.61 288 PHE B O 1
ATOM 5339 N N . PRO B 1 289 ? 27.465 14.327 69.260 1.00 25.23 289 PRO B N 1
ATOM 5340 C CA . PRO B 1 289 ? 28.791 14.693 68.690 1.00 25.09 289 PRO B CA 1
ATOM 5341 C C . PRO B 1 289 ? 29.735 13.494 68.531 1.00 24.68 289 PRO B C 1
ATOM 5342 O O . PRO B 1 289 ? 29.650 12.527 69.311 1.00 26.46 289 PRO B O 1
ATOM 5346 N N . PHE B 1 290 ? 30.615 13.560 67.536 1.00 23.69 290 PHE B N 1
ATOM 5347 C CA . PHE B 1 290 ? 31.637 12.538 67.269 1.00 23.22 290 PHE B CA 1
ATOM 5348 C C . PHE B 1 290 ? 31.184 11.363 66.378 1.00 21.84 290 PHE B C 1
ATOM 5349 O O . PHE B 1 290 ? 31.995 10.861 65.608 1.00 21.94 290 PHE B O 1
ATOM 5357 N N . ILE B 1 291 ? 29.924 10.939 66.505 1.00 21.52 291 ILE B N 1
ATOM 5358 C CA . ILE B 1 291 ? 29.397 9.717 65.870 1.00 21.10 291 ILE B CA 1
ATOM 5359 C C . ILE B 1 291 ? 29.569 9.785 64.340 1.00 21.02 291 ILE B C 1
ATOM 5360 O O . ILE B 1 291 ? 29.853 8.766 63.715 1.00 19.16 291 ILE B O 1
ATOM 5365 N N . ALA B 1 292 ? 29.405 10.972 63.747 1.00 19.66 292 ALA B N 1
ATOM 5366 C CA . ALA B 1 292 ? 29.540 11.116 62.275 1.00 20.02 292 ALA B CA 1
ATOM 5367 C C . ALA B 1 292 ? 30.923 10.749 61.765 1.00 19.05 292 ALA B C 1
ATOM 5368 O O . ALA B 1 292 ? 31.074 10.391 60.599 1.00 19.45 292 ALA B O 1
ATOM 5370 N N . SER B 1 293 ? 31.933 10.839 62.624 1.00 18.81 293 SER B N 1
ATOM 5371 C CA . SER B 1 293 ? 33.313 10.601 62.172 1.00 18.85 293 SER B CA 1
ATOM 5372 C C . SER B 1 293 ? 33.466 9.153 61.703 1.00 19.43 293 SER B C 1
ATOM 5373 O O . SER B 1 293 ? 34.263 8.901 60.815 1.00 19.56 293 SER B O 1
ATOM 5376 N N . PHE B 1 294 ? 32.669 8.233 62.259 1.00 19.85 294 PHE B N 1
ATOM 5377 C CA . PHE B 1 294 ? 32.771 6.812 61.918 1.00 20.56 294 PHE B CA 1
ATOM 5378 C C . PHE B 1 294 ? 31.490 6.230 61.275 1.00 21.53 294 PHE B C 1
ATOM 5379 O O . PHE B 1 294 ? 31.482 5.083 60.842 1.00 21.63 294 PHE B O 1
ATOM 5387 N N . SER B 1 295 ? 30.422 7.020 61.165 1.00 21.04 295 SER B N 1
ATOM 5388 C CA . SER B 1 295 ? 29.164 6.492 60.624 1.00 21.38 295 SER B CA 1
ATOM 5389 C C . SER B 1 295 ? 28.687 7.088 59.298 1.00 21.48 295 SER B C 1
ATOM 5390 O O . SER B 1 295 ? 27.698 6.600 58.728 1.00 21.75 295 SER B O 1
ATOM 5393 N N . ARG B 1 296 ? 29.383 8.113 58.801 1.00 19.86 296 ARG B N 1
ATOM 5394 C CA . ARG B 1 296 ? 28.963 8.776 57.574 1.00 20.40 296 ARG B CA 1
ATOM 5395 C C . ARG B 1 296 ? 29.193 7.968 56.267 1.00 20.21 296 ARG B C 1
ATOM 5396 O O . ARG B 1 296 ? 28.372 8.038 55.360 1.00 20.27 296 ARG B O 1
ATOM 5404 N N . MET B 1 297 ? 30.303 7.246 56.147 1.00 19.69 297 MET B N 1
ATOM 5405 C CA . MET B 1 297 ? 30.593 6.505 54.906 1.00 20.53 297 MET B CA 1
ATOM 5406 C C . MET B 1 297 ? 29.558 5.410 54.725 1.00 20.54 297 MET B C 1
ATOM 5407 O O . MET B 1 297 ? 29.227 4.729 55.684 1.00 19.61 297 MET B O 1
ATOM 5412 N N . GLU B 1 298 ? 29.006 5.258 53.519 1.00 21.59 298 GLU B N 1
ATOM 5413 C CA . GLU B 1 298 ? 27.881 4.327 53.379 1.00 21.88 298 GLU B CA 1
ATOM 5414 C C . GLU B 1 298 ? 28.374 2.882 53.531 1.00 20.78 298 GLU B C 1
ATOM 5415 O O . GLU B 1 298 ? 27.607 2.021 53.940 1.00 21.85 298 GLU B O 1
ATOM 5421 N N . LYS B 1 299 ? 29.668 2.654 53.310 1.00 19.21 299 LYS B N 1
ATOM 5422 C CA . LYS B 1 299 ? 30.246 1.305 53.291 1.00 18.05 299 LYS B CA 1
ATOM 5423 C C . LYS B 1 299 ? 31.469 1.088 54.198 1.00 17.39 299 LYS B C 1
ATOM 5424 O O . LYS B 1 299 ? 32.189 0.081 54.093 1.00 16.52 299 LYS B O 1
ATOM 5430 N N . TYR B 1 300 ? 31.747 2.045 55.076 1.00 17.35 300 TYR B N 1
ATOM 5431 C CA . TYR B 1 300 ? 32.848 1.870 56.009 1.00 16.44 300 TYR B CA 1
ATOM 5432 C C . TYR B 1 300 ? 32.507 2.373 57.409 1.00 16.15 300 TYR B C 1
ATOM 5433 O O . TYR B 1 300 ? 31.901 3.442 57.528 1.00 16.76 300 TYR B O 1
ATOM 5442 N N . GLY B 1 301 ? 32.910 1.646 58.464 1.00 16.88 301 GLY B N 1
ATOM 5443 C CA . GLY B 1 301 ? 32.829 2.160 59.842 1.00 15.71 301 GLY B CA 1
ATOM 5444 C C . GLY B 1 301 ? 31.827 1.439 60.749 1.00 16.82 301 GLY B C 1
ATOM 5445 O O . GLY B 1 301 ? 31.875 0.214 60.891 1.00 16.43 301 GLY B O 1
ATOM 5446 N N . ILE B 1 302 ? 30.915 2.193 61.361 1.00 17.00 302 ILE B N 1
ATOM 5447 C CA . ILE B 1 302 ? 29.838 1.650 62.211 1.00 17.58 302 ILE B CA 1
ATOM 5448 C C . ILE B 1 302 ? 28.536 2.355 61.888 1.00 17.67 302 ILE B C 1
ATOM 5449 O O . ILE B 1 302 ? 28.501 3.598 61.873 1.00 17.52 302 ILE B O 1
ATOM 5454 N N . HIS B 1 303 ? 27.473 1.591 61.630 1.00 16.42 303 HIS B N 1
ATOM 5455 C CA . HIS B 1 303 ? 26.153 2.185 61.435 1.00 17.79 303 HIS B CA 1
ATOM 5456 C C . HIS B 1 303 ? 25.721 2.980 62.662 1.00 18.21 303 HIS B C 1
ATOM 5457 O O . HIS B 1 303 ? 25.927 2.543 63.785 1.00 17.81 303 HIS B O 1
ATOM 5464 N N . SER B 1 304 ? 25.180 4.181 62.459 1.00 18.88 304 SER B N 1
ATOM 5465 C CA . SER B 1 304 ? 24.781 5.038 63.571 1.00 19.34 304 SER B CA 1
ATOM 5466 C C . SER B 1 304 ? 23.706 4.356 64.411 1.00 19.01 304 SER B C 1
ATOM 5467 O O . SER B 1 304 ? 23.664 4.563 65.608 1.00 19.16 304 SER B O 1
ATOM 5470 N N . LYS B 1 305 ? 22.917 3.453 63.837 1.00 19.36 305 LYS B N 1
ATOM 5471 C CA . LYS B 1 305 ? 21.946 2.761 64.683 1.00 21.06 305 LYS B CA 1
ATOM 5472 C C . LYS B 1 305 ? 22.544 1.843 65.750 1.00 21.89 305 LYS B C 1
ATOM 5473 O O . LYS B 1 305 ? 21.925 1.649 66.807 1.00 21.39 305 LYS B O 1
ATOM 5479 N N . VAL B 1 306 ? 23.745 1.315 65.499 1.00 21.95 306 VAL B N 1
ATOM 5480 C CA . VAL B 1 306 ? 24.472 0.547 66.530 1.00 21.43 306 VAL B CA 1
ATOM 5481 C C . VAL B 1 306 ? 24.756 1.430 67.720 1.00 21.73 306 VAL B C 1
ATOM 5482 O O . VAL B 1 306 ? 24.586 1.006 68.865 1.00 22.93 306 VAL B O 1
ATOM 5486 N N . MET B 1 307 ? 25.174 2.672 67.474 1.00 22.93 307 MET B N 1
ATOM 5487 C CA . MET B 1 307 ? 25.489 3.594 68.563 1.00 23.54 307 MET B CA 1
ATOM 5488 C C . MET B 1 307 ? 24.218 3.968 69.336 1.00 23.25 307 MET B C 1
ATOM 5489 O O . MET B 1 307 ? 24.278 4.101 70.552 1.00 23.87 307 MET B O 1
ATOM 5494 N N . THR B 1 308 ? 23.111 4.172 68.622 1.00 22.11 308 THR B N 1
ATOM 5495 C CA . THR B 1 308 ? 21.829 4.493 69.280 1.00 22.16 308 THR B CA 1
ATOM 5496 C C . THR B 1 308 ? 21.438 3.338 70.198 1.00 21.31 308 THR B C 1
ATOM 5497 O O . THR B 1 308 ? 21.159 3.537 71.367 1.00 22.10 308 THR B O 1
ATOM 5501 N N . LYS B 1 309 ? 21.529 2.120 69.689 1.00 21.85 309 LYS B N 1
ATOM 5502 C CA . LYS B 1 309 ? 21.293 0.939 70.510 1.00 22.40 309 LYS B CA 1
ATOM 5503 C C . LYS B 1 309 ? 22.202 0.794 71.724 1.00 21.15 309 LYS B C 1
ATOM 5504 O O . LYS B 1 309 ? 21.734 0.515 72.855 1.00 18.88 309 LYS B O 1
ATOM 5510 N N . LEU B 1 310 ? 23.505 1.020 71.523 1.00 21.29 310 LEU B N 1
ATOM 5511 C CA . LEU B 1 310 ? 24.428 1.121 72.646 1.00 20.71 310 LEU B CA 1
ATOM 5512 C C . LEU B 1 310 ? 24.171 2.204 73.698 1.00 21.17 310 LEU B C 1
ATOM 5513 O O . LEU B 1 310 ? 24.338 1.932 74.899 1.00 21.09 310 LEU B O 1
ATOM 5518 N N . GLN B 1 311 ? 23.803 3.424 73.287 1.00 20.26 311 GLN B N 1
ATOM 5519 C CA . GLN B 1 311 ? 23.417 4.449 74.236 1.00 21.28 311 GLN B CA 1
ATOM 5520 C C . GLN B 1 311 ? 22.200 4.029 75.050 1.00 20.99 311 GLN B C 1
ATOM 5521 O O . GLN B 1 311 ? 22.144 4.238 76.272 1.00 19.26 311 GLN B O 1
ATOM 5527 N N . ARG B 1 312 ? 21.216 3.446 74.372 1.00 19.82 312 ARG B N 1
ATOM 5528 C CA . ARG B 1 312 ? 20.070 2.898 75.127 1.00 20.66 312 ARG B CA 1
ATOM 5529 C C . ARG B 1 312 ? 20.535 1.821 76.128 1.00 21.51 312 ARG B C 1
ATOM 5530 O O . ARG B 1 312 ? 20.178 1.907 77.310 1.00 20.40 312 ARG B O 1
ATOM 5538 N N . LEU B 1 313 ? 21.331 0.838 75.671 1.00 21.64 313 LEU B N 1
ATOM 5539 C CA . LEU B 1 313 ? 21.835 -0.190 76.590 1.00 22.76 313 LEU B CA 1
ATOM 5540 C C . LEU B 1 313 ? 22.573 0.406 77.800 1.00 22.18 313 LEU B C 1
ATOM 5541 O O . LEU B 1 313 ? 22.459 -0.101 78.924 1.00 21.94 313 LEU B O 1
ATOM 5546 N N . ALA B 1 314 ? 23.402 1.421 77.537 1.00 22.56 314 ALA B N 1
ATOM 5547 C CA . ALA B 1 314 ? 24.171 2.119 78.568 1.00 23.18 314 ALA B CA 1
ATOM 5548 C C . ALA B 1 314 ? 23.291 2.888 79.568 1.00 24.19 314 ALA B C 1
ATOM 5549 O O . ALA B 1 314 ? 23.710 3.189 80.705 1.00 25.10 314 ALA B O 1
ATOM 5551 N N . GLY B 1 315 ? 22.079 3.217 79.153 1.00 23.48 315 GLY B N 1
ATOM 5552 C CA . GLY B 1 315 ? 21.104 3.788 80.070 1.00 24.37 315 GLY B CA 1
ATOM 5553 C C . GLY B 1 315 ? 20.619 5.207 79.839 1.00 23.83 315 GLY B C 1
ATOM 5554 O O . GLY B 1 315 ? 20.100 5.816 80.770 1.00 25.67 315 GLY B O 1
ATOM 5555 N N . LEU B 1 316 ? 20.736 5.726 78.616 1.00 22.25 316 LEU B N 1
ATOM 5556 C CA . LEU B 1 316 ? 20.165 7.026 78.278 1.00 22.21 316 LEU B CA 1
ATOM 5557 C C . LEU B 1 316 ? 18.667 6.867 78.074 1.00 21.67 316 LEU B C 1
ATOM 5558 O O . LEU B 1 316 ? 18.220 5.885 77.465 1.00 21.48 316 LEU B O 1
ATOM 5563 N N . ASP B 1 317 ? 17.943 7.827 78.628 1.00 21.63 317 ASP B N 1
ATOM 5564 C CA . ASP B 1 317 ? 16.481 7.828 78.713 1.00 21.84 317 ASP B CA 1
ATOM 5565 C C . ASP B 1 317 ? 15.914 8.450 77.445 1.00 20.35 317 ASP B C 1
ATOM 5566 O O . ASP B 1 317 ? 14.748 8.214 77.115 1.00 20.08 317 ASP B O 1
ATOM 5571 N N . ALA B 1 318 ? 16.758 9.234 76.763 1.00 19.62 318 ALA B N 1
ATOM 5572 C CA . ALA B 1 318 ? 16.476 9.842 75.451 1.00 20.74 318 ALA B CA 1
ATOM 5573 C C . ALA B 1 318 ? 17.740 10.031 74.610 1.00 20.91 318 ALA B C 1
ATOM 5574 O O . ALA B 1 318 ? 18.833 10.215 75.121 1.00 21.15 318 ALA B O 1
ATOM 5576 N N . VAL B 1 319 ? 17.607 9.904 73.295 1.00 23.11 319 VAL B N 1
ATOM 5577 C CA . VAL B 1 319 ? 18.766 10.039 72.415 1.00 21.62 319 VAL B CA 1
ATOM 5578 C C . VAL B 1 319 ? 18.461 11.086 71.383 1.00 22.05 319 VAL B C 1
ATOM 5579 O O . VAL B 1 319 ? 17.614 10.888 70.490 1.00 20.28 319 VAL B O 1
ATOM 5583 N N . ILE B 1 320 ? 19.154 12.224 71.493 1.00 21.52 320 ILE B N 1
ATOM 5584 C CA . ILE B 1 320 ? 19.069 13.220 70.453 1.00 21.04 320 ILE B CA 1
ATOM 5585 C C . ILE B 1 320 ? 19.895 12.714 69.277 1.00 22.74 320 ILE B C 1
ATOM 5586 O O . ILE B 1 320 ? 21.007 12.192 69.494 1.00 23.74 320 ILE B O 1
ATOM 5591 N N . MET B 1 321 ? 19.395 12.908 68.049 1.00 22.19 321 MET B N 1
ATOM 5592 C CA . MET B 1 321 ? 20.005 12.341 66.850 1.00 23.04 321 MET B CA 1
ATOM 5593 C C . MET B 1 321 ? 19.691 13.208 65.635 1.00 23.00 321 MET B C 1
ATOM 5594 O O . MET B 1 321 ? 18.743 13.985 65.702 1.00 23.43 321 MET B O 1
ATOM 5599 N N . PRO B 1 322 ? 20.451 13.063 64.523 1.00 22.36 322 PRO B N 1
ATOM 5600 C CA . PRO B 1 322 ? 19.987 13.739 63.296 1.00 23.14 322 PRO B CA 1
ATOM 5601 C C . PRO B 1 322 ? 18.562 13.361 62.910 1.00 23.47 322 PRO B C 1
ATOM 5602 O O . PRO B 1 322 ? 18.145 12.217 63.116 1.00 24.37 322 PRO B O 1
ATOM 5606 N N . GLY B 1 323 ? 17.820 14.316 62.361 1.00 24.56 323 GLY B N 1
ATOM 5607 C CA . GLY B 1 323 ? 16.445 14.054 62.000 1.00 24.65 323 GLY B CA 1
ATOM 5608 C C . GLY B 1 323 ? 16.133 14.107 60.522 1.00 26.82 323 GLY B C 1
ATOM 5609 O O . GLY B 1 323 ? 16.984 13.818 59.667 1.00 24.87 323 GLY B O 1
ATOM 5610 N N . PHE B 1 324 ? 14.883 14.470 60.237 1.00 27.44 324 PHE B N 1
ATOM 5611 C CA . PHE B 1 324 ? 14.390 14.617 58.866 1.00 28.92 324 PHE B CA 1
ATOM 5612 C C . PHE B 1 324 ? 14.576 16.020 58.297 1.00 29.95 324 PHE B C 1
ATOM 5613 O O . PHE B 1 324 ? 14.686 17.002 59.034 1.00 29.73 324 PHE B O 1
ATOM 5621 N N . GLY B 1 325 ? 14.635 16.098 56.969 1.00 31.70 325 GLY B N 1
ATOM 5622 C CA . GLY B 1 325 ? 14.818 17.368 56.261 1.00 33.72 325 GLY B CA 1
ATOM 5623 C C . GLY B 1 325 ? 15.912 17.291 55.216 1.00 35.00 325 GLY B C 1
ATOM 5624 O O . GLY B 1 325 ? 16.932 16.634 55.421 1.00 34.79 325 GLY B O 1
ATOM 5625 N N . ASP B 1 326 ? 15.720 17.949 54.079 1.00 36.93 326 ASP B N 1
ATOM 5626 C CA . ASP B 1 326 ? 16.678 17.752 52.989 1.00 38.32 326 ASP B CA 1
ATOM 5627 C C . ASP B 1 326 ? 18.060 18.313 53.324 1.00 38.52 326 ASP B C 1
ATOM 5628 O O . ASP B 1 326 ? 19.072 17.882 52.754 1.00 39.36 326 ASP B O 1
ATOM 5633 N N . ARG B 1 327 ? 18.115 19.255 54.264 1.00 38.42 327 ARG B N 1
ATOM 5634 C CA . ARG B 1 327 ? 19.421 19.775 54.694 1.00 38.96 327 ARG B CA 1
ATOM 5635 C C . ARG B 1 327 ? 20.142 18.963 55.794 1.00 37.14 327 ARG B C 1
ATOM 5636 O O . ARG B 1 327 ? 21.261 19.312 56.182 1.00 37.01 327 ARG B O 1
ATOM 5644 N N . VAL B 1 328 ? 19.525 17.881 56.272 1.00 35.36 328 VAL B N 1
ATOM 5645 C CA . VAL B 1 328 ? 20.183 16.990 57.246 1.00 33.62 328 VAL B CA 1
ATOM 5646 C C . VAL B 1 328 ? 21.034 15.979 56.470 1.00 33.37 328 VAL B C 1
ATOM 5647 O O . VAL B 1 328 ? 20.585 15.409 55.465 1.00 32.76 328 VAL B O 1
ATOM 5651 N N . MET B 1 329 ? 22.260 15.760 56.928 1.00 32.12 329 MET B N 1
ATOM 5652 C CA . MET B 1 329 ? 23.223 14.977 56.150 1.00 32.99 329 MET B CA 1
ATOM 5653 C C . MET B 1 329 ? 23.274 13.486 56.504 1.00 31.62 329 MET B C 1
ATOM 5654 O O . MET B 1 329 ? 24.329 12.844 56.436 1.00 32.99 329 MET B O 1
ATOM 5659 N N . THR B 1 330 ? 22.115 12.960 56.889 1.00 30.35 330 THR B N 1
ATOM 5660 C CA . THR B 1 330 ? 21.888 11.550 57.142 1.00 28.96 330 THR B CA 1
ATOM 5661 C C . THR B 1 330 ? 20.649 11.149 56.336 1.00 28.62 330 THR B C 1
ATOM 5662 O O . THR B 1 330 ? 19.631 11.834 56.418 1.00 27.99 330 THR B O 1
ATOM 5666 N N . PRO B 1 331 ? 20.720 10.041 55.558 1.00 28.46 331 PRO B N 1
ATOM 5667 C CA . PRO B 1 331 ? 19.533 9.577 54.812 1.00 27.92 331 PRO B CA 1
ATOM 5668 C C . PRO B 1 331 ? 18.314 9.343 55.709 1.00 28.37 331 PRO B C 1
ATOM 5669 O O . PRO B 1 331 ? 18.453 8.906 56.858 1.00 27.51 331 PRO B O 1
ATOM 5673 N N . GLU B 1 332 ? 17.128 9.618 55.184 1.00 28.26 332 GLU B N 1
ATOM 5674 C CA . GLU B 1 332 ? 15.874 9.456 55.921 1.00 29.76 332 GLU B CA 1
ATOM 5675 C C . GLU B 1 332 ? 15.660 8.033 56.467 1.00 28.87 332 GLU B C 1
ATOM 5676 O O . GLU B 1 332 ? 15.219 7.875 57.603 1.00 28.58 332 GLU B O 1
ATOM 5682 N N . GLU B 1 333 ? 15.952 7.023 55.646 1.00 28.22 333 GLU B N 1
ATOM 5683 C CA . GLU B 1 333 ? 15.865 5.611 56.036 1.00 28.37 333 GLU B CA 1
ATOM 5684 C C . GLU B 1 333 ? 16.729 5.309 57.251 1.00 27.00 333 GLU B C 1
ATOM 5685 O O . GLU B 1 333 ? 16.320 4.560 58.160 1.00 25.83 333 GLU B O 1
ATOM 5691 N N . GLU B 1 334 ? 17.917 5.901 57.267 1.00 24.68 334 GLU B N 1
ATOM 5692 C CA . GLU B 1 334 ? 18.785 5.742 58.406 1.00 24.01 334 GLU B CA 1
ATOM 5693 C C . GLU B 1 334 ? 18.237 6.401 59.683 1.00 23.08 334 GLU B C 1
ATOM 5694 O O . GLU B 1 334 ? 18.322 5.813 60.752 1.00 23.41 334 GLU B O 1
ATOM 5700 N N . VAL B 1 335 ? 17.714 7.620 59.596 1.00 22.48 335 VAL B N 1
ATOM 5701 C CA . VAL B 1 335 ? 17.020 8.219 60.752 1.00 23.41 335 VAL B CA 1
ATOM 5702 C C . VAL B 1 335 ? 15.919 7.281 61.315 1.00 23.36 335 VAL B C 1
ATOM 5703 O O . VAL B 1 335 ? 15.802 7.058 62.537 1.00 21.40 335 VAL B O 1
ATOM 5707 N N . LEU B 1 336 ? 15.118 6.707 60.423 1.00 22.63 336 LEU B N 1
ATOM 5708 C CA . LEU B 1 336 ? 13.980 5.898 60.879 1.00 23.64 336 LEU B CA 1
ATOM 5709 C C . LEU B 1 336 ? 14.428 4.628 61.591 1.00 23.25 336 LEU B C 1
ATOM 5710 O O . LEU B 1 336 ? 13.756 4.181 62.524 1.00 21.91 336 LEU B O 1
ATOM 5715 N N . GLU B 1 337 ? 15.551 4.046 61.137 1.00 22.42 337 GLU B N 1
ATOM 5716 C CA . GLU B 1 337 ? 16.102 2.887 61.816 1.00 22.84 337 GLU B CA 1
ATOM 5717 C C . GLU B 1 337 ? 16.603 3.251 63.203 1.00 22.11 337 GLU B C 1
ATOM 5718 O O . GLU B 1 337 ? 16.523 2.426 64.109 1.00 21.90 337 GLU B O 1
ATOM 5724 N N . ASN B 1 338 ? 17.143 4.456 63.361 1.00 21.05 338 ASN B N 1
ATOM 5725 C CA . ASN B 1 338 ? 17.623 4.903 64.688 1.00 22.25 338 ASN B CA 1
ATOM 5726 C C . ASN B 1 338 ? 16.440 5.073 65.642 1.00 21.06 338 ASN B C 1
ATOM 5727 O O . ASN B 1 338 ? 16.507 4.671 66.788 1.00 23.44 338 ASN B O 1
ATOM 5732 N N . VAL B 1 339 ? 15.381 5.709 65.166 1.00 22.29 339 VAL B N 1
ATOM 5733 C CA . VAL B 1 339 ? 14.107 5.859 65.889 1.00 22.07 339 VAL B CA 1
ATOM 5734 C C . VAL B 1 339 ? 13.586 4.519 66.465 1.00 22.70 339 VAL B C 1
ATOM 5735 O O . VAL B 1 339 ? 13.336 4.413 67.673 1.00 22.46 339 VAL B O 1
ATOM 5739 N N . ILE B 1 340 ? 13.480 3.508 65.605 1.00 23.18 340 ILE B N 1
ATOM 5740 C CA . ILE B 1 340 ? 13.108 2.139 65.988 1.00 23.53 340 ILE B CA 1
ATOM 5741 C C . ILE B 1 340 ? 14.013 1.477 67.048 1.00 22.78 340 ILE B C 1
ATOM 5742 O O . ILE B 1 340 ? 13.489 0.802 67.934 1.00 21.66 340 ILE B O 1
ATOM 5747 N N . GLU B 1 341 ? 15.343 1.679 66.974 1.00 22.20 341 GLU B N 1
ATOM 5748 C CA . GLU B 1 341 ? 16.263 1.129 67.982 1.00 21.54 341 GLU B CA 1
ATOM 5749 C C . GLU B 1 341 ? 15.981 1.655 69.395 1.00 22.11 341 GLU B C 1
ATOM 5750 O O . GLU B 1 341 ? 16.265 0.961 70.372 1.00 21.80 341 GLU B O 1
ATOM 5756 N N . CYS B 1 342 ? 15.518 2.903 69.503 1.00 21.39 342 CYS B N 1
ATOM 5757 C CA . CYS B 1 342 ? 15.129 3.492 70.769 1.00 22.16 342 CYS B CA 1
ATOM 5758 C C . CYS B 1 342 ? 13.870 2.823 71.307 1.00 22.07 342 CYS B C 1
ATOM 5759 O O . CYS B 1 342 ? 13.743 2.632 72.504 1.00 22.21 342 CYS B O 1
ATOM 5762 N N . THR B 1 343 ? 12.913 2.497 70.437 1.00 22.46 343 THR B N 1
ATOM 5763 C CA . THR B 1 343 ? 11.577 2.146 70.935 1.00 23.41 343 THR B CA 1
ATOM 5764 C C . THR B 1 343 ? 11.282 0.644 70.935 1.00 23.70 343 THR B C 1
ATOM 5765 O O . THR B 1 343 ? 10.405 0.199 71.670 1.00 23.69 343 THR B O 1
ATOM 5769 N N . LYS B 1 344 ? 11.995 -0.132 70.120 1.00 23.63 344 LYS B N 1
ATOM 5770 C CA . LYS B 1 344 ? 11.683 -1.543 69.981 1.00 24.77 344 LYS B CA 1
ATOM 5771 C C . LYS B 1 344 ? 11.991 -2.375 71.239 1.00 25.95 344 LYS B C 1
ATOM 5772 O O . LYS B 1 344 ? 12.846 -1.991 72.033 1.00 27.37 344 LYS B O 1
ATOM 5778 N N . PRO B 1 345 ? 11.291 -3.520 71.417 1.00 26.90 345 PRO B N 1
ATOM 5779 C CA . PRO B 1 345 ? 11.571 -4.449 72.519 1.00 27.76 345 PRO B CA 1
ATOM 5780 C C . PRO B 1 345 ? 13.024 -4.893 72.506 1.00 27.99 345 PRO B C 1
ATOM 5781 O O . PRO B 1 345 ? 13.561 -5.186 71.432 1.00 28.72 345 PRO B O 1
ATOM 5785 N N . MET B 1 346 ? 13.636 -4.940 73.687 1.00 27.83 346 MET B N 1
ATOM 5786 C CA . MET B 1 346 ? 15.046 -5.319 73.857 1.00 28.20 346 MET B CA 1
ATOM 5787 C C . MET B 1 346 ? 15.165 -5.978 75.220 1.00 26.12 346 MET B C 1
ATOM 5788 O O . MET B 1 346 ? 15.589 -5.316 76.166 1.00 26.04 346 MET B O 1
ATOM 5793 N N . GLY B 1 347 ? 14.759 -7.252 75.357 1.00 25.10 347 GLY B N 1
ATOM 5794 C CA . GLY B 1 347 ? 14.686 -7.887 76.680 1.00 24.98 347 GLY B CA 1
ATOM 5795 C C . GLY B 1 347 ? 13.902 -7.027 77.662 1.00 24.29 347 GLY B C 1
ATOM 5796 O O . GLY B 1 347 ? 12.829 -6.546 77.329 1.00 24.71 347 GLY B O 1
ATOM 5797 N N A ARG B 1 348 ? 14.413 -6.799 78.861 0.60 24.42 348 ARG B N 1
ATOM 5798 N N B ARG B 1 348 ? 14.458 -6.833 78.860 0.40 24.02 348 ARG B N 1
ATOM 5799 C CA A ARG B 1 348 ? 13.682 -5.928 79.774 0.60 24.61 348 ARG B CA 1
ATOM 5800 C CA B ARG B 1 348 ? 13.885 -5.977 79.911 0.40 23.78 348 ARG B CA 1
ATOM 5801 C C A ARG B 1 348 ? 14.172 -4.473 79.713 0.60 23.84 348 ARG B C 1
ATOM 5802 C C B ARG B 1 348 ? 14.376 -4.528 79.851 0.40 23.38 348 ARG B C 1
ATOM 5803 O O A ARG B 1 348 ? 13.713 -3.632 80.492 0.60 23.57 348 ARG B O 1
ATOM 5804 O O B ARG B 1 348 ? 14.133 -3.744 80.778 0.40 23.43 348 ARG B O 1
ATOM 5819 N N . ILE B 1 349 ? 15.080 -4.169 78.786 1.00 22.69 349 ILE B N 1
ATOM 5820 C CA . ILE B 1 349 ? 15.628 -2.793 78.680 1.00 21.56 349 ILE B CA 1
ATOM 5821 C C . ILE B 1 349 ? 14.526 -1.778 78.283 1.00 21.04 349 ILE B C 1
ATOM 5822 O O . ILE B 1 349 ? 13.934 -1.885 77.199 1.00 21.73 349 ILE B O 1
ATOM 5827 N N . LYS B 1 350 ? 14.296 -0.759 79.104 1.00 21.60 350 LYS B N 1
ATOM 5828 C CA . LYS B 1 350 ? 13.302 0.282 78.770 1.00 21.08 350 LYS B CA 1
ATOM 5829 C C . LYS B 1 350 ? 13.541 0.937 77.415 1.00 20.82 350 LYS B C 1
ATOM 5830 O O . LYS B 1 350 ? 14.688 1.148 77.017 1.00 20.55 350 LYS B O 1
ATOM 5836 N N . PRO B 1 351 ? 12.458 1.290 76.733 1.00 21.24 351 PRO B N 1
ATOM 5837 C CA . PRO B 1 351 ? 12.654 2.111 75.559 1.00 22.18 351 PRO B CA 1
ATOM 5838 C C . PRO B 1 351 ? 13.047 3.509 75.973 1.00 23.06 351 PRO B C 1
ATOM 5839 O O . PRO B 1 351 ? 12.628 3.995 77.041 1.00 24.59 351 PRO B O 1
ATOM 5843 N N . CYS B 1 352 ? 13.883 4.118 75.152 1.00 22.01 352 CYS B N 1
ATOM 5844 C CA . CYS B 1 352 ? 14.219 5.516 75.333 1.00 23.58 352 CYS B CA 1
ATOM 5845 C C . CYS B 1 352 ? 13.591 6.392 74.262 1.00 22.93 352 CYS B C 1
ATOM 5846 O O . CYS B 1 352 ? 13.121 5.906 73.237 1.00 23.41 352 CYS B O 1
ATOM 5849 N N . LEU B 1 353 ? 13.514 7.690 74.539 1.00 22.88 353 LEU B N 1
ATOM 5850 C CA . LEU B 1 353 ? 12.837 8.615 73.662 1.00 20.78 353 LEU B CA 1
ATOM 5851 C C . LEU B 1 353 ? 13.758 9.024 72.514 1.00 20.54 353 LEU B C 1
ATOM 5852 O O . LEU B 1 353 ? 14.786 9.648 72.771 1.00 21.85 353 LEU B O 1
ATOM 5857 N N . PRO B 1 354 ? 13.369 8.725 71.248 1.00 19.01 354 PRO B N 1
ATOM 5858 C CA . PRO B 1 354 ? 14.137 9.219 70.088 1.00 17.68 354 PRO B CA 1
ATOM 5859 C C . PRO B 1 354 ? 13.826 10.686 69.909 1.00 17.64 354 PRO B C 1
ATOM 5860 O O . PRO B 1 354 ? 12.656 11.098 70.019 1.00 16.58 354 PRO B O 1
ATOM 5864 N N . VAL B 1 355 ? 14.873 11.490 69.724 1.00 16.83 355 VAL B N 1
ATOM 5865 C CA . VAL B 1 355 ? 14.687 12.927 69.551 1.00 15.63 355 VAL B CA 1
ATOM 5866 C C . VAL B 1 355 ? 15.330 13.317 68.235 1.00 16.68 355 VAL B C 1
ATOM 5867 O O . VAL B 1 355 ? 16.492 13.741 68.188 1.00 18.32 355 VAL B O 1
ATOM 5871 N N . PRO B 1 356 ? 14.615 13.117 67.129 1.00 18.85 356 PRO B N 1
ATOM 5872 C CA . PRO B 1 356 ? 15.235 13.438 65.852 1.00 19.86 356 PRO B CA 1
ATOM 5873 C C . PRO B 1 356 ? 15.199 14.936 65.511 1.00 22.47 356 PRO B C 1
ATOM 5874 O O . PRO B 1 356 ? 14.146 15.461 65.169 1.00 22.37 356 PRO B O 1
ATOM 5878 N N . GLY B 1 357 ? 16.355 15.594 65.580 1.00 24.35 357 GLY B N 1
ATOM 5879 C CA . GLY B 1 357 ? 16.495 17.037 65.399 1.00 26.35 357 GLY B CA 1
ATOM 5880 C C . GLY B 1 357 ? 16.886 17.377 63.973 1.00 28.08 357 GLY B C 1
ATOM 5881 O O . GLY B 1 357 ? 18.017 17.155 63.559 1.00 28.63 357 GLY B O 1
ATOM 5882 N N . GLY B 1 358 ? 15.939 17.899 63.203 1.00 29.49 358 GLY B N 1
ATOM 5883 C CA . GLY B 1 358 ? 16.212 18.277 61.815 1.00 31.03 358 GLY B CA 1
ATOM 5884 C C . GLY B 1 358 ? 16.019 19.764 61.586 1.00 32.76 358 GLY B C 1
ATOM 5885 O O . GLY B 1 358 ? 16.188 20.582 62.493 1.00 32.64 358 GLY B O 1
ATOM 5886 N N . SER B 1 359 ? 15.639 20.105 60.360 1.00 34.04 359 SER B N 1
ATOM 5887 C CA . SER B 1 359 ? 15.308 21.479 60.027 1.00 35.46 359 SER B CA 1
ATOM 5888 C C . SER B 1 359 ? 13.865 21.771 60.442 1.00 34.79 359 SER B C 1
ATOM 5889 O O . SER B 1 359 ? 13.031 22.114 59.608 1.00 35.53 359 SER B O 1
ATOM 5892 N N . ASP B 1 360 ? 13.592 21.665 61.739 1.00 33.88 360 ASP B N 1
ATOM 5893 C CA . ASP B 1 360 ? 12.222 21.608 62.228 1.00 33.54 360 ASP B CA 1
ATOM 5894 C C . ASP B 1 360 ? 11.644 22.949 62.686 1.00 32.37 360 ASP B C 1
ATOM 5895 O O . ASP B 1 360 ? 12.385 23.814 63.158 1.00 32.25 360 ASP B O 1
ATOM 5900 N N . SER B 1 361 ? 10.324 23.083 62.524 1.00 30.35 361 SER B N 1
ATOM 5901 C CA . SER B 1 361 ? 9.520 24.192 63.043 1.00 29.05 361 SER B CA 1
ATOM 5902 C C . SER B 1 361 ? 8.068 23.723 63.190 1.00 28.59 361 SER B C 1
ATOM 5903 O O . SER B 1 361 ? 7.739 22.594 62.816 1.00 28.56 361 SER B O 1
ATOM 5906 N N . ALA B 1 362 ? 7.197 24.584 63.719 1.00 27.75 362 ALA B N 1
ATOM 5907 C CA . ALA B 1 362 ? 5.748 24.338 63.687 1.00 26.91 362 ALA B CA 1
ATOM 5908 C C . ALA B 1 362 ? 5.251 23.815 62.325 1.00 25.89 362 ALA B C 1
ATOM 5909 O O . ALA B 1 362 ? 4.321 23.019 62.260 1.00 25.60 362 ALA B O 1
ATOM 5911 N N . LEU B 1 363 ? 5.869 24.273 61.239 1.00 25.67 363 LEU B N 1
ATOM 5912 C CA . LEU B 1 363 ? 5.507 23.855 59.874 1.00 25.29 363 LEU B CA 1
ATOM 5913 C C . LEU B 1 363 ? 5.946 22.420 59.494 1.00 24.12 363 LEU B C 1
ATOM 5914 O O . LEU B 1 363 ? 5.469 21.871 58.510 1.00 24.93 363 LEU B O 1
ATOM 5919 N N . THR B 1 364 ? 6.856 21.811 60.242 1.00 24.09 364 THR B N 1
ATOM 5920 C CA . THR B 1 364 ? 7.339 20.472 59.882 1.00 23.65 364 THR B CA 1
ATOM 5921 C C . THR B 1 364 ? 6.869 19.385 60.852 1.00 22.86 364 THR B C 1
ATOM 5922 O O . THR B 1 364 ? 7.190 18.197 60.689 1.00 22.82 364 THR B O 1
ATOM 5926 N N . LEU B 1 365 ? 6.136 19.793 61.881 1.00 22.38 365 LEU B N 1
ATOM 5927 C CA . LEU B 1 365 ? 5.730 18.852 62.922 1.00 21.76 365 LEU B CA 1
ATOM 5928 C C . LEU B 1 365 ? 4.856 17.708 62.383 1.00 21.68 365 LEU B C 1
ATOM 5929 O O . LEU B 1 365 ? 5.080 16.547 62.710 1.00 20.27 365 LEU B O 1
ATOM 5934 N N . GLN B 1 366 ? 3.902 18.038 61.518 1.00 21.18 366 GLN B N 1
ATOM 5935 C CA . GLN B 1 366 ? 3.030 17.034 60.882 1.00 22.12 366 GLN B CA 1
ATOM 5936 C C . GLN B 1 366 ? 3.795 15.940 60.112 1.00 21.96 366 GLN B C 1
ATOM 5937 O O . GLN B 1 366 ? 3.483 14.753 60.233 1.00 20.26 366 GLN B O 1
ATOM 5943 N N . THR B 1 367 ? 4.809 16.358 59.354 1.00 22.85 367 THR B N 1
ATOM 5944 C CA . THR B 1 367 ? 5.702 15.465 58.571 1.00 23.58 367 THR B CA 1
ATOM 5945 C C . THR B 1 367 ? 6.472 14.485 59.444 1.00 23.39 367 THR B C 1
ATOM 5946 O O . THR B 1 367 ? 6.639 13.303 59.100 1.00 22.77 367 THR B O 1
ATOM 5950 N N . VAL B 1 368 ? 6.967 14.988 60.571 1.00 23.25 368 VAL B N 1
ATOM 5951 C CA . VAL B 1 368 ? 7.737 14.153 61.442 1.00 23.04 368 VAL B CA 1
ATOM 5952 C C . VAL B 1 368 ? 6.838 13.117 62.127 1.00 23.23 368 VAL B C 1
ATOM 5953 O O . VAL B 1 368 ? 7.195 11.939 62.164 1.00 23.46 368 VAL B O 1
ATOM 5957 N N . TYR B 1 369 ? 5.702 13.556 62.666 1.00 21.79 369 TYR B N 1
ATOM 5958 C CA . TYR B 1 369 ? 4.690 12.657 63.218 1.00 22.55 369 TYR B CA 1
ATOM 5959 C C . TYR B 1 369 ? 4.282 11.586 62.194 1.00 22.26 369 TYR B C 1
ATOM 5960 O O . TYR B 1 369 ? 4.242 10.408 62.525 1.00 22.28 369 TYR B O 1
ATOM 5969 N N . GLU B 1 370 ? 4.007 11.984 60.955 1.00 21.44 370 GLU B N 1
ATOM 5970 C CA . GLU B 1 370 ? 3.727 11.016 59.891 1.00 22.33 370 GLU B CA 1
ATOM 5971 C C . GLU B 1 370 ? 4.847 9.998 59.614 1.00 22.19 370 GLU B C 1
ATOM 5972 O O . GLU B 1 370 ? 4.563 8.815 59.392 1.00 22.52 370 GLU B O 1
ATOM 5978 N N . LYS B 1 371 ? 6.111 10.443 59.649 1.00 22.30 371 LYS B N 1
ATOM 5979 C CA . LYS B 1 371 ? 7.262 9.568 59.375 1.00 22.33 371 LYS B CA 1
ATOM 5980 C C . LYS B 1 371 ? 7.484 8.598 60.514 1.00 21.90 371 LYS B C 1
ATOM 5981 O O . LYS B 1 371 ? 7.813 7.437 60.301 1.00 23.18 371 LYS B O 1
ATOM 5987 N N . VAL B 1 372 ? 7.364 9.090 61.735 1.00 21.33 372 VAL B N 1
ATOM 5988 C CA . VAL B 1 372 ? 7.512 8.240 62.895 1.00 21.89 372 VAL B CA 1
ATOM 5989 C C . VAL B 1 372 ? 6.349 7.246 63.041 1.00 21.78 372 VAL B C 1
ATOM 5990 O O . VAL B 1 372 ? 6.552 6.081 63.431 1.00 23.45 372 VAL B O 1
ATOM 5994 N N . GLY B 1 373 ? 5.124 7.703 62.809 1.00 20.86 373 GLY B N 1
ATOM 5995 C CA . GLY B 1 373 ? 3.970 6.826 62.933 1.00 20.17 373 GLY B CA 1
ATOM 5996 C C . GLY B 1 373 ? 3.342 6.664 64.302 1.00 20.36 373 GLY B C 1
ATOM 5997 O O . GLY B 1 373 ? 2.512 5.776 64.470 1.00 21.96 373 GLY B O 1
ATOM 5998 N N . ASN B 1 374 ? 3.730 7.503 65.264 1.00 19.45 374 ASN B N 1
ATOM 5999 C CA . ASN B 1 374 ? 3.247 7.459 66.646 1.00 19.65 374 ASN B CA 1
ATOM 6000 C C . ASN B 1 374 ? 3.734 8.719 67.365 1.00 19.87 374 ASN B C 1
ATOM 6001 O O . ASN B 1 374 ? 4.491 9.503 66.802 1.00 19.34 374 ASN B O 1
ATOM 6006 N N . VAL B 1 375 ? 3.344 8.930 68.619 1.00 20.21 375 VAL B N 1
ATOM 6007 C CA . VAL B 1 375 ? 3.697 10.200 69.256 1.00 21.37 375 VAL B CA 1
ATOM 6008 C C . VAL B 1 375 ? 4.918 10.070 70.160 1.00 21.55 375 VAL B C 1
ATOM 6009 O O . VAL B 1 375 ? 5.183 10.985 70.935 1.00 21.72 375 VAL B O 1
ATOM 6013 N N . ASP B 1 376 ? 5.632 8.944 70.104 1.00 21.37 376 ASP B N 1
ATOM 6014 C CA . ASP B 1 376 ? 6.753 8.737 71.033 1.00 22.45 376 ASP B CA 1
ATOM 6015 C C . ASP B 1 376 ? 8.076 9.271 70.469 1.00 21.03 376 ASP B C 1
ATOM 6016 O O . ASP B 1 376 ? 8.987 8.523 70.206 1.00 21.25 376 ASP B O 1
ATOM 6021 N N . PHE B 1 377 ? 8.151 10.579 70.273 1.00 20.49 377 PHE B N 1
ATOM 6022 C CA . PHE B 1 377 ? 9.365 11.226 69.886 1.00 19.09 377 PHE B CA 1
ATOM 6023 C C . PHE B 1 377 ? 9.433 12.598 70.602 1.00 19.87 377 PHE B C 1
ATOM 6024 O O . PHE B 1 377 ? 8.403 13.112 71.094 1.00 19.08 377 PHE B O 1
ATOM 6032 N N . GLY B 1 378 ? 10.648 13.137 70.729 1.00 18.88 378 GLY B N 1
ATOM 6033 C CA . GLY B 1 378 ? 10.856 14.548 71.027 1.00 18.92 378 GLY B CA 1
ATOM 6034 C C . GLY B 1 378 ? 11.066 15.367 69.751 1.00 20.56 378 GLY B C 1
ATOM 6035 O O . GLY B 1 378 ? 11.706 14.902 68.818 1.00 20.04 378 GLY B O 1
ATOM 6036 N N . PHE B 1 379 ? 10.554 16.599 69.737 1.00 21.07 379 PHE B N 1
ATOM 6037 C CA . PHE B 1 379 ? 10.619 17.494 68.597 1.00 22.98 379 PHE B CA 1
ATOM 6038 C C . PHE B 1 379 ? 11.452 18.700 69.055 1.00 25.78 379 PHE B C 1
ATOM 6039 O O . PHE B 1 379 ? 11.186 19.260 70.125 1.00 25.79 379 PHE B O 1
ATOM 6047 N N . VAL B 1 380 ? 12.489 19.048 68.295 1.00 29.47 380 VAL B N 1
ATOM 6048 C CA . VAL B 1 380 ? 13.291 20.250 68.569 1.00 32.89 380 VAL B CA 1
ATOM 6049 C C . VAL B 1 380 ? 13.180 21.222 67.394 1.00 35.91 380 VAL B C 1
ATOM 6050 O O . VAL B 1 380 ? 13.805 21.034 66.347 1.00 37.72 380 VAL B O 1
ATOM 6054 N N . PRO B 1 381 ? 12.334 22.240 67.540 1.00 37.59 381 PRO B N 1
ATOM 6055 C CA . PRO B 1 381 ? 12.302 23.296 66.534 1.00 40.30 381 PRO B CA 1
ATOM 6056 C C . PRO B 1 381 ? 13.657 24.007 66.441 1.00 43.29 381 PRO B C 1
ATOM 6057 O O . PRO B 1 381 ? 14.091 24.645 67.405 1.00 44.60 381 PRO B O 1
ATOM 6061 N N . GLY B 1 382 ? 14.323 23.859 65.297 1.00 45.54 382 GLY B N 1
ATOM 6062 C CA . GLY B 1 382 ? 15.597 24.510 65.032 1.00 48.14 382 GLY B CA 1
ATOM 6063 C C . GLY B 1 382 ? 15.459 26.013 64.840 1.00 49.79 382 GLY B C 1
ATOM 6064 O O . GLY B 1 382 ? 16.379 26.772 65.149 1.00 49.67 382 GLY B O 1
ATOM 6065 N N . ARG B 1 383 ? 14.317 26.442 64.306 1.00 51.29 383 ARG B N 1
ATOM 6066 C CA . ARG B 1 383 ? 14.019 27.863 64.139 1.00 52.97 383 ARG B CA 1
ATOM 6067 C C . ARG B 1 383 ? 12.534 28.112 64.385 1.00 53.10 383 ARG B C 1
ATOM 6068 O O . ARG B 1 383 ? 11.729 27.178 64.386 1.00 52.90 383 ARG B O 1
ATOM 6076 N N . GLY B 1 384 ? 12.188 29.380 64.600 1.00 53.73 384 GLY B N 1
ATOM 6077 C CA . GLY B 1 384 ? 10.796 29.793 64.770 1.00 53.93 384 GLY B CA 1
ATOM 6078 C C . GLY B 1 384 ? 10.186 29.694 66.162 1.00 54.11 384 GLY B C 1
ATOM 6079 O O . GLY B 1 384 ? 9.012 30.013 66.330 1.00 54.08 384 GLY B O 1
ATOM 6080 N N . VAL B 1 385 ? 10.948 29.230 67.154 1.00 54.20 385 VAL B N 1
ATOM 6081 C CA . VAL B 1 385 ? 10.533 29.370 68.554 1.00 54.13 385 VAL B CA 1
ATOM 6082 C C . VAL B 1 385 ? 11.208 30.598 69.149 1.00 54.06 385 VAL B C 1
ATOM 6083 O O . VAL B 1 385 ? 10.548 31.581 69.489 1.00 53.46 385 VAL B O 1
ATOM 6087 N N . PHE B 1 386 ? 12.530 30.526 69.270 1.00 54.00 386 PHE B N 1
ATOM 6088 C CA . PHE B 1 386 ? 13.306 31.616 69.838 1.00 54.00 386 PHE B CA 1
ATOM 6089 C C . PHE B 1 386 ? 13.491 32.709 68.789 1.00 53.80 386 PHE B C 1
ATOM 6090 O O . PHE B 1 386 ? 13.642 33.883 69.130 1.00 54.15 386 PHE B O 1
ATOM 6098 N N . GLY B 1 387 ? 13.431 32.310 67.517 1.00 53.44 387 GLY B N 1
ATOM 6099 C CA . GLY B 1 387 ? 13.486 33.225 66.379 1.00 52.18 387 GLY B CA 1
ATOM 6100 C C . GLY B 1 387 ? 12.137 33.764 65.922 1.00 51.63 387 GLY B C 1
ATOM 6101 O O . GLY B 1 387 ? 12.083 34.649 65.064 1.00 51.44 387 GLY B O 1
ATOM 6102 N N . HIS B 1 388 ? 11.045 33.240 66.483 1.00 50.34 388 HIS B N 1
ATOM 6103 C CA . HIS B 1 388 ? 9.703 33.761 66.211 1.00 49.05 388 HIS B CA 1
ATOM 6104 C C . HIS B 1 388 ? 9.644 35.286 66.379 1.00 48.59 388 HIS B C 1
ATOM 6105 O O . HIS B 1 388 ? 10.217 35.814 67.336 1.00 48.66 388 HIS B O 1
ATOM 6112 N N . PRO B 1 389 ? 8.964 35.999 65.455 1.00 47.75 389 PRO B N 1
ATOM 6113 C CA . PRO B 1 389 ? 8.827 37.460 65.525 1.00 47.16 389 PRO B CA 1
ATOM 6114 C C . PRO B 1 389 ? 8.124 38.035 66.764 1.00 46.36 389 PRO B C 1
ATOM 6115 O O . PRO B 1 389 ? 8.329 39.213 67.078 1.00 46.31 389 PRO B O 1
ATOM 6119 N N . MET B 1 390 ? 7.302 37.240 67.447 1.00 44.93 390 MET B N 1
ATOM 6120 C CA . MET B 1 390 ? 6.613 37.716 68.651 1.00 43.85 390 MET B CA 1
ATOM 6121 C C . MET B 1 390 ? 7.345 37.325 69.945 1.00 42.33 390 MET B C 1
ATOM 6122 O O . MET B 1 390 ? 6.850 37.582 71.047 1.00 41.79 390 MET B O 1
ATOM 6127 N N . GLY B 1 391 ? 8.522 36.716 69.804 1.00 41.05 391 GLY B N 1
ATOM 6128 C CA . GLY B 1 391 ? 9.325 36.277 70.949 1.00 39.58 391 GLY B CA 1
ATOM 6129 C C . GLY B 1 391 ? 9.474 34.769 71.121 1.00 38.54 391 GLY B C 1
ATOM 6130 O O . GLY B 1 391 ? 8.979 33.994 70.305 1.00 38.91 391 GLY B O 1
ATOM 6131 N N . PRO B 1 392 ? 10.214 34.339 72.155 1.00 37.41 392 PRO B N 1
ATOM 6132 C CA . PRO B 1 392 ? 10.267 32.926 72.582 1.00 36.38 392 PRO B CA 1
ATOM 6133 C C . PRO B 1 392 ? 8.928 32.322 73.052 1.00 35.45 392 PRO B C 1
ATOM 6134 O O . PRO B 1 392 ? 8.618 31.174 72.712 1.00 34.87 392 PRO B O 1
ATOM 6138 N N . LYS B 1 393 ? 8.137 33.081 73.809 1.00 33.72 393 LYS B N 1
ATOM 6139 C CA . LYS B 1 393 ? 6.835 32.596 74.266 1.00 32.39 393 LYS B CA 1
ATOM 6140 C C . LYS B 1 393 ? 5.880 32.257 73.114 1.00 31.97 393 LYS B C 1
ATOM 6141 O O . LYS B 1 393 ? 5.298 31.164 73.081 1.00 32.24 393 LYS B O 1
ATOM 6147 N N . ALA B 1 394 ? 5.736 33.182 72.171 1.00 30.44 394 ALA B N 1
ATOM 6148 C CA . ALA B 1 394 ? 4.869 32.988 71.009 1.00 29.80 394 ALA B CA 1
ATOM 6149 C C . ALA B 1 394 ? 5.413 31.942 70.029 1.00 28.87 394 ALA B C 1
ATOM 6150 O O . ALA B 1 394 ? 4.663 31.381 69.225 1.00 28.56 394 ALA B O 1
ATOM 6152 N N . GLY B 1 395 ? 6.722 31.711 70.077 1.00 27.75 395 GLY B N 1
ATOM 6153 C CA . GLY B 1 395 ? 7.351 30.674 69.275 1.00 26.95 395 GLY B CA 1
ATOM 6154 C C . GLY B 1 395 ? 6.998 29.322 69.853 1.00 26.37 395 GLY B C 1
ATOM 6155 O O . GLY B 1 395 ? 6.680 28.387 69.107 1.00 27.38 395 GLY B O 1
ATOM 6156 N N . ALA B 1 396 ? 7.036 29.214 71.180 1.00 24.85 396 ALA B N 1
ATOM 6157 C CA . ALA B 1 396 ? 6.601 27.975 71.822 1.00 22.94 396 ALA B CA 1
ATOM 6158 C C . ALA B 1 396 ? 5.101 27.722 71.593 1.00 22.37 396 ALA B C 1
ATOM 6159 O O . ALA B 1 396 ? 4.695 26.570 71.386 1.00 20.93 396 ALA B O 1
ATOM 6161 N N . LYS B 1 397 ? 4.285 28.784 71.657 1.00 21.44 397 LYS B N 1
ATOM 6162 C CA . LYS B 1 397 ? 2.838 28.727 71.412 1.00 21.73 397 LYS B CA 1
ATOM 6163 C C . LYS B 1 397 ? 2.471 28.215 70.018 1.00 21.86 397 LYS B C 1
ATOM 6164 O O . LYS B 1 397 ? 1.554 27.400 69.878 1.00 21.64 397 LYS B O 1
ATOM 6170 N N . SER B 1 398 ? 3.180 28.707 69.003 1.00 21.63 398 SER B N 1
ATOM 6171 C CA . SER B 1 398 ? 3.014 28.241 67.625 1.00 22.84 398 SER B CA 1
ATOM 6172 C C . SER B 1 398 ? 3.223 26.726 67.495 1.00 21.94 398 SER B C 1
ATOM 6173 O O . SER B 1 398 ? 2.544 26.086 66.695 1.00 22.53 398 SER B O 1
ATOM 6176 N N . ILE B 1 399 ? 4.119 26.158 68.300 1.00 22.00 399 ILE B N 1
ATOM 6177 C CA . ILE B 1 399 ? 4.387 24.713 68.245 1.00 21.21 399 ILE B CA 1
ATOM 6178 C C . ILE B 1 399 ? 3.176 23.949 68.814 1.00 20.38 399 ILE B C 1
ATOM 6179 O O . ILE B 1 399 ? 2.677 22.987 68.225 1.00 20.08 399 ILE B O 1
ATOM 6184 N N . ARG B 1 400 ? 2.715 24.386 69.980 1.00 19.87 400 ARG B N 1
ATOM 6185 C CA . ARG B 1 400 ? 1.520 23.800 70.591 1.00 19.34 400 ARG B CA 1
ATOM 6186 C C . ARG B 1 400 ? 0.256 23.965 69.744 1.00 19.31 400 ARG B C 1
ATOM 6187 O O . ARG B 1 400 ? -0.549 23.036 69.706 1.00 19.71 400 ARG B O 1
ATOM 6195 N N . GLN B 1 401 ? 0.106 25.105 69.057 1.00 19.42 401 GLN B N 1
ATOM 6196 C CA . GLN B 1 401 ? -0.994 25.322 68.116 1.00 20.11 401 GLN B CA 1
ATOM 6197 C C . GLN B 1 401 ? -0.948 24.375 66.916 1.00 19.51 401 GLN B C 1
ATOM 6198 O O . GLN B 1 401 ? -1.983 23.852 66.493 1.00 19.82 401 GLN B O 1
ATOM 6204 N N . ALA B 1 402 ? 0.242 24.162 66.372 1.00 18.89 402 ALA B N 1
ATOM 6205 C CA . ALA B 1 402 ? 0.437 23.215 65.278 1.00 18.29 402 ALA B CA 1
ATOM 6206 C C . ALA B 1 402 ? 0.092 21.789 65.723 1.00 18.35 402 ALA B C 1
ATOM 6207 O O . ALA B 1 402 ? -0.557 21.073 64.980 1.00 18.76 402 ALA B O 1
ATOM 6209 N N . TRP B 1 403 ? 0.513 21.391 66.924 1.00 17.53 403 TRP B N 1
ATOM 6210 C CA . TRP B 1 403 ? 0.163 20.080 67.455 1.00 18.62 403 TRP B CA 1
ATOM 6211 C C . TRP B 1 403 ? -1.363 19.906 67.556 1.00 18.96 403 TRP B C 1
ATOM 6212 O O . TRP B 1 403 ? -1.895 18.891 67.132 1.00 19.10 403 TRP B O 1
ATOM 6223 N N . GLU B 1 404 ? -2.055 20.915 68.069 1.00 18.39 404 GLU B N 1
ATOM 6224 C CA . GLU B 1 404 ? -3.516 20.877 68.172 1.00 20.45 404 GLU B CA 1
ATOM 6225 C C . GLU B 1 404 ? -4.241 20.842 66.816 1.00 19.56 404 GLU B C 1
ATOM 6226 O O . GLU B 1 404 ? -5.212 20.127 66.664 1.00 20.08 404 GLU B O 1
ATOM 6232 N N . ALA B 1 405 ? -3.757 21.572 65.823 1.00 18.81 405 ALA B N 1
ATOM 6233 C CA . ALA B 1 405 ? -4.238 21.372 64.454 1.00 18.88 405 ALA B CA 1
ATOM 6234 C C . ALA B 1 405 ? -4.116 19.895 64.029 1.00 20.05 405 ALA B C 1
ATOM 6235 O O . ALA B 1 405 ? -5.056 19.342 63.490 1.00 19.85 405 ALA B O 1
ATOM 6237 N N . ILE B 1 406 ? -2.958 19.273 64.257 1.00 20.50 406 ILE B N 1
ATOM 6238 C CA . ILE B 1 406 ? -2.763 17.857 63.923 1.00 22.59 406 ILE B CA 1
ATOM 6239 C C . ILE B 1 406 ? -3.731 16.884 64.648 1.00 23.84 406 ILE B C 1
ATOM 6240 O O . ILE B 1 406 ? -4.278 15.972 64.011 1.00 24.81 406 ILE B O 1
ATOM 6245 N N . GLU B 1 407 ? -3.946 17.088 65.949 1.00 23.89 407 GLU B N 1
ATOM 6246 C CA . GLU B 1 407 ? -4.945 16.322 66.707 1.00 26.10 407 GLU B CA 1
ATOM 6247 C C . GLU B 1 407 ? -6.395 16.435 66.203 1.00 26.56 407 GLU B C 1
ATOM 6248 O O . GLU B 1 407 ? -7.193 15.507 66.398 1.00 26.89 407 GLU B O 1
ATOM 6254 N N . GLN B 1 408 ? -6.738 17.575 65.608 1.00 26.15 408 GLN B N 1
ATOM 6255 C CA . GLN B 1 408 ? -8.059 17.813 65.038 1.00 27.22 408 GLN B CA 1
ATOM 6256 C C . GLN B 1 408 ? -8.166 17.352 63.582 1.00 27.38 408 GLN B C 1
ATOM 6257 O O . GLN B 1 408 ? -9.242 17.450 62.988 1.00 27.52 408 GLN B O 1
ATOM 6263 N N . GLY B 1 409 ? -7.071 16.862 63.004 1.00 26.34 409 GLY B N 1
ATOM 6264 C CA . GLY B 1 409 ? -6.993 16.619 61.564 1.00 27.43 409 GLY B CA 1
ATOM 6265 C C . GLY B 1 409 ? -7.292 17.857 60.707 1.00 27.66 409 GLY B C 1
ATOM 6266 O O . GLY B 1 409 ? -7.857 17.749 59.622 1.00 27.58 409 GLY B O 1
ATOM 6267 N N . ILE B 1 410 ? -6.929 19.033 61.212 1.00 27.45 410 ILE B N 1
ATOM 6268 C CA . ILE B 1 410 ? -7.043 20.283 60.476 1.00 27.14 410 ILE B CA 1
ATOM 6269 C C . ILE B 1 410 ? -5.662 20.654 59.932 1.00 26.50 410 ILE B C 1
ATOM 6270 O O . ILE B 1 410 ? -4.640 20.340 60.539 1.00 26.16 410 ILE B O 1
ATOM 6275 N N . SER B 1 411 ? -5.626 21.298 58.772 1.00 26.23 411 SER B N 1
ATOM 6276 C CA . SER B 1 411 ? -4.345 21.754 58.217 1.00 26.12 411 SER B CA 1
ATOM 6277 C C . SER B 1 411 ? -3.791 22.891 59.070 1.00 25.62 411 SER B C 1
ATOM 6278 O O . SER B 1 411 ? -4.564 23.682 59.631 1.00 24.83 411 SER B O 1
ATOM 6281 N N . ILE B 1 412 ? -2.466 22.981 59.109 1.00 25.84 412 ILE B N 1
ATOM 6282 C CA . ILE B 1 412 ? -1.740 24.071 59.755 1.00 27.55 412 ILE B CA 1
ATOM 6283 C C . ILE B 1 412 ? -2.282 25.434 59.300 1.00 27.90 412 ILE B C 1
ATOM 6284 O O . ILE B 1 412 ? -2.518 26.327 60.118 1.00 27.99 412 ILE B O 1
ATOM 6289 N N . GLU B 1 413 ? -2.513 25.576 57.996 1.00 28.54 413 GLU B N 1
ATOM 6290 C CA . GLU B 1 413 ? -2.980 26.832 57.408 1.00 29.25 413 GLU B CA 1
ATOM 6291 C C . GLU B 1 413 ? -4.397 27.226 57.827 1.00 28.80 413 GLU B C 1
ATOM 6292 O O . GLU B 1 413 ? -4.653 28.399 58.070 1.00 28.51 413 GLU B O 1
ATOM 6298 N N . THR B 1 414 ? -5.302 26.248 57.916 1.00 27.98 414 THR B N 1
ATOM 6299 C CA . THR B 1 414 ? -6.656 26.492 58.396 1.00 27.24 414 THR B CA 1
ATOM 6300 C C . THR B 1 414 ? -6.617 26.881 59.866 1.00 26.19 414 THR B C 1
ATOM 6301 O O . THR B 1 414 ? -7.202 27.886 60.248 1.00 26.09 414 THR B O 1
ATOM 6305 N N . TRP B 1 415 ? -5.877 26.124 60.672 1.00 25.80 415 TRP B N 1
ATOM 6306 C CA . TRP B 1 415 ? -5.754 26.421 62.091 1.00 24.85 415 TRP B CA 1
ATOM 6307 C C . TRP B 1 415 ? -5.197 27.817 62.353 1.00 25.23 415 TRP B C 1
ATOM 6308 O O . TRP B 1 415 ? -5.764 28.566 63.150 1.00 25.07 415 TRP B O 1
ATOM 6319 N N . ALA B 1 416 ? -4.121 28.163 61.649 1.00 26.16 416 ALA B N 1
ATOM 6320 C CA . ALA B 1 416 ? -3.506 29.494 61.713 1.00 27.30 416 ALA B CA 1
ATOM 6321 C C . ALA B 1 416 ? -4.467 30.673 61.494 1.00 27.97 416 ALA B C 1
ATOM 6322 O O . ALA B 1 416 ? -4.315 31.705 62.147 1.00 27.88 416 ALA B O 1
ATOM 6324 N N . GLU B 1 417 ? -5.453 30.517 60.607 1.00 29.24 417 GLU B N 1
ATOM 6325 C CA . GLU B 1 417 ? -6.511 31.517 60.400 1.00 30.56 417 GLU B CA 1
ATOM 6326 C C . GLU B 1 417 ? -7.122 32.112 61.686 1.00 30.64 417 GLU B C 1
ATOM 6327 O O . GLU B 1 417 ? -7.572 33.257 61.675 1.00 30.28 417 GLU B O 1
ATOM 6333 N N . THR B 1 418 ? -7.147 31.339 62.774 1.00 30.63 418 THR B N 1
ATOM 6334 C CA . THR B 1 418 ? -7.688 31.786 64.069 1.00 30.34 418 THR B CA 1
ATOM 6335 C C . THR B 1 418 ? -6.665 31.776 65.214 1.00 30.34 418 THR B C 1
ATOM 6336 O O . THR B 1 418 ? -7.043 31.890 66.381 1.00 30.59 418 THR B O 1
ATOM 6340 N N . HIS B 1 419 ? -5.381 31.626 64.894 1.00 30.16 419 HIS B N 1
ATOM 6341 C CA . HIS B 1 419 ? -4.333 31.530 65.921 1.00 29.58 419 HIS B CA 1
ATOM 6342 C C . HIS B 1 419 ? -3.112 32.340 65.489 1.00 29.44 419 HIS B C 1
ATOM 6343 O O . HIS B 1 419 ? -2.284 31.834 64.748 1.00 28.42 419 HIS B O 1
ATOM 6350 N N . PRO B 1 420 ? -3.015 33.614 65.927 1.00 29.80 420 PRO B N 1
ATOM 6351 C CA . PRO B 1 420 ? -2.033 34.544 65.355 1.00 29.98 420 PRO B CA 1
ATOM 6352 C C . PRO B 1 420 ? -0.558 34.119 65.420 1.00 30.21 420 PRO B C 1
ATOM 6353 O O . PRO B 1 420 ? 0.201 34.419 64.490 1.00 30.32 420 PRO B O 1
ATOM 6357 N N . GLU B 1 421 ? -0.159 33.406 66.476 1.00 30.63 421 GLU B N 1
ATOM 6358 C CA . GLU B 1 421 ? 1.224 32.970 66.632 1.00 29.98 421 GLU B CA 1
ATOM 6359 C C . GLU B 1 421 ? 1.608 31.986 65.539 1.00 29.83 421 GLU B C 1
ATOM 6360 O O . GLU B 1 421 ? 2.708 32.063 64.998 1.00 29.62 421 GLU B O 1
ATOM 6366 N N . LEU B 1 422 ? 0.710 31.059 65.223 1.00 30.13 422 LEU B N 1
ATOM 6367 C CA . LEU B 1 422 ? 0.954 30.100 64.148 1.00 30.55 422 LEU B CA 1
ATOM 6368 C C . LEU B 1 422 ? 0.911 30.817 62.800 1.00 31.38 422 LEU B C 1
ATOM 6369 O O . LEU B 1 422 ? 1.678 30.490 61.895 1.00 31.47 422 LEU B O 1
ATOM 6374 N N . GLN B 1 423 ? 0.028 31.801 62.683 1.00 32.42 423 GLN B N 1
ATOM 6375 C CA . GLN B 1 423 ? -0.099 32.605 61.453 1.00 34.10 423 GLN B CA 1
ATOM 6376 C C . GLN B 1 423 ? 1.175 33.389 61.110 1.00 35.09 423 GLN B C 1
ATOM 6377 O O . GLN B 1 423 ? 1.509 33.558 59.928 1.00 34.85 423 GLN B O 1
ATOM 6383 N N . ALA B 1 424 ? 1.877 33.861 62.141 1.00 36.45 424 ALA B N 1
ATOM 6384 C CA . ALA B 1 424 ? 3.124 34.598 61.943 1.00 37.92 424 ALA B CA 1
ATOM 6385 C C . ALA B 1 424 ? 4.175 33.653 61.376 1.00 38.86 424 ALA B C 1
ATOM 6386 O O . ALA B 1 424 ? 4.981 34.039 60.524 1.00 39.16 424 ALA B O 1
ATOM 6388 N N . MET B 1 425 ? 4.132 32.401 61.819 1.00 39.58 425 MET B N 1
ATOM 6389 C CA . MET B 1 425 ? 5.070 31.401 61.333 1.00 40.78 425 MET B CA 1
ATOM 6390 C C . MET B 1 425 ? 4.808 31.025 59.879 1.00 40.55 425 MET B C 1
ATOM 6391 O O . MET B 1 425 ? 5.752 30.858 59.104 1.00 40.95 425 MET B O 1
ATOM 6396 N N . VAL B 1 426 ? 3.537 30.880 59.515 1.00 40.73 426 VAL B N 1
ATOM 6397 C CA . VAL B 1 426 ? 3.161 30.613 58.130 1.00 41.33 426 VAL B CA 1
ATOM 6398 C C . VAL B 1 426 ? 3.590 31.806 57.256 1.00 42.22 426 VAL B C 1
ATOM 6399 O O . VAL B 1 426 ? 3.970 31.622 56.095 1.00 42.29 426 VAL B O 1
ATOM 6403 N N . ASP B 1 427 ? 3.548 33.014 57.824 1.00 42.80 427 ASP B N 1
ATOM 6404 C CA . ASP B 1 427 ? 3.890 34.242 57.092 1.00 43.74 427 ASP B CA 1
ATOM 6405 C C . ASP B 1 427 ? 5.322 34.258 56.527 1.00 44.60 427 ASP B C 1
ATOM 6406 O O . ASP B 1 427 ? 5.533 34.694 55.398 1.00 45.07 427 ASP B O 1
ATOM 6411 N N . GLN B 1 428 ? 6.295 33.764 57.289 1.00 45.85 428 GLN B N 1
ATOM 6412 C CA . GLN B 1 428 ? 7.654 33.569 56.770 1.00 46.71 428 GLN B CA 1
ATOM 6413 C C . GLN B 1 428 ? 7.786 32.336 55.878 1.00 47.10 428 GLN B C 1
ATOM 6414 O O . GLN B 1 428 ? 8.077 32.453 54.683 1.00 47.74 428 GLN B O 1
#

Radius of gyration: 27.55 Å; Cα contacts (8 Å, |Δi|>4): 2037; chains: 2; bounding box: 86×66×54 Å

InterPro domains:
  IPR000685 Ribulose bisphosphate carboxylase, large subunit, C-terminal [PF00016] (151-425)
  IPR017443 Ribulose bisphosphate carboxylase, large subunit, ferrodoxin-like N-terminal [PF02788] (32-141)
  IPR033966 RuBisCO [PTHR42704] (35-411)
  IPR033966 RuBisCO [SFLDS00014] (18-428)
  IPR036376 Ribulose bisphosphate carboxylase, large subunit, C-terminal domain superfamily [G3DSA:3.20.20.110] (146-435)
  IPR036376 Ribulose bisphosphate carboxylase, large subunit, C-terminal domain superfamily [SSF51649] (146-427)
  IPR036422 RuBisCO large subunit, N-terminal domain superfamily [G3DSA:3.30.70.150] (1-145)
  IPR036422 RuBisCO large subunit, N-terminal domain superfamily [SSF54966] (5-145)

Foldseek 3Di:
DPLVLQADAPVVDPLLQWKKWKKKWKFFADDSNLVSLLQCLLWHPDPQITKHWNDKDFPDWDPADPDDDDADGHHTITIMITMITGGCVQQALAVVSVCCRCPHDSNCPRHRTNFMETEDIAHHLSRLVPFDFAPQALNNLCVQFVPPQAAAEEEEQPPQDDDALLRSQVQQLLQLLLPHAEYEHDLPDAADDRYHLLRNLQSNQVSQVVSCVVVVTHHAYEHEHEDALVCRLVSLVSNVVRHHQEYEYADPVNDLNSLLVCSVVHPHAYEYEHPPLCVAQLDPGHGYPVLRVLLSNRRSHHNEYEEAADDPPGSDDHVSRQSNQCSQPDDRNPRHRHAYEHEYCDALQCPLVRCVSNVGRRHYYYHPDQQCPPPVHNSLRSNLNVQSRVCVVVVHDLVVSCVPPPSVVSVVVD/DDLPLQADAPVVDPLLQWKKWKKKWKFFADDSNLVSLLQCLLWNVPPQITKHWNDKDWDDWDPDPPDDDDAPGHHTITIMITMITGGCVQQALAVVSVCCRCVHCSQCPRHRTNFMETEDIAHHLSRLVPFDFAPQALNNLCVQFVPPFAAAEEEEQDDPDALQVSLVQVLLLLLLPHAEYEYDLVDAADDRYHLLRNLQSNQVSQVVSCVVVVTHHAYEHEHEDALVCRLVSLVSNVVRHHQEYEYADPVNDLNSLLVCSVVHPHAYEYEHPPLCVADLDPTHGYPVLNVLLSNRRSHHNEYEDAADDPPTSDDHVSLQSNQCSQPPDRNPHHRHAYEHEYCDALQCPLVRCVSNVGRRHYYYNPDQQCNPPVHNNLRSNLNVQSRVCVVVVHDLVVSCVPRVSVVSVVVD

GO terms:
  GO:0042802 identical protein binding (F, IPI)

CATH classification: 3.30.70.150 (+1 more: 3.20.20.110)

B-factor: mean 28.44, std 9.32, range [7.93, 63.15]

Solvent-accessible surface area: 28661 Å² total; per-residue (Å²): 193,66,29,123,21,18,39,21,59,115,149,84,32,88,40,72,82,18,0,12,0,40,3,18,0,0,0,12,22,98,34,53,39,4,1,5,85,0,0,27,81,3,23,62,114,105,157,91,28,0,0,15,3,25,91,68,92,65,61,85,84,31,165,140,15,46,16,128,14,71,63,43,56,126,48,130,26,30,0,0,132,3,28,2,0,1,3,19,47,20,7,16,43,36,0,0,14,0,8,4,6,0,1,1,57,6,0,0,39,0,55,5,0,0,0,0,5,0,64,14,1,82,20,19,94,60,4,8,80,85,14,88,4,2,83,49,0,6,102,15,0,7,101,56,0,87,0,100,51,23,0,0,0,0,0,19,1,91,73,28,9,15,25,48,13,33,86,3,8,102,40,0,28,55,0,0,42,5,12,0,2,0,1,3,0,8,13,31,5,3,26,14,132,67,2,32,4,88,71,0,0,44,88,0,0,133,10,33,117,104,0,41,85,108,49,67,68,43,6,0,1,0,0,1,3,2,3,15,2,88,29,0,78,110,32,6,51,15,0,42,161,27,7,2,27,0,0,0,0,0,0,25,4,0,5,3,2,0,0,26,27,0,4,74,81,3,132,14,2,0,0,0,10,19,1,7,16,7,5,3,10,27,8,103,76,2,0,0,13,17,32,0,0,4,5,0,1,2,1,2,1,0,1,0,2,8,5,25,0,6,23,115,118,15,12,15,43,73,134,18,2,55,66,8,9,102,10,0,48,51,126,8,44,232,8,93,51,0,0,0,0,1,24,18,17,2,1,0,79,36,0,60,55,2,72,122,69,22,60,72,34,40,0,0,0,16,11,59,99,4,3,44,63,5,80,116,20,30,75,3,0,0,66,0,0,72,24,0,9,90,0,19,105,111,66,54,51,15,108,71,43,2,137,104,48,92,23,0,59,20,14,49,105,131,202,74,33,144,10,16,44,20,60,114,149,80,32,87,37,73,78,18,0,13,0,39,2,18,0,0,0,10,21,97,31,60,49,5,0,2,89,0,0,31,82,2,3,29,104,96,143,84,12,0,0,26,2,18,101,76,82,63,61,84,90,27,177,133,14,44,13,113,13,69,60,66,58,126,44,136,26,31,1,0,132,2,26,0,0,0,3,21,47,15,5,16,45,34,0,0,15,0,8,4,6,0,0,1,49,4,0,0,38,0,51,2,0,0,0,0,2,0,66,13,0,80,23,18,94,59,4,8,82,84,14,96,3,3,86,54,1,5,102,16,1,6,105,53,4,105,0,96,52,25,0,0,0,0,0,30,0,101,74,47,28,51,10,33,94,4,9,95,52,0,26,49,0,0,42,6,10,0,2,0,1,3,0,27,12,55,11,3,44,21,131,74,1,29,9,82,84,1,0,47,87,0,0,129,11,30,117,106,0,42,86,116,37,69,77,49,1,0,1,0,0,0,0,1,5,14,1,88,34,0,77,108,8,6,50,18,0,43,159,25,8,1,28,0,0,0,0,0,0,25,3,0,6,3,1,0,0,21,26,0,3,74,80,1,129,14,1,0,0,0,12,18,1,8,15,8,4,4,10,29,9,111,68,1,0,0,12,16,26,1,0,4,8,0,1,2,1,2,0,0,0,0,1,7,6,24,1,12,32,104,119,16,11,16,48,77,117,14,3,46,44,8,8,98,4,0,46,64,129,17,43,233,9,89,53,0,0,0,0,1,24,16,21,2,4,1,86,39,0,57,59,2,69,121,78,21,61,73,32,39,0,0,0,15,7,53,122,5,1,41,59,8,85,114,20,26,77,7,0,0,81,0,1,68,24,0,11,73,0,17,104,100,73,50,46,9,105,70,36,2,138,107,43,91,20,0,60,18,20,49,106,143

Nearest PDB structures (foldseek):
  1ykw-assembly1_A  TM=1.002E+00  e=6.798E-87  Chlorobaculum tepidum
  1ykw-assembly1_B  TM=1.002E+00  e=5.001E-84  Chlorobaculum tepidum
  1tel-assembly1_B  TM=9.974E-01  e=2.051E-78  Chlorobaculum tepidum TLS
  1tel-assembly1_A  TM=9.879E-01  e=2.227E-77  Chlorobaculum tepidum TLS
  2qyg-assembly2_C  TM=9.877E-01  e=4.931E-62  Rhodopseudomonas palustris CGA009

Organism: Chlorobaculum tepidum (strain ATCC 49652 / DSM 12025 / NBRC 103806 / TLS) (NCBI:txid194439)

Secondary structure (DSSP, 8-state):
--GGGGB--GGGS-GGGEEEEEEEEEEES-HHHHHHHHHHHT----TTT--EEEEEEEEEEESS-SS-------S-EEEEEEEEEEEGGGT-S-HHHHHHHHSSHHHH--TT--EEEEEEEE--HHHHTT----SSHHHHHHHHHT--SSPEEEEE-SS-SS--HHHHHHHHHHHHHTT-SEEE--TT-SSBTTB-HHHHHHHHHHHHHHHHHHHSS--EEEEE----GGGHHHHHHHHHHHT--EEEEEHHHH-HHHHHHHHHH-SS-EEEE-TTTHHHH-STTSEE-HHHHHHHHHHHT-SEEEEE-SSTTSSS-HHHHHHHHHHHHS-BTBPPP-EEEEE-SB-TTTHHHHHHHH-SS-SEE-BSSSSSS-TT-HHHHHHHHHHHHHHHHTT--HHHHHTT-HHHHHHHH-/--GGGGB--GGGS-GGGEEEEEEEEEEES-HHHHHHHHHHHT----TTT--EEEEEEEEEEESS-SS-------S-EEEEEEEEEEEGGGT-S-HHHHHHHHSSHHHHH-TT--EEEEEEEE--HHHHTT----SSHHHHHHHHHT--SSPEEEEE-S----HHHHHHHHHHHHHTT-SEEE--TT--S-SSS-HHHHHHHHHHHHHHHHHHHSS--EEEEE----GGGHHHHHHHHHHHT--EEEEEHHHH-HHHHHHHHHH-SS-EEEE-TTTHHHH-SSSSEE-HHHHHHHHHHHT-SEEEEE-SSTTSSS-HHHHHHHHHHHHS-BTBPPP-EEEEESS--TTTHHHHHHHH-SS-SEE--SSSSSS-TT-HHHHHHHHHHHHHHHHTT--HHHHHTT-HHHHHHHH-

=== Feature glossary ===
Legend for the data blocks above and below:

— What the protein is —

Sequence gives the chain of amino acids in standard one-letter code (A=alanine, C=cysteine, …, Y=tyrosine), read N→C. It is the only feature that is directly encoded by the gene; all structural features are derived from the folded form of this sequence.

The annotation block draws on four external resources. InterPro: which protein families and domains the sequence belongs to. GO: standardized terms for what the protein does, what process it participates in, and where in the cell it acts. CATH: which structural fold it has in the CATH hierarchy. Organism: the species of origin.

— Where its atoms are —

Atomic coordinates in PDBx/mmCIF format — the same representation the Protein Data Bank distributes. Each line of the _atom_site loop places one backbone atom in Cartesian space (units: ångströms, origin: arbitrary).

Six rendered views show the 3D structure from the faces of a cube — i.e. along ±x, ±y, ±z. Rendering representation is drawn randomly per protein from cartoon (secondary-structure ribbons), sticks (backbone bonds), or molecular surface; coloring is either N→C rainbow (blue at the N-terminus through red at the C-terminus) or one color per chain.

— Local backbone conformation —

DSSP 8-state secondary structure assigns each residue one of H (α-helix), G (3₁₀-helix), I (π-helix), E (extended β-strand), B (isolated β-bridge), T (hydrogen-bonded turn), S (bend), or '-' (coil). The assignment is computed from backbone hydrogen-bond geometry via the Kabsch–Sander algorithm.

P-SEA three-state annotation labels each residue as helix, strand, or coil based purely on the geometry of the Cα trace. It serves as a fallback when the full backbone (and thus DSSP) is unavailable.

φ (phi) and ψ (psi) are the two rotatable backbone dihedrals per residue: φ is the C(i-1)–N–Cα–C torsion, ψ is the N–Cα–C–N(i+1) torsion, both in degrees on (−180°, 180°]. α-helical residues cluster near (−60°, −45°); β-strand residues near (−120°, +130°). A Ramachandran plot is simply a scatter of (φ, ψ) for every residue.

— Global shape and packing —

Radius of gyration (Rg) is the root-mean-square distance of Cα atoms from their centroid — a single number for overall size and compactness. A globular domain of N residues has Rg ≈ 2.2·N^0.38 Å; an extended or disordered chain has a much larger Rg. The Cα contact count is the number of residue pairs whose Cα atoms are within 8 Å and are more than four positions apart in sequence — a standard proxy for tertiary packing density. The bounding box is the smallest axis-aligned box enclosing all Cα atoms.

Accessible surface area quantifies burial. A residue with SASA near zero is packed into the hydrophobic core; one with SASA >100 Å² sits on the surface. Computed here via the Shrake–Rupley numerical algorithm with a 1.4 Å probe.

The contact map is a binary N×N matrix image: pixel (i, j) is dark where Cα_i and Cα_j are within 8 Å and |i−j|>4. Because the |i−j|>4 filter removes local helical contacts, off-diagonal stripes parallel to the main diagonal indicate parallel β-sheets; stripes perpendicular to it indicate antiparallel β-sheets. The Ramachandran plot scatters every residue's (φ, ψ) pair against the sterically allowed regions. The PAE heatmap renders the predicted-aligned-error matrix.

— Structural neighborhood —

A 3Di character summarizes, for each residue, the relative orientation of the Cα frame of its nearest spatial neighbor. Because it encodes fold topology rather than chemistry, 3Di alignments detect remote structural similarity that sequence alignment misses.

Structural nearest neighbors (via Foldseek easy-search vs the PDB). Reported per hit: target PDB id, E-value, and alignment TM-score. A TM-score above ~0.5 is the conventional threshold for 'same fold'.

— Confidence and disorder —

For AlphaFold models, the B-factor field carries pLDDT — the model's own estimate of local accuracy on a 0–100 scale. Regions with pLDDT<50 should be treated as essentially unmodeled; they often correspond to intrinsically disordered segments.

B-factor (Debye–Waller factor) reflects atomic displacement in the crystal lattice. It is an experimental observable (units Å²), not a prediction; low values mean the atom is pinned down, high values mean it moves or is heterogeneous across the crystal.

Predicted Aligned Error (PAE) is an AlphaFold confidence matrix: entry (i, j) is the expected error in the position of residue j, in ångströms, when the prediction is superimposed on the true structure at residue i. Low PAE within a block of residues means that block is internally rigid and well-predicted; high PAE between two blocks means their relative placement is uncertain even if each block individually is confident.